Protein AF-A0A7W1U075-F1 (afdb_monomer_lite)

Secondary structure (DSSP, 8-state):
-TTHHHHTTSSS--S-------------S---------------SS--EEEEE--SEEEEETTEEEEE--TT-TTTTSEEEEEETT--EEEEEEEETTEEEEEETT--EEEEEE-SSSEEEEEEE-TTS-EEEEEEEEE-TTS-EEEEEEEETT--EEEEEEEEE-TTS-EEEEEEEE--SS---SPP-B-TTSPBP-SS-EEEEEEEEEE--TTSPPEEEEEEETTS-EEEEEEETTTTEEEEEEEE-SS-EEEEEEEEE-TTS-EEEEEEE--SSS-TT--TT---EEEEEEEEEE-TTS-EEEEEEEEEEEETTTTEEEEEEEEEEEE-TTS-EEEEEEEETTS-EEEEEEEEE-TTS-EEEEEETT--EEEEEE-TTSSEEEEE-S--TTPPEEEEEE-TTS-EEEEEEE-TTS-EEEEEEEE-TTS-EEEEE-TT--EEEEEE-TTS-EEEEEPPPBS--TTS-B--EEEEEE-TTS-EEEEE-TTS-EEEEEE-TTS-EEEEE-TTS-EEEEEE-TTS-EEEEE-TT--EEEEEE-TTS-EEEEEEE-TTS-EEEEEEEEEETTEEEEEEEEESS----HHHHHHHHHHHHHHHHHHHHHHHHGGGS--HHHHTT-HHHHHHHHHHHHHHHHHT---PPPEEEEESS--SSSSEEEEEE--TT--HHHHHHHHHHHHHHTTS--EEEEE-----HHHHHHHHHHHTTT---HHHHHHHHHHHHHHHHTTSTTS--EEEEEEETHHHHHHHHHHHTS-HHHHHTEEEEEESTT-----SSSSEEEEEEETT--HHHH-TTTHHHHSPPTTPPPPEEES------TTTT-STTSHHHHHHHHHHHHHHHHHHSTTSPP-

pLDDT: mean 79.0, std 21.34, range [20.64, 98.62]

Structure (mmCIF, N/CA/C/O backbone):
data_AF-A0A7W1U075-F1
#
_entry.id   AF-A0A7W1U075-F1
#
loop_
_atom_site.group_PDB
_atom_site.id
_atom_site.type_symbol
_atom_site.label_atom_id
_atom_site.label_alt_id
_atom_site.label_comp_id
_atom_site.label_asym_id
_atom_site.label_entity_id
_atom_site.label_seq_id
_atom_site.pdbx_PDB_ins_code
_atom_site.Cartn_x
_atom_site.Cartn_y
_atom_site.Cartn_z
_atom_site.occupancy
_atom_site.B_iso_or_equiv
_atom_site.auth_seq_id
_atom_site.auth_comp_id
_atom_site.auth_asym_id
_atom_site.auth_atom_id
_atom_site.pdbx_PDB_model_num
ATOM 1 N N . MET A 1 1 ? -7.377 -13.634 22.402 1.00 22.91 1 MET A N 1
ATOM 2 C CA . MET A 1 1 ? -7.109 -14.517 21.234 1.00 22.91 1 MET A CA 1
ATOM 3 C C . MET A 1 1 ? -6.744 -13.770 19.937 1.00 22.91 1 MET A C 1
ATOM 5 O O . MET A 1 1 ? -5.895 -14.257 19.204 1.00 22.91 1 MET A O 1
ATOM 9 N N . ARG A 1 2 ? -7.296 -12.574 19.654 1.00 22.33 2 ARG A N 1
ATOM 10 C CA . ARG A 1 2 ? -6.958 -11.781 18.445 1.00 22.33 2 ARG A CA 1
ATOM 11 C C . ARG A 1 2 ? -5.636 -10.993 18.488 1.00 22.33 2 ARG A C 1
ATOM 13 O O . ARG A 1 2 ? -5.156 -10.613 17.434 1.00 22.33 2 ARG A O 1
ATOM 20 N N . ILE A 1 3 ? -5.015 -10.798 19.656 1.00 24.80 3 ILE A N 1
ATOM 21 C CA . ILE A 1 3 ? -3.776 -9.995 19.785 1.00 24.80 3 ILE A CA 1
ATOM 22 C C . ILE A 1 3 ? -2.496 -10.856 19.746 1.00 24.80 3 ILE A C 1
ATOM 24 O O . ILE A 1 3 ? -1.448 -10.388 19.315 1.00 24.80 3 ILE A O 1
ATOM 28 N N . LEU A 1 4 ? -2.580 -12.154 20.062 1.00 24.05 4 LEU A N 1
ATOM 29 C CA . LEU A 1 4 ? -1.460 -13.091 19.868 1.00 24.05 4 LEU A CA 1
ATOM 30 C C . LEU A 1 4 ? -1.312 -13.572 18.415 1.00 24.05 4 LEU A C 1
ATOM 32 O O . LEU A 1 4 ? -0.223 -13.971 18.015 1.00 24.05 4 LEU A O 1
ATOM 36 N N . LEU A 1 5 ? -2.362 -13.424 17.600 1.00 26.41 5 LEU A N 1
ATOM 37 C CA . LEU A 1 5 ? -2.241 -13.478 16.143 1.00 26.41 5 LEU A CA 1
ATOM 38 C C . LEU A 1 5 ? -1.445 -12.279 15.601 1.00 26.41 5 LEU A C 1
ATOM 40 O O . LEU A 1 5 ? -0.746 -12.433 14.615 1.00 26.41 5 LEU A O 1
ATOM 44 N N . THR A 1 6 ? -1.443 -11.124 16.270 1.00 25.12 6 THR A N 1
ATOM 45 C CA . THR A 1 6 ? -0.710 -9.933 15.805 1.00 25.12 6 THR A CA 1
ATOM 46 C C . THR A 1 6 ? 0.799 -10.011 16.068 1.00 25.12 6 THR A C 1
ATOM 48 O O . THR A 1 6 ? 1.578 -9.462 15.296 1.00 25.12 6 THR A O 1
ATOM 51 N N . ILE A 1 7 ? 1.244 -10.730 17.105 1.00 24.05 7 ILE A N 1
ATOM 52 C CA . ILE A 1 7 ? 2.677 -10.824 17.456 1.00 24.05 7 ILE A CA 1
ATOM 53 C C . ILE A 1 7 ? 3.390 -11.947 16.678 1.00 24.05 7 ILE A C 1
ATOM 55 O O . ILE A 1 7 ? 4.557 -11.801 16.329 1.00 24.05 7 ILE A O 1
ATOM 59 N N . LEU A 1 8 ? 2.676 -13.005 16.273 1.00 24.81 8 LEU A N 1
ATOM 60 C CA . LEU A 1 8 ? 3.172 -13.995 15.298 1.00 24.81 8 LEU A CA 1
ATOM 61 C C . LEU A 1 8 ? 3.144 -13.486 13.841 1.00 24.81 8 LEU A C 1
ATOM 63 O O . LEU A 1 8 ? 3.763 -14.088 12.968 1.00 24.81 8 LEU A O 1
ATOM 67 N N . PHE A 1 9 ? 2.472 -12.361 13.573 1.00 24.25 9 PHE A N 1
ATOM 68 C CA . PHE A 1 9 ? 2.390 -11.744 12.243 1.00 24.25 9 PHE A CA 1
ATOM 69 C C . PHE A 1 9 ? 3.600 -10.859 11.879 1.00 24.25 9 PHE A C 1
ATOM 71 O O . PHE A 1 9 ? 3.749 -10.500 10.712 1.00 24.25 9 PHE A O 1
ATOM 78 N N . PHE A 1 10 ? 4.485 -10.526 12.829 1.00 22.59 10 PHE A N 1
ATOM 79 C CA . PHE A 1 10 ? 5.589 -9.579 12.597 1.00 22.59 10 PHE A CA 1
ATOM 80 C C . PHE A 1 10 ? 6.922 -10.200 12.136 1.00 22.59 10 PHE A C 1
ATOM 82 O O . PHE A 1 10 ? 7.824 -9.455 11.765 1.00 22.59 10 PHE A O 1
ATOM 89 N N . SER A 1 11 ? 7.057 -11.531 12.076 1.00 21.92 11 SER A N 1
ATOM 90 C CA . SER A 1 11 ? 8.288 -12.203 11.609 1.00 21.92 11 SER A CA 1
ATOM 91 C C . SER A 1 11 ? 8.163 -12.931 10.260 1.00 21.92 11 SER A C 1
ATOM 93 O O . SER A 1 11 ? 9.123 -13.563 9.827 1.00 21.92 11 SER A O 1
ATOM 95 N N . LEU A 1 12 ? 7.026 -12.818 9.555 1.00 22.84 12 LEU A N 1
ATOM 96 C CA . LEU A 1 12 ? 6.755 -13.565 8.309 1.00 22.84 12 LEU A CA 1
ATOM 97 C C . LEU A 1 12 ? 6.457 -12.714 7.056 1.00 22.84 12 LEU A C 1
ATOM 99 O O . LEU A 1 12 ? 6.116 -13.273 6.016 1.00 22.84 12 LEU A O 1
ATOM 103 N N . PHE A 1 13 ? 6.646 -11.389 7.082 1.00 21.03 13 PHE A N 1
ATOM 104 C CA . PHE A 1 13 ? 6.473 -10.540 5.890 1.00 21.03 13 PHE A CA 1
ATOM 105 C C . PHE A 1 13 ? 7.786 -9.906 5.410 1.00 21.03 13 PHE A C 1
ATOM 107 O O . PHE A 1 13 ? 8.112 -8.765 5.714 1.00 21.03 13 PHE A O 1
ATOM 114 N N . SER A 1 14 ? 8.497 -10.646 4.559 1.00 20.66 14 SER A N 1
ATOM 115 C CA . SER A 1 14 ? 9.352 -10.089 3.503 1.00 20.66 14 SER A CA 1
ATOM 116 C C . SER A 1 14 ? 9.008 -10.769 2.176 1.00 20.66 14 SER A C 1
ATOM 118 O O . SER A 1 14 ? 9.855 -11.370 1.522 1.00 20.66 14 SER A O 1
ATOM 120 N N . LEU A 1 15 ? 7.742 -10.689 1.772 1.00 21.47 15 LEU A N 1
ATOM 121 C CA . LEU A 1 15 ? 7.309 -10.967 0.406 1.00 21.47 15 LEU A CA 1
ATOM 122 C C . LEU A 1 15 ? 6.256 -9.919 0.040 1.00 21.47 15 LEU A C 1
ATOM 124 O O . LEU A 1 15 ? 5.219 -9.804 0.686 1.00 21.47 15 LEU A O 1
ATOM 128 N N . LYS A 1 16 ? 6.559 -9.114 -0.982 1.00 22.55 16 LYS A N 1
ATOM 129 C CA . LYS A 1 16 ? 5.611 -8.203 -1.630 1.00 22.55 16 LYS A CA 1
ATOM 130 C C . LYS A 1 16 ? 4.424 -9.024 -2.141 1.00 22.55 16 LYS A C 1
ATOM 132 O O . LYS A 1 16 ? 4.562 -9.747 -3.120 1.00 22.55 16 LYS A O 1
ATOM 137 N N . SER A 1 17 ? 3.267 -8.897 -1.505 1.00 21.80 17 SER A N 1
ATOM 138 C CA . SER A 1 17 ? 2.011 -9.476 -1.979 1.00 21.80 17 SER A CA 1
ATOM 139 C C . SER A 1 17 ? 1.180 -8.412 -2.696 1.00 21.80 17 SER A C 1
ATOM 141 O O . SER A 1 17 ? 0.721 -7.449 -2.082 1.00 21.80 17 SER A O 1
ATOM 143 N N . TYR A 1 18 ? 0.982 -8.609 -4.001 1.00 22.92 18 TYR A N 1
ATOM 144 C CA . TYR A 1 18 ? -0.123 -8.024 -4.754 1.00 22.92 18 TYR A CA 1
ATOM 145 C C . TYR A 1 18 ? -1.432 -8.538 -4.141 1.00 22.92 18 TYR A C 1
ATOM 147 O O . TYR A 1 18 ? -1.688 -9.742 -4.136 1.00 22.92 18 TYR A O 1
ATOM 155 N N . ALA A 1 19 ? -2.246 -7.640 -3.591 1.00 21.70 19 ALA A N 1
ATOM 156 C CA . ALA A 1 19 ? -3.577 -7.980 -3.113 1.00 21.70 19 ALA A CA 1
ATOM 157 C C . ALA A 1 19 ? -4.474 -8.301 -4.319 1.00 21.70 19 ALA A C 1
ATOM 159 O O . ALA A 1 19 ? -4.792 -7.434 -5.130 1.00 21.70 19 ALA A O 1
ATOM 160 N N . VAL A 1 20 ? -4.873 -9.566 -4.450 1.00 23.16 20 VAL A N 1
ATOM 161 C CA . VAL A 1 20 ? -5.985 -9.957 -5.316 1.00 23.16 20 VAL A CA 1
ATOM 162 C C . VAL A 1 20 ? -7.265 -9.573 -4.577 1.00 23.16 20 VAL A C 1
ATOM 164 O O . VAL A 1 20 ? -7.762 -10.329 -3.749 1.00 23.16 20 VAL A O 1
ATOM 167 N N . GLU A 1 21 ? -7.791 -8.381 -4.857 1.00 22.89 21 GLU A N 1
ATOM 168 C CA . GLU A 1 21 ? -9.181 -8.053 -4.537 1.00 22.89 21 GLU A CA 1
ATOM 169 C C . GLU A 1 21 ? -10.086 -9.010 -5.329 1.00 22.89 21 GLU A C 1
ATOM 171 O O . GLU A 1 21 ? -10.157 -8.963 -6.567 1.00 22.89 21 GLU A O 1
ATOM 176 N N . LEU A 1 22 ? -10.729 -9.930 -4.607 1.00 22.66 22 LEU A N 1
ATOM 177 C CA . LEU A 1 22 ? -11.953 -10.578 -5.061 1.00 22.66 22 LEU A CA 1
ATOM 178 C C . LEU A 1 22 ? -13.062 -9.517 -5.015 1.00 22.66 22 LEU A C 1
ATOM 180 O O . LEU A 1 22 ? -13.145 -8.794 -4.021 1.00 22.66 22 LEU A O 1
ATOM 184 N N . PRO A 1 23 ? -13.912 -9.398 -6.047 1.00 23.34 23 PRO A N 1
ATOM 185 C CA . PRO A 1 23 ? -15.013 -8.452 -6.022 1.00 23.34 23 PRO A CA 1
ATOM 186 C C . PRO A 1 23 ? -16.073 -8.966 -5.042 1.00 23.34 23 PRO A C 1
ATOM 188 O O . PRO A 1 23 ? -16.941 -9.758 -5.396 1.00 23.34 23 PRO A O 1
ATOM 191 N N . THR A 1 24 ? -15.997 -8.532 -3.788 1.00 22.59 24 THR A N 1
ATOM 192 C CA . THR A 1 24 ? -17.195 -8.409 -2.960 1.00 22.59 24 THR A CA 1
ATOM 193 C C . THR A 1 24 ? -18.005 -7.257 -3.535 1.00 22.59 24 THR A C 1
ATOM 195 O O . THR A 1 24 ? -17.453 -6.177 -3.742 1.00 22.59 24 THR A O 1
ATOM 198 N N . SER A 1 25 ? -19.274 -7.525 -3.842 1.00 22.81 25 SER A N 1
ATOM 199 C CA . SER A 1 25 ? -20.319 -6.562 -4.206 1.00 22.81 25 SER A CA 1
ATOM 200 C C . SER A 1 25 ? -19.988 -5.123 -3.791 1.00 22.81 25 SER A C 1
ATOM 202 O O . SER A 1 25 ? -19.895 -4.824 -2.598 1.00 22.81 25 SER A O 1
ATOM 204 N N . VAL A 1 26 ? -19.826 -4.235 -4.775 1.00 24.14 26 VAL A N 1
ATOM 205 C CA . VAL A 1 26 ? -19.763 -2.785 -4.560 1.00 24.14 26 VAL A CA 1
ATOM 206 C C . VAL A 1 26 ? -21.181 -2.319 -4.225 1.00 24.14 26 VAL A C 1
ATOM 208 O O . VAL A 1 26 ? -21.919 -1.836 -5.072 1.00 24.14 26 VAL A O 1
ATOM 211 N N . GLN A 1 27 ? -21.577 -2.545 -2.977 1.00 21.11 27 GLN A N 1
ATOM 212 C CA . GLN A 1 27 ? -22.692 -1.877 -2.316 1.00 21.11 27 GLN A CA 1
ATOM 213 C C . GLN A 1 27 ? -22.091 -0.728 -1.490 1.00 21.11 27 GLN A C 1
ATOM 215 O O . GLN A 1 27 ? -21.013 -0.903 -0.908 1.00 21.11 27 GLN A O 1
ATOM 220 N N . PRO A 1 28 ? -22.720 0.458 -1.437 1.00 21.80 28 PRO A N 1
ATOM 221 C CA . PRO A 1 28 ? -22.241 1.542 -0.594 1.00 21.80 28 PRO A CA 1
ATOM 222 C C . PRO A 1 28 ? -22.149 1.057 0.857 1.00 21.80 28 PRO A C 1
ATOM 224 O O . PRO A 1 28 ? -23.104 0.527 1.422 1.00 21.80 28 PRO A O 1
ATOM 227 N N . ILE A 1 29 ? -20.973 1.231 1.464 1.00 23.52 29 ILE A N 1
ATOM 228 C CA . ILE A 1 29 ? -20.712 0.953 2.879 1.00 23.52 29 ILE A CA 1
ATOM 229 C C . ILE A 1 29 ? -21.474 1.999 3.710 1.00 23.52 29 ILE A C 1
ATOM 231 O O . ILE A 1 29 ? -20.892 2.955 4.201 1.00 23.52 29 ILE A O 1
ATOM 235 N N . TYR A 1 30 ? -22.786 1.827 3.845 1.00 25.03 30 TYR A N 1
ATOM 236 C CA . TYR A 1 30 ? -23.636 2.497 4.830 1.00 25.03 30 TYR A CA 1
ATOM 237 C C . TYR A 1 30 ? -24.722 1.530 5.296 1.00 25.03 30 TYR A C 1
ATOM 239 O O . TYR A 1 30 ? -25.904 1.772 5.119 1.00 25.03 30 TYR A O 1
ATOM 247 N N . GLN A 1 31 ? -24.304 0.419 5.897 1.00 21.88 31 GLN A N 1
ATOM 248 C CA . GLN A 1 31 ? -25.106 -0.370 6.834 1.00 21.88 31 GLN A CA 1
ATOM 249 C C . GLN A 1 31 ? -24.157 -1.315 7.580 1.00 21.88 31 GLN A C 1
ATOM 251 O O . GLN A 1 31 ? -24.065 -2.497 7.297 1.00 21.88 31 GLN A O 1
ATOM 256 N N . ASN A 1 32 ? -23.377 -0.765 8.511 1.00 20.64 32 ASN A N 1
ATOM 257 C CA . ASN A 1 32 ? -22.719 -1.545 9.560 1.00 20.64 32 ASN A CA 1
ATOM 258 C C . ASN A 1 32 ? -22.684 -0.706 10.839 1.00 20.64 32 ASN A C 1
ATOM 260 O O . ASN A 1 32 ? -21.645 -0.227 11.288 1.00 20.64 32 ASN A O 1
ATOM 264 N N . VAL A 1 33 ? -23.860 -0.550 11.450 1.00 22.58 33 VAL A N 1
ATOM 265 C CA . VAL A 1 33 ? -23.920 -0.559 12.912 1.00 22.58 33 VAL A CA 1
ATOM 266 C C . VAL A 1 33 ? -23.522 -1.979 13.298 1.00 22.58 33 VAL A C 1
ATOM 268 O O . VAL A 1 33 ? -24.336 -2.896 13.223 1.00 22.58 33 VAL A O 1
ATOM 271 N N . HIS A 1 34 ? -22.249 -2.192 13.631 1.00 21.66 34 HIS A N 1
ATOM 272 C CA . HIS A 1 34 ? -21.831 -3.450 14.235 1.00 21.66 34 HIS A CA 1
ATOM 273 C C . HIS A 1 34 ? -22.441 -3.537 15.636 1.00 21.66 34 HIS A C 1
ATOM 275 O O . HIS A 1 34 ? -21.839 -3.144 16.631 1.00 21.66 34 HIS A O 1
ATOM 281 N N . VAL A 1 35 ? -23.653 -4.086 15.698 1.00 22.06 35 VAL A N 1
ATOM 282 C CA . VAL A 1 35 ? -24.080 -4.898 16.831 1.00 22.06 35 VAL A CA 1
ATOM 283 C C . VAL A 1 35 ? -23.208 -6.148 16.784 1.00 22.06 35 VAL A C 1
ATOM 285 O O . VAL A 1 35 ? -23.322 -6.981 15.885 1.00 22.06 35 VAL A O 1
ATOM 288 N N . ILE A 1 36 ? -22.265 -6.242 17.716 1.00 23.00 36 ILE A N 1
ATOM 289 C CA . ILE A 1 36 ? -21.466 -7.445 17.915 1.00 23.00 36 ILE A CA 1
ATOM 290 C C . ILE A 1 36 ? -22.409 -8.501 18.506 1.00 23.00 36 ILE A C 1
ATOM 292 O O . ILE A 1 36 ? -22.749 -8.471 19.685 1.00 23.00 36 ILE A O 1
ATOM 296 N N . HIS A 1 37 ? -22.867 -9.432 17.674 1.00 23.11 37 HIS A N 1
ATOM 297 C CA . HIS A 1 37 ? -23.408 -10.713 18.119 1.00 23.11 37 HIS A CA 1
ATOM 298 C C . HIS A 1 37 ? -22.387 -11.796 17.783 1.00 23.11 37 HIS A C 1
ATOM 300 O O . HIS A 1 37 ? -22.393 -12.383 16.705 1.00 23.11 37 HIS A O 1
ATOM 306 N N . GLY A 1 38 ? -21.468 -12.017 18.722 1.00 22.05 38 GLY A N 1
ATOM 307 C CA . GLY A 1 38 ? -20.606 -13.189 18.778 1.00 22.05 38 GLY A CA 1
ATOM 308 C C . GLY A 1 38 ? -20.977 -13.988 20.019 1.00 22.05 38 GLY A C 1
ATOM 309 O O . GLY A 1 38 ? -20.710 -13.535 21.122 1.00 22.05 38 GLY A O 1
ATOM 310 N N . THR A 1 39 ? -21.652 -15.119 19.802 1.00 23.61 39 THR A N 1
ATOM 311 C CA . THR A 1 39 ? -21.832 -16.267 20.711 1.00 23.61 39 THR A CA 1
ATOM 312 C C . THR A 1 39 ? -21.499 -16.023 22.187 1.00 23.61 39 THR A C 1
ATOM 314 O O . THR A 1 39 ? -20.369 -16.227 22.627 1.00 23.61 39 THR A O 1
ATOM 317 N N . LEU A 1 40 ? -22.537 -15.660 22.940 1.00 28.56 40 LEU A N 1
ATOM 318 C CA . LEU A 1 40 ? -22.618 -15.825 24.386 1.00 28.56 40 LEU A CA 1
ATOM 319 C C . LEU A 1 40 ? -22.499 -17.314 24.728 1.00 28.56 40 LEU A C 1
ATOM 321 O O . LEU A 1 40 ? -23.420 -18.090 24.476 1.00 28.56 40 LEU A O 1
ATOM 325 N N . GLN A 1 41 ? -21.381 -17.698 25.331 1.00 28.88 41 GLN A N 1
ATOM 326 C CA . GLN A 1 41 ? -21.387 -18.762 26.323 1.00 28.88 41 GLN A CA 1
ATOM 327 C C . GLN A 1 41 ? -20.461 -18.345 27.467 1.00 28.88 41 GLN A C 1
ATOM 329 O O . GLN A 1 41 ? -19.242 -18.441 27.372 1.00 28.88 41 GLN A O 1
ATOM 334 N N . GLU A 1 42 ? -21.122 -17.794 28.488 1.00 33.62 42 GLU A N 1
ATOM 335 C CA . GLU A 1 42 ? -20.707 -17.663 29.888 1.00 33.62 42 GLU A CA 1
ATOM 336 C C . GLU A 1 42 ? -19.309 -17.072 30.135 1.00 33.62 42 GLU A C 1
ATOM 338 O O . GLU A 1 42 ? -18.351 -17.767 30.463 1.00 33.62 42 GLU A O 1
ATOM 343 N N . ALA A 1 43 ? -19.235 -15.741 30.052 1.00 28.89 43 ALA A N 1
ATOM 344 C CA . ALA A 1 43 ? -18.297 -14.944 30.836 1.00 28.89 43 ALA A CA 1
ATOM 345 C C . ALA A 1 43 ? -19.100 -13.887 31.613 1.00 28.89 43 ALA A C 1
ATOM 347 O O . ALA A 1 43 ? -19.943 -13.191 31.050 1.00 28.89 43 ALA A O 1
ATOM 348 N N . GLU A 1 44 ? -18.875 -13.862 32.919 1.00 35.31 44 GLU A N 1
ATOM 349 C CA . GLU A 1 44 ? -19.694 -13.254 33.967 1.00 35.31 44 GLU A CA 1
ATOM 350 C C . GLU A 1 44 ? -19.787 -11.705 33.911 1.00 35.31 44 GLU A C 1
ATOM 352 O O . GLU A 1 44 ? -18.794 -10.993 33.761 1.00 35.31 44 GLU A O 1
ATOM 357 N N . GLU A 1 45 ? -21.030 -11.224 34.043 1.00 38.72 45 GLU A N 1
ATOM 358 C CA . GLU A 1 45 ? -21.582 -10.050 34.764 1.00 38.72 45 GLU A CA 1
ATOM 359 C C . GLU A 1 45 ? -20.990 -8.619 34.704 1.00 38.72 45 GLU A C 1
ATOM 361 O O . GLU A 1 45 ? -21.685 -7.700 35.132 1.00 38.72 45 GLU A O 1
ATOM 366 N N . ASP A 1 46 ? -19.822 -8.331 34.122 1.00 44.81 46 ASP A N 1
ATOM 367 C CA . ASP A 1 46 ? -19.197 -6.991 34.293 1.00 44.81 46 ASP A CA 1
ATOM 368 C C . ASP A 1 46 ? -19.078 -6.105 33.031 1.00 44.81 46 ASP A C 1
ATOM 370 O O . ASP A 1 46 ? -18.279 -5.165 32.979 1.00 44.81 46 ASP A O 1
ATOM 374 N N . SER A 1 47 ? -19.878 -6.365 31.991 1.00 55.28 47 SER A N 1
ATOM 375 C CA . SER A 1 47 ? -19.827 -5.596 30.728 1.00 55.28 47 SER A CA 1
ATOM 376 C C . SER A 1 47 ? -21.175 -5.432 30.006 1.00 55.28 47 SER A C 1
ATOM 378 O O . SER A 1 47 ? -21.220 -5.233 28.793 1.00 55.28 47 SER A O 1
ATOM 380 N N . GLU A 1 48 ? -22.294 -5.471 30.734 1.00 73.94 48 GLU A N 1
ATOM 381 C CA . GLU A 1 48 ? -23.610 -5.215 30.135 1.00 73.94 48 GLU A CA 1
ATOM 382 C C . GLU A 1 48 ? -23.795 -3.722 29.798 1.00 73.94 48 GLU A C 1
ATOM 384 O O . GLU A 1 48 ? -23.447 -2.833 30.584 1.00 73.94 48 GLU A O 1
ATOM 389 N N . VAL A 1 49 ? -24.335 -3.439 28.608 1.00 83.06 49 VAL A N 1
ATOM 390 C CA . VAL A 1 49 ? -24.678 -2.083 28.159 1.00 83.06 49 VAL A CA 1
ATOM 391 C C . VAL A 1 49 ? -26.135 -1.801 28.514 1.00 83.06 49 VAL A C 1
ATOM 393 O O . VAL A 1 49 ? -27.044 -2.407 27.953 1.00 83.06 49 VAL A O 1
ATOM 396 N N . ILE A 1 50 ? -26.354 -0.845 29.413 1.00 91.75 50 ILE A N 1
ATOM 397 C CA . ILE A 1 50 ? -27.669 -0.451 29.915 1.00 91.75 50 ILE A CA 1
ATOM 398 C C . ILE A 1 50 ? -28.150 0.813 29.181 1.00 91.75 50 ILE A C 1
ATOM 400 O O . ILE A 1 50 ? -27.528 1.876 29.318 1.00 91.75 50 ILE A O 1
ATOM 404 N N . PRO A 1 51 ? -29.256 0.742 28.417 1.00 94.88 51 PRO A N 1
ATOM 405 C CA . PRO A 1 51 ? -29.878 1.914 27.819 1.00 94.88 51 PRO A CA 1
ATOM 406 C C . PRO A 1 51 ? -30.792 2.653 28.803 1.00 94.88 51 PRO A C 1
ATOM 408 O O . PRO A 1 51 ? -31.628 2.060 29.483 1.00 94.88 51 PRO A O 1
ATOM 411 N N . GLU A 1 52 ? -30.698 3.980 28.817 1.00 95.31 52 GLU A N 1
ATOM 412 C CA . GLU A 1 52 ? -31.684 4.861 29.440 1.00 95.31 52 GLU A CA 1
ATOM 413 C C . GLU A 1 52 ? -32.543 5.515 28.362 1.00 95.31 52 GLU A C 1
ATOM 415 O O . GLU A 1 52 ? -32.032 5.966 27.336 1.00 95.31 52 GLU A O 1
ATOM 420 N N . TYR A 1 53 ? -33.842 5.645 28.620 1.00 96.38 53 TYR A N 1
ATOM 421 C CA . TYR A 1 53 ? -34.805 6.168 27.654 1.00 96.38 53 TYR A CA 1
ATOM 422 C C . TYR A 1 53 ? -35.354 7.538 28.066 1.00 96.38 53 TYR A C 1
ATOM 424 O O . TYR A 1 53 ? -35.375 7.900 29.248 1.00 96.38 53 TYR A O 1
ATOM 432 N N . TYR A 1 54 ? -35.808 8.309 27.081 1.00 96.44 54 TYR A N 1
ATOM 433 C CA . TYR A 1 54 ? -36.610 9.510 27.310 1.00 96.44 54 TYR A CA 1
ATOM 434 C C . TYR A 1 54 ? -37.974 9.152 27.909 1.00 96.44 54 TYR A C 1
ATOM 436 O O . TYR A 1 54 ? -38.667 8.261 27.413 1.00 96.44 54 TYR A O 1
ATOM 444 N N . GLN A 1 55 ? -38.365 9.886 28.950 1.00 94.69 55 GLN A N 1
ATOM 445 C CA . GLN A 1 55 ? -39.628 9.716 29.676 1.00 94.69 55 GLN A CA 1
ATOM 446 C C . GLN A 1 55 ? -40.387 11.047 29.779 1.00 94.69 55 GLN A C 1
ATOM 448 O O . GLN A 1 55 ? -39.816 12.113 29.541 1.00 94.69 55 GLN A O 1
ATOM 453 N N . MET A 1 56 ? -41.673 10.998 30.146 1.00 95.19 56 MET A N 1
ATOM 454 C CA . MET A 1 56 ? -42.441 12.196 30.511 1.00 95.19 56 MET A CA 1
ATOM 455 C C . MET A 1 56 ? -41.754 12.946 31.665 1.00 95.19 56 MET A C 1
ATOM 457 O O . MET A 1 56 ? -41.254 12.324 32.599 1.00 95.19 56 MET A O 1
ATOM 461 N N . GLY A 1 57 ? -41.754 14.279 31.625 1.00 93.75 57 GLY A N 1
ATOM 462 C CA . GLY A 1 57 ? -41.117 15.130 32.630 1.00 93.75 57 GLY A CA 1
ATOM 463 C C . GLY A 1 57 ? -39.662 15.485 32.307 1.00 93.75 57 GLY A C 1
ATOM 464 O O . GLY A 1 57 ? -39.299 15.702 31.148 1.00 93.75 57 GLY A O 1
ATOM 465 N N . MET A 1 58 ? -38.833 15.620 33.346 1.00 93.12 58 MET A N 1
ATOM 466 C CA . MET A 1 58 ? -37.453 16.100 33.224 1.00 93.12 58 MET A CA 1
ATOM 467 C C . MET A 1 58 ? -36.498 14.982 32.793 1.00 93.12 58 MET A C 1
ATOM 469 O O . MET A 1 58 ? -36.466 13.909 33.391 1.00 93.12 58 MET A O 1
ATOM 473 N N . ASN A 1 59 ? -35.679 15.253 31.781 1.00 93.44 59 ASN A N 1
ATOM 474 C CA . ASN A 1 59 ? -34.634 14.364 31.288 1.00 93.44 59 ASN A CA 1
ATOM 475 C C . ASN A 1 59 ? -33.300 15.112 31.247 1.00 93.44 59 ASN A C 1
ATOM 477 O O . ASN A 1 59 ? -33.204 16.153 30.609 1.00 93.44 59 ASN A O 1
ATOM 481 N N . GLU A 1 60 ? -32.262 14.550 31.859 1.00 91.94 60 GLU A N 1
ATOM 482 C CA . GLU A 1 60 ? -30.899 15.087 31.801 1.00 91.94 60 GLU A CA 1
ATOM 483 C C . GLU A 1 60 ? -30.090 14.368 30.720 1.00 91.94 60 GLU A C 1
ATOM 485 O O . GLU A 1 60 ? -29.946 13.144 30.762 1.00 91.94 60 GLU A O 1
ATOM 490 N N . VAL A 1 61 ? -29.572 15.116 29.742 1.00 89.69 61 VAL A N 1
ATOM 491 C CA . VAL A 1 61 ? -28.804 14.571 28.610 1.00 89.69 61 VAL A CA 1
ATOM 492 C C . VAL A 1 61 ? -27.658 15.513 28.263 1.00 89.69 61 VAL A C 1
ATOM 494 O O . VAL A 1 61 ? -27.889 16.697 28.045 1.00 89.69 61 VAL A O 1
ATOM 497 N N . ALA A 1 62 ? -26.419 15.009 28.208 1.00 83.69 62 ALA A N 1
ATOM 498 C CA . ALA A 1 62 ? -25.226 15.792 27.847 1.00 83.69 62 ALA A CA 1
ATOM 499 C C . ALA A 1 62 ? -25.122 17.153 28.579 1.00 83.69 62 ALA A C 1
ATOM 501 O O . ALA A 1 62 ? -24.812 18.180 27.976 1.00 83.69 62 ALA A O 1
ATOM 502 N N . LYS A 1 63 ? -25.407 17.162 29.894 1.00 83.75 63 LYS A N 1
ATOM 503 C CA . LYS A 1 63 ? -25.445 18.361 30.765 1.00 83.75 63 LYS A CA 1
ATOM 504 C C . LYS A 1 63 ? -26.525 19.392 30.397 1.00 83.75 63 LYS A C 1
ATOM 506 O O . LYS A 1 63 ? -26.406 20.562 30.748 1.00 83.75 63 LYS A O 1
ATOM 511 N N . THR A 1 64 ? -27.559 18.962 29.685 1.00 85.69 64 THR A N 1
ATOM 512 C CA . THR A 1 64 ? -28.718 19.770 29.310 1.00 85.69 64 THR A CA 1
ATOM 513 C C . THR A 1 64 ? -29.984 19.158 29.900 1.00 85.69 64 THR A C 1
ATOM 515 O O . THR A 1 64 ? -30.255 17.971 29.702 1.00 85.69 64 THR A O 1
ATOM 518 N N . SER A 1 65 ? -30.791 19.989 30.555 1.00 92.50 65 SER A N 1
ATOM 519 C CA . SER A 1 65 ? -32.117 19.618 31.046 1.00 92.50 65 SER A CA 1
ATOM 520 C C . SER A 1 65 ? -33.159 19.757 29.934 1.00 92.50 65 SER A C 1
ATOM 522 O O . SER A 1 65 ? -33.329 20.827 29.349 1.00 92.50 65 SER A O 1
ATOM 524 N N . ILE A 1 66 ? -33.877 18.676 29.642 1.00 92.19 66 ILE A N 1
ATOM 525 C CA . ILE A 1 66 ? -34.915 18.603 28.611 1.00 92.19 66 ILE A CA 1
ATOM 526 C C . ILE A 1 66 ? -36.233 18.200 29.270 1.00 92.19 66 ILE A C 1
ATOM 528 O O . ILE A 1 66 ? -36.358 17.096 29.798 1.00 92.19 66 ILE A O 1
ATOM 532 N N . PHE A 1 67 ? -37.243 19.067 29.193 1.00 93.38 67 PHE A N 1
ATOM 533 C CA . PHE A 1 67 ? -38.571 18.788 29.738 1.00 93.38 67 PHE A CA 1
ATOM 534 C C . PHE A 1 67 ? -39.540 18.331 28.639 1.00 93.38 67 PHE A C 1
ATOM 536 O O . PHE A 1 67 ? -39.723 19.035 27.645 1.00 93.38 67 PHE A O 1
ATOM 543 N N . ILE A 1 68 ? -40.167 17.164 28.817 1.00 92.75 68 ILE A N 1
ATOM 544 C CA . ILE A 1 68 ? -41.206 16.629 27.925 1.00 92.75 68 ILE A CA 1
ATOM 545 C C . ILE A 1 68 ? -42.555 16.692 28.653 1.00 92.75 68 ILE A C 1
ATOM 547 O O . ILE A 1 68 ? -42.702 16.100 29.717 1.00 92.75 68 ILE A O 1
ATOM 551 N N . GLN A 1 69 ? -43.542 17.394 28.085 1.00 92.69 69 GLN A N 1
ATOM 552 C CA . GLN A 1 69 ? -44.906 17.521 28.643 1.00 92.69 69 GLN A CA 1
ATOM 553 C C . GLN A 1 69 ? -45.991 16.858 27.790 1.00 92.69 69 GLN A C 1
ATOM 555 O O . GLN A 1 69 ? -47.068 16.566 28.299 1.00 92.69 69 GLN A O 1
ATOM 560 N N . ASN A 1 70 ? -45.714 16.615 26.507 1.00 91.38 70 ASN A N 1
ATOM 561 C CA . ASN A 1 70 ? -46.657 16.017 25.569 1.00 91.38 70 ASN A CA 1
ATOM 562 C C . ASN A 1 70 ? -46.369 14.518 25.390 1.00 91.38 70 ASN A C 1
ATOM 564 O O . ASN A 1 70 ? -45.229 14.139 25.122 1.00 91.38 70 ASN A O 1
ATOM 568 N N . THR A 1 71 ? -47.398 13.678 25.498 1.00 88.94 71 THR A N 1
ATOM 569 C CA . THR A 1 71 ? -47.326 12.230 25.254 1.00 88.94 71 THR A CA 1
ATOM 570 C C . THR A 1 71 ? -47.035 11.871 23.794 1.00 88.94 71 THR A C 1
ATOM 572 O O . THR A 1 71 ? -46.624 10.749 23.524 1.00 88.94 71 THR A O 1
ATOM 575 N N . GLU A 1 72 ? -47.216 12.806 22.858 1.00 91.44 72 GLU A N 1
ATOM 576 C CA . GLU A 1 72 ? -46.902 12.634 21.430 1.00 91.44 72 GLU A CA 1
ATOM 577 C C . GLU A 1 72 ? -45.486 13.118 21.050 1.00 91.44 72 GLU A C 1
ATOM 579 O O . GLU A 1 72 ? -45.139 13.184 19.870 1.00 91.44 72 GLU A O 1
ATOM 584 N N . ASP A 1 73 ? -44.641 13.487 22.021 1.00 91.25 73 ASP A N 1
ATOM 585 C CA . ASP A 1 73 ? -43.266 13.902 21.732 1.00 91.25 73 ASP A CA 1
ATOM 586 C C . ASP A 1 73 ? -42.462 12.744 21.117 1.00 91.25 73 ASP A C 1
ATOM 588 O O . ASP A 1 73 ? -42.250 11.704 21.739 1.00 91.25 73 ASP A O 1
ATOM 592 N N . SER A 1 74 ? -41.955 12.962 19.900 1.00 90.50 74 SER A N 1
ATOM 593 C CA . SER A 1 74 ? -41.199 11.980 19.102 1.00 90.50 74 SER A CA 1
ATOM 594 C C . SER A 1 74 ? -39.930 11.411 19.762 1.00 90.50 74 SER A C 1
ATOM 596 O O . SER A 1 74 ? -39.285 10.522 19.196 1.00 90.50 74 SER A O 1
ATOM 598 N N . ARG A 1 75 ? -39.516 11.954 20.912 1.00 93.81 75 ARG A N 1
ATOM 599 C CA . ARG A 1 75 ? -38.379 11.474 21.704 1.00 93.81 75 ARG A CA 1
ATOM 600 C C . ARG A 1 75 ? -38.755 10.371 22.676 1.00 93.81 75 ARG A C 1
ATOM 602 O O . ARG A 1 75 ? -37.873 9.596 23.031 1.00 93.81 75 ARG A O 1
ATOM 609 N N . LEU A 1 76 ? -40.008 10.299 23.123 1.00 93.75 76 LEU A N 1
ATOM 610 C CA . LEU A 1 76 ? -40.441 9.309 24.110 1.00 93.75 76 LEU A CA 1
ATOM 611 C C . LEU A 1 76 ? -40.117 7.888 23.632 1.00 93.75 76 LEU A C 1
ATOM 613 O O . LEU A 1 76 ? -40.339 7.542 22.475 1.00 93.75 76 LEU A O 1
ATOM 617 N N . GLY A 1 77 ? -39.533 7.080 24.521 1.00 91.38 77 GLY A N 1
ATOM 618 C CA . GLY A 1 77 ? -39.107 5.714 24.198 1.00 91.38 77 GLY A CA 1
ATOM 619 C C . GLY A 1 77 ? -37.825 5.606 23.360 1.00 91.38 77 GLY A C 1
ATOM 620 O O . GLY A 1 77 ? -37.348 4.495 23.144 1.00 91.38 77 GLY A O 1
ATOM 621 N N . LYS A 1 78 ? -37.211 6.719 22.931 1.00 95.56 78 LYS A N 1
ATOM 622 C CA . LYS A 1 78 ? -35.864 6.701 22.337 1.00 95.56 78 LYS A CA 1
ATOM 623 C C . LYS A 1 78 ? -34.791 6.662 23.419 1.00 95.56 78 LYS A C 1
ATOM 625 O O . LYS A 1 78 ? -34.956 7.234 24.499 1.00 95.56 78 LYS A O 1
ATOM 630 N N . VAL A 1 79 ? -33.671 6.013 23.107 1.00 96.75 79 VAL A N 1
ATOM 631 C CA . VAL A 1 79 ? -32.491 5.955 23.981 1.00 96.75 79 VAL A CA 1
ATOM 632 C C . VAL A 1 79 ? -31.913 7.361 24.133 1.00 96.75 79 VAL A C 1
ATOM 634 O O . VAL A 1 79 ? -31.559 7.988 23.136 1.00 96.75 79 VAL A O 1
ATOM 637 N N . LYS A 1 80 ? -31.811 7.859 25.365 1.00 95.50 80 LYS A N 1
ATOM 638 C CA . LYS A 1 80 ? -31.181 9.145 25.699 1.00 95.50 80 LYS A CA 1
ATOM 639 C C . LYS A 1 80 ? -29.727 8.993 26.134 1.00 95.50 80 LYS A C 1
ATOM 641 O O . LYS A 1 80 ? -28.934 9.908 25.923 1.00 95.50 80 LYS A O 1
ATOM 646 N N . SER A 1 81 ? -29.363 7.854 26.725 1.00 94.62 81 SER A N 1
ATOM 647 C CA . SER A 1 81 ? -27.981 7.539 27.093 1.00 94.62 81 SER A CA 1
ATOM 648 C C . SER A 1 81 ? -27.726 6.030 27.096 1.00 94.62 81 SER A C 1
ATOM 650 O O . SER A 1 81 ? -28.648 5.243 27.303 1.00 94.62 81 SER A O 1
ATOM 652 N N . LEU A 1 82 ? -26.480 5.634 26.844 1.00 93.12 82 LEU A N 1
ATOM 653 C CA . LEU A 1 82 ? -25.976 4.278 27.053 1.00 93.12 82 LEU A CA 1
ATOM 654 C C . LEU A 1 82 ? -24.926 4.321 28.158 1.00 93.12 82 LEU A C 1
ATOM 656 O O . LEU A 1 82 ? -24.027 5.170 28.126 1.00 93.12 82 LEU A O 1
ATOM 660 N N . LYS A 1 83 ? -25.021 3.400 29.115 1.00 89.19 83 LYS A N 1
ATOM 661 C CA . LYS A 1 83 ? -24.086 3.275 30.236 1.00 89.19 83 LYS A CA 1
ATOM 662 C C . LYS A 1 83 ? -23.625 1.834 30.395 1.00 89.19 83 LYS A C 1
ATOM 664 O O . LYS A 1 83 ? -24.290 0.914 29.936 1.00 89.19 83 LYS A O 1
ATOM 669 N N . THR A 1 84 ? -22.491 1.630 31.048 1.00 83.50 84 THR A N 1
ATOM 670 C CA . THR A 1 84 ? -22.122 0.297 31.540 1.00 83.50 84 THR A CA 1
ATOM 671 C C . THR A 1 84 ? -23.004 -0.093 32.728 1.00 83.50 84 THR A C 1
ATOM 673 O O . THR A 1 84 ? -23.609 0.777 33.362 1.00 83.50 84 THR A O 1
ATOM 676 N N . SER A 1 85 ? -23.016 -1.377 33.092 1.00 80.94 85 SER A N 1
ATOM 677 C CA . SER A 1 85 ? -23.625 -1.876 34.338 1.00 80.94 85 SER A CA 1
ATOM 678 C C . SER A 1 85 ? -23.152 -1.129 35.595 1.00 80.94 85 SER A C 1
ATOM 680 O O . SER A 1 85 ? -23.913 -0.942 36.539 1.00 80.94 85 SER A O 1
ATOM 682 N N . GLN A 1 86 ? -21.927 -0.600 35.573 1.00 79.31 86 GLN A N 1
ATOM 683 C CA . GLN A 1 86 ? -21.326 0.210 36.641 1.00 79.31 86 GLN A CA 1
ATOM 684 C C . GLN A 1 86 ? -21.675 1.714 36.557 1.00 79.31 86 GLN A C 1
ATOM 686 O O . GLN A 1 86 ? -21.115 2.533 37.285 1.00 79.31 86 GLN A O 1
ATOM 691 N N . GLY A 1 87 ? -22.570 2.113 35.649 1.00 82.38 87 GLY A N 1
ATOM 692 C CA . GLY A 1 87 ? -23.054 3.489 35.504 1.00 82.38 87 GLY A CA 1
ATOM 693 C C . GLY A 1 87 ? -22.127 4.441 34.736 1.00 82.38 87 GLY A C 1
ATOM 694 O O . GLY A 1 87 ? -22.421 5.637 34.656 1.00 82.38 87 GLY A O 1
ATOM 695 N N . LYS A 1 88 ? -21.030 3.950 34.140 1.00 84.06 88 LYS A N 1
ATOM 696 C CA . LYS A 1 88 ? -20.115 4.767 33.322 1.00 84.06 88 LYS A CA 1
ATOM 697 C C . LYS A 1 88 ? -20.784 5.118 31.994 1.00 84.06 88 LYS A C 1
ATOM 699 O O . LYS A 1 88 ? -21.249 4.228 31.288 1.00 84.06 88 LYS A O 1
ATOM 704 N N . LEU A 1 89 ? -20.820 6.405 31.646 1.00 86.88 89 LEU A N 1
ATOM 705 C CA . LEU A 1 89 ? -21.385 6.878 30.381 1.00 86.88 89 LEU A CA 1
ATOM 706 C C . LEU A 1 89 ? -20.578 6.350 29.186 1.00 86.88 89 LEU A C 1
ATOM 708 O O . LEU A 1 89 ? -19.356 6.463 29.168 1.00 86.88 89 LEU A O 1
ATOM 712 N N . ILE A 1 90 ? -21.279 5.821 28.184 1.00 88.12 90 ILE A N 1
ATOM 713 C CA . ILE A 1 90 ? -20.722 5.403 26.889 1.00 88.12 90 ILE A CA 1
ATOM 714 C C . ILE A 1 90 ? -21.067 6.451 25.830 1.00 88.12 90 ILE A C 1
ATOM 716 O O . ILE A 1 90 ? -20.201 6.917 25.090 1.00 88.12 90 ILE A O 1
ATOM 720 N N . SER A 1 91 ? -22.343 6.834 25.761 1.00 92.81 91 SER A N 1
ATOM 721 C CA . SER A 1 91 ? -22.830 7.854 24.833 1.00 92.81 91 SER A CA 1
ATOM 722 C C . SER A 1 91 ? -24.167 8.446 25.275 1.00 92.81 91 SER A C 1
ATOM 724 O O . SER A 1 91 ? -24.873 7.874 26.107 1.00 92.81 91 SER A O 1
ATOM 726 N N . SER A 1 92 ? -24.523 9.609 24.731 1.00 95.12 92 SER A N 1
ATOM 727 C CA . SER A 1 92 ? -25.837 10.231 24.926 1.00 95.12 92 SER A CA 1
ATOM 728 C C . SER A 1 92 ? -26.352 10.910 23.659 1.00 95.12 92 SER A C 1
ATOM 730 O O . SER A 1 92 ? -25.572 11.224 22.760 1.00 95.12 92 SER A O 1
ATOM 732 N N . TYR A 1 93 ? -27.672 11.095 23.578 1.00 96.50 93 TYR A N 1
ATOM 733 C CA . TYR A 1 93 ? -28.374 11.430 22.338 1.00 96.50 93 TYR A CA 1
ATOM 734 C C . TYR A 1 93 ? -29.436 12.501 22.579 1.00 96.50 93 TYR A C 1
ATOM 736 O O . TYR A 1 93 ? -30.355 12.291 23.368 1.00 96.50 93 TYR A O 1
ATOM 744 N N . ILE A 1 94 ? -29.346 13.619 21.859 1.00 95.81 94 ILE A N 1
ATOM 745 C CA . ILE A 1 94 ? -30.368 14.668 21.806 1.00 95.81 94 ILE A CA 1
ATOM 746 C C . ILE A 1 94 ? -30.999 14.652 20.416 1.00 95.81 94 ILE A C 1
ATOM 748 O O . ILE A 1 94 ? -30.346 14.961 19.418 1.00 95.81 94 ILE A O 1
ATOM 752 N N . TYR A 1 95 ? -32.286 14.320 20.351 1.00 94.50 95 TYR A N 1
ATOM 753 C CA . TYR A 1 95 ? -33.040 14.306 19.099 1.00 94.50 95 TYR A CA 1
ATOM 754 C C . TYR A 1 95 ? -33.786 15.625 18.890 1.00 94.50 95 TYR A C 1
ATOM 756 O O . TYR A 1 95 ? -34.448 16.126 19.803 1.00 94.50 95 TYR A O 1
ATOM 764 N N . SER A 1 96 ? -33.733 16.130 17.662 1.00 93.25 96 SER A N 1
ATOM 765 C CA . SER A 1 96 ? -34.440 17.323 17.200 1.00 93.25 96 SER A CA 1
ATOM 766 C C . SER A 1 96 ? -35.076 17.060 15.837 1.00 93.25 96 SER A C 1
ATOM 768 O O . SER A 1 96 ? -34.771 16.074 15.167 1.00 93.25 96 SER A O 1
ATOM 770 N N . LYS A 1 97 ? -35.955 17.958 15.383 1.00 91.94 97 LYS A N 1
ATOM 771 C CA . LYS A 1 97 ? -36.488 17.882 14.019 1.00 91.94 97 LYS A CA 1
ATOM 772 C C . LYS A 1 97 ? -35.346 18.073 13.007 1.00 91.94 97 LYS A C 1
ATOM 774 O O . LYS A 1 97 ? -34.727 19.133 12.987 1.00 91.94 97 LYS A O 1
ATOM 779 N N . GLY A 1 98 ? -35.088 17.053 12.187 1.00 94.31 98 GLY A N 1
ATOM 780 C CA . GLY A 1 98 ? -34.087 17.070 11.111 1.00 94.31 98 GLY A CA 1
ATOM 781 C C . GLY A 1 98 ? -32.636 16.823 11.540 1.00 94.31 98 GLY A C 1
ATOM 782 O O . GLY A 1 98 ? -31.750 16.864 10.690 1.00 94.31 98 GLY A O 1
ATOM 783 N N . TYR A 1 99 ? -32.356 16.582 12.829 1.00 96.75 99 TYR A N 1
ATOM 784 C CA . TYR A 1 99 ? -31.013 16.184 13.260 1.00 96.75 99 TYR A CA 1
ATOM 785 C C . TYR A 1 99 ? -30.983 15.440 14.601 1.00 96.75 99 TYR A C 1
ATOM 787 O O . TYR A 1 99 ? -31.912 15.478 15.409 1.00 96.75 99 TYR A O 1
ATOM 795 N N . THR A 1 100 ? -29.872 14.765 14.877 1.00 96.56 100 THR A N 1
ATOM 796 C CA . THR A 1 100 ? -29.574 14.154 16.177 1.00 96.56 100 THR A CA 1
ATOM 797 C C . THR A 1 100 ? -28.149 14.480 16.590 1.00 96.56 100 THR A C 1
ATOM 799 O O . THR A 1 100 ? -27.203 14.216 15.852 1.00 96.56 100 THR A O 1
ATOM 802 N N . ASP A 1 101 ? -28.012 15.074 17.772 1.00 96.69 101 ASP A N 1
ATOM 803 C CA . ASP A 1 101 ? -26.725 15.325 18.407 1.00 96.69 101 ASP A CA 1
ATOM 804 C C . ASP A 1 101 ? -26.364 14.124 19.274 1.00 96.69 101 ASP A C 1
ATOM 806 O O . ASP A 1 101 ? -27.099 13.748 20.184 1.00 96.69 101 ASP A O 1
ATOM 810 N N . THR A 1 102 ? -25.221 13.527 18.980 1.00 95.81 102 THR A N 1
ATOM 811 C CA . THR A 1 102 ? -24.638 12.424 19.738 1.00 95.81 102 THR A CA 1
ATOM 812 C C . THR A 1 102 ? -23.420 12.926 20.491 1.00 95.81 102 THR A C 1
ATOM 814 O O . THR A 1 102 ? -22.669 13.761 19.983 1.00 95.81 102 THR A O 1
ATOM 817 N N . PHE A 1 103 ? -23.223 12.420 21.699 1.00 93.44 103 PHE A N 1
ATOM 818 C CA . PHE A 1 103 ? -22.084 12.748 22.543 1.00 93.44 103 PHE A CA 1
ATOM 819 C C . PHE A 1 103 ? -21.432 11.447 22.988 1.00 93.44 103 PHE A C 1
ATOM 821 O O . PHE A 1 103 ? -22.132 10.554 23.463 1.00 93.44 103 PHE A O 1
ATOM 828 N N . ASN A 1 104 ? -20.116 11.323 22.834 1.00 90.62 104 ASN A N 1
ATOM 829 C CA . ASN A 1 104 ? -19.380 10.163 23.346 1.00 90.62 104 ASN A CA 1
ATOM 830 C C . ASN A 1 104 ? -19.162 10.257 24.874 1.00 90.62 104 ASN A C 1
ATOM 832 O O . ASN A 1 104 ? -19.600 11.215 25.513 1.00 90.62 104 ASN A O 1
ATOM 836 N N . ALA A 1 105 ? -18.465 9.282 25.464 1.00 88.19 105 ALA A N 1
ATOM 837 C CA . ALA A 1 105 ? -18.184 9.236 26.904 1.00 88.19 105 ALA A CA 1
ATOM 838 C C . ALA A 1 105 ? -17.456 10.488 27.438 1.00 88.19 105 ALA A C 1
ATOM 840 O O . ALA A 1 105 ? -17.701 10.915 28.563 1.00 88.19 105 ALA A O 1
ATOM 841 N N . LEU A 1 106 ? -16.619 11.127 26.608 1.00 86.69 106 LEU A N 1
ATOM 842 C CA . LEU A 1 106 ? -15.912 12.376 26.928 1.00 86.69 106 LEU A CA 1
ATOM 843 C C . LEU A 1 106 ? -16.713 13.638 26.563 1.00 86.69 106 LEU A C 1
ATOM 845 O O . LEU A 1 106 ? -16.206 14.754 26.673 1.00 86.69 106 LEU A O 1
ATOM 849 N N . ASN A 1 107 ? -17.979 13.474 26.171 1.00 87.56 107 ASN A N 1
ATOM 850 C CA . ASN A 1 107 ? -18.912 14.530 25.790 1.00 87.56 107 ASN A CA 1
ATOM 851 C C . ASN A 1 107 ? -18.531 15.299 24.505 1.00 87.56 107 ASN A C 1
ATOM 853 O O . ASN A 1 107 ? -18.953 16.443 24.317 1.00 87.56 107 ASN A O 1
ATOM 857 N N . TYR A 1 108 ? -17.759 14.683 23.604 1.00 89.88 108 TYR A N 1
ATOM 858 C CA . TYR A 1 108 ? -17.492 15.234 22.271 1.00 89.88 108 TYR A CA 1
ATOM 859 C C . TYR A 1 108 ? -18.679 14.995 21.345 1.00 89.88 108 TYR A C 1
ATOM 861 O O . TYR A 1 108 ? -19.235 13.895 21.309 1.00 89.88 108 TYR A O 1
ATOM 869 N N . LYS A 1 109 ? -19.068 16.040 20.610 1.00 94.38 109 LYS A N 1
ATOM 870 C CA . LYS A 1 109 ? -20.322 16.099 19.860 1.00 94.38 109 LYS A CA 1
ATOM 871 C C . LYS A 1 109 ? -20.141 15.696 18.395 1.00 94.38 109 LYS A C 1
ATOM 873 O O . LYS A 1 109 ? -19.306 16.256 17.685 1.00 94.38 109 LYS A O 1
ATOM 878 N N . THR A 1 110 ? -21.022 14.821 17.914 1.00 96.50 110 THR A N 1
ATOM 879 C CA . THR A 1 110 ? -21.267 14.585 16.483 1.00 96.50 110 THR A CA 1
ATOM 880 C C . THR A 1 110 ? -22.747 14.781 16.172 1.00 96.50 110 THR A C 1
ATOM 882 O O . THR A 1 110 ? -23.601 14.157 16.799 1.00 96.50 110 THR A O 1
ATOM 885 N N . ARG A 1 111 ? -23.058 15.638 15.199 1.00 97.69 111 ARG A N 1
ATOM 886 C CA . ARG A 1 111 ? -24.416 15.876 14.703 1.00 97.69 111 ARG A CA 1
ATOM 887 C C . ARG A 1 111 ? -24.657 15.096 13.420 1.00 97.69 111 ARG A C 1
ATOM 889 O O . ARG A 1 111 ? -23.890 15.238 12.473 1.00 97.69 111 ARG A O 1
ATOM 896 N N . TYR A 1 112 ? -25.760 14.366 13.374 1.00 98.12 112 TYR A N 1
ATOM 897 C CA . TYR A 1 112 ? -26.292 13.740 12.167 1.00 98.12 112 TYR A CA 1
ATOM 898 C C . TYR A 1 112 ? -27.500 14.551 11.707 1.00 98.12 112 TYR A C 1
ATOM 900 O O . TYR A 1 112 ? -28.499 14.597 12.420 1.00 98.12 112 TYR A O 1
ATOM 908 N N . GLU A 1 113 ? -27.400 15.224 10.566 1.00 98.31 113 GLU A N 1
ATOM 909 C CA . GLU A 1 113 ? -28.495 15.949 9.910 1.00 98.31 113 GLU A CA 1
ATOM 910 C C . GLU A 1 113 ? -29.148 15.018 8.889 1.00 98.31 113 GLU A C 1
ATOM 912 O O . GLU A 1 113 ? -28.452 14.255 8.219 1.00 98.31 113 GLU A O 1
ATOM 917 N N . TYR A 1 114 ? -30.473 15.041 8.788 1.00 96.19 114 TYR A N 1
ATOM 918 C CA . TYR A 1 114 ? -31.215 14.133 7.920 1.00 96.19 114 TYR A CA 1
ATOM 919 C C . TYR A 1 114 ? -32.497 14.762 7.371 1.00 96.19 114 TYR A C 1
ATOM 921 O O . TYR A 1 114 ? -33.127 15.612 8.007 1.00 96.19 114 TYR A O 1
ATOM 929 N N . SER A 1 115 ? -32.883 14.318 6.176 1.00 92.56 115 SER A N 1
ATOM 930 C CA . SER A 1 115 ? -34.233 14.462 5.630 1.00 92.56 115 SER A CA 1
ATOM 931 C C . SER A 1 115 ? -35.136 13.341 6.164 1.00 92.56 115 SER A C 1
ATOM 933 O O . SER A 1 115 ? -34.759 12.628 7.091 1.00 92.56 115 SER A O 1
ATOM 935 N N . GLU A 1 116 ? -36.338 13.168 5.608 1.00 86.50 116 GLU A N 1
ATOM 936 C CA . GLU A 1 116 ? -37.245 12.093 6.041 1.00 86.50 116 GLU A CA 1
ATOM 937 C C . GLU A 1 116 ? -36.615 10.696 5.934 1.00 86.50 116 GLU A C 1
ATOM 939 O O . GLU A 1 116 ? -36.823 9.877 6.826 1.00 86.50 116 GLU A O 1
ATOM 944 N N . ASN A 1 117 ? -35.808 10.450 4.894 1.00 88.69 117 ASN A N 1
ATOM 945 C CA . ASN A 1 117 ? -35.290 9.112 4.589 1.00 88.69 117 ASN A CA 1
ATOM 946 C C . ASN A 1 117 ? -33.760 9.000 4.626 1.00 88.69 117 ASN A C 1
ATOM 948 O O . ASN A 1 117 ? -33.248 7.894 4.774 1.00 88.69 117 ASN A O 1
ATOM 952 N N . ASN A 1 118 ? -33.021 10.111 4.507 1.00 96.19 118 ASN A N 1
ATOM 953 C CA . ASN A 1 118 ? -31.576 10.066 4.271 1.00 96.19 118 ASN A CA 1
ATOM 954 C C . ASN A 1 118 ? -30.802 11.016 5.188 1.00 96.19 118 ASN A C 1
ATOM 956 O O . ASN A 1 118 ? -31.232 12.139 5.444 1.00 96.19 118 ASN A O 1
ATOM 960 N N . ILE A 1 119 ? -29.609 10.601 5.620 1.00 97.31 119 ILE A N 1
ATOM 961 C CA . ILE A 1 119 ? -28.643 11.495 6.274 1.00 97.31 119 ILE A CA 1
ATOM 962 C C . ILE A 1 119 ? -28.106 12.466 5.223 1.00 97.31 119 ILE A C 1
ATOM 964 O O . ILE A 1 119 ? -27.597 12.037 4.195 1.00 97.31 119 ILE A O 1
ATOM 968 N N . THR A 1 120 ? -28.195 13.765 5.482 1.00 97.31 120 THR A N 1
ATOM 969 C CA . THR A 1 120 ? -27.745 14.831 4.574 1.00 97.31 120 THR A CA 1
ATOM 970 C C . THR A 1 120 ? -26.406 15.426 4.995 1.00 97.31 120 THR A C 1
ATOM 972 O O . THR A 1 120 ? -25.653 15.909 4.149 1.00 97.31 120 THR A O 1
ATOM 975 N N . ALA A 1 121 ? -26.064 15.367 6.287 1.00 97.75 121 ALA A N 1
ATOM 976 C CA . ALA A 1 121 ? -24.736 15.740 6.755 1.00 97.75 121 ALA A CA 1
ATOM 977 C C . ALA A 1 121 ? -24.332 15.045 8.060 1.00 97.75 121 ALA A C 1
ATOM 979 O O . ALA A 1 121 ? -25.161 14.768 8.926 1.00 97.75 121 ALA A O 1
ATOM 980 N N . ILE A 1 122 ? -23.027 14.847 8.239 1.00 98.25 122 ILE A N 1
ATOM 981 C CA . ILE A 1 122 ? -22.417 14.456 9.513 1.00 98.25 122 ILE A CA 1
ATOM 982 C C . ILE A 1 122 ? -21.426 15.546 9.909 1.00 98.25 122 ILE A C 1
ATOM 984 O O . ILE A 1 122 ? -20.469 15.829 9.188 1.00 98.25 122 ILE A O 1
ATOM 988 N N . ARG A 1 123 ? -21.651 16.184 11.059 1.00 97.38 123 ARG A N 1
ATOM 989 C CA . ARG A 1 123 ? -20.821 17.286 11.556 1.00 97.38 123 ARG A CA 1
ATOM 990 C C . ARG A 1 123 ? -20.140 16.907 12.854 1.00 97.38 123 ARG A C 1
ATOM 992 O O . ARG A 1 123 ? -20.803 16.581 13.835 1.00 97.38 123 ARG A O 1
ATOM 999 N N . GLN A 1 124 ? -18.820 16.996 12.867 1.00 95.81 124 GLN A N 1
ATOM 1000 C CA . GLN A 1 124 ? -18.004 16.714 14.043 1.00 95.81 124 GLN A CA 1
ATOM 1001 C C . GLN A 1 124 ? -17.527 18.025 14.658 1.00 95.81 124 GLN A C 1
ATOM 1003 O O . GLN A 1 124 ? -17.104 18.927 13.929 1.00 95.81 124 GLN A O 1
ATOM 1008 N N . TYR A 1 125 ? -17.599 18.122 15.983 1.00 94.25 125 TYR A N 1
ATOM 1009 C CA . TYR A 1 125 ? -17.241 19.321 16.735 1.00 94.25 125 TYR A CA 1
ATOM 1010 C C . TYR A 1 125 ? -16.055 19.051 17.660 1.00 94.25 125 TYR A C 1
ATOM 1012 O O . TYR A 1 125 ? -15.905 17.943 18.176 1.00 94.25 125 TYR A O 1
ATOM 1020 N N . ASP A 1 126 ? -15.216 20.062 17.860 1.00 89.75 126 ASP A N 1
ATOM 1021 C CA . ASP A 1 126 ? -14.080 19.989 18.778 1.00 89.75 126 ASP A CA 1
ATOM 1022 C C . ASP A 1 126 ? -14.493 20.149 20.255 1.00 89.75 126 ASP A C 1
ATOM 1024 O O . ASP A 1 126 ? -15.676 20.237 20.604 1.00 89.75 126 ASP A O 1
ATOM 1028 N N . VAL A 1 127 ? -13.499 20.191 21.150 1.00 85.00 127 VAL A N 1
ATOM 1029 C CA . VAL A 1 127 ? -13.737 20.318 22.597 1.00 85.00 127 VAL A CA 1
ATOM 1030 C C . VAL A 1 127 ? -14.359 21.668 22.987 1.00 85.00 127 VAL A C 1
ATOM 1032 O O . VAL A 1 127 ? -14.975 21.763 24.047 1.00 85.00 127 VAL A O 1
ATOM 1035 N N . GLN A 1 128 ? -14.240 22.698 22.140 1.00 88.75 128 GLN A N 1
ATOM 1036 C CA . GLN A 1 128 ? -14.866 24.016 22.299 1.00 88.75 128 GLN A CA 1
ATOM 1037 C C . GLN A 1 128 ? -16.235 24.113 21.599 1.00 88.75 128 GLN A C 1
ATOM 1039 O O . GLN A 1 128 ? -16.798 25.207 21.513 1.00 88.75 128 GLN A O 1
ATOM 1044 N N . GLN A 1 129 ? -16.788 22.991 21.118 1.00 86.50 129 GLN A N 1
ATOM 1045 C CA . GLN A 1 129 ? -18.043 22.929 20.359 1.00 86.50 129 GLN A CA 1
ATOM 1046 C C . GLN A 1 129 ? -18.003 23.742 19.053 1.00 86.50 129 GLN A C 1
ATOM 1048 O O . GLN A 1 129 ? -19.049 24.138 18.533 1.00 86.50 129 GLN A O 1
ATOM 1053 N N . GLN A 1 130 ? -16.814 23.982 18.496 1.00 91.31 130 GLN A N 1
ATOM 1054 C CA . GLN A 1 130 ? -16.662 24.559 17.164 1.00 91.31 130 GLN A CA 1
ATOM 1055 C C . GLN A 1 130 ? -16.724 23.450 16.118 1.00 91.31 130 GLN A C 1
ATOM 1057 O O . GLN A 1 130 ? -16.245 22.337 16.335 1.00 91.31 130 GLN A O 1
ATOM 1062 N N . LEU A 1 131 ? -17.352 23.739 14.976 1.00 94.56 131 LEU A N 1
ATOM 1063 C CA . LEU A 1 131 ? -17.405 22.797 13.862 1.00 94.56 131 LEU A CA 1
ATOM 1064 C C . LEU A 1 131 ? -15.975 22.498 13.407 1.00 94.56 131 LEU A C 1
ATOM 1066 O O . LEU A 1 131 ? -15.236 23.425 13.114 1.00 94.56 131 LEU A O 1
ATOM 1070 N N . TYR A 1 132 ? -15.599 21.229 13.311 1.00 94.31 132 TYR A N 1
ATOM 1071 C CA . TYR A 1 132 ? -14.277 20.807 12.846 1.00 94.31 132 TYR A CA 1
ATOM 1072 C C . TYR A 1 132 ? -14.320 20.307 11.400 1.00 94.31 132 TYR A C 1
ATOM 1074 O O . TYR A 1 132 ? -13.534 20.735 10.549 1.00 94.31 132 TYR A O 1
ATOM 1082 N N . ARG A 1 133 ? -15.279 19.419 11.123 1.00 95.50 133 ARG A N 1
ATOM 1083 C CA . ARG A 1 133 ? -15.470 18.745 9.836 1.00 95.50 133 ARG A CA 1
ATOM 1084 C C . ARG A 1 133 ? -16.956 18.601 9.542 1.00 95.50 133 ARG A C 1
ATOM 1086 O O . ARG A 1 133 ? -17.732 18.280 10.442 1.00 95.50 133 ARG A O 1
ATOM 1093 N N . SER A 1 134 ? -17.319 18.774 8.275 1.00 97.12 134 SER A N 1
ATOM 1094 C CA . SER A 1 134 ? -18.607 18.338 7.734 1.00 97.12 134 SER A CA 1
ATOM 1095 C C . SER A 1 134 ? -18.387 17.286 6.652 1.00 97.12 134 SER A C 1
ATOM 1097 O O . SER A 1 134 ? -17.540 17.454 5.776 1.00 97.12 134 SER A O 1
ATOM 1099 N N . GLU A 1 135 ? -19.158 16.215 6.716 1.00 97.88 135 GLU A N 1
ATOM 1100 C CA . GLU A 1 135 ? -19.420 15.299 5.613 1.00 97.88 135 GLU A CA 1
ATOM 1101 C C . GLU A 1 135 ? -20.803 15.634 5.062 1.00 97.88 135 GLU A C 1
ATOM 1103 O O . GLU A 1 135 ? -21.759 15.692 5.830 1.00 97.88 135 GLU A O 1
ATOM 1108 N N . LEU A 1 136 ? -20.897 15.916 3.768 1.00 97.81 136 LEU A N 1
ATOM 1109 C CA . LEU A 1 136 ? -22.124 16.304 3.078 1.00 97.81 136 LEU A CA 1
ATOM 1110 C C . LEU A 1 136 ? -22.542 15.160 2.156 1.00 97.81 136 LEU A C 1
ATOM 1112 O O . LEU A 1 136 ? -21.710 14.677 1.386 1.00 97.81 136 LEU A O 1
ATOM 1116 N N . LEU A 1 137 ? -23.804 14.743 2.236 1.00 98.25 137 LEU A N 1
ATOM 1117 C CA . LEU A 1 137 ? -24.362 13.636 1.464 1.00 98.25 137 LEU A CA 1
ATOM 1118 C C . LEU A 1 137 ? -25.566 14.126 0.657 1.00 98.25 137 LEU A C 1
ATOM 1120 O O . LEU A 1 137 ? -26.532 14.649 1.216 1.00 98.25 137 LEU A O 1
ATOM 1124 N N . PHE A 1 138 ? -25.503 13.939 -0.657 1.00 97.56 138 PHE A N 1
ATOM 1125 C CA . PHE A 1 138 ? -26.529 14.370 -1.602 1.00 97.56 138 PHE A CA 1
ATOM 1126 C C . PHE A 1 138 ? -27.203 13.157 -2.223 1.00 97.56 138 PHE A C 1
ATOM 1128 O O . PHE A 1 138 ? -26.531 12.207 -2.622 1.00 97.56 138 PHE A O 1
ATOM 1135 N N . TRP A 1 139 ? -28.528 13.203 -2.297 1.00 96.25 139 TRP A N 1
ATOM 1136 C CA . TRP A 1 139 ? -29.364 12.077 -2.692 1.00 96.25 139 TRP A CA 1
ATOM 1137 C C . TRP A 1 139 ? -30.308 12.505 -3.808 1.00 96.25 139 TRP A C 1
ATOM 1139 O O . TRP A 1 139 ? -30.813 13.628 -3.784 1.00 96.25 139 TRP A O 1
ATOM 1149 N N . ASN A 1 140 ? -30.570 11.615 -4.761 1.00 93.62 140 ASN A N 1
ATOM 1150 C CA . ASN A 1 140 ? -31.588 11.851 -5.783 1.00 93.62 140 ASN A CA 1
ATOM 1151 C C . ASN A 1 140 ? -32.989 11.417 -5.313 1.00 93.62 140 ASN A C 1
ATOM 1153 O O . ASN A 1 140 ? -33.172 10.868 -4.226 1.00 93.62 140 ASN A O 1
ATOM 1157 N N . GLU A 1 141 ? -33.986 11.617 -6.175 1.00 92.75 141 GLU A N 1
ATOM 1158 C CA . GLU A 1 141 ? -35.388 11.255 -5.921 1.00 92.75 141 GLU A CA 1
ATOM 1159 C C . GLU A 1 141 ? -35.616 9.745 -5.709 1.00 92.75 141 GLU A C 1
ATOM 1161 O O . GLU A 1 141 ? -36.624 9.355 -5.125 1.00 92.75 141 GLU A O 1
ATOM 1166 N N . LYS A 1 142 ? -34.675 8.888 -6.135 1.00 93.19 142 LYS A N 1
ATOM 1167 C CA . LYS A 1 142 ? -34.700 7.432 -5.914 1.00 93.19 142 LYS A CA 1
ATOM 1168 C C . LYS A 1 142 ? -34.022 7.004 -4.599 1.00 93.19 142 LYS A C 1
ATOM 1170 O O . LYS A 1 142 ? -33.861 5.812 -4.374 1.00 93.19 142 LYS A O 1
ATOM 1175 N N . ASN A 1 143 ? -33.625 7.940 -3.729 1.00 93.50 143 ASN A N 1
ATOM 1176 C CA . ASN A 1 143 ? -32.821 7.687 -2.520 1.00 93.50 143 ASN A CA 1
ATOM 1177 C C . ASN A 1 143 ? -31.446 7.053 -2.802 1.00 93.50 143 ASN A C 1
ATOM 1179 O O . ASN A 1 143 ? -30.895 6.348 -1.959 1.00 93.50 143 ASN A O 1
ATOM 1183 N N . GLN A 1 144 ? -30.859 7.327 -3.967 1.00 95.06 144 GLN A N 1
ATOM 1184 C CA . GLN A 1 144 ? -29.485 6.931 -4.271 1.00 95.06 144 GLN A CA 1
ATOM 1185 C C . GLN A 1 144 ? -28.529 8.077 -3.922 1.00 95.06 144 GLN A C 1
ATOM 1187 O O . GLN A 1 144 ? -28.806 9.236 -4.243 1.00 95.06 144 GLN A O 1
ATOM 1192 N N . LEU A 1 145 ? -27.393 7.764 -3.293 1.00 97.06 145 LEU A N 1
ATOM 1193 C CA . LEU A 1 145 ? -26.356 8.745 -2.964 1.00 97.06 145 LEU A CA 1
ATOM 1194 C C . LEU A 1 145 ? -25.656 9.197 -4.250 1.00 97.06 145 LEU A C 1
ATOM 1196 O O . LEU A 1 145 ? -24.927 8.413 -4.852 1.00 97.06 145 LEU A O 1
ATOM 1200 N N . THR A 1 146 ? -25.841 10.443 -4.672 1.00 97.81 146 THR A N 1
ATOM 1201 C CA . THR A 1 146 ? -25.237 10.984 -5.899 1.00 97.81 146 THR A CA 1
ATOM 1202 C C . THR A 1 146 ? -23.887 11.634 -5.657 1.00 97.81 146 THR A C 1
ATOM 1204 O O . THR A 1 146 ? -23.032 11.575 -6.537 1.00 97.81 146 THR A O 1
ATOM 1207 N N . SER A 1 147 ? -23.685 12.236 -4.480 1.00 98.19 147 SER A N 1
ATOM 1208 C CA . SER A 1 147 ? -22.428 12.898 -4.124 1.00 98.19 147 SER A CA 1
ATOM 1209 C C . SER A 1 147 ? -22.132 12.806 -2.632 1.00 98.19 147 SER A C 1
ATOM 1211 O O . SER A 1 147 ? -23.027 12.944 -1.798 1.00 98.19 147 SER A O 1
ATOM 1213 N N . GLN A 1 148 ? -20.855 12.657 -2.295 1.00 98.31 148 GLN A N 1
ATOM 1214 C CA . GLN A 1 148 ? -20.329 12.724 -0.935 1.00 98.31 148 GLN A CA 1
ATOM 1215 C C . GLN A 1 148 ? -19.139 13.679 -0.900 1.00 98.31 148 GLN A C 1
ATOM 1217 O O . GLN A 1 148 ? -18.167 13.470 -1.624 1.00 98.31 148 GLN A O 1
ATOM 1222 N N . ALA A 1 149 ? -19.168 14.697 -0.040 1.00 97.94 149 ALA A N 1
ATOM 1223 C CA . ALA A 1 149 ? -18.090 15.678 0.040 1.00 97.94 149 ALA A CA 1
ATOM 1224 C C . ALA A 1 149 ? -17.648 15.980 1.472 1.00 97.94 149 ALA A C 1
ATOM 1226 O O . ALA A 1 149 ? -18.434 15.904 2.413 1.00 97.94 149 ALA A O 1
ATOM 1227 N N . PHE A 1 150 ? -16.380 16.364 1.634 1.00 96.94 150 PHE A N 1
ATOM 1228 C CA . PHE A 1 150 ? -15.816 16.730 2.933 1.00 96.94 150 PHE A CA 1
ATOM 1229 C C . PHE A 1 150 ? -15.377 18.186 2.963 1.00 96.94 150 PHE A C 1
ATOM 1231 O O . PHE A 1 150 ? -14.596 18.624 2.115 1.00 96.94 150 PHE A O 1
ATOM 1238 N N . ALA A 1 151 ? -15.835 18.904 3.985 1.00 95.75 151 ALA A N 1
ATOM 1239 C CA . ALA A 1 151 ? -15.525 20.304 4.217 1.00 95.75 151 ALA A CA 1
ATOM 1240 C C . ALA A 1 151 ? -14.926 20.530 5.609 1.00 95.75 151 ALA A C 1
ATOM 1242 O O . ALA A 1 151 ? -15.220 19.807 6.567 1.00 95.75 151 ALA A O 1
ATOM 1243 N N . ASN A 1 152 ? -14.083 21.553 5.723 1.00 93.75 152 ASN A N 1
ATOM 1244 C CA . ASN A 1 152 ? -13.546 22.002 7.005 1.00 93.75 152 ASN A CA 1
ATOM 1245 C C . ASN A 1 152 ? -14.530 22.930 7.747 1.00 93.75 152 ASN A C 1
ATOM 1247 O O . ASN A 1 152 ? -15.647 23.189 7.298 1.00 93.75 152 ASN A O 1
ATOM 1251 N N . HIS A 1 153 ? -14.086 23.469 8.880 1.00 90.38 153 HIS A N 1
ATOM 1252 C CA . HIS A 1 153 ? -14.832 24.440 9.682 1.00 90.38 153 HIS A CA 1
ATOM 1253 C C . HIS A 1 153 ? -15.250 25.717 8.928 1.00 90.38 153 HIS A C 1
ATOM 1255 O O . HIS A 1 153 ? -16.272 26.308 9.265 1.00 90.38 153 HIS A O 1
ATOM 1261 N N . THR A 1 154 ? -14.511 26.122 7.886 1.00 91.12 154 THR A N 1
ATOM 1262 C CA . THR A 1 154 ? -14.847 27.265 7.016 1.00 91.12 154 THR A CA 1
ATOM 1263 C C . THR A 1 154 ? -15.707 26.877 5.810 1.00 91.12 154 THR A C 1
ATOM 1265 O O . THR A 1 154 ? -15.859 27.684 4.898 1.00 91.12 154 THR A O 1
ATOM 1268 N N . GLN A 1 155 ? -16.250 25.652 5.772 1.00 88.31 155 GLN A N 1
ATOM 1269 C CA . GLN A 1 155 ? -16.996 25.081 4.638 1.00 88.31 155 GLN A CA 1
ATOM 1270 C C . GLN A 1 155 ? -16.182 24.975 3.334 1.00 88.31 155 GLN A C 1
ATOM 1272 O O . GLN A 1 155 ? -16.735 24.788 2.254 1.00 88.31 155 GLN A O 1
ATOM 1277 N N . THR A 1 156 ? -14.853 25.054 3.413 1.00 93.56 156 THR A N 1
ATOM 1278 C CA . THR A 1 156 ? -13.976 24.810 2.266 1.00 93.56 156 THR A CA 1
ATOM 1279 C C . THR A 1 156 ? -13.913 23.313 1.992 1.00 93.56 156 THR A C 1
ATOM 1281 O O . THR A 1 156 ? -13.524 22.535 2.869 1.00 93.56 156 THR A O 1
ATOM 1284 N N . LEU A 1 157 ? -14.283 22.919 0.775 1.00 95.44 157 LEU A N 1
ATOM 1285 C CA . LEU A 1 157 ? -14.314 21.529 0.332 1.00 95.44 157 LEU A CA 1
ATOM 1286 C C . LEU A 1 157 ? -12.911 21.019 -0.011 1.00 95.44 157 LEU A C 1
ATOM 1288 O O . LEU A 1 157 ? -12.112 21.715 -0.636 1.00 95.44 157 LEU A O 1
ATOM 1292 N N . PHE A 1 158 ? -12.627 19.781 0.382 1.00 92.88 158 PHE A N 1
ATOM 1293 C CA . PHE A 1 158 ? -11.343 19.117 0.141 1.00 92.88 158 PHE A CA 1
ATOM 1294 C C . PHE A 1 158 ? -11.423 18.032 -0.929 1.00 92.88 158 PHE A C 1
ATOM 1296 O O . PHE A 1 158 ? -10.491 17.868 -1.715 1.00 92.88 158 PHE A O 1
ATOM 1303 N N . THR A 1 159 ? -12.508 17.265 -0.923 1.00 95.94 159 THR A N 1
ATOM 1304 C CA . THR A 1 159 ? -12.742 16.162 -1.853 1.00 95.94 159 THR A CA 1
ATOM 1305 C C . THR A 1 159 ? -14.241 15.935 -2.005 1.00 95.94 159 THR A C 1
ATOM 1307 O O . THR A 1 159 ? -14.995 16.161 -1.051 1.00 95.94 159 THR A O 1
ATOM 1310 N N . CYS A 1 160 ? -14.658 15.518 -3.196 1.00 97.94 160 CYS A N 1
ATOM 1311 C CA . CYS A 1 160 ? -16.017 15.091 -3.501 1.00 97.94 160 CYS A CA 1
ATOM 1312 C C . CYS A 1 160 ? -15.950 13.791 -4.302 1.00 97.94 160 CYS A C 1
ATOM 1314 O O . CYS A 1 160 ? -15.106 13.653 -5.183 1.00 97.94 160 CYS A O 1
ATOM 1316 N N . ARG A 1 161 ? -16.828 12.842 -4.001 1.00 98.25 161 ARG A N 1
ATOM 1317 C CA . ARG A 1 161 ? -17.011 11.612 -4.766 1.00 98.25 161 ARG A CA 1
ATOM 1318 C C . ARG A 1 161 ? -18.428 11.597 -5.315 1.00 98.25 161 ARG A C 1
ATOM 1320 O O . ARG A 1 161 ? -19.357 11.831 -4.548 1.00 98.25 161 ARG A O 1
ATOM 1327 N N . THR A 1 162 ? -18.587 11.356 -6.609 1.00 98.62 162 THR A N 1
ATOM 1328 C CA . THR A 1 162 ? -19.891 11.319 -7.283 1.00 98.62 162 THR A CA 1
ATOM 1329 C C . THR A 1 162 ? -20.182 9.927 -7.812 1.00 98.62 162 THR A C 1
ATOM 1331 O O . THR A 1 162 ? -19.272 9.256 -8.297 1.00 98.62 162 THR A O 1
ATOM 1334 N N . PHE A 1 163 ? -21.446 9.520 -7.770 1.00 98.31 163 PHE A N 1
ATOM 1335 C CA . PHE A 1 163 ? -21.885 8.190 -8.177 1.00 98.31 163 PHE A CA 1
ATOM 1336 C C . PHE A 1 163 ? -23.024 8.276 -9.189 1.00 98.31 163 PHE A C 1
ATOM 1338 O O . PHE A 1 163 ? -23.947 9.078 -9.041 1.00 98.31 163 PHE A O 1
ATOM 1345 N N . THR A 1 164 ? -22.981 7.407 -10.195 1.00 97.81 164 THR A N 1
ATOM 1346 C CA . THR A 1 164 ? -24.102 7.165 -11.111 1.00 97.81 164 THR A CA 1
ATOM 1347 C C . THR A 1 164 ? -24.486 5.696 -11.066 1.00 97.81 164 THR A C 1
ATOM 1349 O O . THR A 1 164 ? -23.632 4.840 -10.819 1.00 97.81 164 THR A O 1
ATOM 1352 N N . TYR A 1 165 ? -25.763 5.415 -11.305 1.00 96.75 165 TYR A N 1
ATOM 1353 C CA . TYR A 1 165 ? -26.354 4.099 -11.108 1.00 96.75 165 TYR A CA 1
ATOM 1354 C C . TYR A 1 165 ? -27.028 3.603 -12.386 1.00 96.75 165 TYR A C 1
ATOM 1356 O O . TYR A 1 165 ? -27.476 4.413 -13.201 1.00 96.75 165 TYR A O 1
ATOM 1364 N N . ASP A 1 166 ? -27.105 2.285 -12.558 1.00 92.81 166 ASP A N 1
ATOM 1365 C CA . ASP A 1 166 ? -28.022 1.684 -13.526 1.00 92.81 166 ASP A CA 1
ATOM 1366 C C . ASP A 1 166 ? -29.456 1.587 -12.972 1.00 92.81 166 ASP A C 1
ATOM 1368 O O . ASP A 1 166 ? -29.758 2.027 -11.860 1.00 92.81 166 ASP A O 1
ATOM 1372 N N . ASP A 1 167 ? -30.363 1.019 -13.769 1.00 89.44 167 ASP A N 1
ATOM 1373 C CA . ASP A 1 167 ? -31.773 0.851 -13.401 1.00 89.44 167 ASP A CA 1
ATOM 1374 C C . ASP A 1 167 ? -32.006 -0.162 -12.261 1.00 89.44 167 ASP A C 1
ATOM 1376 O O . ASP A 1 167 ? -33.133 -0.278 -11.782 1.00 89.44 167 ASP A O 1
ATOM 1380 N N . PHE A 1 168 ? -30.963 -0.876 -11.822 1.00 89.81 168 PHE A N 1
ATOM 1381 C CA . PHE A 1 168 ? -30.994 -1.865 -10.741 1.00 89.81 168 PHE A CA 1
ATOM 1382 C C . PHE A 1 168 ? -30.245 -1.386 -9.487 1.00 89.81 168 PHE A C 1
ATOM 1384 O O . PHE A 1 168 ? -29.850 -2.205 -8.660 1.00 89.81 168 PHE A O 1
ATOM 1391 N N . ASP A 1 169 ? -30.030 -0.073 -9.356 1.00 91.00 169 ASP A N 1
ATOM 1392 C CA . ASP A 1 169 ? -29.337 0.566 -8.232 1.00 91.00 169 ASP A CA 1
ATOM 1393 C C . ASP A 1 169 ? -27.859 0.152 -8.073 1.00 91.00 169 ASP A C 1
ATOM 1395 O O . ASP A 1 169 ? -27.261 0.350 -7.012 1.00 91.00 169 ASP A O 1
ATOM 1399 N N . ASN A 1 170 ? -27.217 -0.355 -9.132 1.00 93.31 170 ASN A N 1
ATOM 1400 C CA . ASN A 1 170 ? -25.782 -0.640 -9.110 1.00 93.31 170 ASN A CA 1
ATOM 1401 C C . ASN A 1 170 ? -24.971 0.573 -9.542 1.00 93.31 170 ASN A C 1
ATOM 1403 O O . ASN A 1 170 ? -25.266 1.180 -10.568 1.00 93.31 170 ASN A O 1
ATOM 1407 N N . ILE A 1 171 ? -23.887 0.879 -8.825 1.00 96.12 171 ILE A N 1
ATOM 1408 C CA . ILE A 1 171 ? -22.964 1.955 -9.211 1.00 96.12 171 ILE A CA 1
ATOM 1409 C C . ILE A 1 171 ? -22.274 1.584 -10.528 1.00 96.12 171 ILE A C 1
ATOM 1411 O O . ILE A 1 171 ? -21.528 0.604 -10.574 1.00 96.12 171 ILE A O 1
ATOM 1415 N N . ILE A 1 172 ? -22.475 2.383 -11.576 1.00 97.56 172 ILE A N 1
ATOM 1416 C CA . ILE A 1 172 ? -21.842 2.218 -12.896 1.00 97.56 172 ILE A CA 1
ATOM 1417 C C . ILE A 1 172 ? -20.731 3.228 -13.165 1.00 97.56 172 ILE A C 1
ATOM 1419 O O . ILE A 1 172 ? -19.855 2.939 -13.973 1.00 97.56 172 ILE A O 1
ATOM 1423 N N . VAL A 1 173 ? -20.716 4.375 -12.483 1.00 98.44 173 VAL A N 1
ATOM 1424 C CA . VAL A 1 173 ? -19.570 5.297 -12.485 1.00 98.44 173 VAL A CA 1
ATOM 1425 C C . VAL A 1 173 ? -19.367 5.841 -11.084 1.00 98.44 173 VAL A C 1
ATOM 1427 O O . VAL A 1 173 ? -20.320 6.270 -10.438 1.00 98.44 173 VAL A O 1
ATOM 1430 N N . ASP A 1 174 ? -18.116 5.840 -10.654 1.00 97.62 174 ASP A N 1
ATOM 1431 C CA . ASP A 1 174 ? -17.620 6.451 -9.433 1.00 97.62 174 ASP A CA 1
ATOM 1432 C C . ASP A 1 174 ? -16.489 7.415 -9.797 1.00 97.62 174 ASP A C 1
ATOM 1434 O O . ASP A 1 174 ? -15.469 6.986 -10.337 1.00 97.62 174 ASP A O 1
ATOM 1438 N N . THR A 1 175 ? -16.653 8.700 -9.497 1.00 98.50 175 THR A N 1
ATOM 1439 C CA . THR A 1 175 ? -15.657 9.726 -9.820 1.00 98.50 175 THR A CA 1
ATOM 1440 C C . THR A 1 175 ? -15.204 10.449 -8.565 1.00 98.50 175 THR A C 1
ATOM 1442 O O . THR A 1 175 ? -16.011 11.010 -7.827 1.00 98.50 175 THR A O 1
ATOM 1445 N N . LEU A 1 176 ? -13.891 10.481 -8.342 1.00 98.38 176 LEU A N 1
ATOM 1446 C CA . LEU A 1 176 ? -13.257 11.276 -7.298 1.00 98.38 176 LEU A CA 1
ATOM 1447 C C . LEU A 1 176 ? -12.836 12.635 -7.857 1.00 98.38 176 LEU A C 1
ATOM 1449 O O . LEU A 1 176 ? -12.134 12.676 -8.860 1.00 98.38 176 LEU A O 1
ATOM 1453 N N . HIS A 1 177 ? -13.172 13.713 -7.156 1.00 98.19 177 HIS A N 1
ATOM 1454 C CA . HIS A 1 177 ? -12.881 15.100 -7.517 1.00 98.19 177 HIS A CA 1
ATOM 1455 C C . HIS A 1 177 ? -12.071 15.795 -6.426 1.00 98.19 177 HIS A C 1
ATOM 1457 O O . HIS A 1 177 ? -12.313 15.603 -5.230 1.00 98.19 177 HIS A O 1
ATOM 1463 N N . GLY A 1 178 ? -11.136 16.654 -6.818 1.00 96.69 178 GLY A N 1
ATOM 1464 C CA . GLY A 1 178 ? -10.340 17.444 -5.883 1.00 96.69 178 GLY A CA 1
ATOM 1465 C C . GLY A 1 178 ? -8.989 17.826 -6.468 1.00 96.69 178 GLY A C 1
ATOM 1466 O O . GLY A 1 178 ? -8.763 17.725 -7.664 1.00 96.69 178 GLY A O 1
ATOM 1467 N N . ASN A 1 179 ? -8.048 18.224 -5.616 1.00 96.50 179 ASN A N 1
ATOM 1468 C CA . ASN A 1 179 ? -6.645 18.264 -6.020 1.00 96.50 179 ASN A CA 1
ATOM 1469 C C . ASN A 1 179 ? -6.094 16.834 -5.977 1.00 96.50 179 ASN A C 1
ATOM 1471 O O . ASN A 1 179 ? -5.787 16.359 -4.889 1.00 96.50 179 ASN A O 1
ATOM 1475 N N . LEU A 1 180 ? -6.017 16.128 -7.106 1.00 97.69 180 LEU A N 1
ATOM 1476 C CA . LEU A 1 180 ? -5.594 14.724 -7.194 1.00 97.69 180 LEU A CA 1
ATOM 1477 C C . LEU A 1 180 ? -4.094 14.595 -7.470 1.00 97.69 180 LEU A C 1
ATOM 1479 O O . LEU A 1 180 ? -3.419 13.797 -6.825 1.00 97.69 180 LEU A O 1
ATOM 1483 N N . SER A 1 181 ? -3.549 15.409 -8.367 1.00 97.00 181 SER A N 1
ATOM 1484 C CA . SER A 1 181 ? -2.137 15.392 -8.765 1.00 97.00 181 SER A CA 1
ATOM 1485 C C . SER A 1 181 ? -1.218 16.079 -7.749 1.00 97.00 181 SER A C 1
ATOM 1487 O O . SER A 1 181 ? -0.006 15.859 -7.723 1.00 97.00 181 SER A O 1
ATOM 1489 N N . GLY A 1 182 ? -1.782 16.942 -6.902 1.00 95.38 182 GLY A N 1
ATOM 1490 C CA . GLY A 1 182 ? -1.043 17.886 -6.068 1.00 95.38 182 GLY A CA 1
ATOM 1491 C C . GLY A 1 182 ? -0.766 19.232 -6.742 1.00 95.38 182 GLY A C 1
ATOM 1492 O O . GLY A 1 182 ? -0.336 20.158 -6.047 1.00 95.38 182 GLY A O 1
ATOM 1493 N N . ALA A 1 183 ? -1.012 19.362 -8.049 1.00 93.44 183 ALA A N 1
ATOM 1494 C CA . ALA A 1 183 ? -0.804 20.581 -8.829 1.00 93.44 183 ALA A CA 1
ATOM 1495 C C . ALA A 1 183 ? -2.091 21.388 -9.083 1.00 93.44 183 ALA A C 1
ATOM 1497 O O . ALA A 1 183 ? -1.992 22.546 -9.489 1.00 93.44 183 ALA A O 1
ATOM 1498 N N . CYS A 1 184 ? -3.278 20.830 -8.815 1.00 94.00 184 CYS A N 1
ATOM 1499 C CA . CYS A 1 184 ? -4.541 21.536 -9.025 1.00 94.00 184 CYS A CA 1
ATOM 1500 C C . CYS A 1 184 ? -4.667 22.756 -8.106 1.00 94.00 184 CYS A C 1
ATOM 1502 O O . CYS A 1 184 ? -4.663 22.630 -6.877 1.00 94.00 184 CYS A O 1
ATOM 1504 N N . ALA A 1 185 ? -4.824 23.929 -8.718 1.00 92.69 185 ALA A N 1
ATOM 1505 C CA . ALA A 1 185 ? -5.092 25.186 -8.024 1.00 92.69 185 ALA A CA 1
ATOM 1506 C C . ALA A 1 185 ? -6.584 25.568 -8.018 1.00 92.69 185 ALA A C 1
ATOM 1508 O O . ALA A 1 185 ? -6.977 26.436 -7.240 1.00 92.69 185 ALA A O 1
ATOM 1509 N N . ALA A 1 186 ? -7.410 24.937 -8.864 1.00 94.12 186 ALA A N 1
ATOM 1510 C CA . ALA A 1 186 ? -8.846 25.189 -8.898 1.00 94.12 186 ALA A CA 1
ATOM 1511 C C . ALA A 1 186 ? -9.501 24.738 -7.575 1.00 94.12 186 ALA A C 1
ATOM 1513 O O . ALA A 1 186 ? -9.210 23.635 -7.097 1.00 94.12 186 ALA A O 1
ATOM 1514 N N . PRO A 1 187 ? -10.360 25.568 -6.954 1.00 93.88 187 PRO A N 1
ATOM 1515 C CA . PRO A 1 187 ? -11.085 25.176 -5.753 1.00 93.88 187 PRO A CA 1
ATOM 1516 C C . PRO A 1 187 ? -12.194 24.179 -6.102 1.00 93.88 187 PRO A C 1
ATOM 1518 O O . PRO A 1 187 ? -12.896 24.350 -7.097 1.00 93.88 187 PRO A O 1
ATOM 1521 N N . LEU A 1 188 ? -12.401 23.177 -5.248 1.00 96.62 188 LEU A N 1
ATOM 1522 C CA . LEU A 1 188 ? -13.564 22.301 -5.353 1.00 96.62 188 LEU A CA 1
ATOM 1523 C C . LEU A 1 188 ? -14.815 23.072 -4.910 1.00 96.62 188 LEU A C 1
ATOM 1525 O O . LEU A 1 188 ? -14.900 23.516 -3.765 1.00 96.62 188 LEU A O 1
ATOM 1529 N N . LEU A 1 189 ? -15.773 23.220 -5.821 1.00 96.75 189 LEU A N 1
ATOM 1530 C CA . LEU A 1 189 ? -17.068 23.861 -5.594 1.00 96.75 189 LEU A CA 1
ATOM 1531 C C . LEU A 1 189 ? -18.173 22.888 -6.006 1.00 96.75 189 LEU A C 1
ATOM 1533 O O . LEU A 1 189 ? -17.982 22.132 -6.958 1.00 96.75 189 LEU A O 1
ATOM 1537 N N . LEU A 1 190 ? -19.309 22.922 -5.312 1.00 96.94 190 LEU A N 1
ATOM 1538 C CA . LEU A 1 190 ? -20.502 22.152 -5.671 1.00 96.94 190 LEU A CA 1
ATOM 1539 C C . LEU A 1 190 ? -21.634 23.100 -6.074 1.00 96.94 190 LEU A C 1
ATOM 1541 O O . LEU A 1 190 ? -21.715 24.213 -5.551 1.00 96.94 190 LEU A O 1
ATOM 1545 N N . ASP A 1 191 ? -22.494 22.654 -6.982 1.00 95.75 191 ASP A N 1
ATOM 1546 C CA . ASP A 1 191 ? -23.769 23.307 -7.271 1.00 95.75 191 ASP A CA 1
ATOM 1547 C C . ASP A 1 191 ? -24.844 22.972 -6.217 1.00 95.75 191 ASP A C 1
ATOM 1549 O O . ASP A 1 191 ? -24.593 22.271 -5.232 1.00 95.75 191 ASP A O 1
ATOM 1553 N N . GLU A 1 192 ? -26.063 23.479 -6.417 1.00 92.44 192 GLU A N 1
ATOM 1554 C CA . GLU A 1 192 ? -27.196 23.278 -5.501 1.00 92.44 192 GLU A CA 1
ATOM 1555 C C . GLU A 1 192 ? -27.621 21.805 -5.362 1.00 92.44 192 GLU A C 1
ATOM 1557 O O . GLU A 1 192 ? -28.234 21.430 -4.364 1.00 92.44 192 GLU A O 1
ATOM 1562 N N . THR A 1 193 ? -27.267 20.958 -6.333 1.00 92.75 193 THR A N 1
ATOM 1563 C CA . THR A 1 193 ? -27.551 19.515 -6.329 1.00 92.75 193 THR A CA 1
ATOM 1564 C C . THR A 1 193 ? -26.414 18.688 -5.723 1.00 92.75 193 THR A C 1
ATOM 1566 O O . THR A 1 193 ? -26.517 17.465 -5.612 1.00 92.75 193 THR A O 1
ATOM 1569 N N . GLY A 1 194 ? -25.322 19.342 -5.311 1.00 94.31 194 GLY A N 1
ATOM 1570 C CA . GLY A 1 194 ? -24.134 18.690 -4.776 1.00 94.31 194 GLY A CA 1
ATOM 1571 C C . GLY A 1 194 ? -23.196 18.129 -5.840 1.00 94.31 194 GLY A C 1
ATOM 1572 O O . GLY A 1 194 ? -22.330 17.317 -5.508 1.00 94.31 194 GLY A O 1
ATOM 1573 N N . GLN A 1 195 ? -23.346 18.517 -7.109 1.00 96.62 195 GLN A N 1
ATOM 1574 C CA . GLN A 1 195 ? -22.442 18.101 -8.182 1.00 96.62 195 GLN A CA 1
ATOM 1575 C C . GLN A 1 195 ? -21.247 19.060 -8.306 1.00 96.62 195 GLN A C 1
ATOM 1577 O O . GLN A 1 195 ? -21.415 20.269 -8.138 1.00 96.62 195 GLN A O 1
ATOM 1582 N N . PRO A 1 196 ? -20.027 18.567 -8.593 1.00 96.81 196 PRO A N 1
ATOM 1583 C CA . PRO A 1 196 ? -18.853 19.414 -8.788 1.00 96.81 196 PRO A CA 1
ATOM 1584 C C . PRO A 1 196 ? -18.988 20.381 -9.968 1.00 96.81 196 PRO A C 1
ATOM 1586 O O . PRO A 1 196 ? -19.272 19.982 -11.098 1.00 96.81 196 PRO A O 1
ATOM 1589 N N . VAL A 1 197 ? -18.706 21.660 -9.720 1.00 96.50 197 VAL A N 1
ATOM 1590 C CA . VAL A 1 197 ? -18.653 22.691 -10.762 1.00 96.50 197 VAL A CA 1
ATOM 1591 C C . VAL A 1 197 ? -17.401 22.493 -11.615 1.00 96.50 197 VAL A C 1
ATOM 1593 O O . VAL A 1 197 ? -16.283 22.464 -11.104 1.00 96.50 197 VAL A O 1
ATOM 1596 N N . GLN A 1 198 ? -17.578 22.420 -12.934 1.00 92.88 198 GLN A N 1
ATOM 1597 C CA . GLN A 1 198 ? -16.488 22.254 -13.897 1.00 92.88 198 GLN A CA 1
ATOM 1598 C C . GLN A 1 198 ? -15.701 23.563 -14.071 1.00 92.88 198 GLN A C 1
ATOM 1600 O O . GLN A 1 198 ? -15.966 24.365 -14.963 1.00 92.88 198 GLN A O 1
ATOM 1605 N N . ASN A 1 199 ? -14.729 23.791 -13.188 1.00 94.62 199 ASN A N 1
ATOM 1606 C CA . ASN A 1 199 ? -13.865 24.978 -13.161 1.00 94.62 199 ASN A CA 1
ATOM 1607 C C . ASN A 1 199 ? -12.371 24.641 -13.355 1.00 94.62 199 ASN A C 1
ATOM 1609 O O . ASN A 1 199 ? -11.503 25.429 -12.980 1.00 94.62 199 ASN A O 1
ATOM 1613 N N . GLY A 1 200 ? -12.076 23.463 -13.914 1.00 93.38 200 GLY A N 1
ATOM 1614 C CA . GLY A 1 200 ? -10.719 22.915 -14.009 1.00 93.38 200 GLY A CA 1
ATOM 1615 C C . GLY A 1 200 ? -10.299 22.070 -12.803 1.00 93.38 200 GLY A C 1
ATOM 1616 O O . GLY A 1 200 ? -9.115 21.764 -12.673 1.00 93.38 200 GLY A O 1
ATOM 1617 N N . ILE A 1 201 ? -11.240 21.706 -11.923 1.00 97.00 201 ILE A N 1
ATOM 1618 C CA . ILE A 1 201 ? -11.010 20.714 -10.870 1.00 97.00 201 ILE A CA 1
ATOM 1619 C C . ILE A 1 201 ? -10.618 19.363 -11.483 1.00 97.00 201 ILE A C 1
ATOM 1621 O O . ILE A 1 201 ? -11.183 18.935 -12.489 1.00 97.00 201 ILE A O 1
ATOM 1625 N N . GLU A 1 202 ? -9.627 18.696 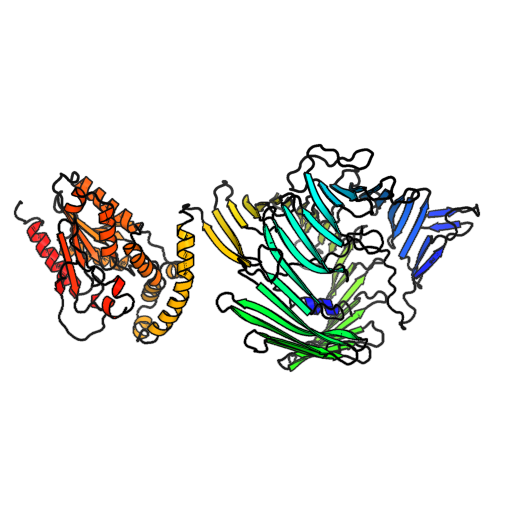-10.895 1.00 98.19 202 GLU A N 1
ATOM 1626 C CA . GLU A 1 202 ? -9.216 17.374 -11.361 1.00 98.19 202 GLU A CA 1
ATOM 1627 C C . GLU A 1 202 ? -10.216 16.313 -10.912 1.00 98.19 202 GLU A C 1
ATOM 1629 O O . GLU A 1 202 ? -10.756 16.367 -9.801 1.00 98.19 202 GLU A O 1
ATOM 1634 N N . GLN A 1 203 ? -10.401 15.313 -11.768 1.00 97.56 203 GLN A N 1
ATOM 1635 C CA . GLN A 1 203 ? -11.271 14.179 -11.513 1.00 97.56 203 GLN A CA 1
ATOM 1636 C C . GLN A 1 203 ? -10.630 12.874 -11.994 1.00 97.56 203 GLN A C 1
ATOM 1638 O O . GLN A 1 203 ? -9.793 12.888 -12.897 1.00 97.56 203 GLN A O 1
ATOM 1643 N N . TYR A 1 204 ? -11.012 11.758 -11.379 1.00 97.62 204 TYR A N 1
ATOM 1644 C CA . TYR A 1 204 ? -10.607 10.416 -11.789 1.00 97.62 204 TYR A CA 1
ATOM 1645 C C . TYR A 1 204 ? -11.761 9.443 -11.579 1.00 97.62 204 TYR A C 1
ATOM 1647 O O . TYR A 1 204 ? -12.277 9.330 -10.462 1.00 97.62 204 TYR A O 1
ATOM 1655 N N . SER A 1 205 ? -12.153 8.751 -12.642 1.00 97.75 205 SER A N 1
ATOM 1656 C CA . SER A 1 205 ? -13.336 7.901 -12.684 1.00 97.75 205 SER A CA 1
ATOM 1657 C C . SER A 1 205 ? -12.995 6.420 -12.773 1.00 97.75 205 SER A C 1
ATOM 1659 O O . SER A 1 205 ? -12.029 5.996 -13.414 1.00 97.75 205 SER A O 1
ATOM 1661 N N . LYS A 1 206 ? -13.857 5.621 -12.150 1.00 97.19 206 LYS A N 1
ATOM 1662 C CA . LYS A 1 206 ? -13.979 4.182 -12.348 1.00 97.19 206 LYS A CA 1
ATOM 1663 C C . LYS A 1 206 ? -15.362 3.892 -12.904 1.00 97.19 206 LYS A C 1
ATOM 1665 O O . LYS A 1 206 ? -16.357 4.381 -12.381 1.00 97.19 206 LYS A O 1
ATOM 1670 N N . THR A 1 207 ? -15.420 3.105 -13.967 1.00 97.94 207 THR A N 1
ATOM 1671 C CA . THR A 1 207 ? -16.662 2.693 -14.624 1.00 97.94 207 THR A CA 1
ATOM 1672 C C . THR A 1 207 ? -16.865 1.197 -14.439 1.00 97.94 207 THR A C 1
ATOM 1674 O O . THR A 1 207 ? -15.922 0.417 -14.574 1.00 97.94 207 THR A O 1
ATOM 1677 N N . TYR A 1 208 ? -18.099 0.789 -14.172 1.00 97.44 208 TYR A N 1
ATOM 1678 C CA . TYR A 1 208 ? -18.481 -0.589 -13.904 1.00 97.44 208 TYR A CA 1
ATOM 1679 C C . TYR A 1 208 ? -19.580 -1.041 -14.862 1.00 97.44 208 TYR A C 1
ATOM 1681 O O . TYR A 1 208 ? -20.477 -0.282 -15.225 1.00 97.44 208 TYR A O 1
ATOM 1689 N N . LYS A 1 209 ? -19.525 -2.308 -15.270 1.00 95.88 209 LYS A N 1
ATOM 1690 C CA . LYS A 1 209 ? -20.607 -2.982 -15.995 1.00 95.88 209 LYS A CA 1
ATOM 1691 C C . LYS A 1 209 ? -20.909 -4.296 -15.310 1.00 95.88 209 LYS A C 1
ATOM 1693 O O . LYS A 1 209 ? -19.983 -5.042 -14.999 1.00 95.88 209 LYS A O 1
ATOM 1698 N N . TYR A 1 210 ? -22.187 -4.607 -15.156 1.00 93.69 210 TYR A N 1
ATOM 1699 C CA . TYR A 1 210 ? -22.652 -5.823 -14.500 1.00 93.69 210 TYR A CA 1
ATOM 1700 C C . TYR A 1 210 ? -23.210 -6.821 -15.517 1.00 93.69 210 TYR A C 1
ATOM 1702 O O . TYR A 1 210 ? -23.591 -6.474 -16.637 1.00 93.69 210 TYR A O 1
ATOM 1710 N N . THR A 1 211 ? -23.215 -8.089 -15.132 1.00 89.88 211 THR A N 1
ATOM 1711 C CA . THR A 1 211 ? -23.972 -9.154 -15.779 1.00 89.88 211 THR A CA 1
ATOM 1712 C C . THR A 1 211 ? -24.926 -9.751 -14.765 1.00 89.88 211 THR A C 1
ATOM 1714 O O . THR A 1 211 ? -24.661 -9.755 -13.565 1.00 89.88 211 THR A O 1
ATOM 1717 N N . TYR A 1 212 ? -26.028 -10.283 -15.269 1.00 81.69 212 TYR A N 1
ATOM 1718 C CA . TYR A 1 212 ? -27.121 -10.760 -14.443 1.00 81.69 212 TYR A CA 1
ATOM 1719 C C . TYR A 1 212 ? -27.379 -12.230 -14.722 1.00 81.69 212 TYR A C 1
ATOM 1721 O O . TYR A 1 212 ? -27.269 -12.699 -15.859 1.00 81.69 212 TYR A O 1
ATOM 1729 N N . ARG A 1 213 ? -27.773 -12.946 -13.677 1.00 78.19 213 ARG A N 1
ATOM 1730 C CA . ARG A 1 213 ? -28.494 -14.209 -13.793 1.00 78.19 213 ARG A CA 1
ATOM 1731 C C . ARG A 1 213 ? -29.952 -13.925 -13.434 1.00 78.19 213 ARG A C 1
ATOM 1733 O O . ARG A 1 213 ? -30.227 -13.078 -12.591 1.00 78.19 213 ARG A O 1
ATOM 1740 N N . LYS A 1 214 ? -30.884 -14.632 -14.078 1.00 58.00 214 LYS A N 1
ATOM 1741 C CA . LYS A 1 214 ? -32.309 -14.569 -13.729 1.00 58.00 214 LYS A CA 1
ATOM 1742 C C . LYS A 1 214 ? -32.470 -14.881 -12.230 1.00 58.00 214 LYS A C 1
ATOM 1744 O O . LYS A 1 214 ? -32.036 -15.948 -11.799 1.00 58.00 214 LYS A O 1
ATOM 1749 N N . ASP A 1 215 ? -33.035 -13.935 -11.482 1.00 67.25 215 ASP A N 1
ATOM 1750 C CA . ASP A 1 215 ? -33.296 -14.008 -10.035 1.00 67.25 215 ASP A CA 1
ATOM 1751 C C . ASP A 1 215 ? -32.044 -14.048 -9.124 1.00 67.25 215 ASP A C 1
ATOM 1753 O O . ASP A 1 215 ? -32.085 -14.647 -8.050 1.00 67.25 215 ASP A O 1
ATOM 1757 N N . ALA A 1 216 ? -30.921 -13.435 -9.526 1.00 70.38 216 ALA A N 1
ATOM 1758 C CA . ALA A 1 216 ? -29.708 -13.370 -8.700 1.00 70.38 216 ALA A CA 1
ATOM 1759 C C . ALA A 1 216 ? -29.086 -11.969 -8.623 1.00 70.38 216 ALA A C 1
ATOM 1761 O O . ALA A 1 216 ? -29.338 -11.113 -9.469 1.00 70.38 216 ALA A O 1
ATOM 1762 N N . GLU A 1 217 ? -28.223 -11.795 -7.620 1.00 80.81 217 GLU A N 1
ATOM 1763 C CA . GLU A 1 217 ? -27.412 -10.596 -7.397 1.00 80.81 217 GLU A CA 1
ATOM 1764 C C . GLU A 1 217 ? -26.582 -10.204 -8.640 1.00 80.81 217 GLU A C 1
ATOM 1766 O O . GLU A 1 217 ? -26.123 -11.080 -9.390 1.00 80.81 217 GLU A O 1
ATOM 1771 N N . PRO A 1 218 ? -26.349 -8.897 -8.854 1.00 88.25 218 PRO A N 1
ATOM 1772 C CA . PRO A 1 218 ? -25.540 -8.391 -9.952 1.00 88.25 218 PRO A CA 1
ATOM 1773 C C . PRO A 1 218 ? -24.086 -8.849 -9.814 1.00 88.25 218 PRO A C 1
ATOM 1775 O O . PRO A 1 218 ? -23.446 -8.696 -8.773 1.00 88.25 218 PRO A O 1
ATOM 1778 N N . LEU A 1 219 ? -23.533 -9.390 -10.899 1.00 91.81 219 LEU A N 1
ATOM 1779 C CA . LEU A 1 219 ? -22.141 -9.830 -10.964 1.00 91.81 219 LEU A CA 1
ATOM 1780 C C . LEU A 1 219 ? -21.326 -8.801 -11.744 1.00 91.81 219 LEU A C 1
ATOM 1782 O O . LEU A 1 219 ? -21.619 -8.522 -12.907 1.00 91.81 219 LEU A O 1
ATOM 1786 N N . LEU A 1 220 ? -20.293 -8.229 -11.123 1.00 94.81 220 LEU A N 1
ATOM 1787 C CA . LEU A 1 220 ? -19.411 -7.261 -11.777 1.00 94.81 220 LEU A CA 1
ATOM 1788 C C . LEU A 1 220 ? -18.719 -7.912 -12.978 1.00 94.81 220 LEU A C 1
ATOM 1790 O O . LEU A 1 220 ? -17.902 -8.795 -12.798 1.00 94.81 220 LEU A O 1
ATOM 1794 N N . LYS A 1 221 ? -19.006 -7.469 -14.200 1.00 94.56 221 LYS A N 1
ATOM 1795 C CA . LYS A 1 221 ? -18.451 -8.024 -15.444 1.00 94.56 221 LYS A CA 1
ATOM 1796 C C . LYS A 1 221 ? -17.198 -7.286 -15.901 1.00 94.56 221 LYS A C 1
ATOM 1798 O O . LYS A 1 221 ? -16.266 -7.912 -16.401 1.00 94.56 221 LYS A O 1
ATOM 1803 N N . ILE A 1 222 ? -17.198 -5.958 -15.796 1.00 95.56 222 ILE A N 1
ATOM 1804 C CA . ILE A 1 222 ? -16.096 -5.096 -16.239 1.00 95.56 222 ILE A CA 1
ATOM 1805 C C . ILE A 1 222 ? -15.917 -3.976 -15.223 1.00 95.56 222 ILE A C 1
ATOM 1807 O O . ILE A 1 222 ? -16.902 -3.342 -14.856 1.00 95.56 222 ILE A O 1
ATOM 1811 N N . ALA A 1 223 ? -14.678 -3.712 -14.824 1.00 95.94 223 ALA A N 1
ATOM 1812 C CA . ALA A 1 223 ? -14.272 -2.475 -14.171 1.00 95.94 223 ALA A CA 1
ATOM 1813 C C . ALA A 1 223 ? -13.198 -1.800 -15.030 1.00 95.94 223 ALA A C 1
ATOM 1815 O O . ALA A 1 223 ? -12.241 -2.460 -15.423 1.00 95.94 223 ALA A O 1
ATOM 1816 N N . SER A 1 224 ? -13.347 -0.518 -15.339 1.00 94.69 224 SER A N 1
ATOM 1817 C CA . SER A 1 224 ? -12.359 0.254 -16.098 1.00 94.69 224 SER A CA 1
ATOM 1818 C C . SER A 1 224 ? -12.043 1.574 -15.413 1.00 94.69 224 SER A C 1
ATOM 1820 O O . SER A 1 224 ? -12.931 2.167 -14.804 1.00 94.69 224 SER A O 1
ATOM 1822 N N . GLU A 1 225 ? -10.813 2.057 -15.537 1.00 94.69 225 GLU A N 1
ATOM 1823 C CA . GLU A 1 225 ? -10.376 3.326 -14.949 1.00 94.69 225 GLU A CA 1
ATOM 1824 C C . GLU A 1 225 ? -9.829 4.295 -16.010 1.00 94.69 225 GLU A C 1
ATOM 1826 O O . GLU A 1 225 ? -9.403 3.871 -17.086 1.00 94.69 225 GLU A O 1
ATOM 1831 N N . ASP A 1 226 ? -9.810 5.598 -15.705 1.00 92.31 226 ASP A N 1
ATOM 1832 C CA . ASP A 1 226 ? -9.377 6.655 -16.642 1.00 92.31 226 ASP A CA 1
ATOM 1833 C C . ASP A 1 226 ? -7.921 6.508 -17.124 1.00 92.31 226 ASP A C 1
ATOM 1835 O O . ASP A 1 226 ? -7.559 7.037 -18.174 1.00 92.31 226 ASP A O 1
ATOM 1839 N N . ASN A 1 227 ? -7.074 5.775 -16.391 1.00 89.38 227 ASN A N 1
ATOM 1840 C CA . ASN A 1 227 ? -5.700 5.477 -16.810 1.00 89.38 227 ASN A CA 1
ATOM 1841 C C . ASN A 1 227 ? -5.599 4.350 -17.863 1.00 89.38 227 ASN A C 1
ATOM 1843 O O . ASN A 1 227 ? -4.494 3.980 -18.262 1.00 89.38 227 ASN A O 1
ATOM 1847 N N . GLY A 1 228 ? -6.734 3.797 -18.306 1.00 89.50 228 GLY A N 1
ATOM 1848 C CA . GLY A 1 228 ? -6.811 2.727 -19.300 1.00 89.50 228 GLY A CA 1
ATOM 1849 C C . GLY A 1 228 ? -6.755 1.310 -18.723 1.00 89.50 228 GLY A C 1
ATOM 1850 O O . GLY A 1 228 ? -6.794 0.353 -19.496 1.00 89.50 228 GLY A O 1
ATOM 1851 N N . LEU A 1 229 ? -6.682 1.147 -17.395 1.00 91.25 229 LEU A N 1
ATOM 1852 C CA . LEU A 1 229 ? -6.819 -0.156 -16.748 1.00 91.25 229 LEU A CA 1
ATOM 1853 C C . LEU A 1 229 ? -8.224 -0.706 -16.981 1.00 91.25 229 LEU A C 1
ATOM 1855 O O . LEU A 1 229 ? -9.210 -0.055 -16.641 1.00 91.25 229 LEU A O 1
ATOM 1859 N N . VAL A 1 230 ? -8.314 -1.931 -17.493 1.00 92.75 230 VAL A N 1
ATOM 1860 C CA . VAL A 1 230 ? -9.581 -2.653 -17.619 1.00 92.75 230 VAL A CA 1
ATOM 1861 C C . VAL A 1 230 ? -9.444 -4.033 -16.988 1.00 92.75 230 VAL A C 1
ATOM 1863 O O . VAL A 1 230 ? -8.486 -4.765 -17.226 1.00 92.75 230 VAL A O 1
ATOM 1866 N N . ILE A 1 231 ? -10.416 -4.393 -16.157 1.00 94.75 231 ILE A N 1
ATOM 1867 C CA . ILE A 1 231 ? -10.528 -5.697 -15.519 1.00 94.75 231 ILE A CA 1
ATOM 1868 C C . ILE A 1 231 ? -11.833 -6.336 -15.971 1.00 94.75 231 ILE A C 1
ATOM 1870 O O . ILE A 1 231 ? -12.916 -5.824 -15.691 1.00 94.75 231 ILE A O 1
ATOM 1874 N N . HIS A 1 232 ? -11.728 -7.479 -16.634 1.00 95.25 232 HIS A N 1
ATOM 1875 C CA . HIS A 1 232 ? -12.867 -8.307 -16.999 1.00 95.25 232 HIS A CA 1
ATOM 1876 C C . HIS A 1 232 ? -12.995 -9.492 -16.051 1.00 95.25 232 HIS A C 1
ATOM 1878 O O . HIS A 1 232 ? -12.012 -10.169 -15.755 1.00 95.25 232 HIS A O 1
ATOM 1884 N N . TYR A 1 233 ? -14.221 -9.781 -15.639 1.00 95.56 233 TYR A N 1
ATOM 1885 C CA . TYR A 1 233 ? -14.556 -10.908 -14.781 1.00 95.56 233 TYR A CA 1
ATOM 1886 C C . TYR A 1 233 ? -15.462 -11.870 -15.552 1.00 95.56 233 TYR A C 1
ATOM 1888 O O . TYR A 1 233 ? -16.479 -11.470 -16.126 1.00 95.56 233 TYR A O 1
ATOM 1896 N N . ALA A 1 234 ? -15.083 -13.144 -15.574 1.00 94.12 234 ALA A N 1
ATOM 1897 C CA . ALA A 1 234 ? -15.885 -14.222 -16.135 1.00 94.12 234 ALA A CA 1
ATOM 1898 C C . ALA A 1 234 ? -16.446 -15.084 -15.008 1.00 94.12 234 ALA A C 1
ATOM 1900 O O . ALA A 1 234 ? -15.769 -15.323 -14.009 1.00 94.12 234 ALA A O 1
ATOM 1901 N N . TYR A 1 235 ? -17.674 -15.563 -15.188 1.00 92.44 235 TYR A N 1
ATOM 1902 C CA . TYR A 1 235 ? -18.388 -16.352 -14.193 1.00 92.44 235 TYR A CA 1
ATOM 1903 C C . TYR A 1 235 ? -18.987 -17.601 -14.823 1.00 92.44 235 TYR A C 1
ATOM 1905 O O . TYR A 1 235 ? -19.446 -17.577 -15.966 1.00 92.44 235 TYR A O 1
ATOM 1913 N N . ASP A 1 236 ? -19.071 -18.663 -14.033 1.00 90.31 236 A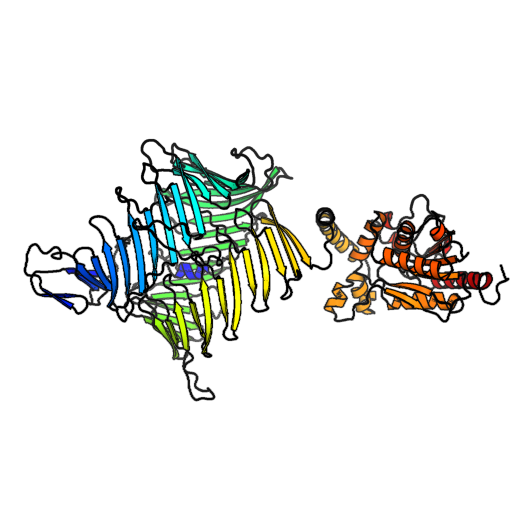SP A N 1
ATOM 1914 C CA . ASP A 1 236 ? -20.055 -19.711 -14.253 1.00 90.31 236 ASP A CA 1
ATOM 1915 C C . ASP A 1 236 ? -21.411 -19.199 -13.752 1.00 90.31 236 ASP A C 1
ATOM 1917 O O . ASP A 1 236 ? -21.670 -19.133 -12.550 1.00 90.31 236 ASP A O 1
ATOM 1921 N N . LEU A 1 237 ? -22.291 -18.831 -14.684 1.00 85.19 237 LEU A N 1
ATOM 1922 C CA . LEU A 1 237 ? -23.604 -18.265 -14.363 1.00 85.19 237 LEU A CA 1
ATOM 1923 C C . LEU A 1 237 ? -24.539 -19.260 -13.659 1.00 85.19 237 LEU A C 1
ATOM 1925 O O . LEU A 1 237 ? -25.524 -18.836 -13.060 1.00 85.19 237 LEU A O 1
ATOM 1929 N N . SER A 1 238 ? -24.256 -20.566 -13.692 1.00 85.06 238 SER A N 1
ATOM 1930 C CA . SER A 1 238 ? -25.061 -21.552 -12.963 1.00 85.06 238 SER A CA 1
ATOM 1931 C C . SER A 1 238 ? -24.789 -21.533 -11.455 1.00 85.06 238 SER A C 1
ATOM 1933 O O . SER A 1 238 ? -25.691 -21.818 -10.662 1.00 85.06 238 SER A O 1
ATOM 1935 N N . SER A 1 239 ? -23.582 -21.130 -11.047 1.00 86.75 239 SER A N 1
ATOM 1936 C CA . SER A 1 239 ? -23.139 -21.106 -9.649 1.00 86.75 239 SER A CA 1
ATOM 1937 C C . SER A 1 239 ? -22.742 -19.717 -9.137 1.00 86.75 239 SER A C 1
ATOM 1939 O O . SER A 1 239 ? -22.448 -19.572 -7.953 1.00 86.75 239 SER A O 1
ATOM 1941 N N . SER A 1 240 ? -22.738 -18.707 -10.013 1.00 89.06 240 SER A N 1
ATOM 1942 C CA . SER A 1 240 ? -22.257 -17.340 -9.759 1.00 89.06 240 SER A CA 1
ATOM 1943 C C . SER A 1 240 ? -20.792 -17.265 -9.305 1.00 89.06 240 SER A C 1
ATOM 1945 O O . SER A 1 240 ? -20.352 -16.246 -8.772 1.00 89.06 240 SER A O 1
ATOM 1947 N N . LYS A 1 241 ? -20.008 -18.329 -9.519 1.00 91.31 241 LYS A N 1
ATOM 1948 C CA . LYS A 1 241 ? -18.585 -18.368 -9.170 1.00 91.31 241 LYS A CA 1
ATOM 1949 C C . LYS A 1 241 ? -17.749 -17.749 -10.276 1.00 91.31 241 LYS A C 1
ATOM 1951 O O . LYS A 1 241 ? -17.982 -18.008 -11.455 1.00 91.31 241 LYS A O 1
ATOM 1956 N N . ILE A 1 242 ? -16.759 -16.954 -9.887 1.00 94.88 242 ILE A N 1
ATOM 1957 C CA . ILE A 1 242 ? -15.779 -16.395 -10.816 1.00 94.88 242 ILE A CA 1
ATOM 1958 C C . ILE A 1 242 ? -14.932 -17.525 -11.405 1.00 94.88 242 ILE A C 1
ATOM 1960 O O . ILE A 1 242 ? -14.389 -18.333 -10.670 1.00 94.88 242 ILE A O 1
ATOM 1964 N N . THR A 1 243 ? -14.808 -17.596 -12.721 1.00 95.75 243 THR A N 1
ATOM 1965 C CA . THR A 1 243 ? -13.978 -18.591 -13.417 1.00 95.75 243 THR A CA 1
ATOM 1966 C C . THR A 1 243 ? -12.697 -17.975 -13.956 1.00 95.75 243 THR A C 1
ATOM 1968 O O . THR A 1 243 ? -11.679 -18.661 -14.043 1.00 95.75 243 THR A O 1
ATOM 1971 N N . ALA A 1 244 ? -12.709 -16.673 -14.258 1.00 96.62 244 ALA A N 1
ATOM 1972 C CA . ALA A 1 244 ? -11.513 -15.951 -14.661 1.00 96.62 244 ALA A CA 1
ATOM 1973 C C . ALA A 1 244 ? -11.568 -14.451 -14.341 1.00 96.62 244 ALA A C 1
ATOM 1975 O O . ALA A 1 244 ? -12.640 -13.851 -14.243 1.00 96.62 244 ALA A O 1
ATOM 1976 N N . LYS A 1 245 ? -10.385 -13.846 -14.222 1.00 96.06 245 LYS A N 1
ATOM 1977 C CA . LYS A 1 245 ? -10.155 -12.400 -14.147 1.00 96.06 245 LYS A CA 1
ATOM 1978 C C . LYS A 1 245 ? -9.068 -12.034 -15.154 1.00 96.06 245 LYS A C 1
ATOM 1980 O O . LYS A 1 245 ? -7.960 -12.557 -15.073 1.00 96.06 245 LYS A O 1
ATOM 1985 N N . TYR A 1 246 ? -9.366 -11.125 -16.072 1.00 94.50 246 TYR A N 1
ATOM 1986 C CA . TYR A 1 246 ? -8.433 -10.653 -17.094 1.00 94.50 246 TYR A CA 1
ATOM 1987 C C . TYR A 1 246 ? -8.122 -9.192 -16.834 1.00 94.50 246 TYR A C 1
ATOM 1989 O O . TYR A 1 246 ? -9.039 -8.384 -16.724 1.00 94.50 246 TYR A O 1
ATOM 1997 N N . ILE A 1 247 ? -6.843 -8.860 -16.725 1.00 93.50 247 ILE A N 1
ATOM 1998 C CA . ILE A 1 247 ? -6.376 -7.495 -16.519 1.00 93.50 247 ILE A CA 1
ATOM 1999 C C . ILE A 1 247 ? -5.685 -7.060 -17.805 1.00 93.50 247 ILE A C 1
ATOM 2001 O O . ILE A 1 247 ? -4.709 -7.681 -18.241 1.00 93.50 247 ILE A O 1
ATOM 2005 N N . SER A 1 248 ? -6.217 -6.017 -18.421 1.00 90.25 248 SER A N 1
ATOM 2006 C CA . SER A 1 248 ? -5.785 -5.494 -19.708 1.00 90.25 248 SER A CA 1
ATOM 2007 C C . SER A 1 248 ? -5.453 -4.009 -19.617 1.00 90.25 248 SER A C 1
ATOM 2009 O O . SER A 1 248 ? -5.936 -3.299 -18.731 1.00 90.25 248 SER A O 1
ATOM 2011 N N . ASP A 1 249 ? -4.626 -3.555 -20.553 1.00 81.75 249 ASP A N 1
ATOM 2012 C CA . ASP A 1 249 ? -4.647 -2.152 -20.965 1.00 81.75 249 ASP A CA 1
ATOM 2013 C C . ASP A 1 249 ? -5.738 -1.950 -22.030 1.00 81.75 249 ASP A C 1
ATOM 2015 O O . ASP A 1 249 ? -6.491 -2.879 -22.340 1.00 81.75 249 ASP A O 1
ATOM 2019 N N . ALA A 1 250 ? -5.840 -0.744 -22.589 1.00 66.81 250 ALA A N 1
ATOM 2020 C CA . ALA A 1 250 ? -6.828 -0.420 -23.616 1.00 66.81 250 ALA A CA 1
ATOM 2021 C C . ALA A 1 250 ? -6.763 -1.333 -24.865 1.00 66.81 250 ALA A C 1
ATOM 2023 O O . ALA A 1 250 ? -7.763 -1.443 -25.573 1.00 66.81 250 ALA A O 1
ATOM 2024 N N . ASP A 1 251 ? -5.638 -2.021 -25.108 1.00 68.69 251 ASP A N 1
ATOM 2025 C CA . ASP A 1 251 ? -5.359 -2.724 -26.364 1.00 68.69 251 ASP A CA 1
ATOM 2026 C C . ASP A 1 251 ? -5.167 -4.245 -26.209 1.00 68.69 251 ASP A C 1
ATOM 2028 O O . ASP A 1 251 ? -5.246 -4.982 -27.197 1.00 68.69 251 ASP A O 1
ATOM 2032 N N . SER A 1 252 ? -4.842 -4.763 -25.017 1.00 84.75 252 SER A N 1
ATOM 2033 C CA . SER A 1 252 ? -4.470 -6.175 -24.829 1.00 84.75 252 SER A CA 1
ATOM 2034 C C . SER A 1 252 ? -4.553 -6.673 -23.384 1.00 84.75 252 SER A C 1
ATOM 2036 O O . SER A 1 252 ? -4.166 -5.995 -22.432 1.00 84.75 252 SER A O 1
ATOM 2038 N N . ILE A 1 253 ? -4.940 -7.943 -23.222 1.00 89.56 253 ILE A N 1
ATOM 2039 C CA . ILE A 1 253 ? -4.815 -8.670 -21.952 1.00 89.56 253 ILE A CA 1
ATOM 2040 C C . ILE A 1 253 ? -3.331 -8.817 -21.598 1.00 89.56 253 ILE A C 1
ATOM 2042 O O . ILE A 1 253 ? -2.515 -9.223 -22.430 1.00 89.56 253 ILE A O 1
ATOM 2046 N N . ARG A 1 254 ? -2.980 -8.468 -20.358 1.00 87.62 254 ARG A N 1
ATOM 2047 C CA . ARG A 1 254 ? -1.614 -8.566 -19.824 1.00 87.62 254 ARG A CA 1
ATOM 2048 C C . ARG A 1 254 ? -1.469 -9.636 -18.759 1.00 87.62 254 ARG A C 1
ATOM 2050 O O . ARG A 1 254 ? -0.390 -10.208 -18.631 1.00 87.62 254 ARG A O 1
ATOM 2057 N N . ILE A 1 255 ? -2.531 -9.872 -17.997 1.00 91.00 255 ILE A N 1
ATOM 2058 C CA . ILE A 1 255 ? -2.566 -10.833 -16.899 1.00 91.00 255 ILE A CA 1
ATOM 2059 C C . ILE A 1 255 ? -3.900 -11.575 -16.948 1.00 91.00 255 ILE A C 1
ATOM 2061 O O . ILE A 1 255 ? -4.959 -10.951 -17.046 1.00 91.00 255 ILE A O 1
ATOM 2065 N N . ARG A 1 256 ? -3.852 -12.901 -16.823 1.00 93.75 256 ARG A N 1
ATOM 2066 C CA . ARG A 1 256 ? -5.030 -13.763 -16.693 1.00 93.75 256 ARG A CA 1
ATOM 2067 C C . ARG A 1 256 ? -4.953 -14.512 -15.376 1.00 93.75 256 ARG A C 1
ATOM 2069 O O . ARG A 1 256 ? -3.919 -15.087 -15.062 1.00 93.75 256 ARG A O 1
ATOM 2076 N N . HIS A 1 257 ? -6.044 -14.518 -14.627 1.00 95.88 257 HIS A N 1
ATOM 2077 C CA . HIS A 1 257 ? -6.253 -15.402 -13.489 1.00 95.88 257 HIS A CA 1
ATOM 2078 C C . HIS A 1 257 ? -7.398 -16.342 -13.829 1.00 95.88 257 HIS A C 1
ATOM 2080 O O . HIS A 1 257 ? -8.443 -15.887 -14.286 1.00 95.88 257 HIS A O 1
ATOM 2086 N N . PHE A 1 258 ? -7.233 -17.622 -13.541 1.00 97.31 258 PHE A N 1
ATOM 2087 C CA . PHE A 1 258 ? -8.256 -18.643 -13.702 1.00 97.31 258 PHE A CA 1
ATOM 2088 C C . PHE A 1 258 ? -8.500 -19.344 -12.374 1.00 97.31 258 PHE A C 1
ATOM 2090 O O . PHE A 1 258 ? -7.560 -19.577 -11.610 1.00 97.31 258 PHE A O 1
ATOM 2097 N N . TYR A 1 259 ? -9.758 -19.682 -12.115 1.00 97.50 259 TYR A N 1
ATOM 2098 C CA . TYR A 1 259 ? -10.228 -20.229 -10.848 1.00 97.50 259 TYR A CA 1
ATOM 2099 C C . TYR A 1 259 ? -10.996 -21.522 -11.102 1.00 97.50 259 TYR A C 1
ATOM 2101 O O . TYR A 1 259 ? -11.912 -21.568 -11.924 1.00 97.50 259 TYR A O 1
ATOM 2109 N N . PHE A 1 260 ? -10.625 -22.572 -10.377 1.00 96.56 260 PHE A N 1
ATOM 2110 C CA . PHE A 1 260 ? -11.187 -23.906 -10.532 1.00 96.56 260 PHE A CA 1
ATOM 2111 C C . PHE A 1 260 ? -11.700 -24.414 -9.197 1.00 96.56 260 PHE A C 1
ATOM 2113 O O . PHE A 1 260 ? -11.018 -24.310 -8.173 1.00 96.56 260 PHE A O 1
ATOM 2120 N N . TYR A 1 261 ? -12.896 -24.991 -9.231 1.00 94.75 261 TYR A N 1
ATOM 2121 C CA . TYR A 1 261 ? -13.602 -25.450 -8.048 1.00 94.75 261 TYR A CA 1
ATOM 2122 C C . TYR A 1 261 ? -13.854 -26.951 -8.117 1.00 94.75 261 TYR A C 1
ATOM 2124 O O . TYR A 1 261 ? -14.010 -27.511 -9.203 1.00 94.75 261 TYR A O 1
ATOM 2132 N N . ASP A 1 262 ? -13.922 -27.599 -6.960 1.00 91.56 262 ASP A N 1
ATOM 2133 C CA . ASP A 1 262 ? -14.435 -28.963 -6.865 1.00 91.56 262 ASP A CA 1
ATOM 2134 C C . ASP A 1 262 ? -15.969 -29.018 -7.028 1.00 91.56 262 ASP A C 1
ATOM 2136 O O . ASP A 1 262 ? -16.654 -27.998 -7.162 1.00 91.56 262 ASP A O 1
ATOM 2140 N N . SER A 1 263 ? -16.533 -30.229 -6.986 1.00 89.50 263 SER A N 1
ATOM 2141 C CA . SER A 1 263 ? -17.981 -30.455 -7.088 1.00 89.50 263 SER A CA 1
ATOM 2142 C C . SER A 1 263 ? -18.792 -29.839 -5.941 1.00 89.50 263 SER A C 1
ATOM 2144 O O . SER A 1 263 ? -19.993 -29.635 -6.094 1.00 89.50 263 SER A O 1
ATOM 2146 N N . ASN A 1 264 ? -18.159 -29.546 -4.801 1.00 87.56 264 ASN A N 1
ATOM 2147 C CA . ASN A 1 264 ? -18.789 -28.879 -3.660 1.00 87.56 264 ASN A CA 1
ATOM 2148 C C . ASN A 1 264 ? -18.682 -27.350 -3.762 1.00 87.56 264 ASN A C 1
ATOM 2150 O O . ASN A 1 264 ? -19.322 -26.625 -3.003 1.00 87.56 264 ASN A O 1
ATOM 2154 N N . GLY A 1 265 ? -17.914 -26.846 -4.729 1.00 88.62 265 GLY A N 1
ATOM 2155 C CA . GLY A 1 265 ? -17.748 -25.430 -4.986 1.00 88.62 265 GLY A CA 1
ATOM 2156 C C . GLY A 1 265 ? -16.585 -24.766 -4.271 1.00 88.62 265 GLY A C 1
ATOM 2157 O O . GLY A 1 265 ? -16.566 -23.537 -4.217 1.00 88.62 265 GLY A O 1
ATOM 2158 N N . PHE A 1 266 ? -15.634 -25.530 -3.746 1.00 90.75 266 PHE A N 1
ATOM 2159 C CA . PHE A 1 266 ? -14.451 -24.989 -3.089 1.00 90.75 266 PHE A CA 1
ATOM 2160 C C . PHE A 1 266 ? -13.304 -24.809 -4.074 1.00 90.75 266 PHE A C 1
ATOM 2162 O O . PHE A 1 266 ? -13.101 -25.645 -4.948 1.00 90.75 266 PHE A O 1
ATOM 2169 N N . LEU A 1 267 ? -12.566 -23.703 -3.945 1.00 93.88 267 LEU A N 1
ATOM 2170 C CA . LEU A 1 267 ? -11.453 -23.365 -4.832 1.00 93.88 267 LEU A CA 1
ATOM 2171 C C . LEU A 1 267 ? -10.289 -24.341 -4.605 1.00 93.88 267 LEU A C 1
ATOM 2173 O O . LEU A 1 267 ? -9.698 -24.363 -3.527 1.00 93.88 267 LEU A O 1
ATOM 2177 N N . THR A 1 268 ? -9.952 -25.126 -5.624 1.00 96.06 268 THR A N 1
ATOM 2178 C CA . THR A 1 268 ? -8.903 -26.159 -5.567 1.00 96.06 268 THR A CA 1
ATOM 2179 C C . THR A 1 268 ? -7.723 -25.862 -6.474 1.00 96.06 268 THR A C 1
ATOM 2181 O O . THR A 1 268 ? -6.644 -26.408 -6.263 1.00 96.06 268 THR A O 1
ATOM 2184 N N . LYS A 1 269 ? -7.887 -24.997 -7.478 1.00 97.44 269 LYS A N 1
ATOM 2185 C CA . LYS A 1 269 ? -6.784 -24.585 -8.343 1.00 97.44 269 LYS A CA 1
ATOM 2186 C C . LYS A 1 269 ? -6.935 -23.133 -8.771 1.00 97.44 269 LYS A C 1
ATOM 2188 O O . LYS A 1 269 ? -8.025 -22.694 -9.139 1.00 97.44 269 LYS A O 1
ATOM 2193 N N . THR A 1 270 ? -5.825 -22.408 -8.768 1.00 97.56 270 THR A N 1
ATOM 2194 C CA . THR A 1 270 ? -5.693 -21.126 -9.460 1.00 97.56 270 THR A CA 1
ATOM 2195 C C . THR A 1 270 ? -4.557 -21.200 -10.462 1.00 97.56 270 THR A C 1
ATOM 2197 O O . THR A 1 270 ? -3.553 -21.869 -10.225 1.00 97.56 270 THR A O 1
ATOM 2200 N N . VAL A 1 271 ? -4.727 -20.530 -11.598 1.00 95.88 271 VAL A N 1
ATOM 2201 C CA . VAL A 1 271 ? -3.675 -20.372 -12.607 1.00 95.88 271 VAL A CA 1
ATOM 2202 C C . VAL A 1 271 ? -3.541 -18.897 -12.914 1.00 95.88 271 VAL A C 1
ATOM 2204 O O . VAL A 1 271 ? -4.547 -18.227 -13.134 1.00 95.88 271 VAL A O 1
ATOM 2207 N N . ILE A 1 272 ? -2.316 -18.395 -12.912 1.00 94.38 272 ILE A N 1
ATOM 2208 C CA . ILE A 1 272 ? -2.001 -17.013 -13.238 1.00 94.38 272 ILE A CA 1
ATOM 2209 C C . ILE A 1 272 ? -0.968 -17.012 -14.357 1.00 94.38 272 ILE A C 1
ATOM 2211 O O . ILE A 1 272 ? 0.089 -17.620 -14.208 1.00 94.38 272 ILE A O 1
ATOM 2215 N N . ASP A 1 273 ? -1.248 -16.326 -15.460 1.00 92.50 273 ASP A N 1
ATOM 2216 C CA . ASP A 1 273 ? -0.317 -16.228 -16.582 1.00 92.50 273 ASP A CA 1
ATOM 2217 C C . ASP A 1 273 ? -0.379 -14.870 -17.297 1.00 92.50 273 ASP A C 1
ATOM 2219 O O . ASP A 1 273 ? -1.159 -13.982 -16.936 1.00 92.50 273 ASP A O 1
ATOM 2223 N N . ASN A 1 274 ? 0.477 -14.707 -18.306 1.00 89.88 274 ASN A N 1
ATOM 2224 C CA . ASN A 1 274 ? 0.574 -13.500 -19.124 1.00 89.88 274 ASN A CA 1
ATOM 2225 C C . ASN A 1 274 ? 0.059 -13.676 -20.566 1.00 89.88 274 ASN A C 1
ATOM 2227 O O . ASN A 1 274 ? 0.518 -12.987 -21.482 1.00 89.88 274 ASN A O 1
ATOM 2231 N N . GLY A 1 275 ? -0.866 -14.614 -20.783 1.00 89.50 275 GLY A N 1
ATOM 2232 C CA . GLY A 1 275 ? -1.483 -14.836 -22.088 1.00 89.50 275 GLY A CA 1
ATOM 2233 C C . GLY A 1 275 ? -2.384 -13.688 -22.531 1.00 89.50 275 GLY A C 1
ATOM 2234 O O . GLY A 1 275 ? -2.896 -12.915 -21.723 1.00 89.50 275 GLY A O 1
ATOM 2235 N N . LYS A 1 276 ? -2.588 -13.584 -23.847 1.00 88.69 276 LYS A N 1
ATOM 2236 C CA . LYS A 1 276 ? -3.301 -12.451 -24.464 1.00 88.69 276 LYS A CA 1
ATOM 2237 C C . LYS A 1 276 ? -4.750 -12.744 -24.847 1.00 88.69 276 LYS A C 1
ATOM 2239 O O . LYS A 1 276 ? -5.482 -11.818 -25.178 1.00 88.69 276 LYS A O 1
ATOM 2244 N N . ASN A 1 277 ? -5.154 -14.011 -24.807 1.00 88.81 277 ASN A N 1
ATOM 2245 C CA . ASN A 1 277 ? -6.478 -14.465 -25.222 1.00 88.81 277 ASN A CA 1
ATOM 2246 C C . ASN A 1 277 ? -7.324 -14.913 -24.028 1.00 88.81 277 ASN A C 1
ATOM 2248 O O . ASN A 1 277 ? -6.817 -15.174 -22.941 1.00 88.81 277 ASN A O 1
ATOM 2252 N N . TRP A 1 278 ? -8.634 -15.010 -24.230 1.00 88.50 278 TRP A N 1
ATOM 2253 C CA . TRP A 1 278 ? -9.586 -15.357 -23.171 1.00 88.50 278 TRP A CA 1
ATOM 2254 C C . TRP A 1 278 ? -9.515 -16.831 -22.757 1.00 88.50 278 TRP A C 1
ATOM 2256 O O . TRP A 1 278 ? -9.788 -17.159 -21.603 1.00 88.50 278 TRP A O 1
ATOM 2266 N N . ASP A 1 279 ? -9.142 -17.709 -23.689 1.00 87.19 279 ASP A N 1
ATOM 2267 C CA . ASP A 1 279 ? -9.052 -19.150 -23.463 1.00 87.19 279 ASP A CA 1
ATOM 2268 C C . ASP A 1 279 ? -7.767 -19.509 -22.708 1.00 87.19 279 ASP A C 1
ATOM 2270 O O . ASP A 1 279 ? -6.662 -19.207 -23.162 1.00 87.19 279 ASP A O 1
ATOM 2274 N N . ILE A 1 280 ? -7.910 -20.184 -21.567 1.00 86.69 280 ILE A N 1
ATOM 2275 C CA . ILE A 1 280 ? -6.780 -20.695 -20.784 1.00 86.69 280 ILE A CA 1
ATOM 2276 C C . ILE A 1 280 ? -5.931 -21.697 -21.573 1.00 86.69 280 ILE A C 1
ATOM 2278 O O . ILE A 1 280 ? -4.718 -21.750 -21.386 1.00 86.69 280 ILE A O 1
ATOM 2282 N N . ASN A 1 281 ? -6.552 -22.479 -22.459 1.00 87.62 281 ASN A N 1
ATOM 2283 C CA . ASN A 1 281 ? -5.855 -23.505 -23.234 1.00 87.62 281 ASN A CA 1
ATOM 2284 C C . ASN A 1 281 ? -5.012 -22.899 -24.358 1.00 87.62 281 ASN A C 1
ATOM 2286 O O . ASN A 1 281 ? -4.137 -23.570 -24.908 1.00 87.62 281 ASN A O 1
ATOM 2290 N N . ASP A 1 282 ? -5.249 -21.628 -24.684 1.00 87.00 282 ASP A N 1
ATOM 2291 C CA . ASP A 1 282 ? -4.381 -20.891 -25.578 1.00 87.00 282 ASP A CA 1
ATOM 2292 C C . ASP A 1 282 ? -3.130 -20.421 -24.826 1.00 87.00 282 ASP A C 1
ATOM 2294 O O . ASP A 1 282 ? -3.138 -19.441 -24.067 1.00 87.00 282 ASP A O 1
ATOM 2298 N N . LEU A 1 283 ? -2.046 -21.164 -25.052 1.00 84.81 283 LEU A N 1
ATOM 2299 C CA . LEU A 1 283 ? -0.713 -20.871 -24.536 1.00 84.81 283 LEU A CA 1
ATOM 2300 C C . LEU A 1 283 ? 0.132 -20.035 -25.513 1.00 84.81 283 LEU A C 1
ATOM 2302 O O . LEU A 1 283 ? 1.303 -19.768 -25.234 1.00 84.81 283 LEU A O 1
ATOM 2306 N N . HIS A 1 284 ? -0.416 -19.605 -26.656 1.00 80.81 284 HIS A N 1
ATOM 2307 C CA . HIS A 1 284 ? 0.333 -18.813 -27.623 1.00 80.81 284 HIS A CA 1
ATOM 2308 C C . HIS A 1 284 ? 0.743 -17.458 -27.026 1.00 80.81 284 HIS A C 1
ATOM 2310 O O . HIS A 1 284 ? -0.084 -16.628 -26.645 1.00 80.81 284 HIS A O 1
ATOM 2316 N N . GLY A 1 285 ? 2.053 -17.210 -26.970 1.00 77.00 285 GLY A N 1
ATOM 2317 C CA . GLY A 1 285 ? 2.616 -15.990 -26.388 1.00 77.00 285 GLY A CA 1
ATOM 2318 C C . GLY A 1 285 ? 2.608 -15.953 -24.857 1.00 77.00 285 GLY A C 1
ATOM 2319 O O . GLY A 1 285 ? 3.053 -14.952 -24.296 1.00 77.00 285 GLY A O 1
ATOM 2320 N N . VAL A 1 286 ? 2.157 -17.022 -24.189 1.00 87.81 286 VAL A N 1
ATOM 2321 C CA . VAL A 1 286 ? 2.367 -17.192 -22.751 1.00 87.81 286 VAL A CA 1
ATOM 2322 C C . VAL A 1 286 ? 3.835 -17.526 -22.525 1.00 87.81 286 VAL A C 1
ATOM 2324 O O . VAL A 1 286 ? 4.405 -18.400 -23.174 1.00 87.81 286 VAL A O 1
ATOM 2327 N N . SER A 1 287 ? 4.461 -16.805 -21.607 1.00 83.56 287 SER A N 1
ATOM 2328 C CA . SER A 1 287 ? 5.869 -16.992 -21.257 1.00 83.56 287 SER A CA 1
ATOM 2329 C C . SER A 1 287 ? 6.097 -17.219 -19.767 1.00 83.56 287 SER A C 1
ATOM 2331 O O . SER A 1 287 ? 7.211 -17.557 -19.376 1.00 83.56 287 SER A O 1
ATOM 2333 N N . GLU A 1 288 ? 5.071 -16.982 -18.949 1.00 86.44 288 GLU A N 1
ATOM 2334 C CA . GLU A 1 288 ? 5.053 -17.226 -17.509 1.00 86.44 288 GLU A CA 1
ATOM 2335 C C . GLU A 1 288 ? 3.677 -17.748 -17.120 1.00 86.44 288 GLU A C 1
ATOM 2337 O O . GLU A 1 288 ? 2.669 -17.149 -17.490 1.00 86.44 288 GLU A O 1
ATOM 2342 N N . GLN A 1 289 ? 3.644 -18.847 -16.369 1.00 91.50 289 GLN A N 1
ATOM 2343 C CA . GLN A 1 289 ? 2.421 -19.384 -15.792 1.00 91.50 289 GLN A CA 1
ATOM 2344 C C . GLN A 1 289 ? 2.734 -19.984 -14.422 1.00 91.50 289 GLN A C 1
ATOM 2346 O O . GLN A 1 289 ? 3.650 -20.797 -14.282 1.00 91.50 289 GLN A O 1
ATOM 2351 N N . TYR A 1 290 ? 1.956 -19.572 -13.430 1.00 92.94 290 TYR A N 1
ATOM 2352 C CA . TYR A 1 290 ? 2.018 -20.045 -12.058 1.00 92.94 290 TYR A CA 1
ATOM 2353 C C . TYR A 1 290 ? 0.709 -20.732 -11.708 1.00 92.94 290 TYR A C 1
ATOM 2355 O O . TYR A 1 290 ? -0.369 -20.202 -11.981 1.00 92.94 290 TYR A O 1
ATOM 2363 N N . THR A 1 291 ? 0.806 -21.889 -11.072 1.00 96.00 291 THR A N 1
ATOM 2364 C CA . THR A 1 291 ? -0.351 -22.659 -10.623 1.00 96.00 291 THR A CA 1
ATOM 2365 C C . THR A 1 291 ? -0.279 -22.827 -9.114 1.00 96.00 291 THR A C 1
ATOM 2367 O O . THR A 1 291 ? 0.767 -23.181 -8.578 1.00 96.00 291 THR A O 1
ATOM 2370 N N . THR A 1 292 ? -1.392 -22.622 -8.420 1.00 97.69 292 THR A N 1
ATOM 2371 C CA . THR A 1 292 ? -1.549 -23.048 -7.026 1.00 97.69 292 THR A CA 1
ATOM 2372 C C . THR A 1 292 ? -2.598 -24.146 -6.982 1.00 97.69 292 THR A C 1
ATOM 2374 O O . THR A 1 292 ? -3.727 -23.932 -7.419 1.00 97.69 292 THR A O 1
ATOM 2377 N N . LEU A 1 293 ? -2.232 -25.318 -6.469 1.00 97.75 293 LEU A N 1
ATOM 2378 C CA . LEU A 1 293 ? -3.130 -26.447 -6.243 1.00 97.75 293 LEU A CA 1
ATOM 2379 C C . LEU A 1 293 ? -3.384 -26.598 -4.748 1.00 97.75 293 LEU A C 1
ATOM 2381 O O . LEU A 1 293 ? -2.440 -26.687 -3.970 1.00 97.75 293 LEU A O 1
ATOM 2385 N N . SER A 1 294 ? -4.648 -26.685 -4.361 1.00 96.69 294 SER A N 1
ATOM 2386 C CA . SER A 1 294 ? -5.088 -26.919 -2.991 1.00 96.69 294 SER A CA 1
ATOM 2387 C C . SER A 1 294 ? -5.838 -28.240 -2.927 1.00 96.69 294 SER A C 1
ATOM 2389 O O . SER A 1 294 ? -6.892 -28.405 -3.546 1.00 96.69 294 SER A O 1
ATOM 2391 N N . LYS A 1 295 ? -5.316 -29.181 -2.142 1.00 95.81 295 LYS A N 1
ATOM 2392 C CA . LYS A 1 295 ? -6.033 -30.400 -1.778 1.00 95.81 295 LYS A CA 1
ATOM 2393 C C . LYS A 1 295 ? -6.870 -30.113 -0.542 1.00 95.81 295 LYS A C 1
ATOM 2395 O O . LYS A 1 295 ? -6.351 -29.625 0.462 1.00 95.81 295 LYS A O 1
ATOM 2400 N N . LEU A 1 296 ? -8.159 -30.417 -0.624 1.00 93.69 296 LEU A N 1
ATOM 2401 C CA . LEU A 1 296 ? -9.113 -30.188 0.452 1.00 93.69 296 LEU A CA 1
ATOM 2402 C C . LEU A 1 296 ? -9.552 -31.517 1.062 1.00 93.69 296 LEU A C 1
ATOM 2404 O O . LEU A 1 296 ? -9.728 -32.508 0.353 1.00 93.69 296 LEU A O 1
ATOM 2408 N N . SER A 1 297 ? -9.779 -31.513 2.368 1.00 87.81 297 SER A N 1
ATOM 2409 C CA . SER A 1 297 ? -10.421 -32.600 3.100 1.00 87.81 297 SER A CA 1
ATOM 2410 C C . SER A 1 297 ? -11.631 -32.072 3.872 1.00 87.81 297 SER A C 1
ATOM 2412 O O . SER A 1 297 ? -11.861 -30.863 3.962 1.00 87.81 297 SER A O 1
ATOM 2414 N N . LYS A 1 298 ? -12.466 -32.983 4.375 1.00 86.75 298 LYS A N 1
ATOM 2415 C CA . LYS A 1 298 ? -13.678 -32.626 5.113 1.00 86.75 298 LYS A CA 1
ATOM 2416 C C . LYS A 1 298 ? -13.330 -32.414 6.585 1.00 86.75 298 LYS A C 1
ATOM 2418 O O . LYS A 1 298 ? -12.936 -33.360 7.260 1.00 86.75 298 LYS A O 1
ATOM 2423 N N . GLY A 1 299 ? -13.504 -31.188 7.061 1.00 85.50 299 GLY A N 1
ATOM 2424 C CA . GLY A 1 299 ? -13.399 -30.835 8.469 1.00 85.50 299 GLY A CA 1
ATOM 2425 C C . GLY A 1 299 ? -14.538 -31.413 9.310 1.00 85.50 299 GLY A C 1
ATOM 2426 O O . GLY A 1 299 ? -15.514 -31.975 8.800 1.00 85.50 299 GLY A O 1
ATOM 2427 N N . SER A 1 300 ? -14.426 -31.245 10.620 1.00 84.56 300 SER A N 1
ATOM 2428 C CA . SER A 1 300 ? -15.301 -31.824 11.641 1.00 84.56 300 SER A CA 1
ATOM 2429 C C . SER A 1 300 ? -16.778 -31.450 11.494 1.00 84.56 300 SER A C 1
ATOM 2431 O O . SER A 1 300 ? -17.649 -32.291 11.719 1.00 84.56 300 SER A O 1
ATOM 2433 N N . LYS A 1 301 ? -17.082 -30.222 11.050 1.00 82.31 301 LYS A N 1
ATOM 2434 C CA . LYS A 1 301 ? -18.457 -29.751 10.789 1.00 82.31 301 LYS A CA 1
ATOM 2435 C C . LYS A 1 301 ? -18.836 -29.841 9.308 1.00 82.31 301 LYS A C 1
ATOM 2437 O O . LYS A 1 301 ? -19.846 -29.285 8.886 1.00 82.31 301 LYS A O 1
ATOM 2442 N N . GLY A 1 302 ? -18.050 -30.561 8.507 1.00 80.12 302 GLY A N 1
ATOM 2443 C CA . GLY A 1 302 ? -18.300 -30.784 7.087 1.00 80.12 302 GLY A CA 1
ATOM 2444 C C . GLY A 1 302 ? -17.832 -29.675 6.143 1.00 80.12 302 GLY A C 1
ATOM 2445 O O . GLY A 1 302 ? -17.951 -29.843 4.932 1.00 80.12 302 GLY A O 1
ATOM 2446 N N . GLN A 1 303 ? -17.280 -28.588 6.675 1.00 83.69 303 GLN A N 1
ATOM 2447 C CA . GLN A 1 303 ? -16.602 -27.536 5.925 1.00 83.69 303 GLN A CA 1
ATOM 2448 C C . GLN A 1 303 ? -15.242 -28.027 5.400 1.00 83.69 303 GLN A C 1
ATOM 2450 O O . GLN A 1 303 ? -14.639 -28.909 6.009 1.00 83.69 303 GLN A O 1
ATOM 2455 N N . PRO A 1 304 ? -14.730 -27.487 4.288 1.00 87.50 304 PRO A N 1
ATOM 2456 C CA . PRO A 1 304 ? -13.446 -27.901 3.747 1.00 87.50 304 PRO A CA 1
ATOM 2457 C C . PRO A 1 304 ? -12.308 -27.354 4.609 1.00 87.50 304 PRO A C 1
ATOM 2459 O O . PRO A 1 304 ? -12.339 -26.205 5.055 1.00 87.50 304 PRO A O 1
ATOM 2462 N N . VAL A 1 305 ? -11.269 -28.158 4.785 1.00 90.94 305 VAL A N 1
ATOM 2463 C CA . VAL A 1 305 ? -9.980 -27.720 5.325 1.00 90.94 305 VAL A CA 1
ATOM 2464 C C . VAL A 1 305 ? -8.890 -28.038 4.306 1.00 90.94 305 VAL A C 1
ATOM 2466 O O . VAL A 1 305 ? -8.984 -29.020 3.569 1.00 90.94 305 VAL A O 1
ATOM 2469 N N . VAL A 1 306 ? -7.880 -27.175 4.208 1.00 94.12 306 VAL A N 1
ATOM 2470 C CA . VAL A 1 306 ? -6.783 -27.343 3.245 1.00 94.12 306 VAL A CA 1
ATOM 2471 C C . VAL A 1 306 ? -5.798 -28.358 3.804 1.00 94.12 306 VAL A C 1
ATOM 2473 O O . VAL A 1 306 ? -5.142 -28.067 4.785 1.00 94.12 306 VAL A O 1
ATOM 2476 N N . GLU A 1 307 ? -5.665 -29.526 3.189 1.00 94.75 307 GLU A N 1
ATOM 2477 C CA . GLU A 1 307 ? -4.706 -30.563 3.598 1.00 94.75 307 GLU A CA 1
ATOM 2478 C C . GLU A 1 307 ? -3.304 -30.276 3.048 1.00 94.75 307 GLU A C 1
ATOM 2480 O O . GLU A 1 307 ? -2.297 -30.471 3.729 1.00 94.75 307 GLU A O 1
ATOM 2485 N N . SER A 1 308 ? -3.225 -29.793 1.807 1.00 96.44 308 SER A N 1
ATOM 2486 C CA . SER A 1 308 ? -1.951 -29.430 1.195 1.00 96.44 308 SER A CA 1
ATOM 2487 C C . SER A 1 308 ? -2.095 -28.353 0.130 1.00 96.44 308 SER A C 1
ATOM 2489 O O . SER A 1 308 ? -3.107 -28.304 -0.569 1.00 96.44 308 SER A O 1
ATOM 2491 N N . VAL A 1 309 ? -1.050 -27.543 -0.035 1.00 97.62 309 VAL A N 1
ATOM 2492 C CA . VAL A 1 309 ? -0.914 -26.554 -1.111 1.00 97.62 309 VAL A CA 1
ATOM 2493 C C . VAL A 1 309 ? 0.366 -26.827 -1.891 1.00 97.62 309 VAL A C 1
ATOM 2495 O O . VAL A 1 309 ? 1.427 -26.968 -1.288 1.00 97.62 309 VAL A O 1
ATOM 2498 N N . GLU A 1 310 ? 0.281 -26.874 -3.214 1.00 97.81 310 GLU A N 1
ATOM 2499 C CA . GLU A 1 310 ? 1.425 -26.993 -4.119 1.00 97.81 310 GLU A CA 1
ATOM 2500 C C . GLU A 1 310 ? 1.474 -25.774 -5.046 1.00 97.81 310 GLU A C 1
ATOM 2502 O O . GLU A 1 310 ? 0.500 -25.450 -5.724 1.00 97.81 310 GLU A O 1
ATOM 2507 N N . GLU A 1 311 ? 2.605 -25.073 -5.044 1.00 96.62 311 GLU A N 1
ATOM 2508 C CA . GLU A 1 311 ? 2.872 -23.911 -5.891 1.00 96.62 311 GLU A CA 1
ATOM 2509 C C . GLU A 1 311 ? 3.801 -24.349 -7.026 1.00 96.62 311 GLU A C 1
ATOM 2511 O O . GLU A 1 311 ? 4.896 -24.860 -6.773 1.00 96.62 311 GLU A O 1
ATOM 2516 N N . LEU A 1 312 ? 3.367 -24.173 -8.274 1.00 95.12 312 LEU A N 1
ATOM 2517 C CA . LEU A 1 312 ? 4.067 -24.641 -9.468 1.00 95.12 312 LEU A CA 1
ATOM 2518 C C . LEU A 1 312 ? 4.353 -23.494 -10.435 1.00 95.12 312 LEU A C 1
ATOM 2520 O O . LEU A 1 312 ? 3.590 -22.534 -10.533 1.00 95.12 312 LEU A O 1
ATOM 2524 N N . PHE A 1 313 ? 5.427 -23.647 -11.200 1.00 92.75 313 PHE A N 1
ATOM 2525 C CA . PHE A 1 313 ? 5.775 -22.817 -12.345 1.00 92.75 313 PHE A CA 1
ATOM 2526 C C . PHE A 1 313 ? 5.835 -23.672 -13.608 1.00 92.75 313 PHE A C 1
ATOM 2528 O O . PHE A 1 313 ? 6.499 -24.709 -13.627 1.00 92.75 313 PHE A O 1
ATOM 2535 N N . TYR A 1 314 ? 5.186 -23.236 -14.684 1.00 89.38 314 TYR A N 1
ATOM 2536 C CA . TYR A 1 314 ? 5.267 -23.930 -15.964 1.00 89.38 314 TYR A CA 1
ATOM 2537 C C . TYR A 1 314 ? 6.514 -23.497 -16.742 1.00 89.38 314 TYR A C 1
ATOM 2539 O O . TYR A 1 314 ? 6.636 -22.350 -17.178 1.00 89.38 314 TYR A O 1
ATOM 2547 N N . ASN A 1 315 ? 7.444 -24.426 -16.960 1.00 84.81 315 ASN A N 1
ATOM 2548 C CA . ASN A 1 315 ? 8.631 -24.178 -17.765 1.00 84.81 315 ASN A CA 1
ATOM 2549 C C . ASN A 1 315 ? 8.341 -24.471 -19.243 1.00 84.81 315 ASN A C 1
ATOM 2551 O O . ASN A 1 315 ? 8.276 -25.626 -19.663 1.00 84.81 315 ASN A O 1
ATOM 2555 N N . PHE A 1 316 ? 8.219 -23.412 -20.043 1.00 83.62 316 PHE A N 1
ATOM 2556 C CA . PHE A 1 316 ? 7.928 -23.501 -21.477 1.00 83.62 316 PHE A CA 1
ATOM 2557 C C . PHE A 1 316 ? 9.059 -24.122 -22.311 1.00 83.62 316 PHE A C 1
ATOM 2559 O O . PHE A 1 316 ? 8.790 -24.655 -23.383 1.00 83.62 316 PHE A O 1
ATOM 2566 N N . SER A 1 317 ? 10.306 -24.105 -21.828 1.00 82.62 317 SER A N 1
ATOM 2567 C CA . SER A 1 317 ? 11.439 -24.734 -22.521 1.00 82.62 317 SER A CA 1
ATOM 2568 C C . SER A 1 317 ? 11.436 -26.254 -22.362 1.00 82.62 317 SER A C 1
ATOM 2570 O O . SER A 1 317 ? 11.774 -26.971 -23.300 1.00 82.62 317 SER A O 1
ATOM 2572 N N . SER A 1 318 ? 11.074 -26.756 -21.177 1.00 86.06 318 SER A N 1
ATOM 2573 C CA . SER A 1 318 ? 10.995 -28.198 -20.902 1.00 86.06 318 SER A CA 1
ATOM 2574 C C . SER A 1 318 ? 9.590 -28.784 -21.069 1.00 86.06 318 SER A C 1
ATOM 2576 O O . SER A 1 318 ? 9.454 -30.007 -21.025 1.00 86.06 318 SER A O 1
ATOM 2578 N N . LEU A 1 319 ? 8.572 -27.934 -21.263 1.00 86.50 319 LEU A N 1
ATOM 2579 C CA . LEU A 1 319 ? 7.145 -28.279 -21.312 1.00 86.50 319 LEU A CA 1
ATOM 2580 C C . LEU A 1 319 ? 6.679 -29.058 -20.074 1.00 86.50 319 LEU A C 1
ATOM 2582 O O . LEU A 1 319 ? 5.943 -30.039 -20.176 1.00 86.50 319 LEU A O 1
ATOM 2586 N N . LYS A 1 320 ? 7.159 -28.652 -18.895 1.00 88.44 320 LYS A N 1
ATOM 2587 C CA . LYS A 1 320 ? 6.858 -29.314 -17.621 1.00 88.44 320 LYS A CA 1
ATOM 2588 C C . LYS A 1 320 ? 6.544 -28.308 -16.527 1.00 88.44 320 LYS A C 1
ATOM 2590 O O . LYS A 1 320 ? 7.176 -27.255 -16.440 1.00 88.44 320 LYS A O 1
ATOM 2595 N N . GLU A 1 321 ? 5.620 -28.687 -15.651 1.00 91.44 321 GLU A N 1
ATOM 2596 C CA . GLU A 1 321 ? 5.434 -28.015 -14.369 1.00 91.44 321 GLU A CA 1
ATOM 2597 C C . GLU A 1 321 ? 6.611 -28.339 -13.442 1.00 91.44 321 GLU A C 1
ATOM 2599 O O . GLU A 1 321 ? 7.028 -29.490 -13.296 1.00 91.44 321 GLU A O 1
ATOM 2604 N N . ILE A 1 322 ? 7.160 -27.294 -12.838 1.00 92.75 322 ILE A N 1
ATOM 2605 C CA . ILE A 1 322 ? 8.205 -27.351 -11.826 1.00 92.75 322 ILE A CA 1
ATOM 2606 C C . ILE A 1 322 ? 7.562 -26.953 -10.511 1.00 92.75 322 ILE A C 1
ATOM 2608 O O . ILE A 1 322 ? 6.940 -25.898 -10.405 1.00 92.75 322 ILE A O 1
ATOM 2612 N N . VAL A 1 323 ? 7.728 -27.791 -9.501 1.00 94.75 323 VAL A N 1
ATOM 2613 C CA . VAL A 1 323 ? 7.250 -27.496 -8.155 1.00 94.75 323 VAL A CA 1
ATOM 2614 C C . VAL A 1 323 ? 8.189 -26.480 -7.533 1.00 94.75 323 VAL A C 1
ATOM 2616 O O . VAL A 1 323 ? 9.400 -26.677 -7.522 1.00 94.75 323 VAL A O 1
ATOM 2619 N N . LEU A 1 324 ? 7.631 -25.387 -7.031 1.00 92.81 324 LEU A N 1
ATOM 2620 C CA . LEU A 1 324 ? 8.375 -24.364 -6.306 1.00 92.81 324 LEU A CA 1
ATOM 2621 C C . LEU A 1 324 ? 8.334 -24.631 -4.804 1.00 92.81 324 LEU A C 1
ATOM 2623 O O . LEU A 1 324 ? 9.333 -24.442 -4.111 1.00 92.81 324 LEU A O 1
ATOM 2627 N N . LYS A 1 325 ? 7.166 -25.048 -4.305 1.00 95.69 325 LYS A N 1
ATOM 2628 C CA . LYS A 1 325 ? 6.908 -25.200 -2.876 1.00 95.69 325 LYS A CA 1
ATOM 2629 C C . LYS A 1 325 ? 5.711 -26.106 -2.615 1.00 95.69 325 LYS A C 1
ATOM 2631 O O . LYS A 1 325 ? 4.711 -26.043 -3.328 1.00 95.69 325 LYS A O 1
ATOM 2636 N N . ARG A 1 326 ? 5.789 -26.899 -1.547 1.00 97.44 326 ARG A N 1
ATOM 2637 C CA . ARG A 1 326 ? 4.665 -27.667 -0.994 1.00 97.44 326 ARG A CA 1
ATOM 2638 C C . ARG A 1 326 ? 4.444 -27.309 0.461 1.00 97.44 326 ARG A C 1
ATOM 2640 O O . ARG A 1 326 ? 5.399 -27.179 1.215 1.00 97.44 326 ARG A O 1
ATOM 2647 N N . THR A 1 327 ? 3.187 -27.182 0.855 1.00 97.75 327 THR A N 1
ATOM 2648 C CA . THR A 1 327 ? 2.769 -26.999 2.245 1.00 97.75 327 THR A CA 1
ATOM 2649 C C . THR A 1 327 ? 1.812 -28.121 2.621 1.00 97.75 327 THR A C 1
ATOM 2651 O O . THR A 1 327 ? 0.870 -28.365 1.876 1.00 97.75 327 THR A O 1
ATOM 2654 N N . PHE A 1 328 ? 2.022 -28.772 3.761 1.00 97.06 328 PHE A N 1
ATOM 2655 C CA . PHE A 1 328 ? 1.128 -29.789 4.322 1.00 97.06 328 PHE A CA 1
ATOM 2656 C C . PHE A 1 328 ? 0.578 -29.318 5.663 1.00 97.06 328 PHE A C 1
ATOM 2658 O O . PHE A 1 328 ? 1.321 -28.755 6.468 1.00 97.06 328 PHE A O 1
ATOM 2665 N N . LEU A 1 329 ? -0.715 -29.542 5.890 1.00 97.00 329 LEU A N 1
ATOM 2666 C CA . LEU A 1 329 ? -1.448 -29.102 7.070 1.00 97.00 329 LEU A CA 1
ATOM 2667 C C . LEU A 1 329 ? -2.241 -30.280 7.648 1.00 97.00 329 LEU A C 1
ATOM 2669 O O . LEU A 1 329 ? -3.004 -30.939 6.942 1.00 97.00 329 LEU A O 1
ATOM 2673 N N . VAL A 1 330 ? -2.075 -30.532 8.946 1.00 95.00 330 VAL A N 1
ATOM 2674 C CA . VAL A 1 330 ? -2.815 -31.572 9.680 1.00 95.00 330 VAL A CA 1
ATOM 2675 C C . VAL A 1 330 ? -3.668 -30.904 10.739 1.00 95.00 330 VAL A C 1
ATOM 2677 O O . VAL A 1 330 ? -3.187 -30.008 11.429 1.00 95.00 330 VAL A O 1
ATOM 2680 N N . TYR A 1 331 ? -4.911 -31.353 10.895 1.00 93.38 331 TYR A N 1
ATOM 2681 C CA . TYR A 1 331 ? -5.871 -30.773 11.830 1.00 93.38 331 TYR A CA 1
ATOM 2682 C C . TYR A 1 331 ? -6.352 -31.789 12.866 1.00 93.38 331 TYR A C 1
ATOM 2684 O O . TYR A 1 331 ? -6.324 -32.998 12.638 1.00 93.38 331 TYR A O 1
ATOM 2692 N N . SER A 1 332 ? -6.808 -31.284 14.010 1.00 91.44 332 SER A N 1
ATOM 2693 C CA . SER A 1 332 ? -7.505 -32.060 15.032 1.00 91.44 332 SER A CA 1
ATOM 2694 C C . SER A 1 332 ? -8.938 -32.383 14.606 1.00 91.44 332 SER A C 1
ATOM 2696 O O . SER A 1 332 ? -9.461 -31.834 13.637 1.00 91.44 332 SER A O 1
ATOM 2698 N N . SER A 1 333 ? -9.625 -33.214 15.394 1.00 87.75 333 SER A N 1
ATOM 2699 C CA . SER A 1 333 ? -11.053 -33.497 15.212 1.00 87.75 333 SER A CA 1
ATOM 2700 C C . SER A 1 333 ? -11.968 -32.283 15.412 1.00 87.75 333 SER A C 1
ATOM 2702 O O . SER A 1 333 ? -13.159 -32.412 15.175 1.00 87.75 333 SER A O 1
ATOM 2704 N N . ASN A 1 334 ? -11.442 -31.140 15.868 1.00 88.44 334 ASN A N 1
ATOM 2705 C CA . ASN A 1 334 ? -12.166 -29.874 16.020 1.00 88.44 334 ASN A CA 1
ATOM 2706 C C . ASN A 1 334 ? -11.661 -28.808 15.024 1.00 88.44 334 ASN A C 1
ATOM 2708 O O . ASN A 1 334 ? -11.851 -27.615 15.252 1.00 88.44 334 ASN A O 1
ATOM 2712 N N . ASP A 1 335 ? -10.983 -29.226 13.946 1.00 89.94 335 ASP A N 1
ATOM 2713 C CA . ASP A 1 335 ? -10.435 -28.373 12.877 1.00 89.94 335 ASP A CA 1
ATOM 2714 C C . ASP A 1 335 ? -9.352 -27.377 13.324 1.00 89.94 335 ASP A C 1
ATOM 2716 O O . ASP A 1 335 ? -9.140 -26.336 12.699 1.00 89.94 335 ASP A O 1
ATOM 2720 N N . GLN A 1 336 ? -8.625 -27.693 14.398 1.00 91.19 336 GLN A N 1
ATOM 2721 C CA . GLN A 1 336 ? -7.476 -26.899 14.844 1.00 91.19 336 GLN A CA 1
ATOM 2722 C C . GLN A 1 336 ? -6.198 -27.412 14.183 1.00 91.19 336 GLN A C 1
ATOM 2724 O O . GLN A 1 336 ? -5.971 -28.618 14.165 1.00 91.19 336 GLN A O 1
ATOM 2729 N N . LEU A 1 337 ? -5.359 -26.519 13.656 1.00 94.56 337 LEU A N 1
ATOM 2730 C CA . LEU A 1 337 ? -4.112 -26.884 12.977 1.00 94.56 337 LEU A CA 1
ATOM 2731 C C . LEU A 1 337 ? -3.125 -27.514 13.967 1.00 94.56 337 LEU A C 1
ATOM 2733 O O . LEU A 1 337 ? -2.630 -26.814 14.831 1.00 94.56 337 LEU A O 1
ATOM 2737 N N . LEU A 1 338 ? -2.813 -28.799 13.830 1.00 94.56 338 LEU A N 1
ATOM 2738 C CA . LEU A 1 338 ? -1.856 -29.538 14.662 1.00 94.56 338 LEU A CA 1
ATOM 2739 C C . LEU A 1 338 ? -0.439 -29.546 14.089 1.00 94.56 338 LEU A C 1
ATOM 2741 O O . LEU A 1 338 ? 0.526 -29.627 14.845 1.00 94.56 338 LEU A O 1
ATOM 2745 N N . GLN A 1 339 ? -0.297 -29.475 12.766 1.00 95.75 339 GLN A N 1
ATOM 2746 C CA . GLN A 1 339 ? 1.002 -29.538 12.100 1.00 95.75 339 GLN A CA 1
ATOM 2747 C C . GLN A 1 339 ? 0.990 -28.713 10.817 1.00 95.75 339 GLN A C 1
ATOM 2749 O O . GLN A 1 339 ? 0.018 -28.759 10.066 1.00 95.75 339 GLN A O 1
ATOM 2754 N N . LYS A 1 340 ? 2.091 -28.007 10.552 1.00 96.81 340 LYS A N 1
ATOM 2755 C CA . LYS A 1 340 ? 2.387 -27.341 9.283 1.00 96.81 340 LYS A CA 1
ATOM 2756 C C . LYS A 1 340 ? 3.795 -27.710 8.848 1.00 96.81 340 LYS A C 1
ATOM 2758 O O . LYS A 1 340 ? 4.740 -27.453 9.586 1.00 96.81 340 LYS A O 1
ATOM 2763 N N . GLU A 1 341 ? 3.949 -28.241 7.645 1.00 97.00 341 GLU A N 1
ATOM 2764 C CA . GLU A 1 341 ? 5.261 -28.501 7.049 1.00 97.00 341 GLU A CA 1
ATOM 2765 C C . GLU A 1 341 ? 5.378 -27.816 5.694 1.00 97.00 341 GLU A C 1
ATOM 2767 O O . GLU A 1 341 ? 4.436 -27.853 4.905 1.00 97.00 341 GLU A O 1
ATOM 2772 N N . ILE A 1 342 ? 6.528 -27.203 5.419 1.00 95.81 342 ILE A N 1
ATOM 2773 C CA . ILE A 1 342 ? 6.846 -26.593 4.128 1.00 95.81 342 ILE A CA 1
ATOM 2774 C C . ILE A 1 342 ? 8.071 -27.283 3.542 1.00 95.81 342 ILE A C 1
ATOM 2776 O O . ILE A 1 342 ? 9.080 -27.467 4.225 1.00 95.81 342 ILE A O 1
ATOM 2780 N N . PHE A 1 343 ? 7.979 -27.633 2.266 1.00 95.25 343 PHE A N 1
ATOM 2781 C CA . PHE A 1 343 ? 9.051 -28.205 1.468 1.00 95.25 343 PHE A CA 1
ATOM 2782 C C . PHE A 1 343 ? 9.317 -27.314 0.257 1.00 95.25 343 PHE A C 1
ATOM 2784 O O . PHE A 1 343 ? 8.379 -26.763 -0.326 1.00 95.25 343 PHE A O 1
ATOM 2791 N N . ASP A 1 344 ? 10.581 -27.186 -0.126 1.00 93.12 344 ASP A N 1
ATOM 2792 C CA . ASP A 1 344 ? 10.975 -26.533 -1.372 1.00 93.12 344 ASP A CA 1
ATOM 2793 C C . ASP A 1 344 ? 10.723 -27.432 -2.601 1.00 93.12 344 ASP A C 1
ATOM 2795 O O . ASP A 1 344 ? 10.229 -28.561 -2.497 1.00 93.12 344 ASP A O 1
ATOM 2799 N N . GLY A 1 345 ? 11.045 -26.914 -3.788 1.00 88.81 345 GLY A N 1
ATOM 2800 C CA . GLY A 1 345 ? 10.878 -27.616 -5.061 1.00 88.81 345 GLY A CA 1
ATOM 2801 C C . GLY A 1 345 ? 11.693 -28.904 -5.208 1.00 88.81 345 GLY A C 1
ATOM 2802 O O . GLY A 1 345 ? 11.316 -29.777 -5.989 1.00 88.81 345 GLY A O 1
ATOM 2803 N N . GLU A 1 346 ? 12.768 -29.063 -4.431 1.00 91.00 346 GLU A N 1
ATOM 2804 C CA . GLU A 1 346 ? 13.599 -30.274 -4.403 1.00 91.00 346 GLU A CA 1
ATOM 2805 C C . GLU A 1 346 ? 13.075 -31.307 -3.390 1.00 91.00 346 GLU A C 1
ATOM 2807 O O . GLU A 1 346 ? 13.595 -32.419 -3.292 1.00 91.00 346 GLU A O 1
ATOM 2812 N N . GLY A 1 347 ? 12.011 -30.967 -2.651 1.00 89.69 347 GLY A N 1
ATOM 2813 C CA . GLY A 1 347 ? 11.425 -31.818 -1.622 1.00 89.69 347 GLY A CA 1
ATOM 2814 C C . GLY A 1 347 ? 12.189 -31.781 -0.301 1.00 89.69 347 GLY A C 1
ATOM 2815 O O . GLY A 1 347 ? 11.960 -32.633 0.559 1.00 89.69 347 GLY A O 1
ATOM 2816 N N . LYS A 1 348 ? 13.081 -30.806 -0.103 1.00 92.31 348 LYS A N 1
ATOM 2817 C CA . LYS A 1 348 ? 13.737 -30.588 1.183 1.00 92.31 348 LYS A CA 1
ATOM 2818 C C . LYS A 1 348 ? 12.816 -29.762 2.075 1.00 92.31 348 LYS A C 1
ATOM 2820 O O . LYS A 1 348 ? 12.281 -28.729 1.680 1.00 92.31 348 LYS A O 1
ATOM 2825 N N . ARG A 1 349 ? 12.622 -30.227 3.311 1.00 92.19 349 ARG A N 1
ATOM 2826 C CA . ARG A 1 349 ? 11.803 -29.523 4.303 1.00 92.19 349 ARG A CA 1
ATOM 2827 C C . ARG A 1 349 ? 12.496 -28.223 4.713 1.00 92.19 349 ARG A C 1
ATOM 2829 O O . ARG A 1 349 ? 13.609 -28.270 5.237 1.00 92.19 349 ARG A O 1
ATOM 2836 N N . SER A 1 350 ? 11.840 -27.091 4.484 1.00 89.75 350 SER A N 1
ATOM 2837 C CA . SER A 1 350 ? 12.325 -25.757 4.848 1.00 89.75 350 SER A CA 1
ATOM 2838 C C . SER A 1 350 ? 11.750 -25.259 6.176 1.00 89.75 350 SER A C 1
ATOM 2840 O O . SER A 1 350 ? 12.381 -24.440 6.830 1.00 89.75 350 SER A O 1
ATOM 2842 N N . GLU A 1 351 ? 10.571 -25.743 6.582 1.00 91.50 351 GLU A N 1
ATOM 2843 C CA . GLU A 1 351 ? 9.904 -25.373 7.839 1.00 91.50 351 GLU A CA 1
ATOM 2844 C C . GLU A 1 351 ? 9.052 -26.552 8.342 1.00 91.50 351 GLU A C 1
ATOM 2846 O O . GLU A 1 351 ? 8.428 -27.254 7.545 1.00 91.50 351 GLU A O 1
ATOM 2851 N N . ALA A 1 352 ? 8.994 -26.765 9.659 1.00 93.19 352 ALA A N 1
ATOM 2852 C CA . ALA A 1 352 ? 7.972 -27.600 10.291 1.00 93.19 352 ALA A CA 1
ATOM 2853 C C . ALA A 1 352 ? 7.573 -26.997 11.640 1.00 93.19 352 ALA A C 1
ATOM 2855 O O . ALA A 1 352 ? 8.446 -26.618 12.422 1.00 93.19 352 ALA A O 1
ATOM 2856 N N . LEU A 1 353 ? 6.270 -26.928 11.898 1.00 93.50 353 LEU A N 1
ATOM 2857 C CA . LEU A 1 353 ? 5.674 -26.439 13.136 1.00 93.50 353 LEU A CA 1
ATOM 2858 C C . LEU A 1 353 ? 4.622 -27.434 13.628 1.00 93.50 353 LEU A C 1
ATOM 2860 O O . LEU A 1 353 ? 3.790 -27.891 12.842 1.00 93.50 353 LEU A O 1
ATOM 2864 N N . TYR A 1 354 ? 4.628 -27.717 14.927 1.00 94.19 354 TYR A N 1
ATOM 2865 C CA . TYR A 1 354 ? 3.630 -28.538 15.612 1.00 94.19 354 TYR A CA 1
ATOM 2866 C C . TYR A 1 354 ? 2.922 -27.706 16.671 1.00 94.19 354 TYR A C 1
ATOM 2868 O O . TYR A 1 354 ? 3.571 -26.956 17.394 1.00 94.19 354 TYR A O 1
ATOM 2876 N N . PHE A 1 355 ? 1.609 -27.857 16.784 1.00 93.94 355 PHE A N 1
ATOM 2877 C CA . PHE A 1 355 ? 0.762 -27.039 17.643 1.00 93.94 355 PHE A CA 1
ATOM 2878 C C . PHE A 1 355 ? -0.011 -27.923 18.622 1.00 93.94 355 PHE A C 1
ATOM 2880 O O . PHE A 1 355 ? -0.521 -28.982 18.253 1.00 93.94 355 PHE A O 1
ATOM 2887 N N . ALA A 1 356 ? -0.137 -27.468 19.866 1.00 92.81 356 ALA A N 1
ATOM 2888 C CA . ALA A 1 356 ? -0.962 -28.110 20.887 1.00 92.81 356 ALA A CA 1
ATOM 2889 C C . ALA A 1 356 ? -1.974 -27.117 21.458 1.00 92.81 356 ALA A C 1
ATOM 2891 O O . ALA A 1 356 ? -1.644 -25.946 21.649 1.00 92.81 356 ALA A O 1
ATOM 2892 N N . TYR A 1 357 ? -3.177 -27.597 21.779 1.00 89.38 357 TYR A N 1
ATOM 2893 C CA . TYR A 1 357 ? -4.279 -26.788 22.302 1.00 89.38 357 TYR A CA 1
ATOM 2894 C C . TYR A 1 357 ? -4.840 -27.376 23.601 1.00 89.38 357 TYR A C 1
ATOM 2896 O O . TYR A 1 357 ? -4.766 -28.587 23.817 1.00 89.38 357 TYR A O 1
ATOM 2904 N N . ASP A 1 358 ? -5.405 -26.526 24.457 1.00 86.44 358 ASP A N 1
ATOM 2905 C CA . ASP A 1 358 ? -6.204 -26.958 25.606 1.00 86.44 358 ASP A CA 1
ATOM 2906 C C . ASP A 1 358 ? -7.637 -27.367 25.196 1.00 86.44 358 ASP A C 1
ATOM 2908 O O . ASP A 1 358 ? -8.045 -27.241 24.038 1.00 86.44 358 ASP A O 1
ATOM 2912 N N . SER A 1 359 ? -8.430 -27.848 26.159 1.00 84.25 359 SER A N 1
ATOM 2913 C CA . SER A 1 359 ? -9.821 -28.272 25.932 1.00 84.25 359 SER A CA 1
ATOM 2914 C C . SER A 1 359 ? -10.782 -27.136 25.565 1.00 84.25 359 SER A C 1
ATOM 2916 O O . SER A 1 359 ? -11.860 -27.406 25.041 1.00 84.25 359 SER A O 1
ATOM 2918 N N . LYS A 1 360 ? -10.406 -25.878 25.826 1.00 82.12 360 LYS A N 1
ATOM 2919 C CA . LYS A 1 360 ? -11.161 -24.676 25.437 1.00 82.12 360 LYS A CA 1
ATOM 2920 C C . LYS A 1 360 ? -10.753 -24.171 24.047 1.00 82.12 360 LYS A C 1
ATOM 2922 O O . LYS A 1 360 ? -11.349 -23.231 23.532 1.00 82.12 360 LYS A O 1
ATOM 2927 N N . GLY A 1 361 ? -9.758 -24.807 23.433 1.00 83.81 361 GLY A N 1
ATOM 2928 C CA . GLY A 1 361 ? -9.256 -24.505 22.106 1.00 83.81 361 GLY A CA 1
ATOM 2929 C C . GLY A 1 361 ? -8.163 -23.435 22.059 1.00 83.81 361 GLY A C 1
ATOM 2930 O O . GLY A 1 361 ? -7.821 -22.973 20.968 1.00 83.81 361 GLY A O 1
ATOM 2931 N N . ASN A 1 362 ? -7.588 -23.054 23.203 1.00 83.31 362 ASN A N 1
ATOM 2932 C CA . ASN A 1 362 ? -6.479 -22.106 23.253 1.00 83.31 362 ASN A CA 1
ATOM 2933 C C . ASN A 1 362 ? -5.155 -22.803 22.927 1.00 83.31 362 ASN A C 1
ATOM 2935 O O . ASN A 1 362 ? -4.912 -23.918 23.380 1.00 83.31 362 ASN A O 1
ATOM 2939 N N . LEU A 1 363 ? -4.282 -22.144 22.163 1.00 86.56 363 LEU A N 1
ATOM 2940 C CA . LEU A 1 363 ? -2.958 -22.663 21.807 1.00 86.56 363 LEU A CA 1
ATOM 2941 C C . LEU A 1 363 ? -2.054 -22.692 23.043 1.00 86.56 363 LEU A C 1
ATOM 2943 O O . LEU A 1 363 ? -1.764 -21.635 23.576 1.00 86.56 363 LEU A O 1
ATOM 2947 N N . ILE A 1 364 ? -1.563 -23.857 23.461 1.00 89.56 364 ILE A N 1
ATOM 2948 C CA . ILE A 1 364 ? -0.693 -24.025 24.640 1.00 89.56 364 ILE A CA 1
ATOM 2949 C C . ILE A 1 364 ? 0.769 -24.311 24.289 1.00 89.56 364 ILE A C 1
ATOM 2951 O O . ILE A 1 364 ? 1.644 -24.132 25.136 1.00 89.56 364 ILE A O 1
ATOM 2955 N N . SER A 1 365 ? 1.072 -24.734 23.056 1.00 89.19 365 SER A N 1
ATOM 2956 C CA . SER A 1 365 ? 2.460 -24.924 22.628 1.00 89.19 365 SER A CA 1
ATOM 2957 C C . SER A 1 365 ? 2.656 -24.860 21.114 1.00 89.19 365 SER A C 1
ATOM 2959 O O . SER A 1 365 ? 1.786 -25.302 20.365 1.00 89.19 365 SER A O 1
ATOM 2961 N N . ILE A 1 366 ? 3.815 -24.344 20.691 1.00 92.06 366 ILE A N 1
ATOM 2962 C CA . ILE A 1 366 ? 4.361 -24.487 19.336 1.00 92.06 366 ILE A CA 1
ATOM 2963 C C . ILE A 1 366 ? 5.737 -25.145 19.442 1.00 92.06 366 ILE A C 1
ATOM 2965 O O . ILE A 1 366 ? 6.572 -24.683 20.221 1.00 92.06 366 ILE A O 1
ATOM 2969 N N . ILE A 1 367 ? 5.985 -26.176 18.641 1.00 90.19 367 ILE A N 1
ATOM 2970 C CA . ILE A 1 367 ? 7.291 -26.826 18.513 1.00 90.19 367 ILE A CA 1
ATOM 2971 C C . ILE A 1 367 ? 7.796 -26.622 17.088 1.00 90.19 367 ILE A C 1
ATOM 2973 O O . ILE A 1 367 ? 7.089 -26.967 16.142 1.00 90.19 367 ILE A O 1
ATOM 2977 N N . ASP A 1 368 ? 8.996 -26.072 16.925 1.00 88.12 368 ASP A N 1
ATOM 2978 C CA . ASP A 1 368 ? 9.628 -25.948 15.609 1.00 88.12 368 ASP A CA 1
ATOM 2979 C C . ASP A 1 368 ? 10.388 -27.223 15.191 1.00 88.12 368 ASP A C 1
ATOM 2981 O O . ASP A 1 368 ? 10.570 -28.168 15.962 1.00 88.12 368 ASP A O 1
ATOM 2985 N N . HIS A 1 369 ? 10.864 -27.261 13.947 1.00 84.00 369 HIS A N 1
ATOM 2986 C CA . HIS A 1 369 ? 11.611 -28.401 13.410 1.00 84.00 369 HIS A CA 1
ATOM 2987 C C . HIS A 1 369 ? 12.998 -28.611 14.040 1.00 84.00 369 HIS A C 1
ATOM 2989 O O . HIS A 1 369 ? 13.624 -29.640 13.779 1.00 84.00 369 HIS A O 1
ATOM 2995 N N . HIS A 1 370 ? 13.483 -27.666 14.849 1.00 83.69 370 HIS A N 1
ATOM 2996 C CA . HIS A 1 370 ? 14.692 -27.800 15.661 1.00 83.69 370 HIS A CA 1
ATOM 2997 C C . HIS A 1 370 ? 14.392 -28.346 17.070 1.00 83.69 370 HIS A C 1
ATOM 2999 O O . HIS A 1 370 ? 15.315 -28.590 17.849 1.00 83.69 370 HIS A O 1
ATOM 3005 N N . GLY A 1 371 ? 13.115 -28.582 17.392 1.00 82.69 371 GLY A N 1
ATOM 3006 C CA . GLY A 1 371 ? 12.660 -29.062 18.693 1.00 82.69 371 GLY A CA 1
ATOM 3007 C C . GLY A 1 371 ? 12.581 -27.962 19.752 1.00 82.69 371 GLY A C 1
ATOM 3008 O O . GLY A 1 371 ? 12.503 -28.273 20.943 1.00 82.69 371 GLY A O 1
ATOM 3009 N N . ASN A 1 372 ? 12.623 -26.687 19.358 1.00 83.12 372 ASN A N 1
ATOM 3010 C CA . ASN A 1 372 ? 12.420 -25.590 20.291 1.00 83.12 372 ASN A CA 1
ATOM 3011 C C . ASN A 1 372 ? 10.928 -25.475 20.615 1.00 83.12 372 ASN A C 1
ATOM 3013 O O . ASN A 1 372 ? 10.087 -25.503 19.718 1.00 83.12 372 ASN A O 1
ATOM 3017 N N . VAL A 1 373 ? 10.602 -25.337 21.904 1.00 85.94 373 VAL A N 1
ATOM 3018 C CA . VAL A 1 373 ? 9.220 -25.344 22.404 1.00 85.94 373 VAL A CA 1
ATOM 3019 C C . VAL A 1 373 ? 8.826 -23.976 22.951 1.00 85.94 373 VAL A C 1
ATOM 3021 O O . VAL A 1 373 ? 9.294 -23.586 24.018 1.00 85.94 373 VAL A O 1
ATOM 3024 N N . THR A 1 374 ? 7.913 -23.285 22.274 1.00 84.69 374 THR A N 1
ATOM 3025 C CA . THR A 1 374 ? 7.191 -22.136 22.837 1.00 84.69 374 THR A CA 1
ATOM 3026 C C . THR A 1 374 ? 5.981 -22.653 23.608 1.00 84.69 374 THR A C 1
ATOM 3028 O O . THR A 1 374 ? 5.251 -23.510 23.103 1.00 84.69 374 THR A O 1
ATOM 3031 N N . LYS A 1 375 ? 5.747 -22.149 24.822 1.00 86.00 375 LYS A N 1
ATOM 3032 C CA . LYS A 1 375 ? 4.594 -22.502 25.667 1.00 86.00 375 LYS A CA 1
ATOM 3033 C C . LYS A 1 375 ? 3.710 -21.291 25.923 1.00 86.00 375 LYS A C 1
ATOM 3035 O O . LYS A 1 375 ? 4.212 -20.180 26.057 1.00 86.00 375 LYS A O 1
ATOM 3040 N N . TYR A 1 376 ? 2.415 -21.530 26.066 1.00 84.06 376 TYR A N 1
ATOM 3041 C CA . TYR A 1 376 ? 1.417 -20.532 26.436 1.00 84.06 376 TYR A CA 1
ATOM 3042 C C . TYR A 1 376 ? 0.564 -21.069 27.584 1.00 84.06 376 TYR A C 1
ATOM 3044 O O . TYR A 1 376 ? 0.289 -22.268 27.656 1.00 84.06 376 TYR A O 1
ATOM 3052 N N . SER A 1 377 ? 0.127 -20.185 28.473 1.00 82.50 377 SER A N 1
ATOM 3053 C CA . SER A 1 377 ? -0.848 -20.511 29.508 1.00 82.50 377 SER A CA 1
ATOM 3054 C C . SER A 1 377 ? -1.870 -19.389 29.666 1.00 82.50 377 SER A C 1
ATOM 3056 O O . SER A 1 377 ? -1.582 -18.221 29.396 1.00 82.50 377 SER A O 1
ATOM 3058 N N . TYR A 1 378 ? -3.078 -19.754 30.081 1.00 78.69 378 TYR A N 1
ATOM 3059 C CA . TYR A 1 378 ? -4.212 -18.845 30.223 1.00 78.69 378 TYR A CA 1
ATOM 3060 C C . TYR A 1 378 ? -4.878 -19.110 31.570 1.00 78.69 378 TYR A C 1
ATOM 3062 O O . TYR A 1 378 ? -5.112 -20.266 31.929 1.00 78.69 378 TYR A O 1
ATOM 3070 N N . HIS A 1 379 ? -5.183 -18.056 32.322 1.00 69.94 379 HIS A N 1
ATOM 3071 C CA . HIS A 1 379 ? -5.950 -18.192 33.557 1.00 69.94 379 HIS A CA 1
ATOM 3072 C C . HIS A 1 379 ? -7.446 -18.340 33.265 1.00 69.94 379 HIS A C 1
ATOM 3074 O O . HIS A 1 379 ? -7.949 -17.932 32.218 1.00 69.94 379 HIS A O 1
ATOM 3080 N N . PHE A 1 380 ? -8.167 -18.931 34.222 1.00 61.72 380 PHE A N 1
ATOM 3081 C CA . PHE A 1 380 ? -9.597 -19.217 34.099 1.00 61.72 380 PHE A CA 1
ATOM 3082 C C . PHE A 1 380 ? -10.462 -17.956 33.946 1.00 61.72 380 PHE A C 1
ATOM 3084 O O . PHE A 1 380 ? -11.524 -18.037 33.341 1.00 61.72 380 PHE A O 1
ATOM 3091 N N . ASP A 1 381 ? -9.983 -16.805 34.426 1.00 63.44 381 ASP A N 1
ATOM 3092 C CA . ASP A 1 381 ? -10.678 -15.517 34.339 1.00 63.44 381 ASP A CA 1
ATOM 3093 C C . ASP A 1 381 ? -10.643 -14.866 32.944 1.00 63.44 381 ASP A C 1
ATOM 3095 O O . ASP A 1 381 ? -11.254 -13.818 32.749 1.00 63.44 381 ASP A O 1
ATOM 3099 N N . GLY A 1 382 ? -9.902 -15.440 31.985 1.00 60.16 382 GLY A N 1
ATOM 3100 C CA . GLY A 1 382 ? -9.744 -14.907 30.626 1.00 60.16 382 GLY A CA 1
ATOM 3101 C C . GLY A 1 382 ? -8.951 -13.595 30.530 1.00 60.16 382 GLY A C 1
ATOM 3102 O O . GLY A 1 382 ? -8.661 -13.143 29.424 1.00 60.16 382 GLY A O 1
ATOM 3103 N N . LYS A 1 383 ? -8.550 -13.013 31.666 1.00 60.81 383 LYS A N 1
ATOM 3104 C CA . LYS A 1 383 ? -7.896 -11.699 31.794 1.00 60.81 383 LYS A CA 1
ATOM 3105 C C . LYS A 1 383 ? -6.403 -11.800 32.077 1.00 60.81 383 LYS A C 1
ATOM 3107 O O . LYS A 1 383 ? -5.725 -10.774 32.134 1.00 60.81 383 LYS A O 1
ATOM 3112 N N . HIS A 1 384 ? -5.879 -13.014 32.234 1.00 73.00 384 HIS A N 1
ATOM 3113 C CA . HIS A 1 384 ? -4.451 -13.255 32.391 1.00 73.00 384 HIS A CA 1
ATOM 3114 C C . HIS A 1 384 ? -3.967 -14.321 31.412 1.00 73.00 384 HIS A C 1
ATOM 3116 O O . HIS A 1 384 ? -4.519 -15.420 31.321 1.00 73.00 384 HIS A O 1
ATOM 3122 N N . ALA A 1 385 ? -2.895 -14.000 30.697 1.00 78.88 385 ALA A N 1
ATOM 3123 C CA . ALA A 1 385 ? -2.219 -14.916 29.791 1.00 78.88 385 ALA A CA 1
ATOM 3124 C C . ALA A 1 385 ? -0.712 -14.815 30.002 1.00 78.88 385 ALA A C 1
ATOM 3126 O O . ALA A 1 385 ? -0.198 -13.730 30.274 1.00 78.88 385 ALA A O 1
ATOM 3127 N N . SER A 1 386 ? 0.006 -15.918 29.836 1.00 73.75 386 SER A N 1
ATOM 3128 C CA . SER A 1 386 ? 1.464 -15.913 29.810 1.00 73.75 386 SER A CA 1
ATOM 3129 C C . SER A 1 386 ? 2.002 -16.738 28.652 1.00 73.75 386 SER A C 1
ATOM 3131 O O . SER A 1 386 ? 1.340 -17.651 28.155 1.00 73.75 386 SER A O 1
ATOM 3133 N N . PHE A 1 387 ? 3.204 -16.404 28.195 1.00 83.44 387 PHE A N 1
ATOM 3134 C CA . PHE A 1 387 ? 3.936 -17.230 27.250 1.00 83.44 387 PHE A CA 1
ATOM 3135 C C . PHE A 1 387 ? 5.424 -17.273 27.583 1.00 83.44 387 PHE A C 1
ATOM 3137 O O . PHE A 1 387 ? 5.985 -16.351 28.178 1.00 83.44 387 PHE A O 1
ATOM 3144 N N . GLN A 1 388 ? 6.056 -18.364 27.172 1.00 75.88 388 GLN A N 1
ATOM 3145 C CA . GLN A 1 388 ? 7.484 -18.599 27.285 1.00 75.88 388 GLN A CA 1
ATOM 3146 C C . GLN A 1 388 ? 8.021 -18.989 25.899 1.00 75.88 388 GLN A C 1
ATOM 3148 O O . GLN A 1 388 ? 7.545 -19.982 25.341 1.00 75.88 388 GLN A O 1
ATOM 3153 N N . PRO A 1 389 ? 8.952 -18.218 25.310 1.00 73.50 389 PRO A N 1
ATOM 3154 C CA . PRO A 1 389 ? 9.499 -18.498 23.987 1.00 73.50 389 PRO A CA 1
ATOM 3155 C C . PRO A 1 389 ? 10.389 -19.752 23.954 1.00 73.50 389 PRO A C 1
ATOM 3157 O O . PRO A 1 389 ? 10.934 -20.198 24.962 1.00 73.50 389 PRO A O 1
ATOM 3160 N N . ALA A 1 390 ? 10.529 -20.310 22.754 1.00 61.25 390 ALA A N 1
ATOM 3161 C CA . ALA A 1 390 ? 11.311 -21.500 22.445 1.00 61.25 390 ALA A CA 1
ATOM 3162 C C . ALA A 1 390 ? 12.837 -21.289 22.611 1.00 61.25 390 ALA A C 1
ATOM 3164 O O . ALA A 1 390 ? 13.468 -20.732 21.724 1.00 61.25 390 ALA A O 1
ATOM 3165 N N . LYS A 1 391 ? 13.408 -21.802 23.717 1.00 58.25 391 LYS A N 1
ATOM 3166 C CA . LYS A 1 391 ? 14.850 -22.017 24.018 1.00 58.25 391 LYS A CA 1
ATOM 3167 C C . LYS A 1 391 ? 15.805 -20.804 23.939 1.00 58.25 391 LYS A C 1
ATOM 3169 O O . LYS A 1 391 ? 16.236 -20.403 22.872 1.00 58.25 391 LYS A O 1
ATOM 3174 N N . GLU A 1 392 ? 16.282 -20.386 25.112 1.00 49.47 392 GLU A N 1
ATOM 3175 C CA . GLU A 1 392 ? 17.638 -20.675 25.629 1.00 49.47 392 GLU A CA 1
ATOM 3176 C C . GLU A 1 392 ? 17.456 -21.104 27.105 1.00 49.47 392 GLU A C 1
ATOM 3178 O O . GLU A 1 392 ? 16.372 -20.884 27.657 1.00 49.47 392 GLU A O 1
ATOM 3183 N N . GLU A 1 393 ? 18.457 -21.704 27.768 1.00 50.97 393 GLU A N 1
ATOM 3184 C CA . GLU A 1 393 ? 18.439 -22.077 29.211 1.00 50.97 393 GLU A CA 1
ATOM 3185 C C . GLU A 1 393 ? 18.064 -20.916 30.167 1.00 50.97 393 GLU A C 1
ATOM 3187 O O . GLU A 1 393 ? 17.884 -21.120 31.367 1.00 50.97 393 GLU A O 1
ATOM 3192 N N . HIS A 1 394 ? 17.870 -19.713 29.617 1.00 58.53 394 HIS A N 1
ATOM 3193 C CA . HIS A 1 394 ? 17.603 -18.453 30.294 1.00 58.53 394 HIS A CA 1
ATOM 3194 C C . HIS A 1 394 ? 16.405 -17.656 29.730 1.00 58.53 394 HIS A C 1
ATOM 3196 O O . HIS A 1 394 ? 16.316 -16.449 29.942 1.00 58.53 394 HIS A O 1
ATOM 3202 N N . SER A 1 395 ? 15.467 -18.287 29.008 1.00 70.19 395 SER A N 1
ATOM 3203 C CA . SER A 1 395 ? 14.327 -17.551 28.423 1.00 70.19 395 SER A CA 1
ATOM 3204 C C . SER A 1 395 ? 13.334 -17.019 29.472 1.00 70.19 395 SER A C 1
ATOM 3206 O O . SER A 1 395 ? 12.756 -17.784 30.252 1.00 70.19 395 SER A O 1
ATOM 3208 N N . SER A 1 396 ? 13.114 -15.700 29.462 1.00 82.56 396 SER A N 1
ATOM 3209 C CA . SER A 1 396 ? 12.145 -15.023 30.327 1.00 82.56 396 SER A CA 1
ATOM 3210 C C . SER A 1 396 ? 10.709 -15.509 30.091 1.00 82.56 396 SER A C 1
ATOM 3212 O O . SER A 1 396 ? 10.309 -15.813 28.965 1.00 82.56 396 SER A O 1
ATOM 3214 N N . VAL A 1 397 ? 9.900 -15.527 31.150 1.00 85.94 397 VAL A N 1
ATOM 3215 C CA . VAL A 1 397 ? 8.447 -15.732 31.077 1.00 85.94 397 VAL A CA 1
ATOM 3216 C C . VAL A 1 397 ? 7.756 -14.378 30.961 1.00 85.94 397 VAL A C 1
ATOM 3218 O O . VAL A 1 397 ? 8.012 -13.483 31.765 1.00 85.94 397 VAL A O 1
ATOM 3221 N N . PHE A 1 398 ? 6.844 -14.234 30.000 1.00 86.56 398 PHE A N 1
ATOM 3222 C CA . PHE A 1 398 ? 6.059 -13.017 29.799 1.00 86.56 398 PHE A CA 1
ATOM 3223 C C . PHE A 1 398 ? 4.619 -13.242 30.248 1.00 86.56 398 PHE A C 1
ATOM 3225 O O . PHE A 1 398 ? 3.981 -14.183 29.789 1.00 86.56 398 PHE A O 1
ATOM 3232 N N . SER A 1 399 ? 4.092 -12.386 31.120 1.00 86.69 399 SER A N 1
ATOM 3233 C CA . SER A 1 399 ? 2.705 -12.427 31.605 1.00 86.69 399 SER A CA 1
ATOM 3234 C C . SER A 1 399 ? 1.979 -11.116 31.311 1.00 86.69 399 SER A C 1
ATOM 3236 O O . SER A 1 399 ? 2.573 -10.044 31.383 1.00 86.69 399 SER A O 1
ATOM 3238 N N . TYR A 1 400 ? 0.686 -11.189 31.011 1.00 86.56 400 TYR A N 1
ATOM 3239 C CA . TYR A 1 400 ? -0.155 -10.060 30.610 1.00 86.56 400 TYR A CA 1
ATOM 3240 C C . TYR A 1 400 ? -1.437 -10.036 31.434 1.00 86.56 400 TYR A C 1
ATOM 3242 O O . TYR A 1 400 ? -2.009 -11.093 31.703 1.00 86.56 400 TYR A O 1
ATOM 3250 N N . ARG A 1 401 ? -1.892 -8.835 31.805 1.00 85.62 401 ARG A N 1
ATOM 3251 C CA . ARG A 1 401 ? -3.158 -8.611 32.519 1.00 85.62 401 ARG A CA 1
ATOM 3252 C C . ARG A 1 401 ? -4.033 -7.643 31.747 1.00 85.62 401 ARG A C 1
ATOM 3254 O O . ARG A 1 401 ? -3.520 -6.632 31.261 1.00 85.62 401 ARG A O 1
ATOM 3261 N N . PHE A 1 402 ? -5.327 -7.923 31.700 1.00 82.12 402 PHE A N 1
ATOM 3262 C CA . PHE A 1 402 ? -6.320 -7.116 30.998 1.00 82.12 402 PHE A CA 1
ATOM 3263 C C . PHE A 1 402 ? -7.411 -6.605 31.950 1.00 82.12 402 PHE A C 1
ATOM 3265 O O . PHE A 1 402 ? -7.683 -7.228 32.980 1.00 82.12 402 PHE A O 1
ATOM 3272 N N . ASP A 1 403 ? -8.009 -5.456 31.631 1.00 77.69 403 ASP A N 1
ATOM 3273 C CA . ASP A 1 403 ? -9.218 -4.974 32.308 1.00 77.69 403 ASP A CA 1
ATOM 3274 C C . ASP A 1 403 ? -10.490 -5.679 31.780 1.00 77.69 403 ASP A C 1
ATOM 3276 O O . ASP A 1 403 ? -10.425 -6.637 31.011 1.00 77.69 403 ASP A O 1
ATOM 3280 N N . THR A 1 404 ? -11.674 -5.249 32.227 1.00 71.75 404 THR A N 1
ATOM 3281 C CA . THR A 1 404 ? -12.972 -5.794 31.777 1.00 71.75 404 THR A CA 1
ATOM 3282 C C . THR A 1 404 ? -13.340 -5.416 30.341 1.00 71.75 404 THR A C 1
ATOM 3284 O O . THR A 1 404 ? -14.326 -5.927 29.820 1.00 71.75 404 THR A O 1
ATOM 3287 N N . GLN A 1 405 ? -12.577 -4.523 29.713 1.00 70.81 405 GLN A N 1
ATOM 3288 C CA . GLN A 1 405 ? -12.776 -4.030 28.351 1.00 70.81 405 GLN A CA 1
ATOM 3289 C C . GLN A 1 405 ? -11.701 -4.590 27.400 1.00 70.81 405 GLN A C 1
ATOM 3291 O O . GLN A 1 405 ? -11.521 -4.074 26.299 1.00 70.81 405 GLN A O 1
ATOM 3296 N N . ASP A 1 406 ? -10.995 -5.649 27.822 1.00 77.19 406 ASP A N 1
ATOM 3297 C CA . ASP A 1 406 ? -9.883 -6.296 27.116 1.00 77.19 406 ASP A CA 1
ATOM 3298 C C . ASP A 1 406 ? -8.678 -5.373 26.834 1.00 77.19 406 ASP A C 1
ATOM 3300 O O . ASP A 1 406 ? -7.838 -5.672 25.976 1.00 77.19 406 ASP A O 1
ATOM 3304 N N . HIS A 1 407 ? -8.524 -4.267 27.570 1.00 80.25 407 HIS A N 1
ATOM 3305 C CA . HIS A 1 407 ? -7.336 -3.421 27.461 1.00 80.25 407 HIS A CA 1
ATOM 3306 C C . HIS A 1 407 ? -6.181 -3.989 28.286 1.00 80.25 407 HIS A C 1
ATOM 3308 O O . HIS A 1 407 ? -6.351 -4.366 29.444 1.00 80.25 4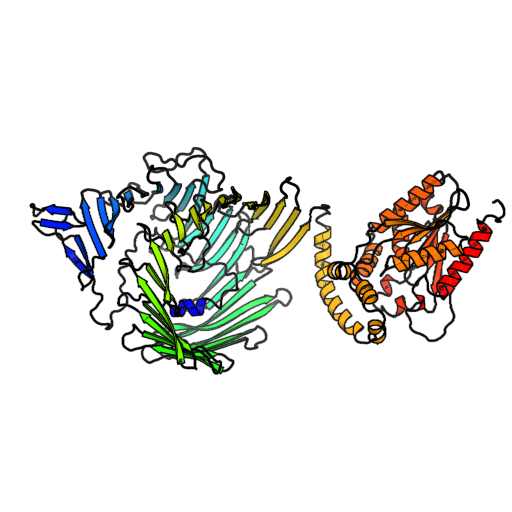07 HIS A O 1
ATOM 3314 N N . LEU A 1 408 ? -4.971 -4.015 27.716 1.00 88.00 408 LEU A N 1
ATOM 3315 C CA . LEU A 1 408 ? -3.770 -4.481 28.414 1.00 88.00 408 LEU A CA 1
ATOM 3316 C C . LEU A 1 408 ? -3.370 -3.483 29.505 1.00 88.00 408 LEU A C 1
ATOM 3318 O O . LEU A 1 408 ? -2.868 -2.414 29.172 1.00 88.00 408 LEU A O 1
ATOM 3322 N N . ILE A 1 409 ? -3.506 -3.842 30.780 1.00 91.31 409 ILE A N 1
ATOM 3323 C CA . ILE A 1 409 ? -3.177 -2.972 31.924 1.00 91.31 409 ILE A CA 1
ATOM 3324 C C . ILE A 1 409 ? -1.788 -3.232 32.512 1.00 91.31 409 ILE A C 1
ATOM 3326 O O . ILE A 1 409 ? -1.218 -2.345 33.143 1.00 91.31 409 ILE A O 1
ATOM 3330 N N . SER A 1 410 ? -1.201 -4.412 32.281 1.00 91.69 410 SER A N 1
ATOM 3331 C CA . SER A 1 410 ? 0.196 -4.665 32.655 1.00 91.69 410 SER A CA 1
ATOM 3332 C C . SER A 1 410 ? 0.846 -5.783 31.849 1.00 91.69 410 SER A C 1
ATOM 3334 O O . SER A 1 410 ? 0.191 -6.785 31.554 1.00 91.69 410 SER A O 1
ATOM 3336 N N . SER A 1 411 ? 2.150 -5.662 31.603 1.00 92.38 411 SER A N 1
ATOM 3337 C CA . SER A 1 411 ? 3.006 -6.739 31.092 1.00 92.38 411 SER A CA 1
ATOM 3338 C C . SER A 1 411 ? 4.168 -6.986 32.051 1.00 92.38 411 SER A C 1
ATOM 3340 O O . SER A 1 411 ? 4.822 -6.029 32.461 1.00 92.38 411 SER A O 1
ATOM 3342 N N . LEU A 1 412 ? 4.462 -8.241 32.359 1.00 91.62 412 LEU A N 1
ATOM 3343 C CA . LEU A 1 412 ? 5.525 -8.648 33.269 1.00 91.62 412 LEU A CA 1
ATOM 3344 C C . LEU A 1 412 ? 6.479 -9.600 32.549 1.00 91.62 412 LEU A C 1
ATOM 3346 O O . LEU A 1 412 ? 6.057 -10.669 32.123 1.00 91.62 412 LEU A O 1
ATOM 3350 N N . GLU A 1 413 ? 7.753 -9.239 32.451 1.00 92.06 413 GLU A N 1
ATOM 3351 C CA . GLU A 1 413 ? 8.834 -10.158 32.084 1.00 92.06 413 GLU A CA 1
ATOM 3352 C C . GLU A 1 413 ? 9.482 -10.687 33.370 1.00 92.06 413 GLU A C 1
ATOM 3354 O O . GLU A 1 413 ? 9.820 -9.899 34.249 1.00 92.06 413 GLU A O 1
ATOM 3359 N N . THR A 1 414 ? 9.658 -12.002 33.493 1.00 90.25 414 THR A N 1
ATOM 3360 C CA . THR A 1 414 ? 10.399 -12.647 34.590 1.00 90.25 414 THR A CA 1
ATOM 3361 C C . THR A 1 414 ? 11.559 -13.439 34.005 1.00 90.25 414 THR A C 1
ATOM 3363 O O . THR A 1 414 ? 11.332 -14.459 33.355 1.00 90.25 414 THR A O 1
ATOM 3366 N N . ALA A 1 415 ? 12.784 -12.964 34.209 1.00 88.00 415 ALA A N 1
ATOM 3367 C CA . ALA A 1 415 ? 14.001 -13.654 33.799 1.00 88.00 415 ALA A CA 1
ATOM 3368 C C . ALA A 1 415 ? 14.248 -14.904 34.662 1.00 88.00 415 ALA A C 1
ATOM 3370 O O . ALA A 1 415 ? 13.654 -15.080 35.729 1.00 88.00 415 ALA A O 1
ATOM 3371 N N . THR A 1 416 ? 15.135 -15.795 34.216 1.00 84.31 416 THR A N 1
ATOM 3372 C CA . THR A 1 416 ? 15.386 -17.070 34.915 1.00 84.31 416 THR A CA 1
ATOM 3373 C C . THR A 1 416 ? 16.065 -16.928 36.271 1.00 84.31 416 THR A C 1
ATOM 3375 O O . THR A 1 416 ? 15.981 -17.839 37.088 1.00 84.31 416 THR A O 1
ATOM 3378 N N . ASP A 1 417 ? 16.727 -15.801 36.523 1.00 86.06 417 ASP A N 1
ATOM 3379 C CA . ASP A 1 417 ? 17.314 -15.456 37.821 1.00 86.06 417 ASP A CA 1
ATOM 3380 C C . ASP A 1 417 ? 16.277 -14.897 38.821 1.00 86.06 417 ASP A C 1
ATOM 3382 O O . ASP A 1 417 ? 16.621 -14.586 39.960 1.00 86.06 417 ASP A O 1
ATOM 3386 N N . GLY A 1 418 ? 15.007 -14.782 38.411 1.00 85.75 418 GLY A N 1
ATOM 3387 C CA . GLY A 1 418 ? 13.921 -14.201 39.200 1.00 85.75 418 GLY A CA 1
ATOM 3388 C C . GLY A 1 418 ? 13.794 -12.681 39.070 1.00 85.75 418 GLY A C 1
ATOM 3389 O O . GLY A 1 418 ? 12.881 -12.102 39.664 1.00 85.75 418 GLY A O 1
ATOM 3390 N N . THR A 1 419 ? 14.654 -12.021 38.288 1.00 89.94 419 THR A N 1
ATOM 3391 C CA . THR A 1 419 ? 14.536 -10.587 38.008 1.00 89.94 419 THR A CA 1
ATOM 3392 C C . THR A 1 419 ? 13.250 -10.320 37.231 1.00 89.94 419 THR A C 1
ATOM 3394 O O . THR A 1 419 ? 12.938 -11.010 36.259 1.00 89.94 419 THR A O 1
ATOM 3397 N N . THR A 1 420 ? 12.499 -9.297 37.640 1.00 92.31 420 THR A N 1
ATOM 3398 C CA . THR A 1 420 ? 11.233 -8.932 36.996 1.00 92.31 420 THR A CA 1
ATOM 3399 C C . THR A 1 420 ? 11.281 -7.540 36.384 1.00 92.31 420 THR A C 1
ATOM 3401 O O . THR A 1 420 ? 11.887 -6.621 36.932 1.00 92.31 420 THR A O 1
ATOM 3404 N N . LYS A 1 421 ? 10.610 -7.374 35.243 1.00 93.38 421 LYS A N 1
ATOM 3405 C CA . LYS A 1 421 ? 10.353 -6.078 34.610 1.00 93.38 421 LYS A CA 1
ATOM 3406 C C . LYS A 1 421 ? 8.854 -5.917 34.413 1.00 93.38 421 LYS A C 1
ATOM 3408 O O . LYS A 1 421 ? 8.258 -6.590 33.572 1.00 93.38 421 LYS A O 1
ATOM 3413 N N . LEU A 1 422 ? 8.246 -5.044 35.209 1.00 93.88 422 LEU A N 1
ATOM 3414 C CA . LEU A 1 422 ? 6.817 -4.749 35.152 1.00 93.88 422 LEU A CA 1
ATOM 3415 C C . LEU A 1 422 ? 6.580 -3.454 34.376 1.00 93.88 422 LEU A C 1
ATOM 3417 O O . LEU A 1 422 ? 7.045 -2.404 34.797 1.00 93.88 422 LEU A O 1
ATOM 3421 N N . ASN A 1 423 ? 5.786 -3.516 33.312 1.00 92.12 423 ASN A N 1
ATOM 3422 C CA . ASN A 1 423 ? 5.220 -2.330 32.676 1.00 92.12 423 ASN A CA 1
ATOM 3423 C C . ASN A 1 423 ? 3.729 -2.232 33.013 1.00 92.12 423 ASN A C 1
ATOM 3425 O O . ASN A 1 423 ? 3.038 -3.254 33.046 1.00 92.12 423 ASN A O 1
ATOM 3429 N N . SER A 1 424 ? 3.233 -1.014 33.227 1.00 94.81 424 SER A N 1
ATOM 3430 C CA . SER A 1 424 ? 1.823 -0.736 33.540 1.00 94.81 424 SER A CA 1
ATOM 3431 C C . SER A 1 424 ? 1.232 0.293 32.580 1.00 94.81 424 SER A C 1
ATOM 3433 O O . SER A 1 424 ? 1.943 1.181 32.108 1.00 94.81 424 SER A O 1
ATOM 3435 N N . TYR A 1 425 ? -0.068 0.188 32.301 1.00 92.75 425 TYR A N 1
ATOM 3436 C CA . TYR A 1 425 ? -0.760 1.032 31.326 1.00 92.75 425 TYR A CA 1
ATOM 3437 C C . TYR A 1 425 ? -2.096 1.542 31.868 1.00 92.75 425 TYR A C 1
ATOM 3439 O O . TYR A 1 425 ? -2.829 0.799 32.520 1.00 92.75 425 TYR A O 1
ATOM 3447 N N . LEU A 1 426 ? -2.427 2.797 31.556 1.00 93.56 426 LEU A N 1
ATOM 3448 C CA . LEU A 1 426 ? -3.706 3.429 31.901 1.00 93.56 426 LEU A CA 1
ATOM 3449 C C . LEU A 1 426 ? -4.456 3.853 30.636 1.00 93.56 426 LEU A C 1
ATOM 3451 O O . LEU A 1 426 ? -3.825 4.200 29.636 1.00 93.56 426 LEU A O 1
ATOM 3455 N N . TYR A 1 427 ? -5.789 3.855 30.699 1.00 89.44 427 TYR A N 1
ATOM 3456 C CA . TYR A 1 427 ? -6.673 4.169 29.573 1.00 89.44 427 TYR A CA 1
ATOM 3457 C C . TYR A 1 427 ? -7.747 5.188 29.966 1.00 89.44 427 TYR A C 1
ATOM 3459 O O . TYR A 1 427 ? -8.172 5.247 31.122 1.00 89.44 427 TYR A O 1
ATOM 3467 N N . ASP A 1 428 ? -8.192 5.993 29.002 1.00 88.69 428 ASP A N 1
ATOM 3468 C CA . ASP A 1 428 ? -9.346 6.877 29.160 1.00 88.69 428 ASP A CA 1
ATOM 3469 C C . ASP A 1 428 ? -10.685 6.133 28.971 1.00 88.69 428 ASP A C 1
ATOM 3471 O O . ASP A 1 428 ? -10.759 4.911 28.837 1.00 88.69 428 ASP A O 1
ATOM 3475 N N . GLN A 1 429 ? -11.794 6.875 28.988 1.00 83.88 429 GLN A N 1
ATOM 3476 C CA . GLN A 1 429 ? -13.130 6.291 28.856 1.00 83.88 429 GLN A CA 1
ATOM 3477 C C . GLN A 1 429 ? -13.473 5.798 27.444 1.00 83.88 429 GLN A C 1
ATOM 3479 O O . GLN A 1 429 ? -14.440 5.052 27.306 1.00 83.88 429 GLN A O 1
ATOM 3484 N N . LEU A 1 430 ? -12.707 6.207 26.431 1.00 84.75 430 LEU A N 1
ATOM 3485 C CA . LEU A 1 430 ? -12.839 5.758 25.046 1.00 84.75 430 LEU A CA 1
ATOM 3486 C C . LEU A 1 430 ? -11.884 4.597 24.722 1.00 84.75 430 LEU A C 1
ATOM 3488 O O . LEU A 1 430 ? -11.878 4.129 23.588 1.00 84.75 430 LEU A O 1
ATOM 3492 N N . GLY A 1 431 ? -11.090 4.139 25.698 1.00 87.56 431 GLY A N 1
ATOM 3493 C CA . GLY A 1 431 ? -10.095 3.084 25.512 1.00 87.56 431 GLY A CA 1
ATOM 3494 C C . GLY A 1 431 ? -8.769 3.578 24.926 1.00 87.56 431 GLY A C 1
ATOM 3495 O O . GLY A 1 431 ? -7.947 2.768 24.502 1.00 87.56 431 GLY A O 1
ATOM 3496 N N . ASN A 1 432 ? -8.512 4.891 24.906 1.00 89.75 432 ASN A N 1
ATOM 3497 C CA . ASN A 1 432 ? -7.219 5.415 24.472 1.00 89.75 432 ASN A CA 1
ATOM 3498 C C . ASN A 1 432 ? -6.195 5.299 25.608 1.00 89.75 432 ASN A C 1
ATOM 3500 O O . ASN A 1 432 ? -6.471 5.705 26.737 1.00 89.75 432 ASN A O 1
ATOM 3504 N N . ARG A 1 433 ? -4.989 4.787 25.328 1.00 94.00 433 ARG A N 1
ATOM 3505 C CA . ARG A 1 433 ? -3.931 4.629 26.342 1.00 94.00 433 ARG A CA 1
ATOM 3506 C C . ARG A 1 433 ? -3.337 5.981 26.730 1.00 94.00 433 ARG A C 1
ATOM 3508 O O . ARG A 1 433 ? -2.659 6.579 25.898 1.00 94.00 433 ARG A O 1
ATOM 3515 N N . THR A 1 434 ? -3.536 6.425 27.968 1.00 96.12 434 THR A N 1
ATOM 3516 C CA . THR A 1 434 ? -3.116 7.740 28.489 1.00 96.12 434 THR A CA 1
ATOM 3517 C C . THR A 1 434 ? -1.785 7.724 29.235 1.00 96.12 434 THR A C 1
ATOM 3519 O O . THR A 1 434 ? -1.118 8.755 29.293 1.00 96.12 434 THR A O 1
ATOM 3522 N N . SER A 1 435 ? -1.364 6.577 29.774 1.00 96.38 435 SER A N 1
ATOM 3523 C CA . SER A 1 435 ? -0.063 6.428 30.440 1.00 96.38 435 SER A CA 1
ATOM 3524 C C . SER A 1 435 ? 0.564 5.065 30.152 1.00 96.38 435 SER A C 1
ATOM 3526 O O . SER A 1 435 ? -0.136 4.058 29.993 1.00 96.38 435 SER A O 1
ATOM 3528 N N . SER A 1 436 ? 1.892 5.051 30.069 1.00 96.00 436 SER A N 1
ATOM 3529 C CA . SER A 1 436 ? 2.737 3.864 30.024 1.00 96.00 436 SER A CA 1
ATOM 3530 C C . SER A 1 436 ? 3.898 4.061 30.988 1.00 96.00 436 SER A C 1
ATOM 3532 O O . SER A 1 436 ? 4.708 4.966 30.797 1.00 96.00 436 SER A O 1
ATOM 3534 N N . ILE A 1 437 ? 3.999 3.192 31.986 1.00 95.25 437 ILE A N 1
ATOM 3535 C CA . ILE A 1 437 ? 5.068 3.200 32.984 1.00 95.25 437 ILE A CA 1
ATOM 3536 C C . ILE A 1 437 ? 5.954 1.992 32.704 1.00 95.25 437 ILE A C 1
ATOM 3538 O O . ILE A 1 437 ? 5.450 0.865 32.685 1.00 95.25 437 ILE A O 1
ATOM 3542 N N . ASP A 1 438 ? 7.238 2.226 32.439 1.00 94.25 438 ASP A N 1
ATOM 3543 C CA . ASP A 1 438 ? 8.202 1.149 32.206 1.00 94.25 438 ASP A CA 1
ATOM 3544 C C . ASP A 1 438 ? 8.693 0.504 33.516 1.00 94.25 438 ASP A C 1
ATOM 3546 O O . ASP A 1 438 ? 8.412 0.976 34.621 1.00 94.25 438 ASP A O 1
ATOM 3550 N N . SER A 1 439 ? 9.470 -0.573 33.400 1.00 93.56 439 SER A N 1
ATOM 3551 C CA . SER A 1 439 ? 10.025 -1.293 34.554 1.00 93.56 439 SER A CA 1
ATOM 3552 C C . SER A 1 439 ? 11.003 -0.501 35.420 1.00 93.56 439 SER A C 1
ATOM 3554 O O . SER A 1 439 ? 11.352 -0.959 36.504 1.00 93.56 439 SER A O 1
ATOM 3556 N N . LEU A 1 440 ? 11.477 0.652 34.948 1.00 91.94 440 LEU A N 1
ATOM 3557 C CA . LEU A 1 440 ? 12.345 1.557 35.700 1.00 91.94 440 LEU A CA 1
ATOM 3558 C C . LEU A 1 440 ? 11.539 2.667 36.396 1.00 91.94 440 LEU A C 1
ATOM 3560 O O . LEU A 1 440 ? 12.123 3.520 37.061 1.00 91.94 440 LEU A O 1
ATOM 3564 N N . GLY A 1 441 ? 10.208 2.657 36.263 1.00 90.75 441 GLY A N 1
ATOM 3565 C CA . GLY A 1 441 ? 9.320 3.687 36.792 1.00 90.75 441 GLY A CA 1
ATOM 3566 C C . GLY A 1 441 ? 9.260 4.944 35.924 1.00 90.75 441 GLY A C 1
ATOM 3567 O O . GLY A 1 441 ? 8.711 5.955 36.362 1.00 90.75 441 GLY A O 1
ATOM 3568 N N . ASN A 1 442 ? 9.806 4.910 34.705 1.00 92.94 442 ASN A N 1
ATOM 3569 C CA . ASN A 1 442 ? 9.718 6.035 33.790 1.00 92.94 442 ASN A CA 1
ATOM 3570 C C . ASN A 1 442 ? 8.319 6.088 33.172 1.00 92.94 442 ASN A C 1
ATOM 3572 O O . ASN A 1 442 ? 7.883 5.155 32.493 1.00 92.94 442 ASN A O 1
ATOM 3576 N N . GLU A 1 443 ? 7.625 7.203 33.374 1.00 94.56 443 GLU A N 1
ATOM 3577 C CA . GLU A 1 443 ? 6.274 7.404 32.860 1.00 94.56 443 GLU A CA 1
ATOM 3578 C C . GLU A 1 443 ? 6.280 8.190 31.542 1.00 94.56 443 GLU A C 1
ATOM 3580 O O . GLU A 1 443 ? 6.864 9.271 31.442 1.00 94.56 443 GLU A O 1
ATOM 3585 N N . THR A 1 444 ? 5.591 7.650 30.537 1.00 95.94 444 THR A N 1
ATOM 3586 C CA . THR A 1 444 ? 5.244 8.342 29.291 1.00 95.94 444 THR A CA 1
ATOM 3587 C C . THR A 1 444 ? 3.745 8.610 29.266 1.00 95.94 444 THR A C 1
ATOM 3589 O O . THR A 1 444 ? 2.947 7.675 29.342 1.00 95.94 444 THR A O 1
ATOM 3592 N N . LEU A 1 445 ? 3.358 9.875 29.104 1.00 97.12 445 LEU A N 1
ATOM 3593 C CA . LEU A 1 445 ? 1.959 10.301 29.043 1.00 97.12 445 LEU A CA 1
ATOM 3594 C C . LEU A 1 445 ? 1.535 10.559 27.597 1.00 97.12 445 LEU A C 1
ATOM 3596 O O . LEU A 1 445 ? 2.287 11.141 26.815 1.00 97.12 445 LEU A O 1
ATOM 3600 N N . CYS A 1 446 ? 0.318 10.149 27.256 1.00 96.94 446 CYS A N 1
ATOM 3601 C CA . CYS A 1 446 ? -0.299 10.344 25.948 1.00 96.94 446 CYS A CA 1
ATOM 3602 C C . CYS A 1 446 ? -1.604 11.132 26.109 1.00 96.94 446 CYS A C 1
ATOM 3604 O O . CYS A 1 446 ? -2.486 10.736 26.870 1.00 96.94 446 CYS A O 1
ATOM 3606 N N . GLU A 1 447 ? -1.744 12.226 25.368 1.00 96.56 447 GLU A N 1
ATOM 3607 C CA . GLU A 1 447 ? -2.957 13.048 25.339 1.00 96.56 447 GLU A CA 1
ATOM 3608 C C . GLU A 1 447 ? -3.608 12.929 23.955 1.00 96.56 447 GLU A C 1
ATOM 3610 O O . GLU A 1 447 ? -2.915 12.963 22.934 1.00 96.56 447 GLU A O 1
ATOM 3615 N N . TYR A 1 448 ? -4.935 12.807 23.912 1.00 94.56 448 TYR A N 1
ATOM 3616 C CA . TYR A 1 448 ? -5.709 12.657 22.677 1.00 94.56 448 TYR A CA 1
ATOM 3617 C C . TYR A 1 448 ? -6.611 13.871 22.462 1.00 94.56 448 TYR A C 1
ATOM 3619 O O . TYR A 1 448 ? -7.067 14.497 23.419 1.00 94.56 448 TYR A O 1
ATOM 3627 N N . ASP A 1 449 ? -6.866 14.209 21.201 1.00 92.50 449 ASP A N 1
ATOM 3628 C CA . ASP A 1 449 ? -7.809 15.266 20.848 1.00 92.50 449 ASP A CA 1
ATOM 3629 C C . ASP A 1 449 ? -9.278 14.801 20.901 1.00 92.50 449 ASP A C 1
ATOM 3631 O O . ASP A 1 449 ? -9.587 13.641 21.185 1.00 92.50 449 ASP A O 1
ATOM 3635 N N . ALA A 1 450 ? -10.200 15.718 20.583 1.00 90.31 450 ALA A N 1
ATOM 3636 C CA . ALA A 1 450 ? -11.648 15.476 20.573 1.00 90.31 450 ALA A CA 1
ATOM 3637 C C . ALA A 1 450 ? -12.099 14.301 19.682 1.00 90.31 450 ALA A C 1
ATOM 3639 O O . ALA A 1 450 ? -13.227 13.822 19.787 1.00 90.31 450 ALA A O 1
ATOM 3640 N N . PHE A 1 451 ? -11.236 13.858 18.771 1.00 90.50 451 PHE A N 1
ATOM 3641 C CA . PHE A 1 451 ? -11.531 12.849 17.763 1.00 90.50 451 PHE A CA 1
ATOM 3642 C C . PHE A 1 451 ? -10.777 11.540 18.034 1.00 90.50 451 PHE A C 1
ATOM 3644 O O . PHE A 1 451 ? -10.734 10.674 17.163 1.00 90.50 451 PHE A O 1
ATOM 3651 N N . GLY A 1 452 ? -10.190 11.391 19.230 1.00 91.25 452 GLY A N 1
ATOM 3652 C CA . GLY A 1 452 ? -9.467 10.188 19.649 1.00 91.25 452 GLY A CA 1
ATOM 3653 C C . GLY A 1 452 ? -8.095 10.039 18.991 1.00 91.25 452 GLY A C 1
ATOM 3654 O O . GLY A 1 452 ? -7.572 8.932 18.896 1.00 91.25 452 GLY A O 1
ATOM 3655 N N . ARG A 1 453 ? -7.498 11.131 18.498 1.00 94.81 453 ARG A N 1
ATOM 3656 C CA . ARG A 1 453 ? -6.194 11.099 17.819 1.00 94.81 453 ARG A CA 1
ATOM 3657 C C . ARG A 1 453 ? -5.099 11.553 18.770 1.00 94.81 453 ARG A C 1
ATOM 3659 O O . ARG A 1 453 ? -5.281 12.531 19.487 1.00 94.81 453 ARG A O 1
ATOM 3666 N N . LEU A 1 454 ? -3.954 10.870 18.755 1.00 96.81 454 LEU A N 1
ATOM 3667 C CA . LEU A 1 454 ? -2.820 11.178 19.632 1.00 96.81 454 LEU A CA 1
ATOM 3668 C C . LEU A 1 454 ? -2.263 12.575 19.325 1.00 96.81 454 LEU A C 1
ATOM 3670 O O . LEU A 1 454 ? -1.662 12.776 18.268 1.00 96.81 454 LEU A O 1
ATOM 3674 N N . ALA A 1 455 ? -2.472 13.521 20.233 1.00 96.62 455 ALA A N 1
ATOM 3675 C CA . ALA A 1 455 ? -2.111 14.926 20.081 1.00 96.62 455 ALA A CA 1
ATOM 3676 C C . ALA A 1 455 ? -0.772 15.257 20.752 1.00 96.62 455 ALA A C 1
ATOM 3678 O O . ALA A 1 455 ? 0.030 15.985 20.170 1.00 96.62 455 ALA A O 1
ATOM 3679 N N . THR A 1 456 ? -0.500 14.676 21.923 1.00 97.81 456 THR A N 1
ATOM 3680 C CA . THR A 1 456 ? 0.720 14.951 22.697 1.00 97.81 456 THR A CA 1
ATOM 3681 C C . THR A 1 456 ? 1.317 13.661 23.241 1.00 97.81 456 THR A C 1
ATOM 3683 O O . THR A 1 456 ? 0.591 12.807 23.752 1.00 97.81 456 THR A O 1
ATOM 3686 N N . ILE A 1 457 ? 2.643 13.550 23.200 1.00 97.88 457 ILE A N 1
ATOM 3687 C CA . ILE A 1 457 ? 3.416 12.546 23.937 1.00 97.88 457 ILE A CA 1
ATOM 3688 C C . ILE A 1 457 ? 4.375 13.294 24.860 1.00 97.88 457 ILE A C 1
ATOM 3690 O O . ILE A 1 457 ? 5.220 14.055 24.390 1.00 97.88 457 ILE A O 1
ATOM 3694 N N . ARG A 1 458 ? 4.265 13.086 26.174 1.00 96.56 458 ARG A N 1
ATOM 3695 C CA . ARG A 1 458 ? 5.234 13.596 27.153 1.00 96.56 458 ARG A CA 1
ATOM 3696 C C . ARG A 1 458 ? 6.100 12.443 27.623 1.00 96.56 458 ARG A C 1
ATOM 3698 O O . ARG A 1 458 ? 5.599 11.498 28.228 1.00 96.56 458 ARG A O 1
ATOM 3705 N N . TYR A 1 459 ? 7.386 12.533 27.331 1.00 94.69 459 TYR A N 1
ATOM 3706 C CA . TYR A 1 459 ? 8.379 11.539 27.705 1.00 94.69 459 TYR A CA 1
ATOM 3707 C C . TYR A 1 459 ? 8.825 11.722 29.168 1.00 94.69 459 TYR A C 1
ATOM 3709 O O . TYR A 1 459 ? 8.621 12.798 29.752 1.00 94.69 459 TYR A O 1
ATOM 3717 N N . PRO A 1 460 ? 9.461 10.693 29.756 1.00 92.00 460 PRO A N 1
ATOM 3718 C CA . PRO A 1 460 ? 9.938 10.732 31.131 1.00 92.00 460 PRO A CA 1
ATOM 3719 C C . PRO A 1 460 ? 10.825 11.943 31.429 1.00 92.00 460 PRO A C 1
ATOM 3721 O O . PRO A 1 460 ? 11.558 12.444 30.571 1.00 92.00 460 PRO A O 1
ATOM 3724 N N . ARG A 1 461 ? 10.754 12.423 32.673 1.00 83.56 461 ARG A N 1
ATOM 3725 C CA . ARG A 1 461 ? 11.530 13.576 33.138 1.00 83.56 461 ARG A CA 1
ATOM 3726 C C . ARG A 1 461 ? 13.024 13.252 33.113 1.00 83.56 461 ARG A C 1
ATOM 3728 O O . ARG A 1 461 ? 13.464 12.325 33.782 1.00 83.56 461 ARG A O 1
ATOM 3735 N N . LEU A 1 462 ? 13.807 14.064 32.408 1.00 81.00 462 LEU A N 1
ATOM 3736 C CA . LEU A 1 462 ? 15.266 13.973 32.413 1.00 81.00 462 LEU A CA 1
ATOM 3737 C C . LEU A 1 462 ? 15.816 14.825 33.565 1.00 81.00 462 LEU A C 1
ATOM 3739 O O . LEU A 1 462 ? 15.481 16.006 33.668 1.00 81.00 462 LEU A O 1
ATOM 3743 N N . SER A 1 463 ? 16.621 14.234 34.453 1.00 70.62 463 SER A N 1
ATOM 3744 C CA . SER A 1 463 ? 17.205 14.917 35.620 1.00 70.62 463 SER A CA 1
ATOM 3745 C C . SER A 1 463 ? 18.432 15.774 35.282 1.00 70.62 463 SER A C 1
ATOM 3747 O O . SER A 1 463 ? 18.617 16.816 35.905 1.00 70.62 463 SER A O 1
ATOM 3749 N N . ASP A 1 464 ? 19.209 15.390 34.261 1.00 63.31 464 ASP A N 1
ATOM 3750 C CA . ASP A 1 464 ? 20.493 16.012 33.888 1.00 63.31 464 ASP A CA 1
ATOM 3751 C C . ASP A 1 464 ? 20.412 16.852 32.603 1.00 63.31 464 ASP A C 1
ATOM 3753 O O . ASP A 1 464 ? 21.162 16.666 31.644 1.00 63.31 464 ASP A O 1
ATOM 3757 N N . THR A 1 465 ? 19.484 17.804 32.552 1.00 63.16 465 THR A N 1
ATOM 3758 C CA . THR A 1 465 ? 19.431 18.793 31.465 1.00 63.16 465 THR A CA 1
ATOM 3759 C C . THR A 1 465 ? 20.049 20.121 31.904 1.00 63.16 465 THR A C 1
ATOM 3761 O O . THR A 1 465 ? 19.817 20.587 33.018 1.00 63.16 465 THR A O 1
ATOM 3764 N N . ARG A 1 466 ? 20.816 20.771 31.008 1.00 65.00 466 ARG A N 1
ATOM 3765 C CA . ARG A 1 466 ? 21.533 22.046 31.260 1.00 65.00 466 ARG A CA 1
ATOM 3766 C C . ARG A 1 466 ? 20.642 23.165 31.826 1.00 65.00 466 ARG A C 1
ATOM 3768 O O . ARG A 1 466 ? 21.134 24.037 32.529 1.00 65.00 466 ARG A O 1
ATOM 3775 N N . ASP A 1 467 ? 19.343 23.116 31.537 1.00 67.31 467 ASP A N 1
ATOM 3776 C CA . ASP A 1 467 ? 18.346 24.117 31.937 1.00 67.31 467 ASP A CA 1
ATOM 3777 C C . ASP A 1 467 ? 17.459 23.656 33.114 1.00 67.31 467 ASP A C 1
ATOM 3779 O O . ASP A 1 467 ? 16.328 24.126 33.263 1.00 67.31 467 ASP A O 1
ATOM 3783 N N . GLY A 1 468 ? 17.929 22.695 33.914 1.00 66.12 468 GLY A N 1
ATOM 3784 C CA . GLY A 1 468 ? 17.126 22.036 34.943 1.00 66.12 468 GLY A CA 1
ATOM 3785 C C . GLY A 1 468 ? 16.181 20.985 34.355 1.00 66.12 468 GLY A C 1
ATOM 3786 O O . GLY A 1 468 ? 16.024 20.909 33.135 1.00 66.12 468 GLY A O 1
ATOM 3787 N N . PRO A 1 469 ? 15.571 20.143 35.198 1.00 65.94 469 PRO A N 1
ATOM 3788 C CA . PRO A 1 469 ? 14.901 18.926 34.759 1.00 65.94 469 PRO A CA 1
ATOM 3789 C C . PRO A 1 469 ? 13.651 19.211 33.916 1.00 65.94 469 PRO A C 1
ATOM 3791 O O . PRO A 1 469 ? 12.728 19.888 34.377 1.00 65.94 469 PRO A O 1
ATOM 3794 N N . LYS A 1 470 ? 13.599 18.655 32.701 1.00 79.62 470 LYS A N 1
ATOM 3795 C CA . LYS A 1 470 ? 12.499 18.826 31.734 1.00 79.62 470 LYS A CA 1
ATOM 3796 C C . LYS A 1 470 ? 11.968 17.469 31.263 1.00 79.62 470 LYS A C 1
ATOM 3798 O O . LYS A 1 470 ? 12.726 16.512 31.132 1.00 79.62 470 LYS A O 1
ATOM 3803 N N . SER A 1 471 ? 10.669 17.404 30.980 1.00 84.00 471 SER A N 1
ATOM 3804 C CA . SER A 1 471 ? 10.053 16.288 30.252 1.00 84.00 471 SER A CA 1
ATOM 3805 C C . SER A 1 471 ? 10.007 16.644 28.767 1.00 84.00 471 SER A C 1
ATOM 3807 O O . SER A 1 471 ? 9.377 17.649 28.428 1.00 84.00 471 SER A O 1
ATOM 3809 N N . PRO A 1 472 ? 10.675 15.886 27.882 1.00 92.25 472 PRO A N 1
ATOM 3810 C CA . PRO A 1 472 ? 10.577 16.108 26.445 1.00 92.25 472 PRO A CA 1
ATOM 3811 C C . PRO A 1 472 ? 9.132 15.913 25.965 1.00 92.25 472 PRO A C 1
ATOM 3813 O O . PRO A 1 472 ? 8.443 15.009 26.435 1.00 92.25 472 PRO A O 1
ATOM 3816 N N . VAL A 1 473 ? 8.663 16.752 25.040 1.00 95.62 473 VAL A N 1
ATOM 3817 C CA . VAL A 1 473 ? 7.277 16.719 24.544 1.00 95.62 473 VAL A CA 1
ATOM 3818 C C . VAL A 1 473 ? 7.279 16.659 23.026 1.00 95.62 473 VAL A C 1
ATOM 3820 O O . VAL A 1 473 ? 7.931 17.474 22.386 1.00 95.62 473 VAL A O 1
ATOM 3823 N N . GLU A 1 474 ? 6.538 15.712 22.463 1.00 97.69 474 GLU A N 1
ATOM 3824 C CA . GLU A 1 474 ? 6.213 15.656 21.040 1.00 97.69 474 GLU A CA 1
ATOM 3825 C C . GLU A 1 474 ? 4.739 16.027 20.846 1.00 97.69 474 GLU A C 1
ATOM 3827 O O . GLU A 1 474 ? 3.871 15.536 21.569 1.00 97.69 474 GLU A O 1
ATOM 3832 N N . GLU A 1 475 ? 4.449 16.874 19.863 1.00 98.38 475 GLU A N 1
ATOM 3833 C CA . GLU A 1 475 ? 3.092 17.332 19.549 1.00 98.38 475 GLU A CA 1
ATOM 3834 C C . GLU A 1 475 ? 2.733 17.004 18.101 1.00 98.38 475 GLU A C 1
ATOM 3836 O O . GLU A 1 475 ? 3.564 17.120 17.198 1.00 98.38 475 GLU A O 1
ATOM 3841 N N . ARG A 1 476 ? 1.474 16.642 17.855 1.00 98.38 476 ARG A N 1
ATOM 3842 C CA . ARG A 1 476 ? 0.947 16.299 16.531 1.00 98.38 476 ARG A CA 1
ATOM 3843 C C . ARG A 1 476 ? -0.345 17.054 16.261 1.00 98.38 476 ARG A C 1
ATOM 3845 O O . ARG A 1 476 ? -1.193 17.188 17.138 1.00 98.38 476 ARG A O 1
ATOM 3852 N N . SER A 1 477 ? -0.531 17.505 15.024 1.00 96.94 477 SER A N 1
ATOM 3853 C CA . SER A 1 477 ? -1.813 18.041 14.563 1.00 96.94 477 SER A CA 1
ATOM 3854 C C . SER A 1 477 ? -2.276 17.371 13.278 1.00 96.94 477 SER A C 1
ATOM 3856 O O . SER A 1 477 ? -1.471 16.876 12.483 1.00 96.94 477 SER A O 1
ATOM 3858 N N . TYR A 1 478 ? -3.593 17.366 13.080 1.00 96.44 478 TYR A N 1
ATOM 3859 C CA . TYR A 1 478 ? -4.256 16.605 12.030 1.00 96.44 478 TYR A CA 1
ATOM 3860 C C . TYR A 1 478 ? -5.213 17.480 11.223 1.00 96.44 478 TYR A C 1
ATOM 3862 O O . TYR A 1 478 ? -5.866 18.377 11.766 1.00 96.44 478 TYR A O 1
ATOM 3870 N N . ASP A 1 479 ? -5.344 17.182 9.935 1.00 94.06 479 ASP A N 1
ATOM 3871 C CA . ASP A 1 479 ? -6.415 17.743 9.116 1.00 94.06 479 ASP A CA 1
ATOM 3872 C C . ASP A 1 479 ? -7.748 16.999 9.290 1.00 94.06 479 ASP A C 1
ATOM 3874 O O . ASP A 1 479 ? -7.853 15.984 9.982 1.00 94.06 479 ASP A O 1
ATOM 3878 N N . ILE A 1 480 ? -8.781 17.520 8.628 1.00 93.50 480 ILE A N 1
ATOM 3879 C CA . ILE A 1 480 ? -10.160 17.024 8.707 1.00 93.50 480 ILE A CA 1
ATOM 3880 C C . ILE A 1 480 ? -10.345 15.598 8.167 1.00 93.50 480 ILE A C 1
ATOM 3882 O O . ILE A 1 480 ? -11.401 15.009 8.367 1.00 93.50 480 ILE A O 1
ATOM 3886 N N . LEU A 1 481 ? -9.348 15.044 7.470 1.00 92.94 481 LEU A N 1
ATOM 3887 C CA . LEU A 1 481 ? -9.348 13.668 6.970 1.00 92.94 481 LEU A CA 1
ATOM 3888 C C . LEU A 1 481 ? -8.476 12.755 7.849 1.00 92.94 481 LEU A C 1
ATOM 3890 O O . LEU A 1 481 ? -8.116 11.660 7.424 1.00 92.94 481 LEU A O 1
ATOM 3894 N N . ASN A 1 482 ? -8.154 13.192 9.074 1.00 93.94 482 ASN A N 1
ATOM 3895 C CA . ASN A 1 482 ? -7.352 12.473 10.068 1.00 93.94 482 ASN A CA 1
ATOM 3896 C C . ASN A 1 482 ? -5.900 12.208 9.642 1.00 93.94 482 ASN A C 1
ATOM 3898 O O . ASN A 1 482 ? -5.296 11.224 10.066 1.00 93.94 482 ASN A O 1
ATOM 3902 N N . ARG A 1 483 ? -5.306 13.094 8.835 1.00 95.88 483 ARG A N 1
ATOM 3903 C CA . ARG A 1 483 ? -3.907 12.974 8.391 1.00 95.88 483 ARG A CA 1
ATOM 3904 C C . ARG A 1 483 ? -3.016 13.930 9.177 1.00 95.88 483 ARG A C 1
ATOM 3906 O O . ARG A 1 483 ? -3.393 15.082 9.371 1.00 95.88 483 ARG A O 1
ATOM 3913 N N . ILE A 1 484 ? -1.832 13.480 9.599 1.00 97.44 484 ILE A N 1
ATOM 3914 C CA . ILE A 1 484 ? -0.871 14.307 10.351 1.00 97.44 484 ILE A CA 1
ATOM 3915 C C . ILE A 1 484 ? -0.332 15.421 9.448 1.00 97.44 484 ILE A C 1
ATOM 3917 O O . ILE A 1 484 ? 0.365 15.135 8.474 1.00 97.44 484 ILE A O 1
ATOM 3921 N N . VAL A 1 485 ? -0.608 16.680 9.791 1.00 97.88 485 VAL A N 1
ATOM 3922 C CA . VAL A 1 485 ? -0.154 17.870 9.046 1.00 97.88 485 VAL A CA 1
ATOM 3923 C C . VAL A 1 485 ? 0.964 18.640 9.741 1.00 97.88 485 VAL A C 1
ATOM 3925 O O . VAL A 1 485 ? 1.641 19.438 9.092 1.00 97.88 485 VAL A O 1
ATOM 3928 N N . LYS A 1 486 ? 1.197 18.398 11.035 1.00 98.38 486 LYS A N 1
ATOM 3929 C CA . LYS A 1 486 ? 2.324 18.961 11.785 1.00 98.38 486 LYS A CA 1
ATOM 3930 C C . LYS A 1 486 ? 2.798 17.974 12.845 1.00 98.38 486 LYS A C 1
ATOM 3932 O O . LYS A 1 486 ? 1.972 17.404 13.551 1.00 98.38 486 LYS A O 1
ATOM 3937 N N . VAL A 1 487 ? 4.111 17.838 12.974 1.00 98.50 487 VAL A N 1
ATOM 3938 C CA . VAL A 1 487 ? 4.778 17.196 14.109 1.00 98.50 487 VAL A CA 1
ATOM 3939 C C . VAL A 1 487 ? 5.796 18.180 14.668 1.00 98.50 487 VAL A C 1
ATOM 3941 O O . VAL A 1 487 ? 6.605 18.712 13.909 1.00 98.50 487 VAL A O 1
ATOM 3944 N N . THR A 1 4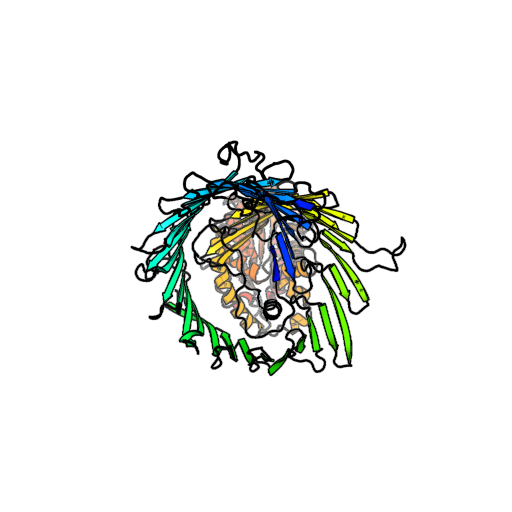88 ? 5.746 18.437 15.969 1.00 98.12 488 THR A N 1
ATOM 3945 C CA . THR A 1 488 ? 6.812 19.111 16.714 1.00 98.12 488 THR A CA 1
ATOM 3946 C C . THR A 1 488 ? 7.542 18.040 17.511 1.00 98.12 488 THR A C 1
ATOM 3948 O O . THR A 1 488 ? 6.919 17.388 18.345 1.00 98.12 488 THR A O 1
ATOM 3951 N N . ASP A 1 489 ? 8.826 17.823 17.237 1.00 95.75 489 ASP A N 1
ATOM 3952 C CA . ASP A 1 489 ? 9.630 16.847 17.972 1.00 95.75 489 ASP A CA 1
ATOM 3953 C C . ASP A 1 489 ? 9.996 17.336 19.384 1.00 95.75 489 ASP A C 1
ATOM 3955 O O . ASP A 1 489 ? 9.740 18.479 19.772 1.00 95.75 489 ASP A O 1
ATOM 3959 N N . THR A 1 490 ? 10.655 16.468 20.147 1.00 94.50 490 THR A N 1
ATOM 3960 C CA . THR A 1 490 ? 11.094 16.734 21.524 1.00 94.50 490 THR A CA 1
ATOM 3961 C C . THR A 1 490 ? 12.107 17.872 21.669 1.00 94.50 490 THR A C 1
ATOM 3963 O O . THR A 1 490 ? 12.325 18.354 22.782 1.00 94.50 490 THR A O 1
ATOM 3966 N N . LEU A 1 491 ? 12.713 18.321 20.566 1.00 91.31 491 LEU A N 1
ATOM 3967 C CA . LEU A 1 491 ? 13.637 19.453 20.504 1.00 91.31 491 LEU A CA 1
ATOM 3968 C C . LEU A 1 491 ? 12.933 20.754 20.079 1.00 91.31 491 LEU A C 1
ATOM 3970 O O . LEU A 1 491 ? 13.593 21.781 19.915 1.00 91.31 491 LEU A O 1
ATOM 3974 N N . GLY A 1 492 ? 11.612 20.727 19.880 1.00 93.19 492 GLY A N 1
ATOM 3975 C CA . GLY A 1 492 ? 10.830 21.858 19.387 1.00 93.19 492 GLY A CA 1
ATOM 3976 C C . GLY A 1 492 ? 10.938 22.071 17.873 1.00 93.19 492 GLY A C 1
ATOM 3977 O O . GLY A 1 492 ? 10.448 23.081 17.357 1.00 93.19 492 GLY A O 1
ATOM 3978 N N . LYS A 1 493 ? 11.570 21.153 17.130 1.00 96.25 493 LYS A N 1
ATOM 3979 C CA . LYS A 1 493 ? 11.672 21.240 15.671 1.00 96.25 493 LYS A CA 1
ATOM 3980 C C . LYS A 1 493 ? 10.362 20.789 15.046 1.00 96.25 493 LYS A C 1
ATOM 3982 O O . LYS A 1 493 ? 9.822 19.737 15.360 1.00 96.25 493 LYS A O 1
ATOM 3987 N N . THR A 1 494 ? 9.842 21.613 14.145 1.00 97.81 494 THR A N 1
ATOM 3988 C CA . THR A 1 494 ? 8.563 21.369 13.477 1.00 97.81 494 THR A CA 1
ATOM 3989 C C . THR A 1 494 ? 8.770 20.837 12.063 1.00 97.81 494 THR A C 1
ATOM 3991 O O . THR A 1 494 ? 9.439 21.492 11.266 1.00 97.81 494 THR A O 1
ATOM 3994 N N . THR A 1 495 ? 8.078 19.750 11.726 1.00 98.25 495 THR A N 1
ATOM 3995 C CA . THR A 1 495 ? 7.857 19.286 10.352 1.00 98.25 495 THR A CA 1
ATOM 3996 C C . THR A 1 495 ? 6.378 19.429 10.002 1.00 98.25 495 THR A C 1
ATOM 3998 O O . THR A 1 495 ? 5.509 19.030 10.775 1.00 98.25 495 THR A O 1
ATOM 4001 N N . THR A 1 496 ? 6.067 20.004 8.841 1.00 98.62 496 THR A N 1
ATOM 4002 C CA . THR A 1 496 ? 4.687 20.136 8.336 1.00 98.62 496 THR A CA 1
ATOM 4003 C C . THR A 1 496 ? 4.502 19.347 7.054 1.00 98.62 496 THR A C 1
ATOM 4005 O O . THR A 1 496 ? 5.423 19.259 6.249 1.00 98.62 496 THR A O 1
ATOM 4008 N N . THR A 1 497 ? 3.316 18.772 6.864 1.00 98.56 497 THR A N 1
ATOM 4009 C CA . THR A 1 497 ? 2.982 17.954 5.694 1.00 98.56 497 THR A CA 1
ATOM 4010 C C . THR A 1 497 ? 1.658 18.408 5.092 1.00 98.56 497 THR A C 1
ATOM 4012 O O . THR A 1 497 ? 0.673 18.595 5.805 1.00 98.56 497 THR A O 1
ATOM 4015 N N . ARG A 1 498 ? 1.616 18.564 3.769 1.00 97.50 498 ARG A N 1
ATOM 4016 C CA . ARG A 1 498 ? 0.390 18.811 2.998 1.00 97.50 498 ARG A CA 1
ATOM 4017 C C . ARG A 1 498 ? 0.047 17.586 2.166 1.00 97.50 498 ARG A C 1
ATOM 4019 O O . ARG A 1 498 ? 0.945 16.930 1.644 1.00 97.50 498 ARG A O 1
ATOM 4026 N N . TYR A 1 499 ? -1.245 17.338 1.974 1.00 97.25 499 TYR A N 1
ATOM 4027 C CA . TYR A 1 499 ? -1.751 16.196 1.212 1.00 97.25 499 TYR A CA 1
ATOM 4028 C C . TYR A 1 499 ? -2.709 16.633 0.103 1.00 97.25 499 TYR A C 1
ATOM 4030 O O . TYR A 1 499 ? -3.388 17.653 0.223 1.00 97.25 499 TYR A O 1
ATOM 4038 N N . ASN A 1 500 ? -2.795 15.823 -0.947 1.00 96.56 500 ASN A N 1
ATOM 4039 C CA . ASN A 1 500 ? -3.814 15.923 -1.990 1.00 96.56 500 ASN A CA 1
ATOM 4040 C C . ASN A 1 500 ? -5.136 15.245 -1.549 1.00 96.56 500 ASN A C 1
ATOM 4042 O O . ASN A 1 500 ? -5.231 14.672 -0.459 1.00 96.56 500 ASN A O 1
ATOM 4046 N N . ALA A 1 501 ? -6.173 15.282 -2.382 1.00 94.94 501 ALA A N 1
ATOM 4047 C CA . ALA A 1 501 ? -7.480 14.670 -2.119 1.00 94.94 501 ALA A CA 1
ATOM 4048 C C . ALA A 1 501 ? -7.452 13.125 -2.118 1.00 94.94 501 ALA A C 1
ATOM 4050 O O . ALA A 1 501 ? -8.347 12.503 -1.552 1.00 94.94 501 ALA A O 1
ATOM 4051 N N . ARG A 1 502 ? -6.395 12.496 -2.662 1.00 94.44 502 ARG A N 1
ATOM 4052 C CA . ARG A 1 502 ? -6.150 11.038 -2.584 1.00 94.44 502 ARG A CA 1
ATOM 4053 C C . ARG A 1 502 ? -5.400 10.613 -1.313 1.00 94.44 502 ARG A C 1
ATOM 4055 O O . ARG A 1 502 ? -5.056 9.444 -1.171 1.00 94.44 502 ARG A O 1
ATOM 4062 N N . GLY A 1 503 ? -5.100 11.546 -0.405 1.00 95.69 503 GLY A N 1
ATOM 4063 C CA . GLY A 1 503 ? -4.355 11.248 0.823 1.00 95.69 503 GLY A CA 1
ATOM 4064 C C . GLY A 1 503 ? -2.849 11.065 0.632 1.00 95.69 503 GLY A C 1
ATOM 4065 O O . GLY A 1 503 ? -2.180 10.606 1.552 1.00 95.69 503 GLY A O 1
ATOM 4066 N N . LYS A 1 504 ? -2.294 11.434 -0.525 1.00 97.62 504 LYS A N 1
ATOM 4067 C CA . LYS A 1 504 ? -0.851 11.397 -0.788 1.00 97.62 504 LYS A CA 1
ATOM 4068 C C . LYS A 1 504 ? -0.193 12.721 -0.402 1.00 97.62 504 LYS A C 1
ATOM 4070 O O . LYS A 1 504 ? -0.779 13.784 -0.599 1.00 97.62 504 LYS A O 1
ATOM 4075 N N . GLN A 1 505 ? 1.020 12.657 0.143 1.00 98.12 505 GLN A N 1
ATOM 4076 C CA . GLN A 1 505 ? 1.809 13.830 0.537 1.00 98.12 505 GLN A CA 1
ATOM 4077 C C . GLN A 1 505 ? 2.232 14.616 -0.704 1.00 98.12 505 GLN A C 1
ATOM 4079 O O . GLN A 1 505 ? 2.709 14.000 -1.644 1.00 98.12 505 GLN A O 1
ATOM 4084 N N . ILE A 1 506 ? 2.086 15.941 -0.715 1.00 97.81 506 ILE A N 1
ATOM 4085 C CA . ILE A 1 506 ? 2.485 16.819 -1.836 1.00 97.81 506 ILE A CA 1
ATOM 4086 C C . ILE A 1 506 ? 3.569 17.827 -1.459 1.00 97.81 506 ILE A C 1
ATOM 4088 O O . ILE A 1 506 ? 4.261 18.338 -2.335 1.00 97.81 506 ILE A O 1
ATOM 4092 N N . GLU A 1 507 ? 3.717 18.114 -0.166 1.00 98.19 507 GLU A N 1
ATOM 4093 C CA . GLU A 1 507 ? 4.789 18.943 0.378 1.00 98.19 507 GLU A CA 1
ATOM 4094 C C . GLU A 1 507 ? 5.107 18.469 1.798 1.00 98.19 507 GLU A C 1
ATOM 4096 O O . GLU A 1 507 ? 4.189 18.297 2.602 1.00 98.19 507 GLU A O 1
ATOM 4101 N N . ILE A 1 508 ? 6.391 18.296 2.103 1.00 98.38 508 ILE A N 1
ATOM 4102 C CA . ILE A 1 508 ? 6.917 18.157 3.464 1.00 98.38 508 ILE A CA 1
ATOM 4103 C C . ILE A 1 508 ? 7.872 19.325 3.682 1.00 98.38 508 ILE A C 1
ATOM 4105 O O . ILE A 1 508 ? 8.785 19.521 2.889 1.00 98.38 508 ILE A O 1
ATOM 4109 N N . CYS A 1 509 ? 7.665 20.116 4.727 1.00 97.94 509 CYS A N 1
ATOM 4110 C CA . CYS A 1 509 ? 8.533 21.233 5.089 1.00 97.94 509 CYS A CA 1
ATOM 4111 C C . CYS A 1 509 ? 9.153 20.955 6.457 1.00 97.94 509 CYS A C 1
ATOM 4113 O O . CYS A 1 509 ? 8.428 20.803 7.445 1.00 97.94 509 CYS A O 1
ATOM 4115 N N . HIS A 1 510 ? 10.481 20.877 6.489 1.00 96.81 510 HIS A N 1
ATOM 4116 C CA . HIS A 1 510 ? 11.279 20.533 7.662 1.00 96.81 510 HIS A CA 1
ATOM 4117 C C . HIS A 1 510 ? 11.592 21.766 8.511 1.00 96.81 510 HIS A C 1
ATOM 4119 O O . HIS A 1 510 ? 11.399 22.917 8.100 1.00 96.81 510 HIS A O 1
ATOM 4125 N N . SER A 1 511 ? 12.114 21.542 9.717 1.00 96.25 511 SER A N 1
ATOM 4126 C CA . SER A 1 511 ? 12.397 22.625 10.665 1.00 96.25 511 SER A CA 1
ATOM 4127 C C . SER A 1 511 ? 13.425 23.636 10.157 1.00 96.25 511 SER A C 1
ATOM 4129 O O . SER A 1 511 ? 13.364 24.812 10.513 1.00 96.25 511 SER A O 1
ATOM 4131 N N . ASP A 1 512 ? 14.346 23.187 9.303 1.00 94.88 512 ASP A N 1
ATOM 4132 C CA . ASP A 1 512 ? 15.384 23.999 8.660 1.00 94.88 512 ASP A CA 1
ATOM 4133 C C . ASP A 1 512 ? 14.889 24.733 7.396 1.00 94.88 512 ASP A C 1
ATOM 4135 O O . ASP A 1 512 ? 15.679 25.354 6.688 1.00 94.88 512 ASP A O 1
ATOM 4139 N N . LYS A 1 513 ? 13.573 24.696 7.131 1.00 93.56 513 LYS A N 1
ATOM 4140 C CA . LYS A 1 513 ? 12.889 25.274 5.961 1.00 93.56 513 LYS A CA 1
ATOM 4141 C C . LYS A 1 513 ? 13.187 24.579 4.634 1.00 93.56 513 LYS A C 1
ATOM 4143 O O . LYS A 1 513 ? 12.666 25.027 3.607 1.00 93.56 513 LYS A O 1
ATOM 4148 N N . THR A 1 514 ? 13.959 23.492 4.628 1.00 95.25 514 THR A N 1
ATOM 4149 C CA . THR A 1 514 ? 14.054 22.636 3.444 1.00 95.25 514 THR A CA 1
ATOM 4150 C C . THR A 1 514 ? 12.712 21.960 3.185 1.00 95.25 514 THR A C 1
ATOM 4152 O O . THR A 1 514 ? 11.878 21.793 4.083 1.00 95.25 514 THR A O 1
ATOM 4155 N N . LYS A 1 515 ? 12.471 21.623 1.919 1.00 96.38 515 LYS A N 1
ATOM 4156 C CA . LYS A 1 515 ? 11.204 21.056 1.474 1.00 96.38 515 LYS A CA 1
ATOM 4157 C C . LYS A 1 515 ? 11.422 19.828 0.617 1.00 96.38 515 LYS A C 1
ATOM 4159 O O . LYS A 1 515 ? 12.374 19.774 -0.158 1.00 96.38 515 LYS A O 1
ATOM 4164 N N . GLU A 1 516 ? 10.475 18.913 0.706 1.00 97.94 516 GLU A N 1
ATOM 4165 C CA . GLU A 1 516 ? 10.259 17.852 -0.267 1.00 97.94 516 GLU A CA 1
ATOM 4166 C C . GLU A 1 516 ? 8.920 18.097 -0.953 1.00 97.94 516 GLU A C 1
ATOM 4168 O O . GLU A 1 516 ? 7.950 18.477 -0.296 1.00 97.94 516 GLU A O 1
ATOM 4173 N N . LEU A 1 517 ? 8.863 17.918 -2.269 1.00 97.56 517 LEU A N 1
ATOM 4174 C CA . LEU A 1 517 ? 7.657 18.133 -3.068 1.00 97.56 517 LEU A CA 1
ATOM 4175 C C . LEU A 1 517 ? 7.323 16.870 -3.841 1.00 97.56 517 LEU A C 1
ATOM 4177 O O . LEU A 1 517 ? 8.224 16.201 -4.338 1.00 97.56 517 LEU A O 1
ATOM 4181 N N . PHE A 1 518 ? 6.036 16.578 -3.989 1.00 98.19 518 PHE A N 1
ATOM 4182 C CA . PHE A 1 518 ? 5.574 15.408 -4.725 1.00 98.19 518 PHE A CA 1
ATOM 4183 C C . PHE A 1 518 ? 4.414 15.775 -5.650 1.00 98.19 518 PHE A C 1
ATOM 4185 O O . PHE A 1 518 ? 3.532 16.572 -5.297 1.00 98.19 518 PHE A O 1
ATOM 4192 N N . ARG A 1 519 ? 4.416 15.169 -6.836 1.00 97.75 519 ARG A N 1
ATOM 4193 C CA . ARG A 1 519 ? 3.339 15.238 -7.825 1.00 97.75 519 ARG A CA 1
ATOM 4194 C C . ARG A 1 519 ? 2.947 13.840 -8.257 1.00 97.75 519 ARG A C 1
ATOM 4196 O O . ARG A 1 519 ? 3.790 12.950 -8.358 1.00 97.75 519 ARG A O 1
ATOM 4203 N N . TYR A 1 520 ? 1.667 13.675 -8.537 1.00 97.88 520 TYR A N 1
ATOM 4204 C CA . TYR A 1 520 ? 1.055 12.399 -8.874 1.00 97.88 520 TYR A CA 1
ATOM 4205 C C . TYR A 1 520 ? 0.318 12.506 -10.203 1.00 97.88 520 TYR A C 1
ATOM 4207 O O . TYR A 1 520 ? -0.150 13.583 -10.573 1.00 97.88 520 TYR A O 1
ATOM 4215 N N . ALA A 1 521 ? 0.182 11.384 -10.898 1.00 96.12 521 ALA A N 1
ATOM 4216 C CA . ALA A 1 521 ? -0.843 11.241 -11.919 1.00 96.12 521 ALA A CA 1
ATOM 4217 C C . ALA A 1 521 ? -2.236 11.156 -11.265 1.00 96.12 521 ALA A C 1
ATOM 4219 O O . ALA A 1 521 ? -2.362 10.956 -10.052 1.00 96.12 521 ALA A O 1
ATOM 4220 N N . LEU A 1 522 ? -3.294 11.313 -12.067 1.00 95.56 522 LEU A N 1
ATOM 4221 C CA . LEU A 1 522 ? -4.680 11.332 -11.577 1.00 95.56 522 LEU A CA 1
ATOM 4222 C C . LEU A 1 522 ? -5.100 10.007 -10.916 1.00 95.56 522 LEU A C 1
ATOM 4224 O O . LEU A 1 522 ? -5.869 10.019 -9.954 1.00 95.56 522 LEU A O 1
ATOM 4228 N N . ASP A 1 523 ? -4.522 8.882 -11.349 1.00 93.88 523 ASP A N 1
ATOM 4229 C CA . ASP A 1 523 ? -4.726 7.563 -10.733 1.00 93.88 523 ASP A CA 1
ATOM 4230 C C . ASP A 1 523 ? -4.116 7.455 -9.318 1.00 93.88 523 ASP A C 1
ATOM 4232 O O . ASP A 1 523 ? -4.553 6.659 -8.476 1.00 93.88 523 ASP A O 1
ATOM 4236 N N . GLY A 1 524 ? -3.185 8.353 -8.985 1.00 95.56 524 GLY A N 1
ATOM 4237 C CA . GLY A 1 524 ? -2.476 8.426 -7.711 1.00 95.56 524 GLY A CA 1
ATOM 4238 C C . GLY A 1 524 ? -1.080 7.804 -7.728 1.00 95.56 524 GLY A C 1
ATOM 4239 O O . GLY A 1 524 ? -0.466 7.696 -6.659 1.00 95.56 524 GLY A O 1
ATOM 4240 N N . THR A 1 525 ? -0.568 7.401 -8.893 1.00 95.94 525 THR A N 1
ATOM 4241 C CA . THR A 1 525 ? 0.826 6.973 -9.045 1.00 95.94 525 THR A CA 1
ATOM 4242 C C . THR A 1 525 ? 1.767 8.174 -8.938 1.00 95.94 525 THR A C 1
ATOM 4244 O O . THR A 1 525 ? 1.436 9.284 -9.356 1.00 95.94 525 THR A O 1
ATOM 4247 N N . LEU A 1 526 ? 2.927 7.993 -8.296 1.00 96.62 526 LEU A N 1
ATOM 4248 C CA . LEU A 1 526 ? 3.907 9.071 -8.132 1.00 96.62 526 LEU A CA 1
ATOM 4249 C C . LEU A 1 526 ? 4.501 9.403 -9.503 1.00 96.62 526 LEU A C 1
ATOM 4251 O O . LEU A 1 526 ? 5.053 8.515 -10.139 1.00 96.62 526 LEU A O 1
ATOM 4255 N N . ALA A 1 527 ? 4.399 10.660 -9.928 1.00 95.81 527 ALA A N 1
ATOM 4256 C CA . ALA A 1 527 ? 4.902 11.141 -11.214 1.00 95.81 527 ALA A CA 1
ATOM 4257 C C . ALA A 1 527 ? 6.201 11.944 -11.050 1.00 95.81 527 ALA A C 1
ATOM 4259 O O . ALA A 1 527 ? 7.093 11.884 -11.892 1.00 95.81 527 ALA A O 1
ATOM 4260 N N . GLU A 1 528 ? 6.345 12.673 -9.941 1.00 96.81 528 GLU A N 1
ATOM 4261 C CA . GLU A 1 528 ? 7.531 13.481 -9.659 1.00 96.81 528 GLU A CA 1
ATOM 4262 C C . GLU A 1 528 ? 7.769 13.613 -8.151 1.00 96.81 528 GLU A C 1
ATOM 4264 O O . GLU A 1 528 ? 6.827 13.746 -7.371 1.00 96.81 528 GLU A O 1
ATOM 4269 N N . SER A 1 529 ? 9.036 13.633 -7.740 1.00 97.25 529 SER A N 1
ATOM 4270 C CA . SER A 1 529 ? 9.460 13.993 -6.387 1.00 97.25 529 SER A CA 1
ATOM 4271 C C . SER A 1 529 ? 10.673 14.921 -6.416 1.00 97.25 529 SER A C 1
ATOM 4273 O O . SER A 1 529 ? 11.634 14.637 -7.125 1.00 97.25 529 SER A O 1
ATOM 4275 N N . ILE A 1 530 ? 10.692 15.970 -5.604 1.00 95.69 530 ILE A N 1
ATOM 4276 C CA . ILE A 1 530 ? 11.861 16.826 -5.376 1.00 95.69 530 ILE A CA 1
ATOM 4277 C C . ILE A 1 530 ? 12.298 16.621 -3.928 1.00 95.69 530 ILE A C 1
ATOM 4279 O O . ILE A 1 530 ? 11.519 16.902 -3.022 1.00 95.69 530 ILE A O 1
ATOM 4283 N N . GLY A 1 531 ? 13.513 16.114 -3.710 1.00 93.12 531 GLY A N 1
ATOM 4284 C CA . GLY A 1 531 ? 14.070 15.891 -2.370 1.00 93.12 531 GLY A CA 1
ATOM 4285 C C . GLY A 1 531 ? 14.615 17.171 -1.719 1.00 93.12 531 GLY A C 1
ATOM 4286 O O . GLY A 1 531 ? 14.766 18.196 -2.383 1.00 93.12 531 GLY A O 1
ATOM 4287 N N . GLN A 1 532 ? 14.999 17.102 -0.437 1.00 92.38 532 GLN A N 1
ATOM 4288 C CA . GLN A 1 532 ? 15.526 18.254 0.328 1.00 92.38 532 GLN A CA 1
ATOM 4289 C C . GLN A 1 532 ? 16.768 18.893 -0.311 1.00 92.38 532 GLN A C 1
ATOM 4291 O O . GLN A 1 532 ? 16.941 20.111 -0.294 1.00 92.38 532 GLN A O 1
ATOM 4296 N N . ASN A 1 533 ? 17.615 18.075 -0.941 1.00 88.44 533 ASN A N 1
ATOM 4297 C CA . ASN A 1 533 ? 18.791 18.520 -1.693 1.00 88.44 533 ASN A CA 1
ATOM 4298 C C . ASN A 1 533 ? 18.449 19.087 -3.090 1.00 88.44 533 ASN A C 1
ATOM 4300 O O . ASN A 1 533 ? 19.346 19.288 -3.907 1.00 88.44 533 ASN A O 1
ATOM 4304 N N . LYS A 1 534 ? 17.158 19.308 -3.378 1.00 88.88 534 LYS A N 1
ATOM 4305 C CA . LYS A 1 534 ? 16.597 19.746 -4.664 1.00 88.88 534 LYS A CA 1
ATOM 4306 C C . LYS A 1 534 ? 16.826 18.779 -5.830 1.00 88.88 534 LYS A C 1
ATOM 4308 O O . LYS A 1 534 ? 16.617 19.165 -6.976 1.00 88.88 534 LYS A O 1
ATOM 4313 N N . THR A 1 535 ? 17.211 17.528 -5.561 1.00 89.62 535 THR A N 1
ATOM 4314 C CA . THR A 1 535 ? 17.232 16.481 -6.592 1.00 89.62 535 THR A CA 1
ATOM 4315 C C . THR A 1 535 ? 15.801 16.214 -7.024 1.00 89.62 535 THR A C 1
ATOM 4317 O O . THR A 1 535 ? 14.974 15.786 -6.217 1.00 89.62 535 THR A O 1
ATOM 4320 N N . ARG A 1 536 ? 15.512 16.456 -8.298 1.00 94.25 536 ARG A N 1
ATOM 4321 C CA . ARG A 1 536 ? 14.212 16.173 -8.903 1.00 94.25 536 ARG A CA 1
ATOM 4322 C C . ARG A 1 536 ? 14.240 14.765 -9.471 1.00 94.25 536 ARG A C 1
ATOM 4324 O O . ARG A 1 536 ? 15.179 14.414 -10.163 1.00 94.25 536 ARG A O 1
ATOM 4331 N N . THR A 1 537 ? 13.225 13.958 -9.207 1.00 94.75 537 THR A N 1
ATOM 4332 C CA . THR A 1 537 ? 13.068 12.625 -9.786 1.00 94.75 537 THR A CA 1
ATOM 4333 C C . THR A 1 537 ? 11.717 12.514 -10.470 1.00 94.75 537 THR A C 1
ATOM 4335 O O . THR A 1 537 ? 10.709 12.837 -9.856 1.00 94.75 537 THR A O 1
ATOM 4338 N N . VAL A 1 538 ? 11.698 12.070 -11.722 1.00 95.44 538 VAL A N 1
ATOM 4339 C CA . VAL A 1 538 ? 10.491 11.836 -12.523 1.00 95.44 538 VAL A CA 1
ATOM 4340 C C . VAL A 1 538 ? 10.287 10.342 -12.680 1.00 95.44 538 VAL A C 1
ATOM 4342 O O . VAL A 1 538 ? 11.247 9.603 -12.898 1.00 95.44 538 VAL A O 1
ATOM 4345 N N . TYR A 1 539 ? 9.039 9.909 -12.584 1.00 94.94 539 TYR A N 1
ATOM 4346 C CA . TYR A 1 539 ? 8.637 8.520 -12.714 1.00 94.94 539 TYR A CA 1
ATOM 4347 C C . TYR A 1 539 ? 7.661 8.389 -13.878 1.00 94.94 539 TYR A C 1
ATOM 4349 O O . TYR A 1 539 ? 6.747 9.196 -14.041 1.00 94.94 539 TYR A O 1
ATOM 4357 N N . THR A 1 540 ? 7.846 7.345 -14.674 1.00 93.31 540 THR A N 1
ATOM 4358 C CA . THR A 1 540 ? 6.855 6.878 -15.641 1.00 93.31 540 THR A CA 1
ATOM 4359 C C . THR A 1 540 ? 6.338 5.541 -15.153 1.00 93.31 540 THR A C 1
ATOM 4361 O O . THR A 1 540 ? 7.126 4.672 -14.772 1.00 93.31 540 THR A O 1
ATOM 4364 N N . THR A 1 541 ? 5.022 5.385 -15.148 1.00 91.00 541 THR A N 1
ATOM 4365 C CA . THR A 1 541 ? 4.336 4.158 -14.754 1.00 91.00 541 THR A CA 1
ATOM 4366 C C . THR A 1 541 ? 3.592 3.552 -15.935 1.00 91.00 541 THR A C 1
ATOM 4368 O O . THR A 1 541 ? 3.281 4.237 -16.909 1.00 91.00 541 THR A O 1
ATOM 4371 N N . ASP A 1 542 ? 3.347 2.245 -15.881 1.00 87.00 542 ASP A N 1
ATOM 4372 C CA . ASP A 1 542 ? 2.354 1.611 -16.745 1.00 87.00 542 ASP A CA 1
ATOM 4373 C C . ASP A 1 542 ? 0.937 1.736 -16.156 1.00 87.00 542 ASP A C 1
ATOM 4375 O O . ASP A 1 542 ? 0.742 2.238 -15.050 1.00 87.00 542 ASP A O 1
ATOM 4379 N N . PHE A 1 543 ? -0.060 1.247 -16.892 1.00 83.69 543 PHE A N 1
ATOM 4380 C CA . PHE A 1 543 ? -1.475 1.252 -16.498 1.00 83.69 543 PHE A CA 1
ATOM 4381 C C . PHE A 1 543 ? -1.780 0.420 -15.229 1.00 83.69 543 PHE A C 1
ATOM 4383 O O . PHE A 1 543 ? -2.848 0.563 -14.639 1.00 83.69 543 PHE A O 1
ATOM 4390 N N . LEU A 1 544 ? -0.849 -0.440 -14.783 1.00 86.19 544 LEU A N 1
ATOM 4391 C CA . LEU A 1 544 ? -0.923 -1.160 -13.500 1.00 86.19 544 LEU A CA 1
ATOM 4392 C C . LEU A 1 544 ? -0.293 -0.357 -12.349 1.00 86.19 544 LEU A C 1
ATOM 4394 O O . LEU A 1 544 ? -0.229 -0.838 -11.217 1.00 86.19 544 LEU A O 1
ATOM 4398 N N . GLY A 1 545 ? 0.217 0.842 -12.632 1.00 87.06 545 GLY A N 1
ATOM 4399 C CA . GLY A 1 545 ? 0.905 1.710 -11.686 1.00 87.06 545 GLY A CA 1
ATOM 4400 C C . GLY A 1 545 ? 2.330 1.275 -11.347 1.00 87.06 545 GLY A C 1
ATOM 4401 O O . GLY A 1 545 ? 2.898 1.746 -10.359 1.00 87.06 545 GLY A O 1
ATOM 4402 N N . ARG A 1 546 ? 2.935 0.383 -12.139 1.00 88.38 546 ARG A N 1
ATOM 4403 C CA . ARG A 1 546 ? 4.313 -0.079 -11.927 1.00 88.38 546 ARG A CA 1
ATOM 4404 C C . ARG A 1 546 ? 5.286 0.882 -12.595 1.00 88.38 546 ARG A C 1
ATOM 4406 O O . ARG A 1 546 ? 5.073 1.271 -13.738 1.00 88.38 546 ARG A O 1
ATOM 4413 N N . VAL A 1 547 ? 6.364 1.254 -11.906 1.00 92.25 547 VAL A N 1
ATOM 4414 C CA . VAL A 1 547 ? 7.368 2.194 -12.434 1.00 92.25 547 VAL A CA 1
ATOM 4415 C C . VAL A 1 547 ? 8.147 1.539 -13.570 1.00 92.25 547 VAL A C 1
ATOM 4417 O O . VAL A 1 547 ? 8.947 0.649 -13.321 1.00 92.25 547 VAL A O 1
ATOM 4420 N N . THR A 1 548 ? 7.948 1.997 -14.802 1.00 91.19 548 THR A N 1
ATOM 4421 C CA . THR A 1 548 ? 8.679 1.545 -15.995 1.00 91.19 548 THR A CA 1
ATOM 4422 C C . THR A 1 548 ? 9.928 2.379 -16.259 1.00 91.19 548 THR A C 1
ATOM 4424 O O . THR A 1 548 ? 10.858 1.917 -16.919 1.00 91.19 548 THR A O 1
ATOM 4427 N N . ARG A 1 549 ? 9.983 3.607 -15.734 1.00 92.75 549 ARG A N 1
ATOM 4428 C CA . ARG A 1 549 ? 11.115 4.518 -15.922 1.00 92.75 549 ARG A CA 1
ATOM 4429 C C . ARG A 1 549 ? 11.267 5.453 -14.726 1.00 92.75 549 ARG A C 1
ATOM 4431 O O . ARG A 1 549 ? 10.271 5.926 -14.182 1.00 92.75 549 ARG A O 1
ATOM 4438 N N . LYS A 1 550 ? 12.504 5.757 -14.345 1.00 94.00 550 LYS A N 1
ATOM 4439 C CA . LYS A 1 550 ? 12.852 6.711 -13.287 1.00 94.00 550 LYS A CA 1
ATOM 4440 C C . LYS A 1 550 ? 14.033 7.574 -13.728 1.00 94.00 550 LYS A C 1
ATOM 4442 O O . LYS A 1 550 ? 15.067 7.049 -14.123 1.00 94.00 550 LYS A O 1
ATOM 4447 N N . GLU A 1 551 ? 13.892 8.891 -13.644 1.00 93.94 551 GLU A N 1
ATOM 4448 C CA . GLU A 1 551 ? 14.930 9.869 -14.004 1.00 93.94 551 GLU A CA 1
ATOM 4449 C C . GLU A 1 551 ? 15.233 10.761 -12.826 1.00 93.94 551 GLU A C 1
ATOM 4451 O O . GLU A 1 551 ? 14.323 11.436 -12.363 1.00 93.94 551 GLU A O 1
ATOM 4456 N N . SER A 1 552 ? 16.480 10.830 -12.378 1.00 90.75 552 SER A N 1
ATOM 4457 C CA . SER A 1 552 ? 16.897 11.806 -11.374 1.00 90.75 552 SER A CA 1
ATOM 4458 C C . SER A 1 552 ? 17.723 12.911 -12.021 1.00 90.75 552 SER A C 1
ATOM 4460 O O . SER A 1 552 ? 18.628 12.638 -12.801 1.00 90.75 552 SER A O 1
ATOM 4462 N N . PHE A 1 553 ? 17.437 14.153 -11.656 1.00 88.00 553 PHE A N 1
ATOM 4463 C CA . PHE A 1 553 ? 18.084 15.378 -12.104 1.00 88.00 553 PHE A CA 1
ATOM 4464 C C . PHE A 1 553 ? 18.670 16.101 -10.892 1.00 88.00 553 PHE A C 1
ATOM 4466 O O . PHE A 1 553 ? 18.050 16.136 -9.824 1.00 88.00 553 PHE A O 1
ATOM 4473 N N . ASP A 1 554 ? 19.854 16.681 -11.047 1.00 82.19 554 ASP A N 1
ATOM 4474 C CA . ASP A 1 554 ? 20.435 17.547 -10.028 1.00 82.19 554 ASP A CA 1
ATOM 4475 C C . ASP A 1 554 ? 19.691 18.893 -9.921 1.00 82.19 554 ASP A C 1
ATOM 4477 O O . ASP A 1 554 ? 18.739 19.180 -10.653 1.00 82.19 554 ASP A O 1
ATOM 4481 N N . SER A 1 555 ? 20.135 19.742 -8.994 1.00 77.62 555 SER A N 1
ATOM 4482 C CA . SER A 1 555 ? 19.535 21.056 -8.747 1.00 77.62 555 SER A CA 1
ATOM 4483 C C . SER A 1 555 ? 19.671 22.044 -9.916 1.00 77.62 555 SER A C 1
ATOM 4485 O O . SER A 1 555 ? 18.976 23.059 -9.918 1.00 77.62 555 SER A O 1
ATOM 4487 N N . SER A 1 556 ? 20.532 21.759 -10.901 1.00 76.56 556 SER A N 1
ATOM 4488 C CA . SER A 1 556 ? 20.680 22.531 -12.143 1.00 76.56 556 SER A CA 1
ATOM 4489 C C . SER A 1 556 ? 19.783 22.020 -13.278 1.00 76.56 556 SER A C 1
ATOM 4491 O O . SER A 1 556 ? 19.721 22.635 -14.340 1.00 76.56 556 SER A O 1
ATOM 4493 N N . GLY A 1 557 ? 19.065 20.912 -13.053 1.00 71.44 557 GLY A N 1
ATOM 4494 C CA . GLY A 1 557 ? 18.228 20.254 -14.053 1.00 71.44 557 GLY A CA 1
ATOM 4495 C C . GLY A 1 557 ? 18.990 19.278 -14.953 1.00 71.44 557 GLY A C 1
ATOM 4496 O O . GLY A 1 557 ? 18.404 18.753 -15.899 1.00 71.44 557 GLY A O 1
ATOM 4497 N N . LYS A 1 558 ? 20.269 18.995 -14.675 1.00 74.81 558 LYS A N 1
ATOM 4498 C CA . LYS A 1 558 ? 21.044 18.005 -15.429 1.00 74.81 558 LYS A CA 1
ATOM 4499 C C . LYS A 1 558 ? 20.681 16.604 -14.946 1.00 74.81 558 LYS A C 1
ATOM 4501 O O . LYS A 1 558 ? 20.716 16.331 -13.746 1.00 74.81 558 LYS A O 1
ATOM 4506 N N . ALA A 1 559 ? 20.337 15.709 -15.872 1.00 70.06 559 ALA A N 1
ATOM 4507 C CA . ALA A 1 559 ? 20.098 14.308 -15.542 1.00 70.06 559 ALA A CA 1
ATOM 4508 C C . ALA A 1 559 ? 21.353 13.713 -14.876 1.00 70.06 559 ALA A C 1
ATOM 4510 O O . ALA A 1 559 ? 22.481 13.953 -15.319 1.00 70.06 559 ALA A O 1
ATOM 4511 N N . LYS A 1 560 ? 21.149 12.946 -13.808 1.00 78.62 560 LYS A N 1
ATOM 4512 C CA . LYS A 1 560 ? 22.178 12.246 -13.033 1.00 78.62 560 LYS A CA 1
ATOM 4513 C C . LYS A 1 560 ? 22.103 10.746 -13.285 1.00 78.62 560 LYS A C 1
ATOM 4515 O O . LYS A 1 560 ? 23.110 10.122 -13.596 1.00 78.62 560 LYS A O 1
ATOM 4520 N N . THR A 1 561 ? 20.906 10.183 -13.158 1.00 81.56 561 THR A N 1
ATOM 4521 C CA . THR A 1 561 ? 20.663 8.755 -13.347 1.00 81.56 561 THR A CA 1
ATOM 4522 C C . THR A 1 561 ? 19.347 8.535 -14.066 1.00 81.56 561 THR A C 1
ATOM 4524 O O . THR A 1 561 ? 18.364 9.247 -13.851 1.00 81.56 561 THR A O 1
ATOM 4527 N N . VAL A 1 562 ? 19.328 7.509 -14.902 1.00 85.06 562 VAL A N 1
ATOM 4528 C CA . VAL A 1 562 ? 18.117 6.980 -15.510 1.00 85.06 562 VAL A CA 1
ATOM 4529 C C . VAL A 1 562 ? 18.069 5.491 -15.217 1.00 85.06 562 VAL A C 1
ATOM 4531 O O . VAL A 1 562 ? 19.026 4.781 -15.524 1.00 85.06 562 VAL A O 1
ATOM 4534 N N . SER A 1 563 ? 16.968 5.017 -14.635 1.00 84.44 563 SER A N 1
ATOM 4535 C CA . SER A 1 563 ? 16.650 3.594 -14.594 1.00 84.44 563 SER A CA 1
ATOM 4536 C C . SER A 1 563 ? 15.401 3.288 -15.414 1.00 84.44 563 SER A C 1
ATOM 4538 O O . SER A 1 563 ? 14.452 4.071 -15.459 1.00 84.44 563 SER A O 1
ATOM 4540 N N . THR A 1 564 ? 15.424 2.170 -16.132 1.00 88.00 564 THR A N 1
ATOM 4541 C CA . THR A 1 564 ? 14.279 1.669 -16.903 1.00 88.00 564 THR A CA 1
ATOM 4542 C C . THR A 1 564 ? 14.006 0.241 -16.474 1.00 88.00 564 THR A C 1
ATOM 4544 O O . THR A 1 564 ? 14.916 -0.587 -16.479 1.00 88.00 564 THR A O 1
ATOM 4547 N N . MET A 1 565 ? 12.756 -0.039 -16.120 1.00 86.06 565 MET A N 1
ATOM 4548 C CA . MET A 1 565 ? 12.286 -1.346 -15.687 1.00 86.06 565 MET A CA 1
ATOM 4549 C C . MET A 1 565 ? 11.345 -1.901 -16.749 1.00 86.06 565 MET A C 1
ATOM 4551 O O . MET A 1 565 ? 10.331 -1.291 -17.096 1.00 86.06 565 MET A O 1
ATOM 4555 N N . LYS A 1 566 ? 11.674 -3.083 -17.261 1.00 82.56 566 LYS A N 1
ATOM 4556 C CA . LYS A 1 566 ? 10.786 -3.867 -18.115 1.00 82.56 566 LYS A CA 1
ATOM 4557 C C . LYS A 1 566 ? 10.157 -4.958 -17.275 1.00 82.56 566 LYS A C 1
ATOM 4559 O O . LYS A 1 566 ? 10.861 -5.677 -16.573 1.00 82.56 566 LYS A O 1
ATOM 4564 N N . TYR A 1 567 ? 8.842 -5.081 -17.365 1.00 77.31 567 TYR A N 1
ATOM 4565 C CA . TYR A 1 567 ? 8.099 -6.123 -16.673 1.00 77.31 567 TYR A CA 1
ATOM 4566 C C . TYR A 1 567 ? 7.682 -7.216 -17.648 1.00 77.31 567 TYR A C 1
ATOM 4568 O O . TYR A 1 567 ? 7.189 -6.925 -18.740 1.00 77.31 567 TYR A O 1
ATOM 4576 N N . LYS A 1 568 ? 7.812 -8.466 -17.215 1.00 67.75 568 LYS A N 1
ATOM 4577 C CA . LYS A 1 568 ? 7.235 -9.637 -17.869 1.00 67.75 568 LYS A CA 1
ATOM 4578 C C . LYS A 1 568 ? 6.263 -10.255 -16.878 1.00 67.75 568 LYS A C 1
ATOM 4580 O O . LYS A 1 568 ? 6.645 -10.568 -15.758 1.00 67.75 568 LYS A O 1
ATOM 4585 N N . GLY A 1 569 ? 4.979 -10.272 -17.241 1.00 68.50 569 GLY A N 1
ATOM 4586 C CA . GLY A 1 569 ? 3.917 -10.658 -16.312 1.00 68.50 569 GLY A CA 1
ATOM 4587 C C . GLY A 1 569 ? 3.967 -9.820 -15.032 1.00 68.50 569 GLY A C 1
ATOM 4588 O O . GLY A 1 569 ? 3.631 -8.636 -15.056 1.00 68.50 569 GLY A O 1
ATOM 4589 N N . PHE A 1 570 ? 4.422 -10.432 -13.938 1.00 63.91 570 PHE A N 1
ATOM 4590 C CA . PHE A 1 570 ? 4.406 -9.889 -12.572 1.00 63.91 570 PHE A CA 1
ATOM 4591 C C . PHE A 1 570 ? 5.761 -9.370 -12.089 1.00 63.91 570 PHE A C 1
ATOM 4593 O O . PHE A 1 570 ? 5.818 -8.621 -11.107 1.00 63.91 570 PHE A O 1
ATOM 4600 N N . HIS A 1 571 ? 6.842 -9.757 -12.765 1.00 67.88 571 HIS A N 1
ATOM 4601 C CA . HIS A 1 571 ? 8.206 -9.535 -12.309 1.00 67.88 571 HIS A CA 1
ATOM 4602 C C . HIS A 1 571 ? 8.943 -8.539 -13.198 1.00 67.88 571 HIS A C 1
ATOM 4604 O O . HIS A 1 571 ? 8.594 -8.325 -14.359 1.00 67.88 571 HIS A O 1
ATOM 4610 N N . ILE A 1 572 ? 9.961 -7.900 -12.620 1.00 70.31 572 ILE A N 1
ATOM 4611 C CA . ILE A 1 572 ? 10.926 -7.128 -13.397 1.00 70.31 572 ILE A CA 1
ATOM 4612 C C . ILE A 1 572 ? 11.755 -8.148 -14.176 1.00 70.31 572 ILE A C 1
ATOM 4614 O O . ILE A 1 572 ? 12.471 -8.950 -13.586 1.00 70.31 572 ILE A O 1
ATOM 4618 N N . ASP A 1 573 ? 11.610 -8.118 -15.491 1.00 73.19 573 ASP A N 1
ATOM 4619 C CA . ASP A 1 573 ? 12.358 -8.936 -16.445 1.00 73.19 573 ASP A CA 1
ATOM 4620 C C . ASP A 1 573 ? 13.764 -8.367 -16.650 1.00 73.19 573 ASP A C 1
ATOM 4622 O O . ASP A 1 573 ? 14.749 -9.096 -16.723 1.00 73.19 573 ASP A O 1
ATOM 4626 N N . ALA A 1 574 ? 13.863 -7.036 -16.688 1.00 71.50 574 ALA A N 1
ATOM 4627 C CA . ALA A 1 574 ? 15.129 -6.333 -16.796 1.00 71.50 574 ALA A CA 1
ATOM 4628 C C . ALA A 1 574 ? 15.057 -4.961 -16.129 1.00 71.50 574 ALA A C 1
ATOM 4630 O O . ALA A 1 574 ? 14.068 -4.238 -16.266 1.00 71.50 574 ALA A O 1
ATOM 4631 N N . GLU A 1 575 ? 16.147 -4.579 -15.473 1.00 79.88 575 GLU A N 1
ATOM 4632 C CA . GLU A 1 575 ? 16.372 -3.226 -14.984 1.00 79.88 575 GLU A CA 1
ATOM 4633 C C . GLU A 1 575 ? 17.698 -2.712 -15.546 1.00 79.88 575 GLU A C 1
ATOM 4635 O O . GLU A 1 575 ? 18.749 -3.330 -15.365 1.00 79.88 575 GLU A O 1
ATOM 4640 N N . THR A 1 576 ? 17.650 -1.588 -16.257 1.00 78.38 576 THR A N 1
ATOM 4641 C CA . THR A 1 576 ? 18.836 -0.934 -16.821 1.00 78.38 576 THR A CA 1
ATOM 4642 C C . THR A 1 576 ? 19.088 0.369 -16.091 1.00 78.38 576 THR A C 1
ATOM 4644 O O . THR A 1 576 ? 18.155 1.155 -15.950 1.00 78.38 576 THR A O 1
ATOM 4647 N N . HIS A 1 577 ? 20.334 0.624 -15.698 1.00 76.50 577 HIS A N 1
ATOM 4648 C CA . HIS A 1 577 ? 20.766 1.872 -15.074 1.00 76.50 577 HIS A CA 1
ATOM 4649 C C . HIS A 1 577 ? 21.804 2.555 -15.964 1.00 76.50 577 HIS A C 1
ATOM 4651 O O . HIS A 1 577 ? 22.768 1.918 -16.381 1.00 76.50 577 HIS A O 1
ATOM 4657 N N . SER A 1 578 ? 21.631 3.844 -16.234 1.00 63.12 578 SER A N 1
ATOM 4658 C CA . SER A 1 578 ? 22.629 4.670 -16.915 1.00 63.12 578 SER A CA 1
ATOM 4659 C C . SER A 1 578 ? 22.871 5.948 -16.123 1.00 63.12 578 SER A C 1
ATOM 4661 O O . SER A 1 578 ? 21.918 6.655 -15.782 1.00 63.12 578 SER A O 1
ATOM 4663 N N . GLU A 1 579 ? 24.134 6.262 -15.854 1.00 56.38 579 GLU A N 1
ATOM 4664 C CA . GLU A 1 579 ? 24.542 7.592 -15.408 1.00 56.38 579 GLU A CA 1
ATOM 4665 C C . GLU A 1 579 ? 24.726 8.466 -16.645 1.00 56.38 579 GLU A C 1
ATOM 4667 O O . GLU A 1 579 ? 25.370 8.063 -17.611 1.00 56.38 579 GLU A O 1
ATOM 4672 N N . THR A 1 580 ? 24.117 9.647 -16.664 1.00 40.81 580 THR A N 1
ATOM 4673 C CA . THR A 1 580 ? 24.136 10.529 -17.838 1.00 40.81 580 THR A CA 1
ATOM 4674 C C . THR A 1 580 ? 25.446 11.317 -17.916 1.00 40.81 580 THR A C 1
ATOM 4676 O O . THR A 1 580 ? 25.492 12.535 -17.740 1.00 40.81 580 THR A O 1
ATOM 4679 N N . SER A 1 581 ? 26.519 10.596 -18.234 1.00 35.25 581 SER A N 1
ATOM 4680 C CA . SER A 1 581 ? 27.521 11.024 -19.208 1.00 35.25 581 SER A CA 1
ATOM 4681 C C . SER A 1 581 ? 27.477 10.003 -20.348 1.00 35.25 581 SER A C 1
ATOM 4683 O O . SER A 1 581 ? 27.793 8.841 -20.128 1.00 35.25 581 SER A O 1
ATOM 4685 N N . ASP A 1 582 ? 27.060 10.449 -21.531 1.00 30.88 582 ASP A N 1
ATOM 4686 C CA . ASP A 1 582 ? 26.966 9.688 -22.787 1.00 30.88 582 ASP A CA 1
ATOM 4687 C C . ASP A 1 582 ? 25.727 8.788 -22.962 1.00 30.88 582 ASP A C 1
ATOM 4689 O O . ASP A 1 582 ? 25.658 7.632 -22.552 1.00 30.88 582 ASP A O 1
ATOM 4693 N N . VAL A 1 583 ? 24.738 9.328 -23.684 1.00 28.78 583 VAL A N 1
ATOM 4694 C CA . VAL A 1 583 ? 23.685 8.541 -24.338 1.00 28.78 583 VAL A CA 1
ATOM 4695 C C . VAL A 1 583 ? 24.344 7.719 -25.450 1.00 28.78 583 VAL A C 1
ATOM 4697 O O . VAL A 1 583 ? 24.638 8.248 -26.521 1.00 28.78 583 VAL A O 1
ATOM 4700 N N . VAL A 1 584 ? 24.581 6.430 -25.198 1.00 32.16 584 VAL A N 1
ATOM 4701 C CA . VAL A 1 584 ? 24.973 5.454 -26.224 1.00 32.16 584 VAL A CA 1
ATOM 4702 C C . VAL A 1 584 ? 23.812 4.487 -26.468 1.00 32.16 584 VAL A C 1
ATOM 4704 O O . VAL A 1 584 ? 23.379 3.760 -25.581 1.00 32.16 584 VAL A O 1
ATOM 4707 N N . ASP A 1 585 ? 23.311 4.568 -27.698 1.00 31.48 585 ASP A N 1
ATOM 4708 C CA . ASP A 1 585 ? 22.380 3.723 -28.454 1.00 31.48 585 ASP A CA 1
ATOM 4709 C C . ASP A 1 585 ? 21.819 2.442 -27.781 1.00 31.48 585 ASP A C 1
ATOM 4711 O O . ASP A 1 585 ? 22.523 1.462 -27.511 1.00 31.48 585 ASP A O 1
ATOM 4715 N N . ALA A 1 586 ? 20.493 2.415 -27.602 1.00 32.00 586 ALA A N 1
ATOM 4716 C CA . ALA A 1 586 ? 19.713 1.345 -26.971 1.00 32.00 586 ALA A CA 1
ATOM 4717 C C . ALA A 1 586 ? 19.758 -0.017 -27.705 1.00 32.00 586 ALA A C 1
ATOM 4719 O O . ALA A 1 586 ? 19.295 -1.024 -27.164 1.00 32.00 586 ALA A O 1
ATOM 4720 N N . ASN A 1 587 ? 20.354 -0.090 -28.899 1.00 31.92 587 ASN A N 1
ATOM 4721 C CA . ASN A 1 587 ? 20.566 -1.350 -29.620 1.00 31.92 587 ASN A CA 1
ATOM 4722 C C . ASN A 1 587 ? 21.779 -2.162 -29.121 1.00 31.92 587 ASN A C 1
ATOM 4724 O O . ASN A 1 587 ? 21.814 -3.386 -29.283 1.00 31.92 587 ASN A O 1
ATOM 4728 N N . LEU A 1 588 ? 22.748 -1.531 -28.449 1.00 35.72 588 LEU A N 1
ATOM 4729 C CA . LEU A 1 588 ? 23.933 -2.229 -27.934 1.00 35.72 588 LEU A CA 1
ATOM 4730 C C . LEU A 1 588 ? 23.621 -3.025 -26.652 1.00 35.72 588 LEU A C 1
ATOM 4732 O O . LEU A 1 588 ? 24.130 -4.127 -26.448 1.00 35.72 588 LEU A O 1
ATOM 4736 N N . VAL A 1 589 ? 22.713 -2.504 -25.823 1.00 37.56 589 VAL A N 1
ATOM 4737 C CA . VAL A 1 589 ? 22.335 -3.088 -24.526 1.00 37.56 589 VAL A CA 1
ATOM 4738 C C . VAL A 1 589 ? 21.565 -4.405 -24.695 1.00 37.56 589 VAL A C 1
ATOM 4740 O O . VAL A 1 589 ? 21.885 -5.387 -24.027 1.00 37.56 589 VAL A O 1
ATOM 4743 N N . ASN A 1 590 ? 20.634 -4.494 -25.653 1.00 34.28 590 ASN A N 1
ATOM 4744 C CA . ASN A 1 590 ? 19.922 -5.750 -25.949 1.00 34.28 590 ASN A CA 1
ATOM 4745 C C . ASN A 1 590 ? 20.864 -6.866 -26.446 1.00 34.28 590 ASN A C 1
ATOM 4747 O O . ASN A 1 590 ? 20.604 -8.046 -26.213 1.00 34.28 590 ASN A O 1
ATOM 4751 N N . THR A 1 591 ? 21.985 -6.502 -27.074 1.00 34.38 591 THR A N 1
ATOM 4752 C CA . THR A 1 591 ? 22.997 -7.454 -27.561 1.00 34.38 591 THR A CA 1
ATOM 4753 C C . THR A 1 591 ? 23.914 -7.942 -26.425 1.00 34.38 591 THR A C 1
ATOM 4755 O O . THR A 1 591 ? 24.362 -9.089 -26.432 1.00 34.38 591 THR A O 1
ATOM 4758 N N . LEU A 1 592 ? 24.135 -7.116 -25.395 1.00 33.72 592 LEU A N 1
ATOM 4759 C CA . LEU A 1 592 ? 24.968 -7.434 -24.227 1.00 33.72 592 LEU A CA 1
ATOM 4760 C C . LEU A 1 592 ? 24.246 -8.300 -23.175 1.00 33.72 592 LEU A C 1
ATOM 4762 O O . LEU A 1 592 ? 24.872 -9.186 -22.590 1.00 33.72 592 LEU A O 1
ATOM 4766 N N . TYR A 1 593 ? 22.930 -8.140 -22.982 1.00 35.81 593 TYR A N 1
ATOM 4767 C CA . TYR A 1 593 ? 22.157 -8.995 -22.060 1.00 35.81 593 TYR A CA 1
ATOM 4768 C C . TYR A 1 593 ? 22.042 -10.452 -22.543 1.00 35.81 593 TYR A C 1
ATOM 4770 O O . TYR A 1 593 ? 22.088 -11.376 -21.730 1.00 35.81 593 TYR A O 1
ATOM 4778 N N . GLY A 1 594 ? 22.019 -10.688 -23.861 1.00 35.88 594 GLY A N 1
ATOM 4779 C CA . GLY A 1 594 ? 22.132 -12.037 -24.437 1.00 35.88 594 GLY A CA 1
ATOM 4780 C C . GLY A 1 594 ? 23.510 -12.691 -24.235 1.00 35.88 594 GLY A C 1
ATOM 4781 O O . GLY A 1 594 ? 23.642 -13.914 -24.331 1.00 35.88 594 GLY A O 1
ATOM 4782 N N . LEU A 1 595 ? 24.536 -11.893 -23.928 1.00 32.59 595 LEU A N 1
ATOM 4783 C CA . LEU A 1 595 ? 25.904 -12.342 -23.671 1.00 32.59 595 LEU A CA 1
ATOM 4784 C C . LEU A 1 595 ? 26.146 -12.652 -22.184 1.00 32.59 595 LEU A C 1
ATOM 4786 O O . LEU A 1 595 ? 26.867 -13.596 -21.864 1.00 32.59 595 LEU A O 1
ATOM 4790 N N . TYR A 1 596 ? 25.492 -11.923 -21.274 1.00 36.06 596 TYR A N 1
ATOM 4791 C CA . TYR A 1 596 ? 25.655 -12.083 -19.822 1.00 36.06 596 TYR A CA 1
ATOM 4792 C C . TYR A 1 596 ? 25.179 -13.458 -19.312 1.00 36.06 596 TYR A C 1
ATOM 4794 O O . TYR A 1 596 ? 25.843 -14.086 -18.486 1.00 36.06 596 TYR A O 1
ATOM 4802 N N . GLY A 1 597 ? 24.102 -14.001 -19.896 1.00 34.16 597 GLY A N 1
ATOM 4803 C CA . GLY A 1 597 ? 23.641 -15.372 -19.627 1.00 34.16 597 GLY A CA 1
ATOM 4804 C C . GLY A 1 597 ? 24.626 -16.465 -20.073 1.00 34.16 597 GLY A C 1
ATOM 4805 O O . GLY A 1 597 ? 24.627 -17.559 -19.519 1.00 34.16 597 GLY A O 1
ATOM 4806 N N . LYS A 1 598 ? 25.520 -16.165 -21.028 1.00 36.03 598 LYS A N 1
ATOM 4807 C CA . LYS A 1 598 ? 26.603 -17.069 -21.461 1.00 36.03 598 LYS A CA 1
ATOM 4808 C C . LYS A 1 598 ? 27.885 -16.891 -20.629 1.00 36.03 598 LYS A C 1
ATOM 4810 O O . LYS A 1 598 ? 28.670 -17.828 -20.516 1.00 36.03 598 LYS A O 1
ATOM 4815 N N . LEU A 1 599 ? 28.070 -15.730 -19.995 1.00 34.81 599 LEU A N 1
ATOM 4816 C CA . LEU A 1 599 ? 29.206 -15.405 -19.117 1.00 34.81 599 LEU A CA 1
ATOM 4817 C C . LEU A 1 599 ? 29.109 -16.044 -17.716 1.00 34.81 599 LEU A C 1
ATOM 4819 O O . LEU A 1 599 ? 30.134 -16.344 -17.108 1.00 34.81 599 LEU A O 1
ATOM 4823 N N . SER A 1 600 ? 27.904 -16.342 -17.222 1.00 34.78 600 SER A N 1
ATOM 4824 C CA . SER A 1 600 ? 27.715 -17.105 -15.972 1.00 34.78 600 SER A CA 1
ATOM 4825 C C . SER A 1 600 ? 28.199 -18.563 -16.094 1.00 34.78 600 SER A C 1
ATOM 4827 O O . SER A 1 600 ? 28.843 -19.079 -15.178 1.00 34.78 600 SER A O 1
ATOM 4829 N N . ALA A 1 601 ? 27.986 -19.200 -17.252 1.00 35.69 601 ALA A N 1
ATOM 4830 C CA . ALA A 1 601 ? 28.534 -20.527 -17.552 1.00 35.69 601 ALA A CA 1
ATOM 4831 C C . ALA A 1 601 ? 30.071 -20.502 -17.698 1.00 35.69 601 ALA A C 1
ATOM 4833 O O . ALA A 1 601 ? 30.755 -21.453 -17.320 1.00 35.69 601 ALA A O 1
ATOM 4834 N N . PHE A 1 602 ? 30.620 -19.381 -18.180 1.00 36.22 602 PHE A N 1
ATOM 4835 C CA . PHE A 1 602 ? 32.058 -19.137 -18.310 1.00 36.22 602 PHE A CA 1
ATOM 4836 C C . PHE A 1 602 ? 32.763 -18.972 -16.950 1.00 36.22 602 PHE A C 1
ATOM 4838 O O . PHE A 1 602 ? 33.818 -19.565 -16.735 1.00 36.22 602 PHE A O 1
ATOM 4845 N N . ALA A 1 603 ? 32.161 -18.258 -15.990 1.00 34.22 603 ALA A N 1
ATOM 4846 C CA . ALA A 1 603 ? 32.721 -18.090 -14.641 1.00 34.22 603 ALA A CA 1
ATOM 4847 C C . ALA A 1 603 ? 32.824 -19.420 -13.859 1.00 34.22 603 ALA A C 1
ATOM 4849 O O . ALA A 1 603 ? 33.774 -19.634 -13.103 1.00 34.22 603 ALA A O 1
ATOM 4850 N N . SER A 1 604 ? 31.887 -20.346 -14.092 1.00 34.91 604 SER A N 1
ATOM 4851 C CA . SER A 1 604 ? 31.897 -21.688 -13.494 1.00 34.91 604 SER A CA 1
ATOM 4852 C C . SER A 1 604 ? 33.016 -22.584 -14.054 1.00 34.91 604 SER A C 1
ATOM 4854 O O . SER A 1 604 ? 33.646 -23.314 -13.290 1.00 34.91 604 SER A O 1
ATOM 4856 N N . GLN A 1 605 ? 33.337 -22.480 -15.351 1.00 35.59 605 GLN A N 1
ATOM 4857 C CA . GLN A 1 605 ? 34.468 -23.198 -15.962 1.00 35.59 605 GLN A CA 1
ATOM 4858 C C . GLN A 1 605 ? 35.832 -22.579 -15.614 1.00 35.59 605 GLN A C 1
ATOM 4860 O O . GLN A 1 605 ? 36.804 -23.307 -15.417 1.00 35.59 605 GLN A O 1
ATOM 4865 N N . LEU A 1 606 ? 35.918 -21.252 -15.467 1.00 33.66 606 LEU A N 1
ATOM 4866 C CA . LEU A 1 606 ? 37.155 -20.565 -15.074 1.00 33.66 606 LEU A CA 1
ATOM 4867 C C . LEU A 1 606 ? 37.603 -20.963 -13.653 1.00 33.66 606 LEU A C 1
ATOM 4869 O O . LEU A 1 606 ? 38.788 -21.173 -13.397 1.00 33.66 606 LEU A O 1
ATOM 4873 N N . SER A 1 607 ? 36.638 -21.155 -12.747 1.00 35.53 607 SER A N 1
ATOM 4874 C CA . SER A 1 607 ? 36.859 -21.637 -11.377 1.00 35.53 607 SER A CA 1
ATOM 4875 C C . SER A 1 607 ? 37.502 -23.031 -11.309 1.00 35.53 607 SER A C 1
ATOM 4877 O O . SER A 1 607 ? 38.261 -23.301 -10.375 1.00 35.53 607 SER A O 1
ATOM 4879 N N . SER A 1 608 ? 37.237 -23.918 -12.278 1.00 36.69 608 SER A N 1
ATOM 4880 C CA . SER A 1 608 ? 37.822 -25.267 -12.284 1.00 36.69 608 SER A CA 1
ATOM 4881 C C . SER A 1 608 ? 39.236 -25.299 -12.866 1.00 36.69 608 SER A C 1
ATOM 4883 O O . SER A 1 608 ? 40.030 -26.145 -12.470 1.00 36.69 608 SER A O 1
ATOM 4885 N N . ILE A 1 609 ? 39.562 -24.373 -13.773 1.00 36.38 609 ILE A N 1
ATOM 4886 C CA . ILE A 1 609 ? 40.880 -24.261 -14.422 1.00 36.38 609 ILE A CA 1
ATOM 4887 C C . ILE A 1 609 ? 41.902 -23.589 -13.489 1.00 36.38 609 ILE A C 1
ATOM 4889 O O . ILE A 1 609 ? 43.069 -23.969 -13.460 1.00 36.38 609 ILE A O 1
ATOM 4893 N N . LEU A 1 610 ? 41.466 -22.636 -12.661 1.00 35.38 610 LEU A N 1
ATOM 4894 C CA . LEU A 1 610 ? 42.335 -21.928 -11.710 1.00 35.38 610 LEU A CA 1
ATOM 4895 C C . LEU A 1 610 ? 42.774 -22.788 -10.507 1.00 35.38 610 LEU A C 1
ATOM 4897 O O . LEU A 1 610 ? 43.693 -22.408 -9.791 1.00 35.38 610 LEU A O 1
ATOM 4901 N N . LYS A 1 611 ? 42.158 -23.959 -10.293 1.00 35.16 611 LYS A N 1
ATOM 4902 C CA . LYS A 1 611 ? 42.501 -24.889 -9.200 1.00 35.16 611 LYS A CA 1
ATOM 4903 C C . LYS A 1 611 ? 43.672 -25.833 -9.510 1.00 35.16 611 LYS A C 1
ATOM 4905 O O . LYS A 1 611 ? 44.105 -26.542 -8.609 1.00 35.16 611 LYS A O 1
ATOM 4910 N N . SER A 1 612 ? 44.177 -25.877 -10.747 1.00 35.00 612 SER A N 1
ATOM 4911 C CA . SER A 1 612 ? 45.192 -26.860 -11.172 1.00 35.00 612 SER A CA 1
ATOM 4912 C C . SER A 1 612 ? 46.619 -26.316 -11.312 1.00 35.00 612 SER A C 1
ATOM 4914 O O . SER A 1 612 ? 47.474 -27.014 -11.850 1.00 35.00 612 SER A O 1
ATOM 4916 N N . TYR A 1 613 ? 46.898 -25.092 -10.859 1.00 38.44 613 TYR A N 1
ATOM 4917 C CA . TYR A 1 613 ? 48.217 -24.467 -10.999 1.00 38.44 613 TYR A CA 1
ATOM 4918 C C . TYR A 1 613 ? 48.715 -23.933 -9.656 1.00 38.44 613 TYR A C 1
ATOM 4920 O O . TYR A 1 613 ? 47.929 -23.413 -8.868 1.00 38.44 613 TYR A O 1
ATOM 4928 N N . SER A 1 614 ? 50.020 -24.063 -9.398 1.00 37.47 614 SER A N 1
ATOM 4929 C CA . SER A 1 614 ? 50.721 -23.591 -8.196 1.00 37.47 614 SER A CA 1
ATOM 4930 C C . SER A 1 614 ? 50.775 -22.058 -8.147 1.00 37.47 614 SER A C 1
ATOM 4932 O O . SER A 1 614 ? 51.814 -21.431 -8.333 1.00 37.47 614 SER A O 1
ATOM 4934 N N . PHE A 1 615 ? 49.611 -21.456 -7.934 1.00 36.19 615 PHE A N 1
ATOM 4935 C CA . PHE A 1 615 ? 49.379 -20.020 -7.787 1.00 36.19 615 PHE A CA 1
ATOM 4936 C C . PHE A 1 615 ? 49.851 -19.503 -6.410 1.00 36.19 615 PHE A C 1
ATOM 4938 O O . PHE A 1 615 ? 49.993 -18.301 -6.199 1.00 36.19 615 PHE A O 1
ATOM 4945 N N . GLU A 1 616 ? 50.143 -20.418 -5.481 1.00 37.03 616 GLU A N 1
ATOM 4946 C CA . GLU A 1 616 ? 50.515 -20.141 -4.089 1.00 37.03 616 GLU A CA 1
ATOM 4947 C C . GLU A 1 616 ? 51.884 -19.442 -3.948 1.00 37.03 616 GLU A C 1
ATOM 4949 O O . GLU A 1 616 ? 52.024 -18.555 -3.109 1.00 37.03 616 GLU A O 1
ATOM 4954 N N . GLU A 1 617 ? 52.869 -19.741 -4.806 1.00 37.03 617 GLU A N 1
ATOM 4955 C CA . GLU A 1 617 ? 54.203 -19.104 -4.752 1.00 37.03 617 GLU A CA 1
ATOM 4956 C C . GLU A 1 617 ? 54.222 -17.657 -5.280 1.00 37.03 617 GLU A C 1
ATOM 4958 O O . GLU A 1 617 ? 55.035 -16.845 -4.838 1.00 37.03 617 GLU A O 1
ATOM 4963 N N . SER A 1 618 ? 53.316 -17.304 -6.200 1.00 39.34 618 SER A N 1
ATOM 4964 C CA . SER A 1 618 ? 53.224 -15.944 -6.755 1.00 39.34 618 SER A CA 1
ATOM 4965 C C . SER A 1 618 ? 52.389 -15.017 -5.862 1.00 39.34 618 SER A C 1
ATOM 4967 O O . SER A 1 618 ? 52.717 -13.837 -5.733 1.00 39.34 618 SER A O 1
ATOM 4969 N N . ILE A 1 619 ? 51.365 -15.560 -5.183 1.00 38.91 619 ILE A N 1
ATOM 4970 C CA . ILE A 1 619 ? 50.595 -14.858 -4.139 1.00 38.91 619 ILE A CA 1
ATOM 4971 C C . ILE A 1 619 ? 51.503 -14.448 -2.972 1.00 38.91 619 ILE A C 1
ATOM 4973 O O . ILE A 1 619 ? 51.338 -13.363 -2.421 1.00 38.91 619 ILE A O 1
ATOM 4977 N N . ALA A 1 620 ? 52.469 -15.294 -2.602 1.00 38.78 620 ALA A N 1
ATOM 4978 C CA . ALA A 1 620 ? 53.334 -15.047 -1.450 1.00 38.78 620 ALA A CA 1
ATOM 4979 C C . ALA A 1 620 ? 54.317 -13.876 -1.644 1.00 38.78 620 ALA A C 1
ATOM 4981 O O . ALA A 1 620 ? 54.736 -13.277 -0.657 1.00 38.78 620 ALA A O 1
ATOM 4982 N N . ASN A 1 621 ? 54.679 -13.543 -2.891 1.00 38.81 621 ASN A N 1
ATOM 4983 C CA . ASN A 1 621 ? 55.773 -12.611 -3.179 1.00 38.81 621 ASN A CA 1
ATOM 4984 C C . ASN A 1 621 ? 55.335 -11.230 -3.710 1.00 38.81 621 ASN A C 1
ATOM 4986 O O . ASN A 1 621 ? 56.084 -10.282 -3.509 1.00 38.81 621 ASN A O 1
ATOM 4990 N N . ASN A 1 622 ? 54.166 -11.088 -4.359 1.00 49.69 622 ASN A N 1
ATOM 4991 C CA . ASN A 1 622 ? 53.611 -9.788 -4.808 1.00 49.69 622 ASN A CA 1
ATOM 4992 C C . ASN A 1 622 ? 52.068 -9.843 -4.989 1.00 49.69 622 ASN A C 1
ATOM 4994 O O . ASN A 1 622 ? 51.559 -9.805 -6.114 1.00 49.69 622 ASN A O 1
ATOM 4998 N N . PRO A 1 623 ? 51.289 -9.949 -3.896 1.00 47.97 623 PRO A N 1
ATOM 4999 C CA . PRO A 1 623 ? 49.834 -10.144 -3.955 1.00 47.97 623 PRO A CA 1
ATOM 5000 C C . PRO A 1 623 ? 49.070 -8.948 -4.550 1.00 47.97 623 PRO A C 1
ATOM 5002 O O . PRO A 1 623 ? 48.061 -9.145 -5.227 1.00 47.97 623 PRO A O 1
ATOM 5005 N N . ASP A 1 624 ? 49.562 -7.722 -4.355 1.00 47.69 624 ASP A N 1
ATOM 5006 C CA . ASP A 1 624 ? 48.897 -6.501 -4.828 1.00 47.69 624 ASP A CA 1
ATOM 5007 C C . ASP A 1 624 ? 48.931 -6.352 -6.353 1.00 47.69 624 ASP A C 1
ATOM 5009 O O . ASP A 1 624 ? 47.945 -5.949 -6.968 1.00 47.69 624 ASP A O 1
ATOM 5013 N N . GLU A 1 625 ? 50.052 -6.718 -6.975 1.00 52.81 625 GLU A N 1
ATOM 5014 C CA . GLU A 1 625 ? 50.257 -6.647 -8.426 1.00 52.81 625 GLU A CA 1
ATOM 5015 C C . GLU A 1 625 ? 49.387 -7.686 -9.150 1.00 52.81 625 GLU A C 1
ATOM 5017 O O . GLU A 1 625 ? 48.738 -7.385 -10.153 1.00 52.81 625 GLU A O 1
ATOM 5022 N N . LEU A 1 626 ? 49.264 -8.882 -8.568 1.00 51.22 626 LEU A N 1
ATOM 5023 C CA . LEU A 1 626 ? 48.414 -9.955 -9.078 1.00 51.22 626 LEU A CA 1
ATOM 5024 C C . LEU A 1 626 ? 46.920 -9.624 -8.948 1.00 51.22 626 LEU A C 1
ATOM 5026 O O . LEU A 1 626 ? 46.153 -9.819 -9.891 1.00 51.22 626 LEU A O 1
ATOM 5030 N N . MET A 1 627 ? 46.496 -9.084 -7.802 1.00 52.09 627 MET A N 1
ATOM 5031 C CA . MET A 1 627 ? 45.107 -8.666 -7.588 1.00 52.09 627 MET A CA 1
ATOM 5032 C C . MET A 1 627 ? 44.724 -7.476 -8.472 1.00 52.09 627 MET A C 1
ATOM 5034 O O . MET A 1 627 ? 43.604 -7.431 -8.984 1.00 52.09 627 MET A O 1
ATOM 5038 N N . LEU A 1 628 ? 45.659 -6.560 -8.732 1.00 53.66 628 LEU A N 1
ATOM 5039 C CA . LEU A 1 628 ? 45.492 -5.483 -9.702 1.00 53.66 628 LEU A CA 1
ATOM 5040 C C . LEU A 1 628 ? 45.333 -6.015 -11.134 1.00 53.66 628 LEU A C 1
ATOM 5042 O O . LEU A 1 628 ? 44.435 -5.581 -11.852 1.00 53.66 628 LEU A O 1
ATOM 5046 N N . GLN A 1 629 ? 46.147 -6.984 -11.549 1.00 53.22 629 GLN A N 1
ATOM 5047 C CA . GLN A 1 629 ? 46.043 -7.597 -12.877 1.00 53.22 629 GLN A CA 1
ATOM 5048 C C . GLN A 1 629 ? 44.742 -8.411 -13.038 1.00 53.22 629 GLN A C 1
ATOM 5050 O O . GLN A 1 629 ? 44.074 -8.330 -14.071 1.00 53.22 629 GLN A O 1
ATOM 5055 N N . MET A 1 630 ? 44.320 -9.153 -12.010 1.00 52.38 630 MET A N 1
ATOM 5056 C CA . MET A 1 630 ? 43.099 -9.969 -12.054 1.00 52.38 630 MET A CA 1
ATOM 5057 C C . MET A 1 630 ? 41.816 -9.133 -11.982 1.00 52.38 630 MET A C 1
ATOM 5059 O O . MET A 1 630 ? 40.890 -9.358 -12.764 1.00 52.38 630 MET A O 1
ATOM 5063 N N . CYS A 1 631 ? 41.763 -8.172 -11.059 1.00 52.69 631 CYS A N 1
ATOM 5064 C CA . CYS A 1 631 ? 40.543 -7.457 -10.685 1.00 52.69 631 CYS A CA 1
ATOM 5065 C C . CYS A 1 631 ? 40.521 -5.990 -11.138 1.00 52.69 631 CYS A C 1
ATOM 5067 O O . CYS A 1 631 ? 39.488 -5.346 -10.984 1.00 52.69 631 CYS A O 1
ATOM 5069 N N . GLY A 1 632 ? 41.614 -5.461 -11.696 1.00 61.50 632 GLY A N 1
ATOM 5070 C CA . GLY A 1 632 ? 41.679 -4.172 -12.388 1.00 61.50 632 GLY A CA 1
ATOM 5071 C C . GLY A 1 632 ? 41.129 -2.984 -11.598 1.00 61.50 632 GLY A C 1
ATOM 5072 O O . GLY A 1 632 ? 41.413 -2.784 -10.416 1.00 61.50 632 GLY A O 1
ATOM 5073 N N . LYS A 1 633 ? 40.300 -2.183 -12.273 1.00 53.28 633 LYS A N 1
ATOM 5074 C CA . LYS A 1 633 ? 39.652 -0.976 -11.736 1.00 53.28 633 LYS A CA 1
ATOM 5075 C C . LYS A 1 633 ? 38.845 -1.222 -10.440 1.00 53.28 633 LYS A C 1
ATOM 5077 O O . LYS A 1 633 ? 38.975 -0.409 -9.528 1.00 53.28 633 LYS A O 1
ATOM 5082 N N . PRO A 1 634 ? 38.073 -2.318 -10.289 1.00 53.09 634 PRO A N 1
ATOM 5083 C CA . PRO A 1 634 ? 37.474 -2.707 -9.007 1.00 53.09 634 PRO A CA 1
ATOM 5084 C C . PRO A 1 634 ? 38.455 -2.825 -7.827 1.00 53.09 634 PRO A C 1
ATOM 5086 O O . PRO A 1 634 ? 38.143 -2.349 -6.737 1.00 53.09 634 PRO A O 1
ATOM 5089 N N . TYR A 1 635 ? 39.640 -3.416 -8.025 1.00 51.22 635 TYR A N 1
ATOM 5090 C CA . TYR A 1 635 ? 40.660 -3.529 -6.971 1.00 51.22 635 TYR A CA 1
ATOM 5091 C C . TYR A 1 635 ? 41.237 -2.165 -6.584 1.00 51.22 635 TYR A C 1
ATOM 5093 O O . TYR A 1 635 ? 41.357 -1.864 -5.400 1.00 51.22 635 TYR A O 1
ATOM 5101 N N . LEU A 1 636 ? 41.523 -1.309 -7.569 1.00 52.91 636 LEU A N 1
ATOM 5102 C CA . LEU A 1 636 ? 42.008 0.065 -7.359 1.00 52.91 636 LEU A CA 1
ATOM 5103 C C . LEU A 1 636 ? 41.006 0.950 -6.600 1.00 52.91 636 LEU A C 1
ATOM 5105 O O . LEU A 1 636 ? 41.393 1.690 -5.698 1.00 52.91 636 LEU A O 1
ATOM 5109 N N . VAL A 1 637 ? 39.711 0.840 -6.919 1.00 48.06 637 VAL A N 1
ATOM 5110 C CA . VAL A 1 637 ? 38.637 1.593 -6.241 1.00 48.06 637 VAL A CA 1
ATOM 5111 C C . VAL A 1 637 ? 38.488 1.168 -4.778 1.00 48.06 637 VAL A C 1
ATOM 5113 O O . VAL A 1 637 ? 38.245 2.009 -3.917 1.00 48.06 637 VAL A O 1
ATOM 5116 N N . LEU A 1 638 ? 38.658 -0.122 -4.486 1.00 43.22 638 LEU A N 1
ATOM 5117 C CA . LEU A 1 638 ? 38.542 -0.667 -3.132 1.00 43.22 638 LEU A CA 1
ATOM 5118 C C . LEU A 1 638 ? 39.823 -0.492 -2.298 1.00 43.22 638 LEU A C 1
ATOM 5120 O O . LEU A 1 638 ? 39.742 -0.465 -1.073 1.00 43.22 638 LEU A O 1
ATOM 5124 N N . SER A 1 639 ? 40.985 -0.346 -2.941 1.00 41.16 639 SER A N 1
ATOM 5125 C CA . SER A 1 639 ? 42.290 -0.158 -2.282 1.00 41.16 639 SER A CA 1
ATOM 5126 C C . SER A 1 639 ? 42.696 1.311 -2.102 1.00 41.16 639 SER A C 1
ATOM 5128 O O . SER A 1 639 ? 43.697 1.589 -1.447 1.00 41.16 639 SER A O 1
ATOM 5130 N N . GLY A 1 640 ? 41.926 2.266 -2.637 1.00 36.59 640 GLY A N 1
ATOM 5131 C CA . GLY A 1 640 ? 42.166 3.704 -2.459 1.00 36.59 640 GLY A CA 1
ATOM 5132 C C . GLY A 1 640 ? 43.339 4.274 -3.269 1.00 36.59 640 GLY A C 1
ATOM 5133 O O . GLY A 1 640 ? 43.746 5.410 -3.019 1.00 36.59 640 GLY A O 1
ATOM 5134 N N . TYR A 1 641 ? 43.876 3.524 -4.236 1.00 42.31 641 TYR A N 1
ATOM 5135 C CA . TYR A 1 641 ? 44.955 3.984 -5.115 1.00 42.31 641 TYR A CA 1
ATOM 5136 C C . TYR A 1 641 ? 44.432 4.764 -6.336 1.00 42.31 641 TYR A C 1
ATOM 5138 O O . TYR A 1 641 ? 43.352 4.503 -6.867 1.00 42.31 641 TYR A O 1
ATOM 5146 N N . TYR A 1 642 ? 45.226 5.750 -6.767 1.00 44.72 642 TYR A N 1
ATOM 5147 C CA . TYR A 1 642 ? 44.954 6.657 -7.888 1.00 44.72 642 TYR A CA 1
ATOM 5148 C C . TYR A 1 642 ? 44.705 5.900 -9.207 1.00 44.72 642 TYR A C 1
ATOM 5150 O O . TYR A 1 642 ? 45.483 5.030 -9.590 1.00 44.72 642 TYR A O 1
ATOM 5158 N N . VAL A 1 643 ? 43.633 6.264 -9.920 1.00 53.69 643 VAL A N 1
ATOM 5159 C CA . VAL A 1 643 ? 43.293 5.717 -11.242 1.00 53.69 643 VAL A CA 1
ATOM 5160 C C . VAL A 1 643 ? 44.078 6.481 -12.301 1.00 53.69 643 VAL A C 1
ATOM 5162 O O . VAL A 1 643 ? 43.827 7.665 -12.525 1.00 53.69 643 VAL A O 1
ATOM 5165 N N . ASP A 1 644 ? 45.014 5.813 -12.968 1.00 56.16 644 ASP A N 1
ATOM 5166 C CA . ASP A 1 644 ? 45.634 6.377 -14.159 1.00 56.16 644 ASP A CA 1
ATOM 5167 C C . ASP A 1 644 ? 44.585 6.556 -15.259 1.00 56.16 644 ASP A C 1
ATOM 5169 O O . ASP A 1 644 ? 43.886 5.615 -15.636 1.00 56.16 644 ASP A O 1
ATOM 5173 N N . ASN A 1 645 ? 44.479 7.768 -15.799 1.00 64.31 645 ASN A N 1
ATOM 5174 C CA . ASN A 1 645 ? 43.662 8.000 -16.981 1.00 64.31 645 ASN A CA 1
ATOM 5175 C C . ASN A 1 645 ? 44.349 7.404 -18.212 1.00 64.31 645 ASN A C 1
ATOM 5177 O O . ASN A 1 645 ? 45.577 7.375 -18.300 1.00 64.31 645 ASN A O 1
ATOM 5181 N N . MET A 1 646 ? 43.542 6.959 -19.176 1.00 75.00 646 MET A N 1
ATOM 5182 C CA . MET A 1 646 ? 44.035 6.672 -20.518 1.00 75.00 646 MET A CA 1
ATOM 5183 C C . MET A 1 646 ? 44.612 7.958 -21.113 1.00 75.00 646 MET A C 1
ATOM 5185 O O . MET A 1 646 ? 43.935 8.988 -21.137 1.00 75.00 646 MET A O 1
ATOM 5189 N N . ASP A 1 647 ? 45.842 7.895 -21.598 1.00 78.75 647 ASP A N 1
ATOM 5190 C CA . ASP A 1 647 ? 46.555 9.050 -22.120 1.00 78.75 647 ASP A CA 1
ATOM 5191 C C . ASP A 1 647 ? 47.507 8.675 -23.260 1.00 78.75 647 ASP A C 1
ATOM 5193 O O . ASP A 1 647 ? 47.821 7.510 -23.513 1.00 78.75 647 ASP A O 1
ATOM 5197 N N . ALA A 1 648 ? 47.920 9.698 -24.005 1.00 85.38 648 ALA A N 1
ATOM 5198 C CA . ALA A 1 648 ? 49.006 9.605 -24.965 1.00 85.38 648 ALA A CA 1
ATOM 5199 C C . ALA A 1 648 ? 50.166 10.450 -24.444 1.00 85.38 648 ALA A C 1
ATOM 5201 O O . ALA A 1 648 ? 49.970 11.605 -24.061 1.00 85.38 648 ALA A O 1
ATOM 5202 N N . GLY A 1 649 ? 51.363 9.877 -24.433 1.00 86.69 649 GLY A N 1
ATOM 5203 C CA . GLY A 1 649 ? 52.556 10.505 -23.882 1.00 86.69 649 GLY A CA 1
ATOM 5204 C C . GLY A 1 649 ? 53.742 10.427 -24.831 1.00 86.69 649 GLY A C 1
ATOM 5205 O O . GLY A 1 649 ? 53.698 9.765 -25.869 1.00 86.69 649 GLY A O 1
ATOM 5206 N N . VAL A 1 650 ? 54.817 11.117 -24.460 1.00 90.12 650 VAL A N 1
ATOM 5207 C CA . VAL A 1 650 ? 56.106 11.073 -25.155 1.00 90.12 650 VAL A CA 1
ATOM 5208 C C . VAL A 1 650 ? 57.194 10.882 -24.113 1.00 90.12 650 VAL A C 1
ATOM 5210 O O . VAL A 1 650 ? 57.167 11.535 -23.071 1.00 90.12 650 VAL A O 1
ATOM 5213 N N . PHE A 1 651 ? 58.138 9.988 -24.386 1.00 88.50 651 PHE A N 1
ATOM 5214 C CA . PHE A 1 651 ? 59.291 9.743 -23.526 1.00 88.50 651 PHE A CA 1
ATOM 5215 C C . PHE A 1 651 ? 60.564 9.656 -24.371 1.00 88.50 651 PHE A C 1
ATOM 5217 O O . PHE A 1 651 ? 60.575 8.946 -25.374 1.00 88.50 651 PHE A O 1
ATOM 5224 N N . GLY A 1 652 ? 61.623 10.360 -23.973 1.00 86.44 652 GLY A N 1
ATOM 5225 C CA . GLY A 1 652 ? 62.892 10.430 -24.700 1.00 86.44 652 GLY A CA 1
ATOM 5226 C C . GLY A 1 652 ? 63.501 11.830 -24.656 1.00 86.44 652 GLY A C 1
ATOM 5227 O O . GLY A 1 652 ? 63.025 12.703 -23.930 1.00 86.44 652 GLY A O 1
ATOM 5228 N N . THR A 1 653 ? 64.580 12.035 -25.412 1.00 78.50 653 THR A N 1
ATOM 5229 C CA . THR A 1 653 ? 65.370 13.280 -25.381 1.00 78.50 653 THR A CA 1
ATOM 5230 C C . THR A 1 653 ? 65.317 14.099 -26.680 1.00 78.50 653 THR A C 1
ATOM 5232 O O . THR A 1 653 ? 65.889 15.187 -26.729 1.00 78.50 653 THR A O 1
ATOM 5235 N N . GLY A 1 654 ? 64.602 13.637 -27.716 1.00 77.69 654 GLY A N 1
ATOM 5236 C CA . GLY A 1 654 ? 64.452 14.336 -29.003 1.00 77.69 654 GLY A CA 1
ATOM 5237 C C . GLY A 1 654 ? 64.146 13.410 -30.188 1.00 77.69 654 GLY A C 1
ATOM 5238 O O . GLY A 1 654 ? 64.025 12.203 -30.025 1.00 77.69 654 GLY A O 1
ATOM 5239 N N . GLU A 1 655 ? 64.018 13.961 -31.396 1.00 83.75 655 GLU A N 1
ATOM 5240 C CA . GLU A 1 655 ? 63.802 13.197 -32.641 1.00 83.75 655 GLU A CA 1
ATOM 5241 C C . GLU A 1 655 ? 65.073 13.214 -33.508 1.00 83.75 655 GLU A C 1
ATOM 5243 O O . GLU A 1 655 ? 65.759 14.237 -33.581 1.00 83.75 655 GLU A O 1
ATOM 5248 N N . PHE A 1 656 ? 65.366 12.130 -34.233 1.00 76.69 656 PHE A N 1
ATOM 5249 C CA . PHE A 1 656 ? 66.393 12.140 -35.284 1.00 76.69 656 PHE A CA 1
ATOM 5250 C C . PHE A 1 656 ? 65.800 12.707 -36.584 1.00 76.69 656 PHE A C 1
ATOM 5252 O O . PHE A 1 656 ? 65.436 11.989 -37.511 1.00 76.69 656 PHE A O 1
ATOM 5259 N N . GLY A 1 657 ? 65.655 14.034 -36.619 1.00 72.44 657 GLY A N 1
ATOM 5260 C CA . GLY A 1 657 ? 65.148 14.779 -37.773 1.00 72.44 657 GLY A CA 1
ATOM 5261 C C . GLY A 1 657 ? 63.617 14.838 -37.894 1.00 72.44 657 GLY A C 1
ATOM 5262 O O . GLY A 1 657 ? 62.857 14.416 -37.019 1.00 72.44 657 GLY A O 1
ATOM 5263 N N . ASN A 1 658 ? 63.142 15.403 -39.007 1.00 72.00 658 ASN A N 1
ATOM 5264 C CA . ASN A 1 658 ? 61.718 15.706 -39.219 1.00 72.00 658 ASN A CA 1
ATOM 5265 C C . ASN A 1 658 ? 60.944 14.616 -39.972 1.00 72.00 658 ASN A C 1
ATOM 5267 O O . ASN A 1 658 ? 59.768 14.810 -40.248 1.00 72.00 658 ASN A O 1
ATOM 5271 N N . HIS A 1 659 ? 61.582 13.491 -40.300 1.00 77.88 659 HIS A N 1
ATOM 5272 C CA . HIS A 1 659 ? 61.002 12.484 -41.194 1.00 77.88 659 HIS A CA 1
ATOM 5273 C C . HIS A 1 659 ? 60.775 11.120 -40.541 1.00 77.88 659 HIS A C 1
ATOM 5275 O O . HIS A 1 659 ? 60.235 10.240 -41.198 1.00 77.88 659 HIS A O 1
ATOM 5281 N N . VAL A 1 660 ? 61.158 10.907 -39.278 1.00 88.69 660 VAL A N 1
ATOM 5282 C CA . VAL A 1 660 ? 60.934 9.623 -38.596 1.00 88.69 660 VAL A CA 1
ATOM 5283 C C . VAL A 1 660 ? 60.355 9.848 -37.207 1.00 88.69 660 VAL A C 1
ATOM 5285 O O . VAL A 1 660 ? 60.808 10.731 -36.480 1.00 88.69 660 VAL A O 1
ATOM 5288 N N . ARG A 1 661 ? 59.345 9.058 -36.838 1.00 91.88 661 ARG A N 1
ATOM 5289 C CA . ARG A 1 661 ? 58.772 9.006 -35.484 1.00 91.88 661 ARG A CA 1
ATOM 5290 C C . ARG A 1 661 ? 58.673 7.563 -35.026 1.00 91.88 661 ARG A C 1
ATOM 5292 O O . ARG A 1 661 ? 58.341 6.686 -35.821 1.00 91.88 661 ARG A O 1
ATOM 5299 N N . VAL A 1 662 ? 58.897 7.317 -33.741 1.00 93.00 662 VAL A N 1
ATOM 5300 C CA . VAL A 1 662 ? 58.689 5.989 -33.155 1.00 93.00 662 VAL A CA 1
ATOM 5301 C C . VAL A 1 662 ? 57.500 6.032 -32.213 1.00 93.00 662 VAL A C 1
ATOM 5303 O O . VAL A 1 662 ? 57.364 6.948 -31.403 1.00 93.00 662 VAL A O 1
ATOM 5306 N N . THR A 1 663 ? 56.604 5.057 -32.345 1.00 94.12 663 THR A N 1
ATOM 5307 C CA . THR A 1 663 ? 55.395 4.968 -31.524 1.00 94.12 663 THR A CA 1
ATOM 5308 C C . THR A 1 663 ? 55.236 3.596 -30.886 1.00 94.12 663 THR A C 1
ATOM 5310 O O . THR A 1 663 ? 55.744 2.617 -31.426 1.00 94.12 663 THR A O 1
ATOM 5313 N N . ALA A 1 664 ? 54.528 3.507 -29.758 1.00 91.75 664 ALA A N 1
ATOM 5314 C CA . ALA A 1 664 ? 54.321 2.242 -29.051 1.00 91.75 664 ALA A CA 1
ATOM 5315 C C . ALA A 1 664 ? 52.909 2.090 -28.455 1.00 91.75 664 ALA A C 1
ATOM 5317 O O . ALA A 1 664 ? 52.307 3.065 -27.999 1.00 91.75 664 ALA A O 1
ATOM 5318 N N . ILE A 1 665 ? 52.387 0.859 -28.426 1.00 87.88 665 ILE A N 1
ATOM 5319 C CA . ILE A 1 665 ? 51.172 0.497 -27.680 1.00 87.88 665 ILE A CA 1
ATOM 5320 C C . ILE A 1 665 ? 51.298 -0.886 -27.021 1.00 87.88 665 ILE A C 1
ATOM 5322 O O . ILE A 1 665 ? 51.696 -1.868 -27.654 1.00 87.88 665 ILE A O 1
ATOM 5326 N N . ASN A 1 666 ? 50.924 -0.954 -25.741 1.00 80.75 666 ASN A N 1
ATOM 5327 C CA . ASN A 1 666 ? 51.040 -2.153 -24.908 1.00 80.75 666 ASN A CA 1
ATOM 5328 C C . ASN A 1 666 ? 49.811 -3.084 -24.946 1.00 80.75 666 ASN A C 1
ATOM 5330 O O . ASN A 1 666 ? 48.740 -2.750 -25.470 1.00 80.75 666 ASN A O 1
ATOM 5334 N N . GLY A 1 667 ? 50.017 -4.273 -24.371 1.00 73.81 667 GLY A N 1
ATOM 5335 C CA . GLY A 1 667 ? 49.093 -5.401 -24.296 1.00 73.81 667 GLY A CA 1
ATOM 5336 C C . GLY A 1 667 ? 48.021 -5.353 -23.198 1.00 73.81 667 GLY A C 1
ATOM 5337 O O . GLY A 1 667 ? 47.784 -4.321 -22.586 1.00 73.81 667 GLY A O 1
ATOM 5338 N N . VAL A 1 668 ? 47.371 -6.499 -22.954 1.00 65.00 668 VAL A N 1
ATOM 5339 C CA . VAL A 1 668 ? 46.433 -6.706 -21.827 1.00 65.00 668 VAL A CA 1
ATOM 5340 C C . VAL A 1 668 ? 47.168 -6.706 -20.484 1.00 65.00 668 VAL A C 1
ATOM 5342 O O . VAL A 1 668 ? 48.376 -6.925 -20.463 1.00 65.00 668 VAL A O 1
ATOM 5345 N N . LEU A 1 669 ? 46.435 -6.537 -19.374 1.00 62.19 669 LEU A N 1
ATOM 5346 C CA . LEU A 1 669 ? 46.994 -6.545 -18.007 1.00 62.19 669 LEU A CA 1
ATOM 5347 C C . LEU A 1 669 ? 48.003 -5.413 -17.744 1.00 62.19 669 LEU A C 1
ATOM 5349 O O . LEU A 1 669 ? 48.813 -5.491 -16.829 1.00 62.19 669 LEU A O 1
ATOM 5353 N N . ASN A 1 670 ? 47.921 -4.347 -18.537 1.00 68.00 670 ASN A N 1
ATOM 5354 C CA . ASN A 1 670 ? 48.881 -3.257 -18.540 1.00 68.00 670 ASN A CA 1
ATOM 5355 C C . ASN A 1 670 ? 48.751 -2.380 -17.288 1.00 68.00 670 ASN A C 1
ATOM 5357 O O . ASN A 1 670 ? 47.684 -1.822 -17.004 1.00 68.00 670 ASN A O 1
ATOM 5361 N N . ILE A 1 671 ? 49.869 -2.202 -16.590 1.00 69.56 671 ILE A N 1
ATOM 5362 C CA . ILE A 1 671 ? 50.036 -1.205 -15.530 1.00 69.56 671 ILE A CA 1
ATOM 5363 C C . ILE A 1 671 ? 51.019 -0.126 -15.993 1.00 69.56 671 ILE A C 1
ATOM 5365 O O . ILE A 1 671 ? 51.923 -0.390 -16.788 1.00 69.56 671 ILE A O 1
ATOM 5369 N N . ARG A 1 672 ? 50.861 1.116 -15.514 1.00 77.75 672 ARG A N 1
ATOM 5370 C CA . ARG A 1 672 ? 51.657 2.254 -16.013 1.00 77.75 672 ARG A CA 1
ATOM 5371 C C . ARG A 1 672 ? 53.160 2.035 -15.858 1.00 77.75 672 ARG A C 1
ATOM 5373 O O . ARG A 1 672 ? 53.911 2.406 -16.754 1.00 77.75 672 ARG A O 1
ATOM 5380 N N . LYS A 1 673 ? 53.584 1.379 -14.776 1.00 74.19 673 LYS A N 1
ATOM 5381 C CA . LYS A 1 673 ? 54.986 1.014 -14.537 1.00 74.19 673 LYS A CA 1
ATOM 5382 C C . LYS A 1 673 ? 55.572 0.180 -15.686 1.00 74.19 673 LYS A C 1
ATOM 5384 O O . LYS A 1 673 ? 56.573 0.581 -16.266 1.00 74.19 673 LYS A O 1
ATOM 5389 N N . GLU A 1 674 ? 54.916 -0.913 -16.072 1.00 72.75 674 GLU A N 1
ATOM 5390 C CA . GLU A 1 674 ? 55.366 -1.783 -17.173 1.00 72.75 674 GLU A CA 1
ATOM 5391 C C . GLU A 1 674 ? 55.361 -1.060 -18.527 1.00 72.75 674 GLU A C 1
ATOM 5393 O O . GLU A 1 674 ? 56.241 -1.271 -19.368 1.00 72.75 674 GLU A O 1
ATOM 5398 N N . CYS A 1 675 ? 54.381 -0.176 -18.742 1.00 82.00 675 CYS A N 1
ATOM 5399 C CA . CYS A 1 675 ? 54.344 0.682 -19.920 1.00 82.00 675 CYS A CA 1
ATOM 5400 C C . CYS A 1 675 ? 55.566 1.603 -19.974 1.00 82.00 675 CYS A C 1
ATOM 5402 O O . CYS A 1 675 ? 56.239 1.652 -21.000 1.00 82.00 675 CYS A O 1
ATOM 5404 N N . ILE A 1 676 ? 55.887 2.285 -18.872 1.00 83.12 676 ILE A N 1
ATOM 5405 C CA . ILE A 1 676 ? 57.048 3.177 -18.783 1.00 83.12 676 ILE A CA 1
ATOM 5406 C C . ILE A 1 676 ? 58.349 2.400 -19.011 1.00 83.12 676 ILE A C 1
ATOM 5408 O O . ILE A 1 676 ? 59.128 2.796 -19.873 1.00 83.12 676 ILE A O 1
ATOM 5412 N N . GLU A 1 677 ? 58.549 1.259 -18.346 1.00 83.12 677 GLU A N 1
ATOM 5413 C CA . GLU A 1 677 ? 59.754 0.425 -18.511 1.00 83.12 677 GLU A CA 1
ATOM 5414 C C . GLU A 1 677 ? 59.954 -0.035 -19.967 1.00 83.12 677 GLU A C 1
ATOM 5416 O O . GLU A 1 677 ? 61.069 -0.059 -20.499 1.00 83.12 677 GLU A O 1
ATOM 5421 N N . THR A 1 678 ? 58.856 -0.373 -20.645 1.00 83.00 678 THR A N 1
ATOM 5422 C CA . THR A 1 678 ? 58.863 -0.727 -22.068 1.00 83.00 678 THR A CA 1
ATOM 5423 C C . THR A 1 678 ? 59.322 0.451 -22.926 1.00 83.00 678 THR A C 1
ATOM 5425 O O . THR A 1 678 ? 60.170 0.299 -23.808 1.00 83.00 678 THR A O 1
ATOM 5428 N N . ILE A 1 679 ? 58.759 1.632 -22.686 1.00 89.31 679 ILE A N 1
ATOM 5429 C CA . ILE A 1 679 ? 59.037 2.830 -23.476 1.00 89.31 679 ILE A CA 1
ATOM 5430 C C . ILE A 1 679 ? 60.470 3.323 -23.232 1.00 89.31 679 ILE A C 1
ATOM 5432 O O . ILE A 1 679 ? 61.157 3.700 -24.180 1.00 89.31 679 ILE A O 1
ATOM 5436 N N . GLU A 1 680 ? 60.950 3.252 -21.992 1.00 89.44 680 GLU A N 1
ATOM 5437 C CA . GLU A 1 680 ? 62.343 3.502 -21.611 1.00 89.44 680 GLU A CA 1
ATOM 5438 C C . GLU A 1 680 ? 63.308 2.572 -22.351 1.00 89.44 680 GLU A C 1
ATOM 5440 O O . GLU A 1 680 ? 64.325 3.009 -22.900 1.00 89.44 680 GLU A O 1
ATOM 5445 N N . THR A 1 681 ? 62.963 1.287 -22.431 1.00 86.56 681 THR A N 1
ATOM 5446 C CA . THR A 1 681 ? 63.750 0.288 -23.162 1.00 86.56 681 THR A CA 1
ATOM 5447 C C . THR A 1 681 ? 63.776 0.587 -24.664 1.00 86.56 681 THR A C 1
ATOM 5449 O O . THR A 1 681 ? 64.839 0.547 -25.288 1.00 86.56 681 THR A O 1
ATOM 5452 N N . LEU A 1 682 ? 62.636 0.940 -25.265 1.00 89.06 682 LEU A N 1
ATOM 5453 C CA . LEU A 1 682 ? 62.578 1.326 -26.678 1.00 89.06 682 LEU A CA 1
ATOM 5454 C C . LEU A 1 682 ? 63.388 2.599 -26.944 1.00 89.06 682 LEU A C 1
ATOM 5456 O O . LEU A 1 682 ? 64.211 2.612 -27.854 1.00 89.06 682 LEU A O 1
ATOM 5460 N N . SER A 1 683 ? 63.222 3.636 -26.121 1.00 91.19 683 SER A N 1
ATOM 5461 C CA . SER A 1 683 ? 63.960 4.893 -26.262 1.00 91.19 683 SER A CA 1
ATOM 5462 C C . SER A 1 683 ? 65.467 4.654 -26.166 1.00 91.19 683 SER A C 1
ATOM 5464 O O . SER A 1 683 ? 66.207 5.011 -27.082 1.00 91.19 683 SER A O 1
ATOM 5466 N N . SER A 1 684 ? 65.930 3.968 -25.117 1.00 88.81 684 SER A N 1
ATOM 5467 C CA . SER A 1 684 ? 67.358 3.706 -24.891 1.00 88.81 684 SER A CA 1
ATOM 5468 C C . SER A 1 684 ? 68.004 2.876 -26.004 1.00 88.81 684 SER A C 1
ATOM 5470 O O . SER A 1 684 ? 69.099 3.208 -26.458 1.00 88.81 684 SER A O 1
ATOM 5472 N N . THR A 1 685 ? 67.319 1.848 -26.511 1.00 87.81 685 THR A N 1
ATOM 5473 C CA . THR A 1 685 ? 67.826 1.021 -27.622 1.00 87.81 685 THR A CA 1
ATOM 5474 C C . THR A 1 685 ? 67.840 1.751 -28.966 1.00 87.81 685 THR A C 1
ATOM 5476 O O . THR A 1 685 ? 68.633 1.402 -29.837 1.00 87.81 685 THR A O 1
ATOM 5479 N N . HIS A 1 686 ? 67.027 2.796 -29.130 1.00 90.31 686 HIS A N 1
ATOM 5480 C CA . HIS A 1 686 ? 66.935 3.595 -30.356 1.00 90.31 686 HIS A CA 1
ATOM 5481 C C . HIS A 1 686 ? 67.717 4.918 -30.261 1.00 90.31 686 HIS A C 1
ATOM 5483 O O . HIS A 1 686 ? 67.430 5.869 -30.982 1.00 90.31 686 HIS A O 1
ATOM 5489 N N . GLY A 1 687 ? 68.726 4.988 -29.385 1.00 85.94 687 GLY A N 1
ATOM 5490 C CA . GLY A 1 687 ? 69.604 6.156 -29.241 1.00 85.94 687 GLY A CA 1
ATOM 5491 C C . GLY A 1 687 ? 69.026 7.295 -28.403 1.00 85.94 687 GLY A C 1
ATOM 5492 O O . GLY A 1 687 ? 69.468 8.431 -28.539 1.00 85.94 687 GLY A O 1
ATOM 5493 N N . GLY A 1 688 ? 68.048 7.007 -27.545 1.00 87.19 688 GLY A N 1
ATOM 5494 C CA . GLY A 1 688 ? 67.436 7.968 -26.626 1.00 87.19 688 GLY A CA 1
ATOM 5495 C C . GLY A 1 688 ? 66.338 8.831 -27.248 1.00 87.19 688 GLY A C 1
ATOM 5496 O O . GLY A 1 688 ? 65.955 9.839 -26.646 1.00 87.19 688 GLY A O 1
ATOM 5497 N N . ILE A 1 689 ? 65.848 8.475 -28.441 1.00 90.81 689 ILE A N 1
ATOM 5498 C CA . ILE A 1 689 ? 64.813 9.247 -29.136 1.00 90.81 689 ILE A CA 1
ATOM 5499 C C . ILE A 1 689 ? 63.458 9.194 -28.440 1.00 90.81 689 ILE A C 1
ATOM 5501 O O . ILE A 1 689 ? 63.176 8.318 -27.619 1.00 90.81 689 ILE A O 1
ATOM 5505 N N . ASN A 1 690 ? 62.605 10.134 -28.824 1.00 93.12 690 ASN A N 1
ATOM 5506 C CA . ASN A 1 690 ? 61.215 10.197 -28.431 1.00 93.12 690 ASN A CA 1
ATOM 5507 C C . ASN A 1 690 ? 60.437 8.978 -28.932 1.00 93.12 690 ASN A C 1
ATOM 5509 O O . ASN A 1 690 ? 60.370 8.684 -30.126 1.00 93.12 690 ASN A O 1
ATOM 5513 N N . ILE A 1 691 ? 59.781 8.316 -27.990 1.00 93.94 691 ILE A N 1
ATOM 5514 C CA . ILE A 1 691 ? 58.792 7.279 -28.232 1.00 93.94 691 ILE A CA 1
ATOM 5515 C C . ILE A 1 691 ? 57.429 7.862 -27.860 1.00 93.94 691 ILE A C 1
ATOM 5517 O O . ILE A 1 691 ? 57.188 8.209 -26.700 1.00 93.94 691 ILE A O 1
ATOM 5521 N N . HIS A 1 692 ? 56.533 7.980 -28.840 1.00 93.81 692 HIS A N 1
ATOM 5522 C CA . HIS A 1 692 ? 55.161 8.441 -28.614 1.00 93.81 692 HIS A CA 1
ATOM 5523 C C . HIS A 1 692 ? 54.270 7.240 -28.328 1.00 93.81 692 HIS A C 1
ATOM 5525 O O . HIS A 1 692 ? 54.109 6.357 -29.169 1.00 93.81 692 HIS A O 1
ATOM 5531 N N . TYR A 1 693 ? 53.672 7.185 -27.152 1.00 91.56 693 TYR A N 1
ATOM 5532 C CA . TYR A 1 693 ? 52.953 6.001 -26.706 1.00 91.56 693 TYR A CA 1
ATOM 5533 C C . TYR A 1 693 ? 51.504 6.306 -26.363 1.00 91.56 693 TYR A C 1
ATOM 5535 O O . TYR A 1 693 ? 51.151 7.439 -26.037 1.00 91.56 693 TYR A O 1
ATOM 5543 N N . VAL A 1 694 ? 50.671 5.271 -26.418 1.00 88.12 694 VAL A N 1
ATOM 5544 C CA . VAL A 1 694 ? 49.308 5.296 -25.883 1.00 88.12 694 VAL A CA 1
ATOM 5545 C C . VAL A 1 694 ? 49.241 4.336 -24.705 1.00 88.12 694 VAL A C 1
ATOM 5547 O O . VAL A 1 694 ? 49.470 3.136 -24.869 1.00 88.12 694 VAL A O 1
ATOM 5550 N N . PHE A 1 695 ? 48.915 4.865 -23.528 1.00 86.00 695 PHE A N 1
ATOM 5551 C CA . PHE A 1 695 ? 48.691 4.080 -22.324 1.00 86.00 695 PHE A CA 1
ATOM 5552 C C . PHE A 1 695 ? 47.194 3.966 -22.029 1.00 86.00 695 PHE A C 1
ATOM 5554 O O . PHE A 1 695 ? 46.435 4.932 -22.116 1.00 86.00 695 PHE A O 1
ATOM 5561 N N . TYR A 1 696 ? 46.777 2.762 -21.650 1.00 80.44 696 TYR A N 1
ATOM 5562 C CA . TYR A 1 696 ? 45.460 2.488 -21.096 1.00 80.44 696 TYR A CA 1
ATOM 5563 C C . TYR A 1 696 ? 45.617 1.518 -19.916 1.00 80.44 696 TYR A C 1
ATOM 5565 O O . TYR A 1 696 ? 46.376 0.548 -20.037 1.00 80.44 696 TYR A O 1
ATOM 5573 N N . PRO A 1 697 ? 44.939 1.775 -18.783 1.00 75.19 697 PRO A N 1
ATOM 5574 C CA . PRO A 1 697 ? 44.989 0.888 -17.627 1.00 75.19 697 PRO A CA 1
ATOM 5575 C C . PRO A 1 697 ? 44.177 -0.392 -17.872 1.00 75.19 697 PRO A C 1
ATOM 5577 O O . PRO A 1 697 ? 43.139 -0.353 -18.540 1.00 75.19 697 PRO A O 1
ATOM 5580 N N . THR A 1 698 ? 44.618 -1.510 -17.286 1.00 71.56 698 THR A N 1
ATOM 5581 C CA . THR A 1 698 ? 43.831 -2.755 -17.225 1.00 71.56 698 THR A CA 1
ATOM 5582 C C . THR A 1 698 ? 42.488 -2.534 -16.522 1.00 71.56 698 THR A C 1
ATOM 5584 O O . THR A 1 698 ? 42.414 -1.942 -15.440 1.00 71.56 698 THR A O 1
ATOM 5587 N N . GLU A 1 699 ? 41.401 -3.042 -17.107 1.00 67.56 699 GLU A N 1
ATOM 5588 C CA . GLU A 1 699 ? 40.094 -3.107 -16.434 1.00 67.56 699 GLU A CA 1
ATOM 5589 C C . GLU A 1 699 ? 39.864 -4.449 -15.729 1.00 67.56 699 GLU A C 1
ATOM 5591 O O . GLU A 1 699 ? 38.792 -4.694 -15.177 1.00 67.56 699 GLU A O 1
ATOM 5596 N N . GLY A 1 700 ? 40.896 -5.288 -15.679 1.00 63.53 700 GLY A N 1
ATOM 5597 C CA . GLY A 1 700 ? 40.854 -6.632 -15.134 1.00 63.53 700 GLY A CA 1
ATOM 5598 C C . GLY A 1 700 ? 40.834 -7.665 -16.252 1.00 63.53 700 GLY A C 1
ATOM 5599 O O . GLY A 1 700 ? 40.295 -7.447 -17.341 1.00 63.53 700 GLY A O 1
ATOM 5600 N N . TRP A 1 701 ? 41.421 -8.822 -15.963 1.00 60.09 701 TRP A N 1
ATOM 5601 C CA . TRP A 1 701 ? 41.740 -9.846 -16.954 1.00 60.09 701 TRP A CA 1
ATOM 5602 C C . TRP A 1 701 ? 40.553 -10.252 -17.848 1.00 60.09 701 TRP A C 1
ATOM 5604 O O . TRP A 1 701 ? 40.682 -10.335 -19.071 1.00 60.09 701 TRP A O 1
ATOM 5614 N N . ALA A 1 702 ? 39.372 -10.459 -17.260 1.00 57.97 702 ALA A N 1
ATOM 5615 C CA . ALA A 1 702 ? 38.182 -10.874 -18.003 1.00 57.97 702 ALA A CA 1
ATOM 5616 C C . ALA A 1 702 ? 37.662 -9.786 -18.960 1.00 57.97 702 ALA A C 1
ATOM 5618 O O . ALA A 1 702 ? 37.216 -10.095 -20.067 1.00 57.97 702 ALA A O 1
ATOM 5619 N N . ILE A 1 703 ? 37.733 -8.517 -18.548 1.00 60.97 703 ILE A N 1
ATOM 5620 C CA . ILE A 1 703 ? 37.233 -7.381 -19.330 1.00 60.97 703 ILE A CA 1
ATOM 5621 C C . ILE A 1 703 ? 38.189 -7.075 -20.483 1.00 60.97 703 ILE A C 1
ATOM 5623 O O . ILE A 1 703 ? 37.740 -6.874 -21.612 1.00 60.97 703 ILE A O 1
ATOM 5627 N N . ASP A 1 704 ? 39.496 -7.120 -20.237 1.00 65.06 704 ASP A N 1
ATOM 5628 C CA . ASP A 1 704 ? 40.514 -6.899 -21.264 1.00 65.06 704 ASP A CA 1
ATOM 5629 C C . ASP A 1 704 ? 40.467 -7.980 -22.362 1.00 65.06 704 ASP A C 1
ATOM 5631 O O . ASP A 1 704 ? 40.523 -7.658 -23.551 1.00 65.06 704 ASP A O 1
ATOM 5635 N N . ILE A 1 705 ? 40.270 -9.257 -21.998 1.00 63.22 705 ILE A N 1
ATOM 5636 C CA . ILE A 1 705 ? 40.058 -10.345 -22.975 1.00 63.22 705 ILE A CA 1
ATOM 5637 C C . ILE A 1 705 ? 38.748 -10.160 -23.744 1.00 63.22 705 ILE A C 1
ATOM 5639 O O . ILE A 1 705 ? 38.703 -10.378 -24.956 1.00 63.22 705 ILE A O 1
ATOM 5643 N N . PHE A 1 706 ? 37.674 -9.753 -23.068 1.00 60.59 706 PHE A N 1
ATOM 5644 C CA . PHE A 1 706 ? 36.398 -9.504 -23.730 1.00 60.59 706 PHE A CA 1
ATOM 5645 C C . PHE A 1 706 ? 36.508 -8.371 -24.761 1.00 60.59 706 PHE A C 1
ATOM 5647 O O . PHE A 1 706 ? 36.072 -8.536 -25.903 1.00 60.59 706 PHE A O 1
ATOM 5654 N N . LYS A 1 707 ? 37.167 -7.262 -24.397 1.00 59.97 707 LYS A N 1
ATOM 5655 C CA . LYS A 1 707 ? 37.498 -6.163 -25.314 1.00 59.97 707 LYS A CA 1
ATOM 5656 C C . LYS A 1 707 ? 38.332 -6.650 -26.499 1.00 59.97 707 LYS A C 1
ATOM 5658 O O . LYS A 1 707 ? 38.062 -6.237 -27.623 1.00 59.97 707 LYS A O 1
ATOM 5663 N N . ALA A 1 708 ? 39.274 -7.570 -26.277 1.00 61.12 708 ALA A N 1
ATOM 5664 C CA . ALA A 1 708 ? 40.047 -8.208 -27.346 1.00 61.12 708 ALA A CA 1
ATOM 5665 C C . ALA A 1 708 ? 39.170 -8.970 -28.345 1.00 61.12 708 ALA A C 1
ATOM 5667 O O . ALA A 1 708 ? 39.360 -8.857 -29.556 1.00 61.12 708 ALA A O 1
ATOM 5668 N N . ALA A 1 709 ? 38.193 -9.730 -27.847 1.00 59.94 709 ALA A N 1
ATOM 5669 C CA . ALA A 1 709 ? 37.311 -10.530 -28.687 1.00 59.94 709 ALA A CA 1
ATOM 5670 C C . ALA A 1 709 ? 36.388 -9.654 -29.549 1.00 59.94 709 ALA A C 1
ATOM 5672 O O . ALA A 1 709 ? 36.276 -9.881 -30.753 1.00 59.94 709 ALA A O 1
ATOM 5673 N N . ILE A 1 710 ? 35.774 -8.621 -28.964 1.00 58.03 710 ILE A N 1
ATOM 5674 C CA . ILE A 1 710 ? 34.861 -7.731 -29.702 1.00 58.03 710 ILE A CA 1
ATOM 5675 C C . ILE A 1 710 ? 35.599 -6.744 -30.617 1.00 58.03 710 ILE A C 1
ATOM 5677 O O . ILE A 1 710 ? 35.040 -6.320 -31.626 1.00 58.03 710 ILE A O 1
ATOM 5681 N N . ALA A 1 711 ? 36.863 -6.416 -30.324 1.00 59.75 711 ALA A N 1
ATOM 5682 C CA . ALA A 1 711 ? 37.727 -5.651 -31.223 1.00 59.75 711 ALA A CA 1
ATOM 5683 C C . ALA A 1 711 ? 37.888 -6.375 -32.577 1.00 59.75 711 ALA A C 1
ATOM 5685 O O . ALA A 1 711 ? 37.714 -5.764 -33.628 1.00 59.75 711 ALA A O 1
ATOM 5686 N N . LYS A 1 712 ? 38.069 -7.705 -32.583 1.00 56.06 712 LYS A N 1
ATOM 5687 C CA . LYS A 1 712 ? 38.060 -8.505 -33.827 1.00 56.06 712 LYS A CA 1
ATOM 5688 C C . LYS A 1 712 ? 36.706 -8.527 -34.557 1.00 56.06 712 LYS A C 1
ATOM 5690 O O . LYS A 1 712 ? 36.659 -8.923 -35.718 1.00 56.06 712 LYS A O 1
ATOM 5695 N N . TRP A 1 713 ? 35.622 -8.092 -33.916 1.00 58.62 713 TRP A N 1
ATOM 5696 C CA . TRP A 1 713 ? 34.304 -7.896 -34.535 1.00 58.62 713 TRP A CA 1
ATOM 5697 C C . TRP A 1 713 ? 34.053 -6.448 -34.988 1.00 58.62 713 TRP A C 1
ATOM 5699 O O . TRP A 1 713 ? 32.914 -6.084 -35.269 1.00 58.62 713 TRP A O 1
ATOM 5709 N N . GLY A 1 714 ? 35.103 -5.624 -35.080 1.00 56.16 714 GLY A N 1
ATOM 5710 C CA . GLY A 1 714 ? 35.025 -4.256 -35.601 1.00 56.16 714 GLY A CA 1
ATOM 5711 C C . GLY A 1 714 ? 34.658 -3.202 -34.554 1.00 56.16 714 GLY A C 1
ATOM 5712 O O . GLY A 1 714 ? 34.363 -2.060 -34.904 1.00 56.16 714 GLY A O 1
ATOM 5713 N N . TYR A 1 715 ? 34.669 -3.546 -33.261 1.00 65.62 715 TYR A N 1
ATOM 5714 C CA . TYR A 1 715 ? 34.489 -2.549 -32.209 1.00 65.62 715 TYR A CA 1
ATOM 5715 C C . TYR A 1 715 ? 35.729 -1.651 -32.086 1.00 65.62 715 TYR A C 1
ATOM 5717 O O . TYR A 1 715 ? 36.806 -2.092 -31.685 1.00 65.62 715 TYR A O 1
ATOM 5725 N N . VAL A 1 716 ? 35.556 -0.362 -32.381 1.00 70.69 716 VAL A N 1
ATOM 5726 C CA . VAL A 1 716 ? 36.609 0.656 -32.286 1.00 70.69 716 VAL A CA 1
ATOM 5727 C C . VAL A 1 716 ? 36.619 1.275 -30.885 1.00 70.69 716 VAL A C 1
ATOM 5729 O O . VAL A 1 716 ? 35.792 2.132 -30.559 1.00 70.69 716 VAL A O 1
ATOM 5732 N N . SER A 1 717 ? 37.579 0.863 -30.060 1.00 71.25 717 SER A N 1
ATOM 5733 C CA . SER A 1 717 ? 37.719 1.327 -28.676 1.00 71.25 717 SER A CA 1
ATOM 5734 C C . SER A 1 717 ? 38.293 2.756 -28.568 1.00 71.25 717 SER A C 1
ATOM 5736 O O . SER A 1 717 ? 38.920 3.253 -29.511 1.00 71.25 717 SER A O 1
ATOM 5738 N N . PRO A 1 718 ? 38.111 3.459 -27.429 1.00 73.81 718 PRO A N 1
ATOM 5739 C CA . PRO A 1 718 ? 38.695 4.787 -27.217 1.00 73.81 718 PRO A CA 1
ATOM 5740 C C . PRO A 1 718 ? 40.214 4.832 -27.440 1.00 73.81 718 PRO A C 1
ATOM 5742 O O . PRO A 1 718 ? 40.706 5.766 -28.069 1.00 73.81 718 PRO A O 1
ATOM 5745 N N . GLN A 1 719 ? 40.953 3.806 -27.010 1.00 76.69 719 GLN A N 1
ATOM 5746 C CA . GLN A 1 719 ? 42.400 3.701 -27.218 1.00 76.69 719 GLN A CA 1
ATOM 5747 C C . GLN A 1 719 ? 42.785 3.532 -28.691 1.00 76.69 719 GLN A C 1
ATOM 5749 O O . GLN A 1 719 ? 43.795 4.084 -29.119 1.00 76.69 719 GLN A O 1
ATOM 5754 N N . VAL A 1 720 ? 41.952 2.862 -29.495 1.00 83.00 720 VAL A N 1
ATOM 5755 C CA . VAL A 1 720 ? 42.134 2.786 -30.953 1.00 83.00 720 VAL A CA 1
ATOM 5756 C C . VAL A 1 720 ? 41.964 4.167 -31.588 1.00 83.00 720 VAL A C 1
ATOM 5758 O O . VAL A 1 720 ? 42.775 4.572 -32.422 1.00 83.00 720 VAL A O 1
ATOM 5761 N N . LYS A 1 721 ? 40.948 4.929 -31.160 1.00 82.62 721 LYS A N 1
ATOM 5762 C CA . LYS A 1 721 ? 40.736 6.307 -31.635 1.00 82.62 721 LYS A CA 1
ATOM 5763 C C . LYS A 1 721 ? 41.888 7.224 -31.230 1.00 82.62 721 LYS A C 1
ATOM 5765 O O . LYS A 1 721 ? 42.337 8.019 -32.053 1.00 82.62 721 LYS A O 1
ATOM 5770 N N . LEU A 1 722 ? 42.384 7.094 -29.998 1.00 84.94 722 LEU A N 1
ATOM 5771 C CA . LEU A 1 722 ? 43.521 7.872 -29.510 1.00 84.94 722 LEU A CA 1
ATOM 5772 C C . LEU A 1 722 ? 44.812 7.520 -30.259 1.00 84.94 722 LEU A C 1
ATOM 5774 O O . LEU A 1 722 ? 45.539 8.426 -30.646 1.00 84.94 722 LEU A O 1
ATOM 5778 N N . LEU A 1 723 ? 45.071 6.239 -30.540 1.00 90.69 723 LEU A N 1
ATOM 5779 C CA . LEU A 1 723 ? 46.224 5.811 -31.338 1.00 90.69 723 LEU A CA 1
ATOM 5780 C C . LEU A 1 723 ? 46.181 6.384 -32.761 1.00 90.69 723 LEU A C 1
ATOM 5782 O O . LEU A 1 723 ? 47.153 6.993 -33.205 1.00 90.69 723 LEU A O 1
ATOM 5786 N N . ALA A 1 724 ? 45.039 6.265 -33.445 1.00 91.44 724 ALA A N 1
ATOM 5787 C CA . ALA A 1 724 ? 44.859 6.843 -34.776 1.00 91.44 724 ALA A CA 1
ATOM 5788 C C . ALA A 1 724 ? 45.016 8.374 -34.763 1.00 91.44 724 ALA A C 1
ATOM 5790 O O . ALA A 1 724 ? 45.613 8.956 -35.669 1.00 91.44 724 ALA A O 1
ATOM 5791 N N . HIS A 1 725 ? 44.511 9.042 -33.722 1.00 91.44 725 HIS A N 1
ATOM 5792 C CA . HIS A 1 725 ? 44.693 10.480 -33.541 1.00 91.44 725 HIS A CA 1
ATOM 5793 C C . HIS A 1 725 ? 46.172 10.855 -33.345 1.00 91.44 725 HIS A C 1
ATOM 5795 O O . HIS A 1 725 ? 46.658 11.771 -34.008 1.00 91.44 725 HIS A O 1
ATOM 5801 N N . THR A 1 726 ? 46.904 10.115 -32.508 1.00 92.25 726 THR A N 1
ATOM 5802 C CA . THR A 1 726 ? 48.344 10.309 -32.283 1.00 92.25 726 THR A CA 1
ATOM 5803 C C . THR A 1 726 ? 49.135 10.171 -33.580 1.00 92.25 726 THR A C 1
ATOM 5805 O O . THR A 1 726 ? 49.947 11.041 -33.889 1.00 92.25 726 THR A O 1
ATOM 5808 N N . TRP A 1 727 ? 48.867 9.137 -34.384 1.00 94.94 727 TRP A N 1
ATOM 5809 C CA . TRP A 1 727 ? 49.526 8.977 -35.684 1.00 94.94 727 TRP A CA 1
ATOM 5810 C C . TRP A 1 727 ? 49.236 10.126 -36.640 1.00 94.94 727 TRP A C 1
ATOM 5812 O O . TRP A 1 727 ? 50.165 10.641 -37.251 1.00 94.94 727 TRP A O 1
ATOM 5822 N N . ARG A 1 728 ? 47.980 10.572 -36.750 1.00 93.88 728 ARG A N 1
ATOM 5823 C CA . ARG A 1 728 ? 47.636 11.711 -37.614 1.00 93.88 728 ARG A CA 1
ATOM 5824 C C . ARG A 1 728 ? 48.360 12.982 -37.218 1.00 93.88 728 ARG A C 1
ATOM 5826 O O . ARG A 1 728 ? 48.859 13.677 -38.094 1.00 93.88 728 ARG A O 1
ATOM 5833 N N . ARG A 1 729 ? 48.434 13.266 -35.916 1.00 93.56 729 ARG A N 1
ATOM 5834 C CA . ARG A 1 729 ? 49.175 14.423 -35.408 1.00 93.56 729 ARG A CA 1
ATOM 5835 C C . ARG A 1 729 ? 50.640 14.346 -35.834 1.00 93.56 729 ARG A C 1
ATOM 5837 O O . ARG A 1 729 ? 51.150 15.293 -36.411 1.00 93.56 729 ARG A O 1
ATOM 5844 N N . LEU A 1 730 ? 51.279 13.191 -35.652 1.00 93.25 730 LEU A N 1
ATOM 5845 C CA . LEU A 1 730 ? 52.674 12.992 -36.051 1.00 93.25 730 LEU A CA 1
ATOM 5846 C C . LEU A 1 730 ? 52.886 13.092 -37.563 1.00 93.25 730 LEU A C 1
ATOM 5848 O O . LEU A 1 730 ? 53.872 13.670 -38.003 1.00 93.25 730 LEU A O 1
ATOM 5852 N N . ILE A 1 731 ? 51.965 12.561 -38.367 1.00 92.50 731 ILE A N 1
ATOM 5853 C CA . ILE A 1 731 ? 52.010 12.693 -39.828 1.00 92.50 731 ILE A CA 1
ATOM 5854 C C . ILE A 1 731 ? 51.881 14.165 -40.234 1.00 92.50 731 ILE A C 1
ATOM 5856 O O . ILE A 1 731 ? 52.628 14.628 -41.091 1.00 92.50 731 ILE A O 1
ATOM 5860 N N . GLN A 1 732 ? 50.982 14.921 -39.601 1.00 90.44 732 GLN A N 1
ATOM 5861 C CA . GLN A 1 732 ? 50.853 16.363 -39.826 1.00 90.44 732 GLN A CA 1
ATOM 5862 C C . GLN A 1 732 ? 52.126 17.119 -39.430 1.00 90.44 732 GLN A C 1
ATOM 5864 O O . GLN A 1 732 ? 52.590 17.949 -40.210 1.00 90.44 732 GLN A O 1
ATOM 5869 N N . ASP A 1 733 ? 52.735 16.781 -38.291 1.00 88.06 733 ASP A N 1
ATOM 5870 C CA . ASP A 1 733 ? 54.005 17.367 -37.838 1.00 88.06 733 ASP A CA 1
ATOM 5871 C C . ASP A 1 733 ? 55.156 17.104 -38.829 1.00 88.06 733 ASP A C 1
ATOM 5873 O O . ASP A 1 733 ? 56.104 17.884 -38.902 1.00 88.06 733 ASP A O 1
ATOM 5877 N N . MET A 1 734 ? 55.071 16.025 -39.617 1.00 90.50 734 MET A N 1
ATOM 5878 C CA . MET A 1 734 ? 56.019 15.684 -40.688 1.00 90.50 734 MET A CA 1
ATOM 5879 C C . MET A 1 734 ? 55.636 16.270 -42.064 1.00 90.50 734 MET A C 1
ATOM 5881 O O . MET A 1 734 ? 56.231 15.897 -43.072 1.00 90.50 734 MET A O 1
ATOM 5885 N N . GLY A 1 735 ? 54.664 17.189 -42.132 1.00 86.19 735 GLY A N 1
ATOM 5886 C CA . GLY A 1 735 ? 54.236 17.841 -43.378 1.00 86.19 735 GLY A CA 1
ATOM 5887 C C . GLY A 1 735 ? 53.086 17.142 -44.111 1.00 86.19 735 GLY A C 1
ATOM 5888 O O . GLY A 1 735 ? 52.855 17.412 -45.288 1.00 86.19 735 GLY A O 1
ATOM 5889 N N . GLY A 1 736 ? 52.349 16.260 -43.431 1.00 87.31 736 GLY A N 1
ATOM 5890 C CA . GLY A 1 736 ? 51.257 15.478 -44.014 1.00 87.31 736 GLY A CA 1
ATOM 5891 C C . GLY A 1 736 ? 51.746 14.236 -44.764 1.00 87.31 736 GLY A C 1
ATOM 5892 O O . GLY A 1 736 ? 52.934 13.916 -44.770 1.00 87.31 736 GLY A O 1
ATOM 5893 N N . SER A 1 737 ? 50.827 13.518 -45.417 1.00 86.12 737 SER A N 1
ATOM 5894 C CA . SER A 1 737 ? 51.148 12.257 -46.106 1.00 86.12 737 SER A CA 1
ATOM 5895 C C . SER A 1 737 ? 52.113 12.400 -47.286 1.00 86.12 737 SER A C 1
ATOM 5897 O O . SER A 1 737 ? 52.734 11.420 -47.687 1.00 86.12 737 SER A O 1
ATOM 5899 N N . ASP A 1 738 ? 52.267 13.618 -47.808 1.00 83.19 738 ASP A N 1
ATOM 5900 C CA . ASP A 1 738 ? 53.167 13.938 -48.920 1.00 83.19 738 ASP A CA 1
ATOM 5901 C C . ASP A 1 738 ? 54.555 14.408 -48.439 1.00 83.19 738 ASP A C 1
ATOM 5903 O O . ASP A 1 738 ? 55.466 14.579 -49.246 1.00 83.19 738 ASP A O 1
ATOM 5907 N N . GLY A 1 739 ? 54.746 14.587 -47.124 1.00 78.81 739 GLY A N 1
ATOM 5908 C CA . GLY A 1 739 ? 55.997 15.060 -46.514 1.00 78.81 739 GLY A CA 1
ATOM 5909 C C . GLY A 1 739 ? 57.121 14.017 -46.437 1.00 78.81 739 GLY A C 1
ATOM 5910 O O . GLY A 1 739 ? 58.202 14.306 -45.922 1.00 78.81 739 GLY A O 1
ATOM 5911 N N . GLY A 1 740 ? 56.879 12.792 -46.923 1.00 76.81 740 GLY A N 1
ATOM 5912 C CA . GLY A 1 740 ? 57.878 11.716 -46.999 1.00 76.81 740 GLY A CA 1
ATOM 5913 C C . GLY A 1 740 ? 58.305 11.119 -45.651 1.00 76.81 740 GLY A C 1
ATOM 5914 O O . GLY A 1 740 ? 59.305 10.410 -45.591 1.00 76.81 740 GLY A O 1
ATOM 5915 N N . GLY A 1 741 ? 57.580 11.416 -44.568 1.00 86.75 741 GLY A N 1
ATOM 5916 C CA . GLY A 1 741 ? 57.869 10.902 -43.229 1.00 86.75 741 GLY A CA 1
ATOM 5917 C C . GLY A 1 741 ? 57.483 9.430 -43.020 1.00 86.75 741 GLY A C 1
ATOM 5918 O O . GLY A 1 741 ? 56.686 8.860 -43.760 1.00 86.75 741 GLY A O 1
ATOM 5919 N N . THR A 1 742 ? 58.029 8.812 -41.977 1.00 91.31 742 THR A N 1
ATOM 5920 C CA . THR A 1 742 ? 57.815 7.408 -41.609 1.00 91.31 742 THR A CA 1
ATOM 5921 C C . THR A 1 742 ? 57.573 7.272 -40.106 1.00 91.31 742 THR A C 1
ATOM 5923 O O . THR A 1 742 ? 58.251 7.884 -39.284 1.00 91.31 742 THR A O 1
ATOM 5926 N N . ILE A 1 743 ? 56.607 6.440 -39.729 1.00 93.75 743 ILE A N 1
ATOM 5927 C CA . ILE A 1 743 ? 56.332 6.041 -38.352 1.00 93.75 743 ILE A CA 1
ATOM 5928 C C . ILE A 1 743 ? 56.741 4.583 -38.173 1.00 93.75 743 ILE A C 1
ATOM 5930 O O . ILE A 1 743 ? 56.197 3.711 -38.842 1.00 93.75 743 ILE A O 1
ATOM 5934 N N . ILE A 1 744 ? 57.629 4.302 -37.222 1.00 93.50 744 ILE A N 1
ATOM 5935 C CA . ILE A 1 744 ? 57.917 2.935 -36.778 1.00 93.50 744 ILE A CA 1
ATOM 5936 C C . ILE A 1 744 ? 57.086 2.666 -35.527 1.00 93.50 744 ILE A C 1
ATOM 5938 O O . ILE A 1 744 ? 57.238 3.339 -34.510 1.00 93.50 744 ILE A O 1
ATOM 5942 N N . HIS A 1 745 ? 56.164 1.717 -35.610 1.00 94.00 745 HIS A N 1
ATOM 5943 C CA . HIS A 1 745 ? 55.196 1.436 -34.562 1.00 94.00 745 HIS A CA 1
ATOM 5944 C C . HIS A 1 745 ? 55.437 0.071 -33.921 1.00 94.00 745 HIS A C 1
ATOM 5946 O O . HIS A 1 745 ? 55.350 -0.957 -34.588 1.00 94.00 745 HIS A O 1
ATOM 5952 N N . TYR A 1 746 ? 55.679 0.070 -32.614 1.00 91.81 746 TYR A N 1
ATOM 5953 C CA . TYR A 1 746 ? 55.824 -1.128 -31.800 1.00 91.81 746 TYR A CA 1
ATOM 5954 C C . TYR A 1 746 ? 54.497 -1.493 -31.135 1.00 91.81 746 TYR A C 1
ATOM 5956 O O . TYR A 1 746 ? 53.905 -0.685 -30.418 1.00 91.81 746 TYR A O 1
ATOM 5964 N N . ALA A 1 747 ? 54.044 -2.725 -31.343 1.00 88.50 747 ALA A N 1
ATOM 5965 C CA . ALA A 1 747 ? 52.818 -3.232 -30.743 1.00 88.50 747 ALA A CA 1
ATOM 5966 C C . ALA A 1 747 ? 53.071 -4.538 -29.986 1.00 88.50 747 ALA A C 1
ATOM 5968 O O . ALA A 1 747 ? 53.775 -5.428 -30.472 1.00 88.50 747 ALA A O 1
ATOM 5969 N N . HIS A 1 748 ? 52.453 -4.676 -28.814 1.00 84.50 748 HIS A N 1
ATOM 5970 C CA . HIS A 1 748 ? 52.525 -5.890 -27.998 1.00 84.50 748 HIS A CA 1
ATOM 5971 C C . HIS A 1 748 ? 51.150 -6.446 -27.655 1.00 84.50 748 HIS A C 1
ATOM 5973 O O . HIS A 1 748 ? 50.230 -5.707 -27.319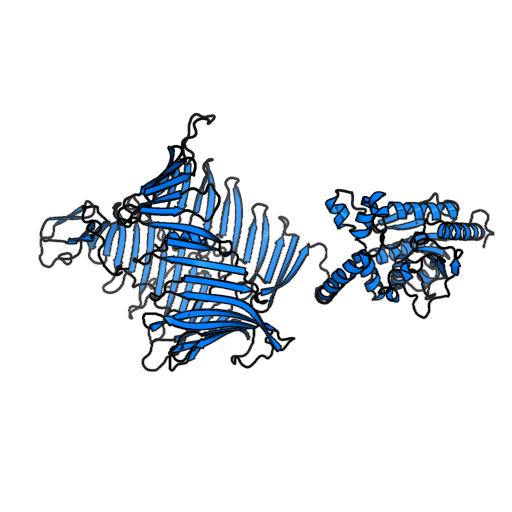 1.00 84.50 748 HIS A O 1
ATOM 5979 N N . SER A 1 749 ? 51.024 -7.769 -27.714 1.00 76.19 749 SER A N 1
ATOM 5980 C CA . SER A 1 749 ? 49.813 -8.539 -27.412 1.00 76.19 749 SER A CA 1
ATOM 5981 C C . SER A 1 749 ? 48.548 -7.964 -28.092 1.00 76.19 749 SER A C 1
ATOM 5983 O O . SER A 1 749 ? 48.533 -7.741 -29.303 1.00 76.19 749 SER A O 1
ATOM 5985 N N . ILE A 1 750 ? 47.469 -7.675 -27.355 1.00 71.38 750 ILE A N 1
ATOM 5986 C CA . ILE A 1 750 ? 46.257 -7.025 -27.906 1.00 71.38 750 ILE A CA 1
ATOM 5987 C C . ILE A 1 750 ? 46.538 -5.650 -28.541 1.00 71.38 750 ILE A C 1
ATOM 5989 O O . ILE A 1 750 ? 45.767 -5.198 -29.389 1.00 71.38 750 ILE A O 1
ATOM 5993 N N . GLY A 1 751 ? 47.650 -4.998 -28.184 1.00 78.81 751 GLY A N 1
ATOM 5994 C CA . GLY A 1 751 ? 48.125 -3.774 -28.817 1.00 78.81 751 GLY A CA 1
ATOM 5995 C C . GLY A 1 751 ? 48.176 -3.912 -30.336 1.00 78.81 751 GLY A C 1
ATOM 5996 O O . GLY A 1 751 ? 47.720 -3.010 -31.022 1.00 78.81 751 GLY A O 1
ATOM 5997 N N . GLY A 1 752 ? 48.557 -5.082 -30.865 1.00 80.44 752 GLY A N 1
ATOM 5998 C CA . GLY A 1 752 ? 48.509 -5.357 -32.305 1.00 80.44 752 GLY A CA 1
ATOM 5999 C C . GLY A 1 752 ? 47.094 -5.322 -32.885 1.00 80.44 752 GLY A C 1
ATOM 6000 O O . GLY A 1 752 ? 46.871 -4.752 -33.949 1.00 80.44 752 GLY A O 1
ATOM 6001 N N . THR A 1 753 ? 46.099 -5.852 -32.169 1.00 76.75 753 THR A N 1
ATOM 6002 C CA . THR A 1 753 ? 44.690 -5.760 -32.600 1.00 76.75 753 THR A CA 1
ATOM 6003 C C . THR A 1 753 ? 44.226 -4.301 -32.623 1.00 76.75 753 THR A C 1
ATOM 6005 O O . THR A 1 753 ? 43.583 -3.875 -33.582 1.00 76.75 753 THR A O 1
ATOM 6008 N N . ASN A 1 754 ? 44.619 -3.506 -31.621 1.00 81.38 754 ASN A N 1
ATOM 6009 C CA . ASN A 1 754 ? 44.333 -2.071 -31.600 1.00 81.38 754 ASN A CA 1
ATOM 6010 C C . ASN A 1 754 ? 45.016 -1.339 -32.769 1.00 81.38 754 ASN A C 1
ATOM 6012 O O . ASN A 1 754 ? 44.387 -0.506 -33.416 1.00 81.38 754 ASN A O 1
ATOM 6016 N N . THR A 1 755 ? 46.266 -1.687 -33.084 1.00 87.44 755 THR A N 1
ATOM 6017 C CA . THR A 1 755 ? 47.017 -1.190 -34.247 1.00 87.44 755 THR A CA 1
ATOM 6018 C C . THR A 1 755 ? 46.293 -1.511 -35.558 1.00 87.44 755 THR A C 1
ATOM 6020 O O . THR A 1 755 ? 46.144 -0.633 -36.407 1.00 87.44 755 THR A O 1
ATOM 6023 N N . SER A 1 756 ? 45.780 -2.737 -35.711 1.00 81.06 756 SER A N 1
ATOM 6024 C CA . SER A 1 756 ? 45.026 -3.159 -36.899 1.00 81.06 756 SER A CA 1
ATOM 6025 C C . SER A 1 756 ? 43.717 -2.391 -37.074 1.00 81.06 756 SER A C 1
ATOM 6027 O O . SER A 1 756 ? 43.382 -2.011 -38.189 1.00 81.06 756 SER A O 1
ATOM 6029 N N . LEU A 1 757 ? 42.974 -2.141 -35.996 1.00 80.44 757 LEU A N 1
ATOM 6030 C CA . LEU A 1 757 ? 41.728 -1.369 -36.067 1.00 80.44 757 LEU A CA 1
ATOM 6031 C C . LEU A 1 757 ? 41.985 0.127 -36.254 1.00 80.44 757 LEU A C 1
ATOM 6033 O O . LEU A 1 757 ? 41.235 0.808 -36.948 1.00 80.44 757 LEU A O 1
ATOM 6037 N N . ALA A 1 758 ? 43.065 0.651 -35.670 1.00 86.06 758 ALA A N 1
ATOM 6038 C CA . ALA A 1 758 ? 43.455 2.044 -35.859 1.00 86.06 758 ALA A CA 1
ATOM 6039 C C . ALA A 1 758 ? 43.777 2.317 -37.332 1.00 86.06 758 ALA A C 1
ATOM 6041 O O . ALA A 1 758 ? 43.440 3.385 -37.835 1.00 86.06 758 ALA A O 1
ATOM 6042 N N . LEU A 1 759 ? 44.341 1.333 -38.043 1.00 84.69 759 LEU A N 1
ATOM 6043 C CA . LEU A 1 759 ? 44.571 1.396 -39.485 1.00 84.69 759 LEU A CA 1
ATOM 6044 C C . LEU A 1 759 ? 43.280 1.656 -40.276 1.00 84.69 759 LEU A C 1
ATOM 6046 O O . LEU A 1 759 ? 43.303 2.447 -41.220 1.00 84.69 759 LEU A O 1
ATOM 6050 N N . GLU A 1 760 ? 42.156 1.035 -39.897 1.00 82.81 760 GLU A N 1
ATOM 6051 C CA . GLU A 1 760 ? 40.862 1.234 -40.572 1.00 82.81 760 GLU A CA 1
ATOM 6052 C C . GLU A 1 760 ? 40.403 2.690 -40.507 1.00 82.81 760 GLU A C 1
ATOM 6054 O O . GLU A 1 760 ? 39.749 3.181 -41.428 1.00 82.81 760 GLU A O 1
ATOM 6059 N N . LEU A 1 761 ? 40.824 3.403 -39.461 1.00 86.44 761 LEU A N 1
ATOM 6060 C CA . LEU A 1 761 ? 40.546 4.818 -39.288 1.00 86.44 761 LEU A CA 1
ATOM 6061 C C . LEU A 1 761 ? 41.481 5.718 -40.096 1.00 86.44 761 LEU A C 1
ATOM 6063 O O . LEU A 1 761 ? 41.165 6.894 -40.194 1.00 86.44 761 LEU A O 1
ATOM 6067 N N . MET A 1 762 ? 42.591 5.234 -40.658 1.00 88.69 762 MET A N 1
ATOM 6068 C CA . MET A 1 762 ? 43.565 6.038 -41.418 1.00 88.69 762 MET A CA 1
ATOM 6069 C C . MET A 1 762 ? 43.282 5.985 -42.929 1.00 88.69 762 MET A C 1
ATOM 6071 O O . MET A 1 762 ? 42.744 4.997 -43.434 1.00 88.69 762 MET A O 1
ATOM 6075 N N . SER A 1 763 ? 43.675 7.013 -43.681 1.00 89.62 763 SER A N 1
ATOM 6076 C CA . SER A 1 763 ? 43.606 7.031 -45.151 1.00 89.62 763 SER A CA 1
ATOM 6077 C C . SER A 1 763 ? 44.713 6.177 -45.790 1.00 89.62 763 SER A C 1
ATOM 6079 O O . SER A 1 763 ? 45.778 6.019 -45.198 1.00 89.62 763 SER A O 1
ATOM 6081 N N . PRO A 1 764 ? 44.537 5.654 -47.019 1.00 88.06 764 PRO A N 1
ATOM 6082 C CA . PRO A 1 764 ? 45.545 4.807 -47.667 1.00 88.06 764 PRO A CA 1
ATOM 6083 C C . PRO A 1 764 ? 46.954 5.417 -47.763 1.00 88.06 764 PRO A C 1
ATOM 6085 O O . PRO A 1 764 ? 47.931 4.675 -47.715 1.00 88.06 764 PRO A O 1
ATOM 6088 N N . ALA A 1 765 ? 47.067 6.744 -47.891 1.00 87.31 765 ALA A N 1
ATOM 6089 C CA . ALA A 1 765 ? 48.353 7.441 -47.924 1.00 87.31 765 ALA A CA 1
ATOM 6090 C C . ALA A 1 765 ? 49.010 7.490 -46.533 1.00 87.31 765 ALA A C 1
ATOM 6092 O O . ALA A 1 765 ? 50.181 7.151 -46.397 1.00 87.31 765 ALA A O 1
ATOM 6093 N N . GLU A 1 766 ? 48.238 7.806 -45.488 1.00 91.38 766 GLU A N 1
ATOM 6094 C CA . GLU A 1 766 ? 48.712 7.789 -44.096 1.00 91.38 766 GLU A CA 1
ATOM 6095 C C . GLU A 1 766 ? 49.139 6.380 -43.650 1.00 91.38 766 GLU A C 1
ATOM 6097 O O . GLU A 1 766 ? 50.146 6.219 -42.967 1.00 91.38 766 GLU A O 1
ATOM 6102 N N . ARG A 1 767 ? 48.401 5.341 -44.068 1.00 89.69 767 ARG A N 1
ATOM 6103 C CA . ARG A 1 767 ? 48.697 3.937 -43.736 1.00 89.69 767 ARG A CA 1
ATOM 6104 C C . ARG A 1 767 ? 50.089 3.497 -44.203 1.00 89.69 767 ARG A C 1
ATOM 6106 O O . ARG A 1 767 ? 50.788 2.804 -43.469 1.00 89.69 767 ARG A O 1
ATOM 6113 N N . LYS A 1 768 ? 50.509 3.937 -45.396 1.00 89.62 768 LYS A N 1
ATOM 6114 C CA . LYS A 1 768 ? 51.816 3.596 -45.983 1.00 89.62 768 LYS A CA 1
ATOM 6115 C C . LYS A 1 768 ? 53.001 4.202 -45.239 1.00 89.62 768 LYS A C 1
ATOM 6117 O O . LYS A 1 768 ? 54.097 3.673 -45.358 1.00 89.62 768 LYS A O 1
ATOM 6122 N N . MET A 1 769 ? 52.788 5.270 -44.472 1.00 91.94 769 MET A N 1
ATOM 6123 C CA . MET A 1 769 ? 53.838 5.858 -43.640 1.00 91.94 769 MET A CA 1
ATOM 6124 C C . MET A 1 769 ? 54.107 5.033 -42.379 1.00 91.94 769 MET A C 1
ATOM 6126 O O . MET A 1 769 ? 55.105 5.274 -41.712 1.00 91.94 769 MET A O 1
ATOM 6130 N N . ILE A 1 770 ? 53.228 4.096 -42.007 1.00 93.06 770 ILE A N 1
ATOM 6131 C CA . ILE A 1 770 ? 53.318 3.362 -40.742 1.00 93.06 770 ILE A CA 1
ATOM 6132 C C . ILE A 1 770 ? 53.912 1.974 -40.998 1.00 93.06 770 ILE A C 1
ATOM 6134 O O . ILE A 1 770 ? 53.327 1.151 -41.700 1.00 93.06 770 ILE A O 1
ATOM 6138 N N . HIS A 1 771 ? 55.066 1.709 -40.395 1.00 91.75 771 HIS A N 1
ATOM 6139 C CA . HIS A 1 771 ? 55.783 0.440 -40.424 1.00 91.75 771 HIS A CA 1
ATOM 6140 C C . HIS A 1 771 ? 55.682 -0.215 -39.050 1.00 91.75 771 HIS A C 1
ATOM 6142 O O . HIS A 1 771 ? 56.093 0.368 -38.049 1.00 91.75 771 HIS A O 1
ATOM 6148 N N . VAL A 1 772 ? 55.115 -1.415 -38.982 1.00 90.81 772 VAL A N 1
ATOM 6149 C CA . VAL A 1 772 ? 54.749 -2.056 -37.717 1.00 90.81 772 VAL A CA 1
ATOM 6150 C C . VAL A 1 772 ? 55.719 -3.173 -37.365 1.00 90.81 772 VAL A C 1
ATOM 6152 O O . VAL A 1 772 ? 55.994 -4.056 -38.175 1.00 90.81 772 VAL A O 1
ATOM 6155 N N . VAL A 1 773 ? 56.172 -3.173 -36.118 1.00 89.56 773 VAL A N 1
ATOM 6156 C CA . VAL A 1 773 ? 56.843 -4.304 -35.486 1.00 89.56 773 VAL A CA 1
ATOM 6157 C C . VAL A 1 773 ? 55.953 -4.822 -34.370 1.00 89.56 773 VAL A C 1
ATOM 6159 O O . VAL A 1 773 ? 55.618 -4.091 -33.436 1.00 89.56 773 VAL A O 1
ATOM 6162 N N . THR A 1 774 ? 55.584 -6.094 -34.444 1.00 86.38 774 THR A N 1
ATOM 6163 C CA . THR A 1 774 ? 54.812 -6.748 -33.391 1.00 86.38 774 THR A CA 1
ATOM 6164 C C . THR A 1 774 ? 55.680 -7.718 -32.606 1.00 86.38 774 THR A C 1
ATOM 6166 O O . THR A 1 774 ? 56.552 -8.391 -33.159 1.00 86.38 774 THR A O 1
ATOM 6169 N N . VAL A 1 775 ? 55.439 -7.794 -31.300 1.00 81.25 775 VAL A N 1
ATOM 6170 C CA . VAL A 1 775 ? 56.073 -8.764 -30.400 1.00 81.25 775 VAL A CA 1
ATOM 6171 C C . VAL A 1 775 ? 54.996 -9.489 -29.591 1.00 81.25 775 VAL A C 1
ATOM 6173 O O . VAL A 1 775 ? 54.052 -8.867 -29.095 1.00 81.25 775 VAL A O 1
ATOM 6176 N N . GLY A 1 776 ? 55.101 -10.812 -29.475 1.00 74.06 776 GLY A N 1
ATOM 6177 C CA . GLY A 1 776 ? 54.144 -11.641 -28.729 1.00 74.06 776 GLY A CA 1
ATOM 6178 C C . GLY A 1 776 ? 53.247 -12.517 -29.605 1.00 74.06 776 GLY A C 1
ATOM 6179 O O . GLY A 1 776 ? 52.845 -12.140 -30.705 1.00 74.06 776 GLY A O 1
ATOM 6180 N N . THR A 1 777 ? 52.889 -13.695 -29.084 1.00 61.47 777 THR A N 1
ATOM 6181 C CA . THR A 1 777 ? 52.028 -14.680 -29.773 1.00 61.47 777 THR A CA 1
ATOM 6182 C C . THR A 1 777 ? 50.625 -14.159 -30.104 1.00 61.47 777 THR A C 1
ATOM 6184 O O . THR A 1 777 ? 50.035 -14.592 -31.087 1.00 61.47 777 THR A O 1
ATOM 6187 N N . ALA A 1 778 ? 50.106 -13.211 -29.322 1.00 58.38 778 ALA A N 1
ATOM 6188 C CA . ALA A 1 778 ? 48.772 -12.623 -29.473 1.00 58.38 778 ALA A CA 1
ATOM 6189 C C . ALA A 1 778 ? 48.684 -11.479 -30.513 1.00 58.38 778 ALA A C 1
ATOM 6191 O O . ALA A 1 778 ? 47.601 -10.937 -30.733 1.00 58.38 778 ALA A O 1
ATOM 6192 N N . THR A 1 779 ? 49.805 -11.111 -31.144 1.00 64.50 779 THR A N 1
ATOM 6193 C CA . THR A 1 779 ? 49.999 -9.820 -31.837 1.00 64.50 779 THR A CA 1
ATOM 6194 C C . THR A 1 779 ? 50.214 -9.961 -33.348 1.00 64.50 779 THR A C 1
ATOM 6196 O O . THR A 1 779 ? 50.619 -9.002 -33.998 1.00 64.50 779 THR A O 1
ATOM 6199 N N . VAL A 1 780 ? 50.018 -11.146 -33.933 1.00 69.25 780 VAL A N 1
ATOM 6200 C CA . VAL A 1 780 ? 50.407 -11.384 -35.333 1.00 69.25 780 VAL A CA 1
ATOM 6201 C C . VAL A 1 780 ? 49.483 -10.639 -36.295 1.00 69.25 780 VAL A C 1
ATOM 6203 O O . VAL A 1 780 ? 48.290 -10.939 -36.389 1.00 69.25 780 VAL A O 1
ATOM 6206 N N . LEU A 1 781 ? 50.055 -9.698 -37.042 1.00 73.06 781 LEU A N 1
ATOM 6207 C CA . LEU A 1 781 ? 49.351 -8.875 -38.014 1.00 73.06 781 LEU A CA 1
ATOM 6208 C C . LEU A 1 781 ? 49.662 -9.299 -39.454 1.00 73.06 781 LEU A C 1
ATOM 6210 O O . LEU A 1 781 ? 50.822 -9.566 -39.784 1.00 73.06 781 LEU A O 1
ATOM 6214 N N . PRO A 1 782 ? 48.646 -9.359 -40.336 1.00 69.38 782 PRO A N 1
ATOM 6215 C CA . PRO A 1 782 ? 48.865 -9.544 -41.760 1.00 69.38 782 PRO A CA 1
ATOM 6216 C C . PRO A 1 782 ? 49.361 -8.235 -42.394 1.00 69.38 782 PRO A C 1
ATOM 6218 O O . PRO A 1 782 ? 49.007 -7.138 -41.959 1.00 69.38 782 PRO A O 1
ATOM 6221 N N . ASN A 1 783 ? 50.145 -8.338 -43.465 1.00 65.94 783 ASN A N 1
ATOM 6222 C CA . ASN A 1 783 ? 50.610 -7.175 -44.216 1.00 65.94 783 ASN A CA 1
ATOM 6223 C C . ASN A 1 783 ? 49.501 -6.663 -45.156 1.00 65.94 783 ASN A C 1
ATOM 6225 O O . ASN A 1 783 ? 49.410 -7.045 -46.321 1.00 65.94 783 ASN A O 1
ATOM 6229 N N . GLN A 1 784 ? 48.586 -5.859 -44.604 1.00 62.06 784 GLN A N 1
ATOM 6230 C CA . GLN A 1 784 ? 47.373 -5.365 -45.271 1.00 62.06 784 GLN A CA 1
ATOM 6231 C C . GLN A 1 784 ? 47.262 -3.834 -45.212 1.00 62.06 784 GLN A C 1
ATOM 6233 O O . GLN A 1 784 ? 46.328 -3.276 -44.643 1.00 62.06 784 GLN A O 1
ATOM 6238 N N . GLY A 1 785 ? 48.215 -3.136 -45.830 1.00 73.56 785 GLY A N 1
ATOM 6239 C CA . GLY A 1 785 ? 48.114 -1.692 -46.085 1.00 73.56 785 GLY A CA 1
ATOM 6240 C C . GLY A 1 785 ? 49.036 -0.802 -45.254 1.00 73.56 785 GLY A C 1
ATOM 6241 O O . GLY A 1 785 ? 49.118 0.385 -45.557 1.00 73.56 785 GLY A O 1
ATOM 6242 N N . PHE A 1 786 ? 49.752 -1.357 -44.274 1.00 86.50 786 PHE A N 1
ATOM 6243 C CA . PHE A 1 786 ? 50.923 -0.711 -43.668 1.00 86.50 786 PHE A CA 1
ATOM 6244 C C . PHE A 1 786 ? 52.077 -0.593 -44.681 1.00 86.50 786 PHE A C 1
ATOM 6246 O O . PHE A 1 786 ? 52.092 -1.297 -45.692 1.00 86.50 786 PHE A O 1
ATOM 6253 N N . GLY A 1 787 ? 53.057 0.271 -44.405 1.00 85.19 787 GLY A N 1
ATOM 6254 C CA . GLY A 1 787 ? 54.295 0.358 -45.192 1.00 85.19 787 GLY A CA 1
ATOM 6255 C C . GLY A 1 787 ? 55.121 -0.932 -45.119 1.00 85.19 787 GLY A C 1
ATOM 6256 O O . GLY A 1 787 ? 55.624 -1.415 -46.132 1.00 85.19 787 GLY A O 1
ATOM 6257 N N . SER A 1 788 ? 55.205 -1.533 -43.930 1.00 87.19 788 SER A N 1
ATOM 6258 C CA . SER A 1 788 ? 55.664 -2.911 -43.718 1.00 87.19 788 SER A CA 1
ATOM 6259 C C . SER A 1 788 ? 55.155 -3.447 -42.379 1.00 87.19 788 SER A C 1
ATOM 6261 O O . SER A 1 788 ? 54.840 -2.667 -41.481 1.00 87.19 788 SER A O 1
ATOM 6263 N N . VAL A 1 789 ? 55.114 -4.770 -42.217 1.00 85.88 789 VAL A N 1
ATOM 6264 C CA . VAL A 1 789 ? 54.794 -5.437 -40.946 1.00 85.88 789 VAL A CA 1
ATOM 6265 C C . VAL A 1 789 ? 55.844 -6.512 -40.692 1.00 85.88 789 VAL A C 1
ATOM 6267 O O . VAL A 1 789 ? 56.170 -7.263 -41.599 1.00 85.88 789 VAL A O 1
ATOM 6270 N N . VAL A 1 790 ? 56.380 -6.595 -39.476 1.00 85.88 790 VAL A N 1
ATOM 6271 C CA . VAL A 1 790 ? 57.251 -7.701 -39.051 1.00 85.88 790 VAL A CA 1
ATOM 6272 C C . VAL A 1 790 ? 56.750 -8.230 -37.717 1.00 85.88 790 VAL A C 1
ATOM 6274 O O . VAL A 1 790 ? 56.577 -7.464 -36.771 1.00 85.88 790 VAL A O 1
ATOM 6277 N N . ASN A 1 791 ? 56.523 -9.542 -37.636 1.00 84.62 791 ASN A N 1
ATOM 6278 C CA . ASN A 1 791 ? 55.988 -10.187 -36.440 1.00 84.62 791 ASN A CA 1
ATOM 6279 C C . ASN A 1 791 ? 57.056 -11.041 -35.744 1.00 84.62 791 ASN A C 1
ATOM 6281 O O . ASN A 1 791 ? 57.566 -11.981 -36.351 1.00 84.62 791 ASN A O 1
ATOM 6285 N N . TYR A 1 792 ? 57.359 -10.764 -34.473 1.00 84.44 792 TYR A N 1
ATOM 6286 C CA . TYR A 1 792 ? 58.292 -11.539 -33.647 1.00 84.44 792 TYR A CA 1
ATOM 6287 C C . TYR A 1 792 ? 57.563 -12.324 -32.556 1.00 84.44 792 TYR A C 1
ATOM 6289 O O . TYR A 1 792 ? 56.778 -11.776 -31.783 1.00 84.44 792 TYR A O 1
ATOM 6297 N N . ILE A 1 793 ? 57.876 -13.614 -32.439 1.00 78.00 793 ILE A N 1
ATOM 6298 C CA . ILE A 1 793 ? 57.275 -14.500 -31.438 1.00 78.00 793 ILE A CA 1
ATOM 6299 C C . ILE A 1 793 ? 58.370 -15.251 -30.682 1.00 78.00 793 ILE A C 1
ATOM 6301 O O . ILE A 1 793 ? 59.154 -15.980 -31.286 1.00 78.00 793 ILE A O 1
ATOM 6305 N N . SER A 1 794 ? 58.414 -15.142 -29.353 1.00 76.06 794 SER A N 1
ATOM 6306 C CA . SER A 1 794 ? 59.275 -16.015 -28.550 1.00 76.06 794 SER A CA 1
ATOM 6307 C C . SER A 1 794 ? 58.763 -17.454 -28.591 1.00 76.06 794 SER A C 1
ATOM 6309 O O . SER A 1 794 ? 57.587 -17.719 -28.351 1.00 76.06 794 SER A O 1
ATOM 6311 N N . LYS A 1 795 ? 59.660 -18.419 -28.822 1.00 69.56 795 LYS A N 1
ATOM 6312 C CA . LYS A 1 795 ? 59.342 -19.856 -28.711 1.00 69.56 795 LYS A CA 1
ATOM 6313 C C . LYS A 1 795 ? 58.960 -20.276 -27.285 1.00 69.56 795 LYS A C 1
ATOM 6315 O O . LYS A 1 795 ? 58.440 -21.377 -27.105 1.00 69.56 795 LYS A O 1
ATOM 6320 N N . ARG A 1 796 ? 59.227 -19.420 -26.292 1.00 63.09 796 ARG A N 1
ATOM 6321 C CA . ARG A 1 796 ? 58.893 -19.611 -24.872 1.00 63.09 796 ARG A CA 1
ATOM 6322 C C . ARG A 1 796 ? 57.645 -18.825 -24.441 1.00 63.09 796 ARG A C 1
ATOM 6324 O O . ARG A 1 796 ? 57.242 -18.940 -23.290 1.00 63.09 796 ARG A O 1
ATOM 6331 N N . ASP A 1 797 ? 57.021 -18.059 -25.341 1.00 66.69 797 ASP A N 1
ATOM 6332 C CA . ASP A 1 797 ? 55.753 -17.367 -25.079 1.00 66.69 797 ASP A CA 1
ATOM 6333 C C . ASP A 1 797 ? 54.583 -18.365 -25.170 1.00 66.69 797 ASP A C 1
ATOM 6335 O O . ASP A 1 797 ? 54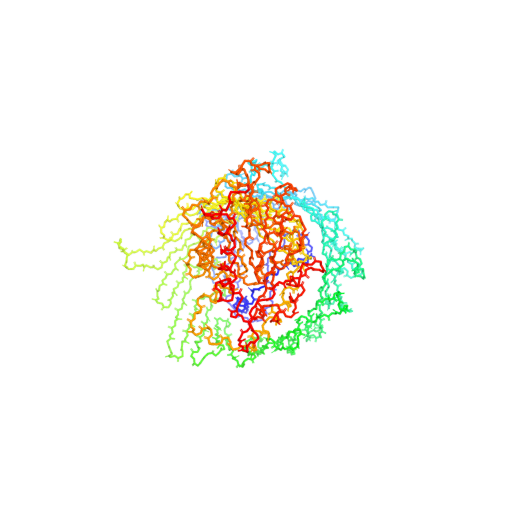.162 -18.791 -26.248 1.00 66.69 797 ASP A O 1
ATOM 6339 N N . GLY A 1 798 ? 54.101 -18.800 -24.006 1.00 55.56 798 GLY A N 1
ATOM 6340 C CA . GLY A 1 798 ? 53.088 -19.839 -23.847 1.00 55.56 798 GLY A CA 1
ATOM 6341 C C . GLY A 1 798 ? 51.656 -19.331 -23.705 1.00 55.56 798 GLY A C 1
ATOM 6342 O O . GLY A 1 798 ? 50.770 -20.157 -23.481 1.00 55.56 798 GLY A O 1
ATOM 6343 N N . VAL A 1 799 ? 51.386 -18.027 -23.853 1.00 60.31 799 VAL A N 1
ATOM 6344 C CA . VAL A 1 799 ? 50.022 -17.473 -23.699 1.00 60.31 799 VAL A CA 1
ATOM 6345 C C . VAL A 1 799 ? 49.030 -18.129 -24.666 1.00 60.31 799 VAL A C 1
ATOM 6347 O O . VAL A 1 799 ? 47.920 -18.485 -24.276 1.00 60.31 799 VAL A O 1
ATOM 6350 N N . SER A 1 800 ? 49.460 -18.427 -25.892 1.00 52.19 800 SER A N 1
ATOM 6351 C CA . SER A 1 800 ? 48.666 -19.189 -26.870 1.00 52.19 800 SER A CA 1
ATOM 6352 C C . SER A 1 800 ? 48.407 -20.661 -26.487 1.00 52.19 800 SER A C 1
ATOM 6354 O O . SER A 1 800 ? 47.464 -21.265 -26.995 1.00 52.19 800 SER A O 1
ATOM 6356 N N . ARG A 1 801 ? 49.217 -21.250 -25.591 1.00 50.66 801 ARG A N 1
ATOM 6357 C CA . ARG A 1 801 ? 49.144 -22.665 -25.165 1.00 50.66 801 ARG A CA 1
ATOM 6358 C C . ARG A 1 801 ? 48.330 -22.878 -23.889 1.00 50.66 801 ARG A C 1
ATOM 6360 O O . ARG A 1 801 ? 47.672 -23.905 -23.761 1.00 50.66 801 ARG A O 1
ATOM 6367 N N . VAL A 1 802 ? 48.380 -21.929 -22.954 1.00 47.50 802 VAL A N 1
ATOM 6368 C CA . VAL A 1 802 ? 47.676 -22.008 -21.658 1.00 47.50 802 VAL A CA 1
ATOM 6369 C C . VAL A 1 802 ? 46.172 -21.768 -21.820 1.00 47.50 802 VAL A C 1
ATOM 6371 O O . VAL A 1 802 ? 45.371 -22.287 -21.049 1.00 47.50 802 VAL A O 1
ATOM 6374 N N . VAL A 1 803 ? 45.760 -21.040 -22.860 1.00 49.22 803 VAL A N 1
ATOM 6375 C CA . VAL A 1 803 ? 44.360 -20.662 -23.061 1.00 49.22 803 VAL A CA 1
ATOM 6376 C C . VAL A 1 803 ? 43.758 -21.422 -24.248 1.00 49.22 803 VAL A C 1
ATOM 6378 O O . VAL A 1 803 ? 43.537 -20.876 -25.326 1.00 49.22 803 VAL A O 1
ATOM 6381 N N . THR A 1 804 ? 43.481 -22.715 -24.069 1.00 38.50 804 THR A N 1
ATOM 6382 C CA . THR A 1 804 ? 43.075 -23.629 -25.160 1.00 38.50 804 THR A CA 1
ATOM 6383 C C . THR A 1 804 ? 41.771 -23.209 -25.861 1.00 38.50 804 THR A C 1
ATOM 6385 O O . THR A 1 804 ? 41.639 -23.409 -27.068 1.00 38.50 804 THR A O 1
ATOM 6388 N N . PHE A 1 805 ? 40.845 -22.544 -25.156 1.00 39.88 805 PHE A N 1
ATOM 6389 C CA . PHE A 1 805 ? 39.594 -22.004 -25.723 1.00 39.88 805 PHE A CA 1
ATOM 6390 C C . PHE A 1 805 ? 39.762 -20.637 -26.423 1.00 39.88 805 PHE A C 1
ATOM 6392 O O . PHE A 1 805 ? 38.926 -20.242 -27.229 1.00 39.88 805 PHE A O 1
ATOM 6399 N N . VAL A 1 806 ? 40.861 -19.924 -26.151 1.00 44.16 806 VAL A N 1
ATOM 6400 C CA . VAL A 1 806 ? 41.185 -18.596 -26.716 1.00 44.16 806 VAL A CA 1
ATOM 6401 C C . VAL A 1 806 ? 42.297 -18.710 -27.767 1.00 44.16 806 VAL A C 1
ATOM 6403 O O . VAL A 1 806 ? 42.669 -17.723 -28.398 1.00 44.16 806 VAL A O 1
ATOM 6406 N N . SER A 1 807 ? 42.760 -19.935 -28.043 1.00 42.75 807 SER A N 1
ATOM 6407 C CA . SER A 1 807 ? 43.617 -20.247 -29.186 1.00 42.75 807 SER A CA 1
ATOM 6408 C C . SER A 1 807 ? 43.060 -19.627 -30.468 1.00 42.75 807 SER A C 1
ATOM 6410 O O . SER A 1 807 ? 43.805 -18.987 -31.181 1.00 42.75 807 SER A O 1
ATOM 6412 N N . SER A 1 808 ? 41.745 -19.650 -30.710 1.00 47.06 808 SER A N 1
ATOM 6413 C CA . SER A 1 808 ? 41.102 -18.997 -31.866 1.00 47.06 808 SER A CA 1
ATOM 6414 C C . SER A 1 808 ? 41.142 -17.456 -31.860 1.00 47.06 808 SER A C 1
ATOM 6416 O O . SER A 1 808 ? 41.198 -16.842 -32.925 1.00 47.06 808 SER A O 1
ATOM 6418 N N . VAL A 1 809 ? 41.144 -16.817 -30.686 1.00 46.44 809 VAL A N 1
ATOM 6419 C CA . VAL A 1 809 ? 41.202 -15.351 -30.525 1.00 46.44 809 VAL A CA 1
ATOM 6420 C C . VAL A 1 809 ? 42.637 -14.844 -30.651 1.00 46.44 809 VAL A C 1
ATOM 6422 O O . VAL A 1 809 ? 42.839 -13.754 -31.178 1.00 46.44 809 VAL A O 1
ATOM 6425 N N . PHE A 1 810 ? 43.631 -15.635 -30.248 1.00 47.50 810 PHE A N 1
ATOM 6426 C CA . PHE A 1 810 ? 45.055 -15.314 -30.402 1.00 47.50 810 PHE A CA 1
ATOM 6427 C C . PHE A 1 810 ? 45.710 -15.978 -31.617 1.00 47.50 810 PHE A C 1
ATOM 6429 O O . PHE A 1 810 ? 46.860 -15.678 -31.924 1.00 47.50 810 PHE A O 1
ATOM 6436 N N . ASN A 1 811 ? 44.991 -16.843 -32.336 1.00 48.81 811 ASN A N 1
ATOM 6437 C CA . ASN A 1 811 ? 45.495 -17.442 -33.561 1.00 48.81 811 ASN A CA 1
ATOM 6438 C C . ASN A 1 811 ? 45.692 -16.341 -34.610 1.00 48.81 811 ASN A C 1
ATOM 6440 O O . ASN A 1 811 ? 44.810 -15.482 -34.782 1.00 48.81 811 ASN A O 1
ATOM 6444 N N . PRO A 1 812 ? 46.828 -16.367 -35.327 1.00 48.22 812 PRO A N 1
ATOM 6445 C CA . PRO A 1 812 ? 47.041 -15.479 -36.452 1.00 48.22 812 PRO A CA 1
ATOM 6446 C C . PRO A 1 812 ? 45.904 -15.662 -37.472 1.00 48.22 812 PRO A C 1
ATOM 6448 O O . PRO A 1 812 ? 45.447 -16.792 -37.680 1.00 48.22 812 PRO A O 1
ATOM 6451 N N . PRO A 1 813 ? 45.421 -14.585 -38.117 1.00 50.81 813 PRO A N 1
ATOM 6452 C CA . PRO A 1 813 ? 44.503 -14.726 -39.242 1.00 50.81 813 PRO A CA 1
ATOM 6453 C C . PRO A 1 813 ? 45.128 -15.636 -40.310 1.00 50.81 813 PRO A C 1
ATOM 6455 O O . PRO A 1 813 ? 46.348 -15.668 -40.457 1.00 50.81 813 PRO A O 1
ATOM 6458 N N . ALA A 1 814 ? 44.301 -16.347 -41.086 1.00 49.66 814 ALA A N 1
ATOM 6459 C CA . ALA A 1 814 ? 44.750 -17.346 -42.071 1.00 49.66 814 ALA A CA 1
ATOM 6460 C C . ALA A 1 814 ? 45.753 -16.817 -43.128 1.00 49.66 814 ALA A C 1
ATOM 6462 O O . ALA A 1 814 ? 46.382 -17.609 -43.821 1.00 49.66 814 ALA A O 1
ATOM 6463 N N . ASN A 1 815 ? 45.922 -15.490 -43.212 1.00 52.66 815 ASN A N 1
ATOM 6464 C CA . ASN A 1 815 ? 46.775 -14.771 -44.159 1.00 52.66 815 ASN A CA 1
ATOM 6465 C C . ASN A 1 815 ? 47.913 -13.981 -43.470 1.00 52.66 815 ASN A C 1
ATOM 6467 O O . ASN A 1 815 ? 48.423 -13.017 -44.039 1.00 52.66 815 ASN A O 1
ATOM 6471 N N . ALA A 1 816 ? 48.252 -14.298 -42.219 1.00 54.91 816 ALA A N 1
ATOM 6472 C CA . ALA A 1 816 ? 49.348 -13.645 -41.507 1.00 54.91 816 ALA A CA 1
ATOM 6473 C C . ALA A 1 816 ? 50.712 -13.957 -42.148 1.00 54.91 816 ALA A C 1
ATOM 6475 O O . ALA A 1 816 ? 50.945 -15.078 -42.602 1.00 54.91 816 ALA A O 1
ATOM 6476 N N . GLU A 1 817 ? 51.633 -12.987 -42.153 1.00 58.69 817 GLU A N 1
ATOM 6477 C CA . GLU A 1 817 ? 53.021 -13.263 -42.539 1.00 58.69 817 GLU A CA 1
ATOM 6478 C C . GLU A 1 817 ? 53.668 -14.250 -41.557 1.00 58.69 817 GLU A C 1
ATOM 6480 O O . GLU A 1 817 ? 53.325 -14.278 -40.372 1.00 58.69 817 GLU A O 1
ATOM 6485 N N . THR A 1 818 ? 54.612 -15.061 -42.049 1.00 65.50 818 THR A N 1
ATOM 6486 C CA . THR A 1 818 ? 55.292 -16.065 -41.217 1.00 65.50 818 THR A CA 1
ATOM 6487 C C . THR A 1 818 ? 56.054 -15.349 -40.097 1.00 65.50 818 THR A C 1
ATOM 6489 O O . THR A 1 818 ? 56.970 -14.582 -40.398 1.00 65.50 818 THR A O 1
ATOM 6492 N N . PRO A 1 819 ? 55.706 -15.566 -38.817 1.00 70.19 819 PRO A N 1
ATOM 6493 C CA . PRO A 1 819 ? 56.361 -14.867 -37.725 1.00 70.19 819 PRO A CA 1
ATOM 6494 C C . PRO A 1 819 ? 57.816 -15.320 -37.579 1.00 70.19 819 PRO A C 1
ATOM 6496 O O . PRO A 1 819 ? 58.155 -16.493 -37.757 1.00 70.19 819 PRO A O 1
ATOM 6499 N N . VAL A 1 820 ? 58.682 -14.386 -37.198 1.00 78.25 820 VAL A N 1
ATOM 6500 C CA . VAL A 1 820 ? 60.072 -14.661 -36.850 1.00 78.25 820 VAL A CA 1
ATOM 6501 C C . VAL A 1 820 ? 60.109 -15.195 -35.424 1.00 78.25 820 VAL A C 1
ATOM 6503 O O . VAL A 1 820 ? 59.895 -14.468 -34.452 1.00 78.25 820 VAL A O 1
ATOM 6506 N N . TYR A 1 821 ? 60.384 -16.490 -35.295 1.00 75.31 821 TYR A N 1
ATOM 6507 C CA . TYR A 1 821 ? 60.495 -17.131 -33.992 1.00 75.31 821 TYR A CA 1
ATOM 6508 C C . TYR A 1 821 ? 61.862 -16.874 -33.348 1.00 75.31 821 TYR A C 1
ATOM 6510 O O . TYR A 1 821 ? 62.895 -17.203 -33.932 1.00 75.31 821 TYR A O 1
ATOM 6518 N N . VAL A 1 822 ? 61.868 -16.359 -32.117 1.00 73.75 822 VAL A N 1
ATOM 6519 C CA . VAL A 1 822 ? 63.077 -15.996 -31.355 1.00 73.75 822 VAL A CA 1
ATOM 6520 C C . VAL A 1 822 ? 63.213 -16.823 -30.064 1.00 73.75 822 VAL A C 1
ATOM 6522 O O . VAL A 1 822 ? 62.218 -17.277 -29.503 1.00 73.75 822 VAL A O 1
ATOM 6525 N N . GLY A 1 823 ? 64.447 -17.061 -29.600 1.00 64.19 823 GLY A N 1
ATOM 6526 C CA . GLY A 1 823 ? 64.751 -17.849 -28.387 1.00 64.19 823 GLY A CA 1
ATOM 6527 C C . GLY A 1 823 ? 65.041 -19.347 -28.620 1.00 64.19 823 GLY A C 1
ATOM 6528 O O . GLY A 1 823 ? 64.699 -19.912 -29.662 1.00 64.19 823 GLY A O 1
ATOM 6529 N N . SER A 1 824 ? 65.711 -19.999 -27.657 1.00 55.97 824 SER A N 1
ATOM 6530 C CA . SER A 1 824 ? 66.053 -21.436 -27.678 1.00 55.97 824 SER A CA 1
ATOM 6531 C C . SER A 1 824 ? 65.031 -22.295 -26.912 1.00 55.97 824 SER A C 1
ATOM 6533 O O . SER A 1 824 ? 64.398 -21.832 -25.963 1.00 55.97 824 SER A O 1
ATOM 6535 N N . HIS A 1 825 ? 64.858 -23.561 -27.319 1.00 49.88 825 HIS A N 1
ATOM 6536 C CA . HIS A 1 825 ? 64.077 -24.550 -26.563 1.00 49.88 825 HIS A CA 1
ATOM 6537 C C . HIS A 1 825 ? 64.876 -25.003 -25.335 1.00 49.88 825 HIS A C 1
ATOM 6539 O O . HIS A 1 825 ? 65.747 -25.857 -25.457 1.00 49.88 825 HIS A O 1
ATOM 6545 N N . LEU A 1 826 ? 64.585 -24.435 -24.166 1.00 42.97 826 LEU A N 1
ATOM 6546 C CA . LEU A 1 826 ? 64.996 -24.976 -22.869 1.00 42.97 826 LEU A CA 1
ATOM 6547 C C . LEU A 1 826 ? 63.819 -24.878 -21.892 1.00 42.97 826 LEU A C 1
ATOM 6549 O O . LEU A 1 826 ? 63.188 -23.818 -21.783 1.00 42.97 826 LEU A O 1
ATOM 6553 N N . ASP A 1 827 ? 63.541 -26.001 -21.226 1.00 44.31 827 ASP A N 1
ATOM 6554 C CA . ASP A 1 827 ? 62.440 -26.201 -20.282 1.00 44.31 827 ASP A CA 1
ATOM 6555 C C . ASP A 1 827 ? 62.431 -25.136 -19.172 1.00 44.31 827 ASP A C 1
ATOM 6557 O O . ASP A 1 827 ? 63.452 -24.826 -18.558 1.00 44.31 827 ASP A O 1
ATOM 6561 N N . GLY A 1 828 ? 61.257 -24.542 -18.953 1.00 44.47 828 GLY A N 1
ATOM 6562 C CA . GLY A 1 828 ? 60.987 -23.480 -17.983 1.00 44.47 828 GLY A CA 1
ATOM 6563 C C . GLY A 1 828 ? 59.592 -22.879 -18.205 1.00 44.47 828 GLY A C 1
ATOM 6564 O O . GLY A 1 828 ? 59.061 -22.962 -19.312 1.00 44.47 828 GLY A O 1
ATOM 6565 N N . LEU A 1 829 ? 58.985 -22.326 -17.146 1.00 40.09 829 LEU A N 1
ATOM 6566 C CA . LEU A 1 829 ? 57.566 -21.927 -17.078 1.00 40.09 829 LEU A CA 1
ATOM 6567 C C . LEU A 1 829 ? 57.084 -21.052 -18.268 1.00 40.09 829 LEU A C 1
ATOM 6569 O O . LEU A 1 829 ? 57.791 -20.123 -18.660 1.00 40.09 829 LEU A O 1
ATOM 6573 N N . PRO A 1 830 ? 55.855 -21.256 -18.799 1.00 48.72 830 PRO A N 1
ATOM 6574 C CA . PRO A 1 830 ? 55.436 -20.754 -20.121 1.00 48.72 830 PRO A CA 1
ATOM 6575 C C . PRO A 1 830 ? 55.069 -19.260 -20.201 1.00 48.72 830 PRO A C 1
ATOM 6577 O O . PRO A 1 830 ? 54.561 -18.821 -21.228 1.00 48.72 830 PRO A O 1
ATOM 6580 N N . ILE A 1 831 ? 55.248 -18.481 -19.130 1.00 49.19 831 ILE A N 1
ATOM 6581 C CA . ILE A 1 831 ? 54.793 -17.075 -19.045 1.00 49.19 831 ILE A CA 1
ATOM 6582 C C . ILE A 1 831 ? 55.978 -16.090 -18.972 1.00 49.19 831 ILE A C 1
ATOM 6584 O O . ILE A 1 831 ? 55.814 -14.905 -19.247 1.00 49.19 831 ILE A O 1
ATOM 6588 N N . ILE A 1 832 ? 57.195 -16.578 -18.694 1.00 50.03 832 ILE A N 1
ATOM 6589 C CA . ILE A 1 832 ? 58.378 -15.745 -18.393 1.00 50.03 832 ILE A CA 1
ATOM 6590 C C . ILE A 1 832 ? 58.788 -14.834 -19.567 1.00 50.03 832 ILE A C 1
ATOM 6592 O O . ILE A 1 832 ? 59.272 -13.728 -19.350 1.00 50.03 832 ILE A O 1
ATOM 6596 N N . ASP A 1 833 ? 58.549 -15.259 -20.808 1.00 55.06 833 ASP A N 1
ATOM 6597 C CA . ASP A 1 833 ? 58.956 -14.523 -22.012 1.00 55.06 833 ASP A CA 1
ATOM 6598 C C . ASP A 1 833 ? 57.827 -13.675 -22.635 1.00 55.06 833 ASP A C 1
ATOM 6600 O O . ASP A 1 833 ? 58.024 -13.138 -23.720 1.00 55.06 833 ASP A O 1
ATOM 6604 N N . HIS A 1 834 ? 56.642 -13.562 -22.014 1.00 65.88 834 HIS A N 1
ATOM 6605 C CA . HIS A 1 834 ? 55.506 -12.853 -22.629 1.00 65.88 834 HIS A CA 1
ATOM 6606 C C . HIS A 1 834 ? 55.624 -11.324 -22.550 1.00 65.88 834 HIS A C 1
ATOM 6608 O O . HIS A 1 834 ? 55.187 -10.631 -23.468 1.00 65.88 834 HIS A O 1
ATOM 6614 N N . LEU A 1 835 ? 56.206 -10.785 -21.477 1.00 67.38 835 LEU A N 1
ATOM 6615 C CA . LEU A 1 835 ? 56.358 -9.340 -21.287 1.00 67.38 835 LEU A CA 1
ATOM 6616 C C . LEU A 1 835 ? 57.398 -8.764 -22.258 1.00 67.38 835 LEU A C 1
ATOM 6618 O O . LEU A 1 835 ? 58.461 -9.352 -22.458 1.00 67.38 835 LEU A O 1
ATOM 6622 N N . MET A 1 836 ? 57.130 -7.579 -22.818 1.00 69.00 836 MET A N 1
ATOM 6623 C CA . MET A 1 836 ? 58.071 -6.884 -23.715 1.00 69.00 836 MET A CA 1
ATOM 6624 C C . MET A 1 836 ? 59.434 -6.605 -23.072 1.00 69.00 836 MET A C 1
ATOM 6626 O O . MET A 1 836 ? 60.453 -6.602 -23.759 1.00 69.00 836 MET A O 1
ATOM 6630 N N . THR A 1 837 ? 59.457 -6.403 -21.756 1.00 67.69 837 THR A N 1
ATOM 6631 C CA . THR A 1 837 ? 60.669 -6.170 -20.961 1.00 67.69 837 THR A CA 1
ATOM 6632 C C . THR A 1 837 ? 61.456 -7.450 -20.668 1.00 67.69 837 THR A C 1
ATOM 6634 O O . THR A 1 837 ? 62.572 -7.370 -20.143 1.00 67.69 837 THR A O 1
ATOM 6637 N N . GLY A 1 838 ? 60.912 -8.622 -21.019 1.00 70.06 838 GLY A N 1
ATOM 6638 C CA . GLY A 1 838 ? 61.567 -9.917 -20.880 1.00 70.06 838 GLY A CA 1
ATOM 6639 C C . GLY A 1 838 ? 62.846 -10.014 -21.712 1.00 70.06 838 GLY A C 1
ATOM 6640 O O . GLY A 1 838 ? 62.977 -9.405 -22.775 1.00 70.06 838 GLY A O 1
ATOM 6641 N N . GLU A 1 839 ? 63.804 -10.807 -21.232 1.00 71.44 839 GLU A N 1
ATOM 6642 C CA . GLU A 1 839 ? 65.163 -10.886 -21.788 1.00 71.44 839 GLU A CA 1
ATOM 6643 C C . GLU A 1 839 ? 65.184 -11.194 -23.299 1.00 71.44 839 GLU A C 1
ATOM 6645 O O . GLU A 1 839 ? 65.963 -10.602 -24.048 1.00 71.44 839 GLU A O 1
ATOM 6650 N N . THR A 1 840 ? 64.293 -12.070 -23.775 1.00 75.88 840 THR A N 1
ATOM 6651 C CA . THR A 1 840 ? 64.193 -12.424 -25.200 1.00 75.88 840 THR A CA 1
ATOM 6652 C C . THR A 1 840 ? 63.743 -11.241 -26.063 1.00 75.88 840 THR A C 1
ATOM 6654 O O . THR A 1 840 ? 64.398 -10.936 -27.061 1.00 75.88 840 THR A O 1
ATOM 6657 N N . TYR A 1 841 ? 62.663 -10.542 -25.693 1.00 80.00 841 TYR A N 1
ATOM 6658 C CA . TYR A 1 841 ? 62.166 -9.403 -26.474 1.00 80.00 841 TYR A CA 1
ATOM 6659 C C . TYR A 1 841 ? 63.048 -8.162 -26.326 1.00 80.00 841 TYR A C 1
ATOM 6661 O O . TYR A 1 841 ? 63.234 -7.445 -27.306 1.00 80.00 841 TYR A O 1
ATOM 6669 N N . ARG A 1 842 ? 63.712 -7.969 -25.181 1.00 78.94 842 ARG A N 1
ATOM 6670 C CA . ARG A 1 842 ? 64.717 -6.911 -25.005 1.00 78.94 842 ARG A CA 1
ATOM 6671 C C . ARG A 1 842 ? 65.874 -7.040 -26.000 1.00 78.94 842 ARG A C 1
ATOM 6673 O O . ARG A 1 842 ? 66.312 -6.043 -26.566 1.00 78.94 842 ARG A O 1
ATOM 6680 N N . ARG A 1 843 ? 66.340 -8.265 -26.278 1.00 80.88 843 ARG A N 1
ATOM 6681 C CA . ARG A 1 843 ? 67.367 -8.516 -27.310 1.00 80.88 843 ARG A CA 1
ATOM 6682 C C . ARG A 1 843 ? 66.864 -8.215 -28.720 1.00 80.88 843 ARG A C 1
ATOM 6684 O O . ARG A 1 843 ? 67.617 -7.672 -29.524 1.00 80.88 843 ARG A O 1
ATOM 6691 N N . VAL A 1 844 ? 65.600 -8.532 -29.011 1.00 82.75 844 VAL A N 1
ATOM 6692 C CA . VAL A 1 844 ? 64.964 -8.162 -30.286 1.00 82.75 844 VAL A CA 1
ATOM 6693 C C . VAL A 1 844 ? 64.905 -6.641 -30.427 1.00 82.75 844 VAL A C 1
ATOM 6695 O O . VAL A 1 844 ? 65.315 -6.119 -31.458 1.00 82.75 844 VAL A O 1
ATOM 6698 N N . MET A 1 845 ? 64.480 -5.925 -29.383 1.00 86.31 845 MET A N 1
ATOM 6699 C CA . MET A 1 845 ? 64.457 -4.459 -29.372 1.00 86.31 845 MET A CA 1
ATOM 6700 C C . MET A 1 845 ? 65.849 -3.856 -29.555 1.00 86.31 845 MET A C 1
ATOM 6702 O O . MET A 1 845 ? 65.993 -2.924 -30.335 1.00 86.31 845 MET A O 1
ATOM 6706 N N . ALA A 1 846 ? 66.880 -4.404 -28.905 1.00 85.19 846 ALA A N 1
ATOM 6707 C CA . ALA A 1 846 ? 68.258 -3.945 -29.075 1.00 85.19 846 ALA A CA 1
ATOM 6708 C C . ALA A 1 846 ? 68.752 -4.124 -30.522 1.00 85.19 846 ALA A C 1
ATOM 6710 O O . ALA A 1 846 ? 69.303 -3.196 -31.107 1.00 85.19 846 ALA A O 1
ATOM 6711 N N . MET A 1 847 ? 68.487 -5.282 -31.135 1.00 87.25 847 MET A N 1
ATOM 6712 C CA . MET A 1 847 ? 68.827 -5.547 -32.538 1.00 87.25 847 MET A CA 1
ATOM 6713 C C . MET A 1 847 ? 68.096 -4.596 -33.500 1.00 87.25 847 MET A C 1
ATOM 6715 O O . MET A 1 847 ? 68.695 -4.080 -34.447 1.00 87.25 847 MET A O 1
ATOM 6719 N N . LEU A 1 848 ? 66.802 -4.360 -33.270 1.00 88.00 848 LEU A N 1
ATOM 6720 C CA . LEU A 1 848 ? 66.009 -3.423 -34.066 1.00 88.00 848 LEU A CA 1
ATOM 6721 C C . LEU A 1 848 ? 66.481 -1.981 -33.869 1.00 88.00 848 LEU A C 1
ATOM 6723 O O . LEU A 1 848 ? 66.587 -1.252 -34.849 1.00 88.00 848 LEU A O 1
ATOM 6727 N N . GLY A 1 849 ? 66.850 -1.611 -32.644 1.00 86.88 849 GLY A N 1
ATOM 6728 C CA . GLY A 1 849 ? 67.451 -0.327 -32.302 1.00 86.88 849 GLY A CA 1
ATOM 6729 C C . GLY A 1 849 ? 68.780 -0.087 -33.020 1.00 86.88 849 GLY A C 1
ATOM 6730 O O . GLY A 1 849 ? 68.975 0.969 -33.616 1.00 86.88 849 GLY A O 1
ATOM 6731 N N . GLU A 1 850 ? 69.664 -1.086 -33.095 1.00 86.75 850 GLU A N 1
ATOM 6732 C CA . GLU A 1 850 ? 70.884 -0.988 -33.909 1.00 86.75 850 GLU A CA 1
ATOM 6733 C C . GLU A 1 850 ? 70.577 -0.799 -35.400 1.00 86.75 850 GLU A C 1
ATOM 6735 O O . GLU A 1 850 ? 71.218 0.005 -36.080 1.00 86.75 850 GLU A O 1
ATOM 6740 N N . SER A 1 851 ? 69.598 -1.541 -35.927 1.00 85.38 851 SER A N 1
ATOM 6741 C CA . SER A 1 851 ? 69.165 -1.400 -37.321 1.00 85.38 851 SER A CA 1
ATOM 6742 C C . SER A 1 851 ? 68.566 -0.019 -37.590 1.00 85.38 851 SER A C 1
ATOM 6744 O O . SER A 1 851 ? 68.843 0.590 -38.627 1.00 85.38 851 SER A O 1
ATOM 6746 N N . PHE A 1 852 ? 67.783 0.491 -36.642 1.00 87.88 852 PHE A N 1
ATOM 6747 C CA . PHE A 1 852 ? 67.211 1.826 -36.663 1.00 87.88 852 PHE A CA 1
ATOM 6748 C C . PHE A 1 852 ? 68.309 2.890 -36.684 1.00 87.88 852 PHE A C 1
ATOM 6750 O O . PHE A 1 852 ? 68.309 3.747 -37.561 1.00 87.88 852 PHE A O 1
ATOM 6757 N N . LEU A 1 853 ? 69.298 2.796 -35.794 1.00 87.19 853 LEU A N 1
ATOM 6758 C CA . LEU A 1 853 ? 70.409 3.747 -35.714 1.00 87.19 853 LEU A CA 1
ATOM 6759 C C . LEU A 1 853 ? 71.292 3.744 -36.964 1.00 87.19 853 LEU A C 1
ATOM 6761 O O . LEU A 1 853 ? 71.765 4.802 -37.371 1.00 87.19 853 LEU A O 1
ATOM 6765 N N . ARG A 1 854 ? 71.479 2.586 -37.609 1.00 85.69 854 ARG A N 1
ATOM 6766 C CA . ARG A 1 854 ? 72.170 2.505 -38.907 1.00 85.69 854 ARG A CA 1
ATOM 6767 C C . ARG A 1 854 ? 71.400 3.192 -40.036 1.00 85.69 854 ARG A C 1
ATOM 6769 O O . ARG A 1 854 ? 72.030 3.712 -40.949 1.00 85.69 854 ARG A O 1
ATOM 6776 N N . SER A 1 855 ? 70.069 3.176 -39.976 1.00 83.50 855 SER A N 1
ATOM 6777 C CA . SER A 1 855 ? 69.200 3.666 -41.056 1.00 83.50 855 SER A CA 1
ATOM 6778 C C . SER A 1 855 ? 68.779 5.128 -40.877 1.00 83.50 855 SER A C 1
ATOM 6780 O O . SER A 1 855 ? 68.573 5.825 -41.862 1.00 83.50 855 SER A O 1
ATOM 6782 N N . TYR A 1 856 ? 68.656 5.591 -39.631 1.00 83.81 856 TYR A N 1
ATOM 6783 C CA . TYR A 1 856 ? 68.062 6.890 -39.287 1.00 83.81 856 TYR A CA 1
ATOM 6784 C C . TYR A 1 856 ? 68.830 7.662 -38.205 1.00 83.81 856 TYR A C 1
ATOM 6786 O O . TYR A 1 856 ? 68.476 8.795 -37.891 1.00 83.81 856 TYR A O 1
ATOM 6794 N N . GLY A 1 857 ? 69.845 7.054 -37.586 1.00 79.88 857 GLY A N 1
ATOM 6795 C CA . GLY A 1 857 ? 70.632 7.697 -36.538 1.00 79.88 857 GLY A CA 1
ATOM 6796 C C . GLY A 1 857 ? 71.519 8.835 -37.062 1.00 79.88 857 GLY A C 1
ATOM 6797 O O . GLY A 1 857 ? 71.675 9.012 -38.268 1.00 79.88 857 GLY A O 1
ATOM 6798 N N . PRO A 1 858 ? 72.181 9.588 -36.169 1.00 71.25 858 PRO A N 1
ATOM 6799 C CA . PRO A 1 858 ? 72.992 10.759 -36.530 1.00 71.25 858 PRO A CA 1
ATOM 6800 C C . PRO A 1 858 ? 74.178 10.464 -37.468 1.00 71.25 858 PRO A C 1
ATOM 6802 O O . PRO A 1 858 ? 74.695 11.383 -38.095 1.00 71.25 858 PRO A O 1
ATOM 6805 N N . ASN A 1 859 ? 74.594 9.197 -37.578 1.00 71.62 859 ASN A N 1
ATOM 6806 C CA . ASN A 1 859 ? 75.651 8.732 -38.485 1.00 71.62 859 ASN A CA 1
ATOM 6807 C C . ASN A 1 859 ? 75.105 7.897 -39.660 1.00 71.62 859 ASN A C 1
ATOM 6809 O O . ASN A 1 859 ? 75.879 7.209 -40.329 1.00 71.62 859 ASN A O 1
ATOM 6813 N N . ALA A 1 860 ? 73.787 7.892 -39.880 1.00 70.31 860 ALA A N 1
ATOM 6814 C CA . ALA A 1 860 ? 73.190 7.209 -41.017 1.00 70.31 860 ALA A CA 1
ATOM 6815 C C . ALA A 1 860 ? 73.615 7.901 -42.326 1.00 70.31 860 ALA A C 1
ATOM 6817 O O . ALA A 1 860 ? 73.725 9.131 -42.362 1.00 70.31 860 ALA A O 1
ATOM 6818 N N . PRO A 1 861 ? 73.878 7.146 -43.407 1.00 59.34 861 PRO A N 1
ATOM 6819 C CA . PRO A 1 861 ? 74.076 7.749 -44.718 1.00 59.34 861 PRO A CA 1
ATOM 6820 C C . PRO A 1 861 ? 72.826 8.563 -45.088 1.00 59.34 861 PRO A C 1
ATOM 6822 O O . PRO A 1 861 ? 71.706 8.093 -44.895 1.00 59.34 861 PRO A O 1
ATOM 6825 N N . VAL A 1 862 ? 73.015 9.795 -45.576 1.00 52.88 862 VAL A N 1
ATOM 6826 C CA . VAL A 1 862 ? 71.914 10.636 -46.083 1.00 52.88 862 VAL A CA 1
ATOM 6827 C C . VAL A 1 862 ? 71.178 9.840 -47.174 1.00 52.88 862 VAL A C 1
ATOM 6829 O O . VAL A 1 862 ? 71.878 9.231 -47.988 1.00 52.88 862 VAL A O 1
ATOM 6832 N N . PRO A 1 863 ? 69.830 9.790 -47.155 1.00 44.22 863 PRO A N 1
ATOM 6833 C CA . PRO A 1 863 ? 69.047 8.906 -48.019 1.00 44.22 863 PRO A CA 1
ATOM 6834 C C . PRO A 1 863 ? 69.350 9.049 -49.511 1.00 44.22 863 PRO A C 1
ATOM 6836 O O . PRO A 1 863 ? 69.608 10.190 -49.967 1.00 44.22 863 PRO A O 1
#

Foldseek 3Di:
DVVVVVVVVPPPDPDDDDDPDDDDAPDPPDDDPPPDDDDDDDDDDWFDKDFDADDAAWDAALNDIDHHHDPPPPRGGPTQFIAGPVRQTAKGWDDDVQKIWIAGSVGWTWMFGHDPPGTQKIWGAFPVRQTAKIWGWFADPVRQTAKIWIAGSVRFTFKMWGFDADPVRGTFKIKIWHQQFLPDPDGFDADPRRHTDPPPIDMKMKGWDWDDDVPDDTHTAWIAIPQQWIKGWDAPSVVRHTQKIFIDGNPWTQKIKGFDADPVGHTFKIKIWGDTDPDPVPCVVTDKMKMKGFDWDQALVRDTDTQKIWIWIQHPVVRDIQTAKMWGFDADNHRHTQKIWMAGSVRHTPWIWGWDADPVGHTAWIAIPVRFIKGKDADPSNFKIKIWGGDDPWTWIKMWGADPVRQTAWIWTQTPVRDIKIKGWDADPVRQTQWIATSVRWIWGFDATSVRHTAKIWGGWDQDDPVGIDTFMWGFDAHPVRHTQWIQGSVRWIWGFDAHSVRHTAWIATSVRFIKGWTADSVRQTAWIQDSQRWIKGFDAHSVSHTQKIWTAHNVRHTAKIWGFDDRRPDGPDIDMDGPPDDDDPVVVVVVVVVVVVVVVVVVVVVVLVVPDCCVVVCVPCVLLVCCQAQPPVSCVVVVHDDDAWDKDKFFDEALDLAEAEEEEEAASDDVVLVVLLQVLLCVLQVRYIYIYTDDTHNHDVVRVVCLQCLVVLDQDPSLVVVLVSLQVSCVSCVHLVSNHAYEYEAAASSLSSVVSNLVVDDLSSQLRYAYEYEELQRFDAPDRHVYYAYEYEPLQCPCPSCVVCVVSSPHPPRTDDHHYWDDDDDDDSHQQRRCSHPTNSVVSNVVSVVSCCCRNPPHDDD

Sequence (863 aa):
MRILLTILFFSLFSLKSYAVELPTSVQPIYQNVHVIHGTLQEAEEDSEVIPEYYQMGMNEVAKTSIFIQNTEDSRLGKVKSLKTSQGKLISSYIYSKGYTDTFNALNYKTRYEYSENNITAIRQYDVQQQLYRSELLFWNEKNQLTSQAFANHTQTLFTCRTFTYDDFDNIIVDTLHGNLSGACAAPLLLDETGQPVQNGIEQYSKTYKYTYRKDAEPLLKIASEDNGLVIHYAYDLSSSKITAKYISDADSIRIRHFYFYDSNGFLTKTVIDNGKNWDINDLHGVSEQYTTLSKLSKGSKGQPVVESVEELFYNFSSLKEIVLKRTFLVYSSNDQLLQKEIFDGEGKRSEALYFAYDSKGNLISIIDHHGNVTKYSYHFDGKHASFQPAKEEHSSVFSYRFDTQDHLISSLETATDGTTKLNSYLYDQLGNRTSSIDSLGNETLCEYDAFGRLATIRYPRLSDTRDGPKSPVEERSYDILNRIVKVTDTLGKTTTTRYNARGKQIEICHSDKTKELFRYALDGTLAESIGQNKTRTVYTTDFLGRVTRKESFDSSGKAKTVSTMKYKGFHIDAETHSETSDVVDANLVNTLYGLYGKLSAFASQLSSILKSYSFEESIANNPDELMLQMCGKPYLVLSGYYVDNMDAGVFGTGEFGNHVRVTAINGVLNIRKECIETIETLSSTHGGINIHYVFYPTEGWAIDIFKAAIAKWGYVSPQVKLLAHTWRRLIQDMGGSDGGGTIIHYAHSIGGTNTSLALELMSPAERKMIHVVTVGTATVLPNQGFGSVVNYISKRDGVSRVVTFVSSVFNPPANAETPVYVGSHLDGLPIIDHLMTGETYRRVMAMLGESFLRSYGPNAPVP

Radius of gyration: 40.72 Å; chains: 1; bounding box: 123×61×88 Å